Protein AF-0000000070745987 (afdb_homodimer)

Nearest PDB structures (foldseek):
  6s7f-assembly1_A  TM=8.442E-01  e=1.374E-38  Homo sapiens
  2z1a-assembly1_A  TM=8.595E-01  e=2.310E-37  Thermus thermophilus HB8
  6xug-assembly1_A  TM=8.537E-01  e=6.951E-38  Homo sapiens
  6xue-assembly1_A  TM=8.542E-01  e=9.967E-38  Homo sapiens
  3ivd-assembly2_B  TM=8.184E-01  e=4.838E-35  Escherichia coli O6

Radius of gyration: 31.23 Å; Cα contacts (8 Å, |Δi|>4): 2359; chains: 2; bounding box: 82×122×65 Å

Solvent-accessible surface area (backbone atoms only — not comparable to full-atom values): 51797 Å² total; per-residue (Å²): 137,82,80,78,76,78,76,76,75,74,76,68,73,77,65,79,74,74,68,66,80,48,23,43,38,36,36,40,38,34,16,37,35,41,49,66,64,57,46,73,55,71,63,40,46,30,18,16,55,36,43,47,27,49,52,48,52,50,48,38,70,75,34,77,45,51,46,35,39,34,9,16,25,35,31,41,67,23,46,61,16,58,76,48,72,17,49,67,48,42,55,49,41,48,67,50,53,43,57,41,44,27,60,27,84,30,45,46,67,74,34,62,68,50,38,57,54,50,54,74,69,37,82,42,58,53,59,40,74,39,90,96,40,60,48,57,50,75,49,76,38,79,40,88,85,45,26,56,48,35,38,27,36,33,52,43,41,56,66,75,85,54,63,87,72,80,49,85,75,61,62,44,63,63,50,48,49,50,51,44,52,55,39,54,74,67,63,44,76,41,32,37,38,25,26,21,37,47,69,60,57,48,47,30,44,23,49,71,44,77,77,50,62,36,34,39,30,13,72,65,57,28,40,34,33,44,42,76,61,48,37,33,34,39,26,21,19,34,30,38,36,18,32,35,42,34,42,39,40,36,26,66,59,56,98,86,30,60,60,45,77,49,67,32,45,30,43,43,60,31,46,70,89,51,66,62,34,70,70,54,48,52,51,51,50,54,56,48,60,70,44,43,64,41,56,63,38,70,56,30,26,33,75,49,66,44,69,33,26,56,82,42,43,13,63,46,71,49,57,59,38,36,51,55,6,45,16,50,27,46,56,81,33,89,79,60,29,57,26,15,45,40,42,18,57,62,51,40,72,57,40,72,43,69,50,36,78,31,24,47,36,54,49,37,23,30,35,35,76,71,43,24,43,20,30,26,38,32,33,31,47,30,50,50,52,47,50,38,60,40,51,25,61,30,34,33,78,79,39,78,28,79,19,55,52,25,79,25,48,23,37,38,30,39,31,37,36,41,79,48,64,54,39,57,40,72,77,41,48,29,45,33,93,42,94,82,54,68,56,66,60,45,54,81,44,72,45,30,36,21,32,36,43,61,51,41,70,70,52,47,73,70,40,87,86,51,55,76,44,79,71,38,44,67,89,74,28,52,41,47,49,56,27,43,51,53,44,38,57,67,31,74,89,15,45,51,71,75,72,94,70,79,47,47,47,79,44,115,137,83,82,77,77,79,78,75,77,74,73,68,73,76,64,78,74,74,70,66,80,46,23,45,39,37,36,41,37,36,16,37,34,41,48,66,65,56,46,74,55,70,63,40,45,30,19,15,54,35,44,48,27,50,52,48,52,51,47,37,72,76,34,78,43,51,45,35,41,36,10,16,24,35,31,39,68,23,46,61,17,57,76,50,74,16,49,68,45,42,53,49,42,48,68,50,54,44,57,42,44,27,58,27,85,30,46,46,68,75,34,62,68,51,38,56,55,50,53,74,69,36,84,40,58,53,60,40,71,39,91,95,40,61,48,56,49,78,49,77,39,79,40,88,85,43,26,58,49,36,39,25,36,34,52,42,38,57,66,75,87,55,64,88,72,79,49,85,78,60,62,43,66,64,51,49,50,51,51,45,53,54,38,54,75,67,62,44,76,43,31,38,38,25,26,20,36,48,69,61,56,48,47,31,43,22,50,71,45,78,77,49,60,35,35,39,29,14,73,68,58,29,39,34,32,44,42,76,60,47,36,34,34,38,26,19,18,35,31,38,36,18,33,34,41,34,41,40,39,35,25,66,58,55,98,85,29,58,61,45,77,49,66,32,44,30,44,42,59,29,46,71,89,52,65,62,32,70,70,53,47,52,51,50,49,54,57,47,60,70,46,42,64,41,57,64,37,70,58,31,26,33,74,48,66,44,68,33,26,58,81,42,42,14,62,46,69,48,59,60,40,36,51,54,6,44,15,50,26,46,58,80,33,88,78,60,28,56,26,14,44,40,41,18,57,61,51,41,71,58,39,72,42,68,47,37,79,32,24,46,35,55,49,37,25,28,36,37,74,70,45,26,44,20,30,27,38,34,32,32,46,30,50,50,52,46,51,38,60,39,51,26,61,29,35,33,78,80,38,77,30,78,20,55,52,26,78,23,47,24,37,40,32,39,31,37,37,42,78,48,66,55,37,58,40,71,78,42,49,30,47,33,94,42,93,82,56,68,56,66,60,44,54,80,44,73,46,30,36,20,32,37,45,62,52,41,68,71,53,46,72,69,39,88,85,50,56,76,44,78,73,37,43,66,88,74,28,51,41,47,50,55,26,45,53,54,43,37,58,68,30,73,90,15,43,50,71,77,73,95,71,78,48,48,47,79,43,116

Sequence (1016 aa):
MQLRGTLAAVLSAIGTPTRNLTANFDILSHNDVYEMAQDTVDGIKLGGPSRVVPIANSMREANPNTLVLFAGDTVSPSLWSTQLNGQHMITAHNAIELDFASLGNHEFDFGIENFVNLTFSSNFPCRELLRGTVPHAIKNFTDPINGNISVGIFGVMYDMKNSSKGLYWRDPIETAREQVAALQAQNVDLIIALTHQDLVDDNRLSEEVGGIDLIIGGHDHSSMLQTHYGTPYIKSDFNFRSIWKTHIEYYAADASYDRKVVMTHQTVPIVESMPSDSNLDATIAAYQAQMETLEEQIIGNLCEDLALSQNVVRTKDCKIGHLFADAALQYYGKGSADVAVVNGGCIRGDKVVAAGDLTMGDLLSWSPFRNRLMTIQTNGASLKLFLDHEMARSCGSNTIEQNGFYVHLSGFSYTYTRTREGVGTISSLVWLDHPINSGEIKDSDEFVMALTNYLYSTEFVVIDGVNATVKVSEVEADRVDSALEAYISRLSNGTVCLQHELRSSVSFMQLRGTLAAVLSAIGTPTRNLTANFDILSHNDVYEMAQDTVDGIKLGGPSRVVPIANSMREANPNTLVLFAGDTVSPSLWSTQLNGQHMITAHNAIELDFASLGNHEFDFGIENFVNLTFSSNFPCRELLRGTVPHAIKNFTDPINGNISVGIFGVMYDMKNSSKGLYWRDPIETAREQVAALQAQNVDLIIALTHQDLVDDNRLSEEVGGIDLIIGGHDHSSMLQTHYGTPYIKSDFNFRSIWKTHIEYYAADASYDRKVVMTHQTVPIVESMPSDSNLDATIAAYQAQMETLEEQIIGNLCEDLALSQNVVRTKDCKIGHLFADAALQYYGKGSADVAVVNGGCIRGDKVVAAGDLTMGDLLSWSPFRNRLMTIQTNGASLKLFLDHEMARSCGSNTIEQNGFYVHLSGFSYTYTRTREGVGTISSLVWLDHPINSGEIKDSDEFVMALTNYLYSTEFVVIDGVNATVKVSEVEADRVDSALEAYISRLSNGTVCLQHELRSSVSF

Secondary structure (DSSP, 8-state):
-----------------PPPP-EEEEEEEE-----SSPEEETTEEE--GGGHHHHHHHHHHH-SSEEEEE-S--S-SSHHHHHHTTHHHHHHHHHHT-SEE---GGGGTT-HHHHHHHHHT-SS--GGGSTTS-SEEEEEEEETTTEEEEEEEEEEE-----GGGS-----HHHHHHHHHHHHHHTT-SEEEEEEES-HHHHHHHHHH-TT--EEEE-SS-S-EEE-SSSS-EEEPPSTTSEEEEEEEEEE---SS---EEEEEEEEEE-BTTS---HHHHHHHHHHHHHHHHHHH-EEEEESS-EE--HHHHTTS--HHHHHHHHHHHHTT-TTS-SEEEEEGGG----SEEPSEEEEHHHHHHHSTT--BEEEEEEEHHHHHHHHHHHHGGGB-SSSBPP-TTPEEEESEEEEEEEEETTEEEEEEEEE-S-SS--SBPPTT-EEEEEEEHHHIIIIITTSTT---EEEE-TTTPPBHHHHHHHHHHHSGGGEE------SEEEE-/-----------------PPPP-EEEEEEEE-----SSPEEETTEEE--GGGHHHHHHHHHHH-SSEEEEE-S--S-SSHHHHHHTTHHHHHHHHHHT-SEE---GGGGTT-HHHHHHHHHT-SS--GGGSTTS-SEEEEEEEETTTEEEEEEEEEEE-----GGGS-----HHHHHHHHHHHHHHTT-SEEEEEEES-HHHHHHHHHH-TT--EEEE-SS-S-EEE-SSSS-EEEPPSTTSEEEEEEEEEE---SS---EEEEEEEEEE-BTTS---HHHHHHHHHHHHHHHHHHH-EEEEESS-EE--HHHHTTS--HHHHHHHHHHHHTT-TTS-SEEEEEGGG----SEEPSEEEEHHHHHHHSTT--BEEEEEEEHHHHHHHHHHHHGGGB-SSSBPP-TTPEEEESEEEEEEEEETTEEEEEEEEE-S-SS--SBPPTT-EEEEEEEHHHIIIIITTSTT---EEEE-TTTPPBHHHHHHHHHHHSGGGEE------SEEEE-

Organism: Phytophthora sojae (strain P6497) (NCBI:txid1094619)

pLDDT: mean 90.59, std 12.78, range [28.56, 98.88]

Foldseek 3Di:
DPPPPPPPPPPPPPPPDDFDFAFKAKEKEAEAAADQFFDQAPNWTFFHLQLLQVVLVVRCVVPVRYAYEYQEHHLDDFLLSLVVVRLLRLVSCVSSPHAYYEYAPNCALVAPVSNVVSCVSHPYDHCQNPPPHPQKDWDWDDDPVRHTFIEIEGEFEPFLVDCPRVDDDDHRLVVLQVSLVVVVVVVGQAYEYRYEYDPVVVLVSQQPHPRHQEYEYENHQDWDWDPDRHRIYTHHHHNPQKMKMKMKTWGPDDPPDHIDIDMDMDIDGGTDVGDGHPVSVVVSVVSVVVCVVQVPAFLFWEPFKAALALCDLQFFAGQVLVLLFVLLQDQVHPQPFQKEKEFSLQFADRHIHGTTTDGSSNLCRRHVSQWFKWKKKWADQLVQLLQQQQCLQLFAQVHGDRGRRHIRMDQKAWEWEDDGRSDIGTPAIFGDPGPPDGGGGDRGGITMYMYTPCCVSSRRVVGPPTDIGTDQDRVRTGTSSVSSSVVLNPDDRSYDDGDPDGRYYYHD/DPPPPPPPPPPPPPPPDDFDFAFKAKEWEAEAAADQFFDQAPNFTFFHLQLLQVVLVVRCVVPVRYAYEYQEHHLDDFLLSLVVVRLLRLVSCVSSVHAYYEYAPNCALVAPVSNVVSCVSHPYDHCCNAPPHPQKDWDWDDDPVRHTFIEIEGEFEPFLVDCPRVDDDDHRLVVLQVSLVVVVVVVGQAYEYRYEYDPVVVLVSQQPHPRHQEYEYENHQDWDWDPDRHRIYTHHHHNPQKMKMKMKTWGPDDPPDHIDIDMDMDIDGGTDVGDGHPVSVVVSVVSVVVCVVQVPAFLFWEPFKAALALCDLQFFAGQVLVLLFVLLQDVVHPQPFQKEKEFSLQFADRHIHGTTTDGSSNLCRRHVSQWFKWKKKWADQLVQLLQQQQCLQLFAQVHGDRGRRHIRMDQKAWEWEDDGRSDIGTPAIFGDPGPPDGGGGDRGGITMYMYTPCCVSSRRVVGPPTDIGTDQDRVRTGTSSVSSSVSLNPDDRSYDDGDPDGRYYYHD

Structure (mmCIF, N/CA/C/O backbone):
data_AF-0000000070745987-model_v1
#
loop_
_entity.id
_entity.type
_entity.pdbx_description
1 polymer 'Calcineurin-like phosphoesterase'
#
loop_
_atom_site.group_PDB
_atom_site.id
_atom_site.type_symbol
_atom_site.label_atom_id
_atom_site.label_alt_id
_atom_site.label_comp_id
_atom_site.label_asym_id
_atom_site.label_entity_id
_atom_site.label_seq_id
_atom_site.pdbx_PDB_ins_code
_atom_site.Cartn_x
_atom_site.Cartn_y
_atom_site.Cartn_z
_atom_site.occupancy
_atom_site.B_iso_or_equiv
_atom_site.auth_seq_id
_atom_site.auth_comp_id
_atom_site.auth_asym_id
_atom_site.auth_atom_id
_atom_site.pdbx_PDB_model_num
ATOM 1 N N . MET A 1 1 ? -31.984 -70.25 6.918 1 29.41 1 MET A N 1
ATOM 2 C CA . MET A 1 1 ? -32.406 -68.875 6.723 1 29.41 1 MET A CA 1
ATOM 3 C C . MET A 1 1 ? -31.375 -67.938 7.332 1 29.41 1 MET A C 1
ATOM 5 O O . MET A 1 1 ? -31.391 -67.688 8.539 1 29.41 1 MET A O 1
ATOM 9 N N . GLN A 1 2 ? -30.062 -67.938 6.895 1 34.03 2 GLN A N 1
ATOM 10 C CA . GLN A 1 2 ? -28.844 -67.312 7.387 1 34.03 2 GLN A CA 1
ATOM 11 C C . GLN A 1 2 ? -28.859 -65.812 7.191 1 34.03 2 GLN A C 1
ATOM 13 O O . GLN A 1 2 ? -28.969 -65.312 6.062 1 34.03 2 GLN A O 1
ATOM 18 N N . LEU A 1 3 ? -29.406 -65.062 8.25 1 36.56 3 LEU A N 1
ATOM 19 C CA . LEU A 1 3 ? -29.531 -63.625 8.328 1 36.56 3 LEU A CA 1
ATOM 20 C C . LEU A 1 3 ? -28.172 -62.938 8.219 1 36.56 3 LEU A C 1
ATOM 22 O O . LEU A 1 3 ? -27.328 -63.094 9.109 1 36.56 3 LEU A O 1
ATOM 26 N N . ARG A 1 4 ? -27.594 -62.875 6.973 1 39.62 4 ARG A N 1
ATOM 27 C CA . ARG A 1 4 ? -26.391 -62.125 6.668 1 39.62 4 ARG A CA 1
ATOM 28 C C . ARG A 1 4 ? -26.531 -60.656 7.078 1 39.62 4 ARG A C 1
ATOM 30 O O . ARG A 1 4 ? -27.359 -59.938 6.535 1 39.62 4 ARG A O 1
ATOM 37 N N . GLY A 1 5 ? -26.359 -60.344 8.383 1 33.53 5 GLY A N 1
ATOM 38 C CA . GLY A 1 5 ? -26.344 -59 8.922 1 33.53 5 GLY A CA 1
ATOM 39 C C . GLY A 1 5 ? -25.328 -58.094 8.234 1 33.53 5 GLY A C 1
ATOM 40 O O . GLY A 1 5 ? -24.141 -58.406 8.164 1 33.53 5 GLY A O 1
ATOM 41 N N . THR A 1 6 ? -25.734 -57.375 7.195 1 31.81 6 THR A N 1
ATOM 42 C CA . THR A 1 6 ? -24.938 -56.375 6.492 1 31.81 6 THR A CA 1
ATOM 43 C C . THR A 1 6 ? -24.453 -55.312 7.453 1 31.81 6 THR A C 1
ATOM 45 O O . THR A 1 6 ? -25.266 -54.594 8.039 1 31.81 6 THR A O 1
ATOM 48 N N . LEU A 1 7 ? -23.359 -55.438 8.133 1 30.23 7 LEU A N 1
ATOM 49 C CA . LEU A 1 7 ? -22.719 -54.406 8.914 1 30.23 7 LEU A CA 1
ATOM 50 C C . LEU A 1 7 ? -22.406 -53.188 8.039 1 30.23 7 LEU A C 1
ATOM 52 O O . LEU A 1 7 ? -21.609 -53.281 7.109 1 30.23 7 LEU A O 1
ATOM 56 N N . ALA A 1 8 ? -23.328 -52.312 7.926 1 44.22 8 ALA A N 1
ATOM 57 C CA . ALA A 1 8 ? -23.094 -51 7.332 1 44.22 8 ALA A CA 1
ATOM 58 C C . ALA A 1 8 ? -21.938 -50.281 8.023 1 44.22 8 ALA A C 1
ATOM 60 O O . ALA A 1 8 ? -22.047 -49.875 9.188 1 44.22 8 ALA A O 1
ATOM 61 N N . ALA A 1 9 ? -20.734 -50.656 7.668 1 38.28 9 ALA A N 1
ATOM 62 C CA . ALA A 1 9 ? -19.594 -49.844 8.062 1 38.28 9 ALA A CA 1
ATOM 63 C C . ALA A 1 9 ? -19.828 -48.375 7.695 1 38.28 9 ALA A C 1
ATOM 65 O O . ALA A 1 9 ? -19.891 -48.031 6.516 1 38.28 9 ALA A O 1
ATOM 66 N N . VAL A 1 10 ? -20.469 -47.625 8.492 1 34.12 10 VAL A N 1
ATOM 67 C CA . VAL A 1 10 ? -20.531 -46.188 8.344 1 34.12 10 VAL A CA 1
ATOM 68 C C . VAL A 1 10 ? -19.109 -45.625 8.344 1 34.12 10 VAL A C 1
ATOM 70 O O . VAL A 1 10 ? -18.406 -45.688 9.352 1 34.12 10 VAL A O 1
ATOM 73 N N . LEU A 1 11 ? -18.422 -45.656 7.262 1 33.41 11 LEU A N 1
ATOM 74 C CA . LEU A 1 11 ? -17.234 -44.812 7.109 1 33.41 11 LEU A CA 1
ATOM 75 C C . LEU A 1 11 ? -17.516 -43.375 7.578 1 33.41 11 LEU A C 1
ATOM 77 O O . LEU A 1 11 ? -18.297 -42.656 6.953 1 33.41 11 LEU A O 1
ATOM 81 N N . SER A 1 12 ? -17.547 -43.219 8.844 1 31.72 12 SER A N 1
ATOM 82 C CA . SER A 1 12 ? -17.5 -41.844 9.344 1 31.72 12 SER A CA 1
ATOM 83 C C . SER A 1 12 ? -16.5 -41 8.562 1 31.72 12 SER A C 1
ATOM 85 O O . SER A 1 12 ? -15.32 -41.344 8.477 1 31.72 12 SER A O 1
ATOM 87 N N . ALA A 1 13 ? -16.859 -40.5 7.559 1 40.06 13 ALA A N 1
ATOM 88 C CA . ALA A 1 13 ? -16.078 -39.438 6.949 1 40.06 13 ALA A CA 1
ATOM 89 C C . ALA A 1 13 ? -15.367 -38.594 8.008 1 40.06 13 ALA A C 1
ATOM 91 O O . ALA A 1 13 ? -16.016 -37.906 8.812 1 40.06 13 ALA A O 1
ATOM 92 N N . ILE A 1 14 ? -14.281 -38.969 8.602 1 37.66 14 ILE A N 1
ATOM 93 C CA . ILE A 1 14 ? -13.445 -38.156 9.484 1 37.66 14 ILE A CA 1
ATOM 94 C C . ILE A 1 14 ? -13.359 -36.75 8.938 1 37.66 14 ILE A C 1
ATOM 96 O O . ILE A 1 14 ? -12.703 -36.5 7.922 1 37.66 14 ILE A O 1
ATOM 100 N N . GLY A 1 15 ? -14.375 -36 8.992 1 43.97 15 GLY A N 1
ATOM 101 C CA . GLY A 1 15 ? -14.336 -34.562 8.727 1 43.97 15 GLY A CA 1
ATOM 102 C C . GLY A 1 15 ? -13.109 -33.906 9.312 1 43.97 15 GLY A C 1
ATOM 103 O O . GLY A 1 15 ? -12.727 -34.188 10.453 1 43.97 15 GLY A O 1
ATOM 104 N N . THR A 1 16 ? -12.039 -33.688 8.609 1 50.19 16 THR A N 1
ATOM 105 C CA . THR A 1 16 ? -10.938 -32.875 9.117 1 50.19 16 THR A CA 1
ATOM 106 C C . THR A 1 16 ? -11.445 -31.828 10.117 1 50.19 16 THR A C 1
ATOM 108 O O . THR A 1 16 ? -12.336 -31.031 9.805 1 50.19 16 THR A O 1
ATOM 111 N N . PRO A 1 17 ? -11.234 -32.062 11.398 1 55.34 17 PRO A N 1
ATOM 112 C CA . PRO A 1 17 ? -11.742 -31.156 12.445 1 55.34 17 PRO A CA 1
ATOM 113 C C . PRO A 1 17 ? -11.43 -29.688 12.172 1 55.34 17 PRO A C 1
ATOM 115 O O . PRO A 1 17 ? -10.32 -29.359 11.75 1 55.34 17 PRO A O 1
ATOM 118 N N . THR A 1 18 ? -12.414 -28.859 11.945 1 71.56 18 THR A N 1
ATOM 119 C CA . THR A 1 18 ? -12.375 -27.391 11.977 1 71.56 18 THR A CA 1
ATOM 120 C C . THR A 1 18 ? -11.695 -26.891 13.242 1 71.56 18 THR A C 1
ATOM 122 O O . THR A 1 18 ? -11.938 -27.422 14.336 1 71.56 18 THR A O 1
ATOM 125 N N . ARG A 1 19 ? -10.57 -26.188 13.172 1 85.62 19 ARG A N 1
ATOM 126 C CA . ARG A 1 19 ? -9.867 -25.594 14.312 1 85.62 19 ARG A CA 1
ATOM 127 C C . ARG A 1 19 ? -10.836 -24.844 15.219 1 85.62 19 ARG A C 1
ATOM 129 O O . ARG A 1 19 ? -11.773 -24.203 14.734 1 85.62 19 ARG A O 1
ATOM 136 N N . ASN A 1 20 ? -10.617 -25.031 16.469 1 89.12 20 ASN A N 1
ATOM 137 C CA . ASN A 1 20 ? -11.438 -24.312 17.438 1 89.12 20 ASN A CA 1
ATOM 138 C C . ASN A 1 20 ? -10.938 -22.891 17.656 1 89.12 20 ASN A C 1
ATOM 140 O O . ASN A 1 20 ? -9.734 -22.672 17.844 1 89.12 20 ASN A O 1
ATOM 144 N N . LEU A 1 21 ? -11.836 -21.984 17.609 1 94.19 21 LEU A N 1
ATOM 145 C CA . LEU A 1 21 ? -11.508 -20.594 17.906 1 94.19 21 LEU A CA 1
ATOM 146 C C . LEU A 1 21 ? -11.094 -20.438 19.359 1 94.19 21 LEU A C 1
ATOM 148 O O . LEU A 1 21 ? -11.852 -20.797 20.266 1 94.19 21 LEU A O 1
ATOM 152 N N . THR A 1 22 ? -9.906 -19.938 19.625 1 96.94 22 THR A N 1
ATOM 153 C CA . THR A 1 22 ? -9.391 -19.766 20.984 1 96.94 22 THR A CA 1
ATOM 154 C C . THR A 1 22 ? -9.914 -18.469 21.594 1 96.94 22 THR A C 1
ATOM 156 O O . THR A 1 22 ? -10.367 -18.469 22.75 1 96.94 22 THR A O 1
ATOM 159 N N . ALA A 1 23 ? -9.812 -17.391 20.859 1 98.12 23 ALA A N 1
ATOM 160 C CA . ALA A 1 23 ? -10.25 -16.078 21.328 1 98.12 23 ALA A CA 1
ATOM 161 C C . ALA A 1 23 ? -10.477 -15.133 20.141 1 98.12 23 ALA A C 1
ATOM 163 O O . ALA A 1 23 ? -9.992 -15.391 19.031 1 98.12 23 ALA A O 1
ATOM 164 N N . ASN A 1 24 ? -11.289 -14.164 20.328 1 97.81 24 ASN A N 1
ATOM 165 C CA . ASN A 1 24 ? -11.383 -13.062 19.375 1 97.81 24 ASN A CA 1
ATOM 166 C C . ASN A 1 24 ? -11.352 -11.711 20.078 1 97.81 24 ASN A C 1
ATOM 168 O O . ASN A 1 24 ? -11.664 -11.617 21.266 1 97.81 24 ASN A O 1
ATOM 172 N N . PHE A 1 25 ? -10.891 -10.688 19.453 1 98.31 25 PHE A N 1
ATOM 173 C CA . PHE A 1 25 ? -10.93 -9.336 19.984 1 98.31 25 PHE A CA 1
ATOM 174 C C . PHE A 1 25 ? -10.961 -8.312 18.844 1 98.31 25 PHE A C 1
ATOM 176 O O . PHE A 1 25 ? -10.773 -8.664 17.688 1 98.31 25 PHE A O 1
ATOM 183 N N . ASP A 1 26 ? -11.336 -7.102 19.188 1 98.69 26 ASP A N 1
ATOM 184 C CA . ASP A 1 26 ? -11.492 -6.012 18.234 1 98.69 26 ASP A CA 1
ATOM 185 C C . ASP A 1 26 ? -10.477 -4.902 18.5 1 98.69 26 ASP A C 1
ATOM 187 O O . ASP A 1 26 ? -10.039 -4.715 19.641 1 98.69 26 ASP A O 1
ATOM 191 N N . ILE A 1 27 ? -10.07 -4.227 17.453 1 98.81 27 ILE A N 1
ATOM 192 C CA . ILE A 1 27 ? -9.148 -3.104 17.547 1 98.81 27 ILE A CA 1
ATOM 193 C C . ILE A 1 27 ? -9.727 -1.891 16.828 1 98.81 27 ILE A C 1
ATOM 195 O O . ILE A 1 27 ? -10.164 -1.998 15.68 1 98.81 27 ILE A O 1
ATOM 199 N N . LEU A 1 28 ? -9.836 -0.796 17.469 1 98.88 28 LEU A N 1
ATOM 200 C CA . LEU A 1 28 ? -9.977 0.519 16.844 1 98.88 28 LEU A CA 1
ATOM 201 C C . LEU A 1 28 ? -8.641 1.246 16.812 1 98.88 28 LEU A C 1
ATOM 203 O O . LEU A 1 28 ? -7.949 1.343 17.828 1 98.88 28 LEU A O 1
ATOM 207 N N . SER A 1 29 ? -8.219 1.689 15.633 1 98.62 29 SER A N 1
ATOM 208 C CA . SER A 1 29 ? -6.914 2.342 15.57 1 98.62 29 SER A CA 1
ATOM 209 C C . SER A 1 29 ? -6.969 3.611 14.727 1 98.62 29 SER A C 1
ATOM 211 O O . SER A 1 29 ? -7.816 3.738 13.844 1 98.62 29 SER A O 1
ATOM 213 N N . HIS A 1 30 ? -6.176 4.594 15.016 1 98.38 30 HIS A N 1
ATOM 214 C CA . HIS A 1 30 ? -5.996 5.844 14.281 1 98.38 30 HIS A CA 1
ATOM 215 C C . HIS A 1 30 ? -4.59 6.402 14.484 1 98.38 30 HIS A C 1
ATOM 217 O O . HIS A 1 30 ? -3.795 5.836 15.234 1 98.38 30 HIS A O 1
ATOM 223 N N . ASN A 1 31 ? -4.219 7.414 13.766 1 97.81 31 ASN A N 1
ATOM 224 C CA . ASN A 1 31 ? -2.902 8.039 13.781 1 97.81 31 ASN A CA 1
ATOM 225 C C . ASN A 1 31 ? -2.959 9.477 13.266 1 97.81 31 ASN A C 1
ATOM 227 O O . ASN A 1 31 ? -3.92 9.859 12.594 1 97.81 31 ASN A O 1
ATOM 231 N N . ASP A 1 32 ? -1.999 10.305 13.633 1 96.88 32 ASP A N 1
ATOM 232 C CA . ASP A 1 32 ? -1.79 11.641 13.086 1 96.88 32 ASP A CA 1
ATOM 233 C C . ASP A 1 32 ? -3.043 12.5 13.242 1 96.88 32 ASP A C 1
ATOM 235 O O . ASP A 1 32 ? -3.607 12.969 12.25 1 96.88 32 ASP A O 1
ATOM 239 N N . VAL A 1 33 ? -3.404 12.734 14.477 1 97.69 33 VAL A N 1
ATOM 240 C CA . VAL A 1 33 ? -4.617 13.508 14.742 1 97.69 33 VAL A CA 1
ATOM 241 C C . VAL A 1 33 ? -4.266 14.781 15.5 1 97.69 33 VAL A C 1
ATOM 243 O O . VAL A 1 33 ? -3.686 14.727 16.594 1 97.69 33 VAL A O 1
ATOM 246 N N . TYR A 1 34 ? -4.691 15.93 14.969 1 96 34 TYR A N 1
ATOM 247 C CA . TYR A 1 34 ? -4.266 17.219 15.492 1 96 34 TYR A CA 1
ATOM 248 C C . TYR A 1 34 ? -5.461 18.141 15.727 1 96 34 TYR A C 1
ATOM 250 O O . TYR A 1 34 ? -5.352 19.141 16.422 1 96 34 TYR A O 1
ATOM 258 N N . GLU A 1 35 ? -6.547 17.797 15.094 1 94.94 35 GLU A N 1
ATOM 259 C CA . GLU A 1 35 ? -7.719 18.672 15.078 1 94.94 35 GLU A CA 1
ATOM 260 C C . GLU A 1 35 ? -8.891 18.016 15.812 1 94.94 35 GLU A C 1
ATOM 262 O O . GLU A 1 35 ? -9.164 16.828 15.633 1 94.94 35 GLU A O 1
ATOM 267 N N . MET A 1 36 ? -9.586 18.859 16.578 1 95.44 36 MET A N 1
ATOM 268 C CA . MET A 1 36 ? -10.805 18.375 17.219 1 95.44 36 MET A CA 1
ATOM 269 C C . MET A 1 36 ? -12.031 18.688 16.375 1 95.44 36 MET A C 1
ATOM 271 O O . MET A 1 36 ? -13.016 17.938 16.406 1 95.44 36 MET A O 1
ATOM 275 N N . ALA A 1 37 ? -11.961 19.812 15.703 1 92.06 37 ALA A N 1
ATOM 276 C CA . ALA A 1 37 ? -13.062 20.188 14.82 1 92.06 37 ALA A CA 1
ATOM 277 C C . ALA A 1 37 ? -13.031 19.375 13.531 1 92.06 37 ALA A C 1
ATOM 279 O O . ALA A 1 37 ? -11.969 18.906 13.109 1 92.06 37 ALA A O 1
ATOM 280 N N . GLN A 1 38 ? -14.156 19.25 12.914 1 91.81 38 GLN A N 1
ATOM 281 C CA . GLN A 1 38 ? -14.203 18.594 11.617 1 91.81 38 GLN A CA 1
ATOM 282 C C . GLN A 1 38 ? -13.688 19.516 10.508 1 91.81 38 GLN A C 1
ATOM 284 O O . GLN A 1 38 ? -13.898 20.719 10.562 1 91.81 38 GLN A O 1
ATOM 289 N N . ASP A 1 39 ? -13.078 18.906 9.57 1 86.25 39 ASP A N 1
ATOM 290 C CA . ASP A 1 39 ? -12.617 19.609 8.375 1 86.25 39 ASP A CA 1
ATOM 291 C C . ASP A 1 39 ? -13.695 19.609 7.293 1 86.25 39 ASP A C 1
ATOM 293 O O . ASP A 1 39 ? -14.352 18.578 7.059 1 86.25 39 ASP A O 1
ATOM 297 N N . THR A 1 40 ? -13.906 20.75 6.734 1 84.56 40 THR A N 1
ATOM 298 C CA . THR A 1 40 ? -14.812 20.797 5.594 1 84.56 40 THR A CA 1
ATOM 299 C C . THR A 1 40 ? -14.055 20.547 4.293 1 84.56 40 THR A C 1
ATOM 301 O O . THR A 1 40 ? -13.203 21.359 3.898 1 84.56 40 THR A O 1
ATOM 304 N N . VAL A 1 41 ? -14.336 19.484 3.646 1 81.12 41 VAL A N 1
ATOM 305 C CA . VAL A 1 41 ? -13.727 19.141 2.367 1 81.12 41 VAL A CA 1
ATOM 306 C C . VAL A 1 41 ? -14.805 19.016 1.296 1 81.12 41 VAL A C 1
ATOM 308 O O . VAL A 1 41 ? -15.586 18.062 1.303 1 81.12 41 VAL A O 1
ATOM 311 N N . ASP A 1 42 ? -14.812 19.875 0.361 1 81.56 42 ASP A N 1
ATOM 312 C CA . ASP A 1 42 ? -15.805 19.906 -0.711 1 81.56 42 ASP A CA 1
ATOM 313 C C . ASP A 1 42 ? -17.219 19.828 -0.152 1 81.56 42 ASP A C 1
ATOM 315 O O . ASP A 1 42 ? -18.031 19.031 -0.628 1 81.56 42 ASP A O 1
ATOM 319 N N . GLY A 1 43 ? -17.406 20.484 0.882 1 84.62 43 GLY A N 1
ATOM 320 C CA . GLY A 1 43 ? -18.734 20.641 1.448 1 84.62 43 GLY A CA 1
ATOM 321 C C . GLY A 1 43 ? -19.109 19.516 2.41 1 84.62 43 GLY A C 1
ATOM 322 O O . GLY A 1 43 ? -20.219 19.5 2.947 1 84.62 43 GLY A O 1
ATOM 323 N N . ILE A 1 44 ? -18.25 18.562 2.611 1 89.38 44 ILE A N 1
ATOM 324 C CA . ILE A 1 44 ? -18.484 17.469 3.553 1 89.38 44 ILE A CA 1
ATOM 325 C C . ILE A 1 44 ? -17.594 17.641 4.773 1 89.38 44 ILE A C 1
ATOM 327 O O . ILE A 1 44 ? -16.391 17.891 4.641 1 89.38 44 ILE A O 1
ATOM 331 N N . LYS A 1 45 ? -18.188 17.562 5.941 1 92.25 45 LYS A N 1
ATOM 332 C CA . LYS A 1 45 ? -17.391 17.625 7.168 1 92.25 45 LYS A CA 1
ATOM 333 C C . LYS A 1 45 ? -16.828 16.25 7.516 1 92.25 45 LYS A C 1
ATOM 335 O O . LYS A 1 45 ? -17.562 15.273 7.629 1 92.25 45 LYS A O 1
ATOM 340 N N . LEU A 1 46 ? -15.531 16.203 7.668 1 93 46 LEU A N 1
ATOM 341 C CA . LEU A 1 46 ? -14.82 14.953 7.93 1 93 46 LEU A CA 1
ATOM 342 C C . LEU A 1 46 ? -14.031 15.039 9.227 1 93 46 LEU A C 1
ATOM 344 O O . LEU A 1 46 ? -13.492 16.094 9.562 1 93 46 LEU A O 1
ATOM 348 N N . GLY A 1 47 ? -13.992 13.875 9.922 1 95.94 47 GLY A N 1
ATOM 349 C CA . GLY A 1 47 ? -13.109 13.742 11.07 1 95.94 47 GLY A CA 1
ATOM 350 C C . GLY A 1 47 ? -13.766 14.148 12.375 1 95.94 47 GLY A C 1
ATOM 351 O O . GLY A 1 47 ? -14.977 13.992 12.539 1 95.94 47 GLY A O 1
ATOM 352 N N . GLY A 1 48 ? -12.898 14.492 13.383 1 95.44 48 GLY A N 1
ATOM 353 C CA . GLY A 1 48 ? -13.328 14.898 14.711 1 95.44 48 GLY A CA 1
ATOM 354 C C . GLY A 1 48 ? -13.438 13.742 15.688 1 95.44 48 GLY A C 1
ATOM 355 O O . GLY A 1 48 ? -14.133 12.766 15.422 1 95.44 48 GLY A O 1
ATOM 356 N N . PRO A 1 49 ? -12.844 13.844 16.766 1 98.12 49 PRO A N 1
ATOM 357 C CA . PRO A 1 49 ? -12.82 12.758 17.75 1 98.12 49 PRO A CA 1
ATOM 358 C C . PRO A 1 49 ? -14.188 12.508 18.391 1 98.12 49 PRO A C 1
ATOM 360 O O . PRO A 1 49 ? -14.43 11.43 18.922 1 98.12 49 PRO A O 1
ATOM 363 N N . SER A 1 50 ? -15.086 13.516 18.359 1 98.44 50 SER A N 1
ATOM 364 C CA . SER A 1 50 ? -16.375 13.398 19.047 1 98.44 50 SER A CA 1
ATOM 365 C C . SER A 1 50 ? -17.188 12.25 18.484 1 98.44 50 SER A C 1
ATOM 367 O O . SER A 1 50 ? -17.969 11.617 19.219 1 98.44 50 SER A O 1
ATOM 369 N N . ARG A 1 51 ? -17.047 11.961 17.234 1 98.25 51 ARG A N 1
ATOM 370 C CA . ARG A 1 51 ? -17.781 10.875 16.594 1 98.25 51 ARG A CA 1
ATOM 371 C C . ARG A 1 51 ? -17.078 9.539 16.812 1 98.25 51 ARG A C 1
ATOM 373 O O . ARG A 1 51 ? -17.688 8.477 16.641 1 98.25 51 ARG A O 1
ATOM 380 N N . VAL A 1 52 ? -15.875 9.531 17.172 1 98.69 52 VAL A N 1
ATOM 381 C CA . VAL A 1 52 ? -15.109 8.312 17.391 1 98.69 52 VAL A CA 1
ATOM 382 C C . VAL A 1 52 ? -15.445 7.738 18.766 1 98.69 52 VAL A C 1
ATOM 384 O O . VAL A 1 52 ? -15.422 6.52 18.953 1 98.69 52 VAL A O 1
ATOM 387 N N . VAL A 1 53 ? -15.82 8.609 19.734 1 98.69 53 VAL A N 1
ATOM 388 C CA . VAL A 1 53 ? -16.125 8.195 21.094 1 98.69 53 VAL A CA 1
ATOM 389 C C . VAL A 1 53 ? -17.281 7.191 21.094 1 98.69 53 VAL A C 1
ATOM 391 O O . VAL A 1 53 ? -17.156 6.086 21.609 1 98.69 53 VAL A O 1
ATOM 394 N N . PRO A 1 54 ? -18.406 7.496 20.438 1 98.75 54 PRO A N 1
ATOM 395 C CA . PRO A 1 54 ? -19.484 6.504 20.422 1 98.75 54 PRO A CA 1
ATOM 396 C C . PRO A 1 54 ? -19.094 5.215 19.703 1 98.75 54 PRO A C 1
ATOM 398 O O . PRO A 1 54 ? -19.562 4.137 20.062 1 98.75 54 PRO A O 1
ATOM 401 N N . ILE A 1 55 ? -18.281 5.27 18.688 1 98.69 55 ILE A N 1
ATOM 402 C CA . ILE A 1 55 ? -17.828 4.082 17.969 1 98.69 55 ILE A CA 1
ATOM 403 C C . ILE A 1 55 ? -17.047 3.182 18.922 1 98.69 55 ILE A C 1
ATOM 405 O O . ILE A 1 55 ? -17.312 1.982 19.016 1 98.69 55 ILE A O 1
ATOM 409 N N . ALA A 1 56 ? -16.094 3.76 19.641 1 98.69 56 ALA A N 1
ATOM 410 C CA . ALA A 1 56 ? -15.289 3.008 20.594 1 98.69 56 ALA A CA 1
ATOM 411 C C . ALA A 1 56 ? -16.156 2.379 21.672 1 98.69 56 ALA A C 1
ATOM 413 O O . ALA A 1 56 ? -15.984 1.206 22.016 1 98.69 56 ALA A O 1
ATOM 414 N N . ASN A 1 57 ? -17.078 3.154 22.188 1 98.56 57 ASN A N 1
ATOM 415 C CA . ASN A 1 57 ? -17.969 2.652 23.219 1 98.56 57 ASN A CA 1
ATOM 416 C C . ASN A 1 57 ? -18.812 1.474 22.719 1 98.56 57 ASN A C 1
ATOM 418 O O . ASN A 1 57 ? -18.953 0.47 23.422 1 98.56 57 ASN A O 1
ATOM 422 N N . SER A 1 58 ? -19.312 1.634 21.547 1 98.5 58 SER A N 1
ATOM 423 C CA . SER A 1 58 ? -20.125 0.57 20.969 1 98.5 58 SER A CA 1
ATOM 424 C C . SER A 1 58 ? -19.312 -0.703 20.766 1 98.5 58 SER A C 1
ATOM 426 O O . SER A 1 58 ? -19.828 -1.809 20.984 1 98.5 58 SER A O 1
ATOM 428 N N . MET A 1 59 ? -18.141 -0.576 20.344 1 98.5 59 MET A N 1
ATOM 429 C CA . MET A 1 59 ? -17.266 -1.729 20.141 1 98.5 59 MET A CA 1
ATOM 430 C C . MET A 1 59 ? -16.984 -2.436 21.469 1 98.5 59 MET A C 1
ATOM 432 O O . MET A 1 59 ? -17.047 -3.664 21.547 1 98.5 59 MET A O 1
ATOM 436 N N . ARG A 1 60 ? -16.719 -1.664 22.516 1 98.06 60 ARG A N 1
ATOM 437 C CA . ARG A 1 60 ? -16.438 -2.236 23.828 1 98.06 60 ARG A CA 1
ATOM 438 C C . ARG A 1 60 ? -17.672 -2.92 24.391 1 98.06 60 ARG A C 1
ATOM 440 O O . ARG A 1 60 ? -17.562 -3.939 25.078 1 98.06 60 ARG A O 1
ATOM 447 N N . GLU A 1 61 ? -18.797 -2.355 24.141 1 97.88 61 GLU A N 1
ATOM 448 C CA . GLU A 1 61 ? -20.047 -2.957 24.594 1 97.88 61 GLU A CA 1
ATOM 449 C C . GLU A 1 61 ? -20.328 -4.281 23.891 1 97.88 61 GLU A C 1
ATOM 451 O O . GLU A 1 61 ? -20.781 -5.242 24.516 1 97.88 61 GLU A O 1
ATOM 456 N N . ALA A 1 62 ? -20 -4.32 22.641 1 97.75 62 ALA A N 1
ATOM 457 C CA . ALA A 1 62 ? -20.25 -5.516 21.844 1 97.75 62 ALA A CA 1
ATOM 458 C C . ALA A 1 62 ? -19.25 -6.613 22.172 1 97.75 62 ALA A C 1
ATOM 460 O O . ALA A 1 62 ? -19.578 -7.801 22.125 1 97.75 62 ALA A O 1
ATOM 461 N N . ASN A 1 63 ? -18.016 -6.246 22.453 1 98.31 63 ASN A N 1
ATOM 462 C CA . ASN A 1 63 ? -16.922 -7.148 22.766 1 98.31 63 ASN A CA 1
ATOM 463 C C . ASN A 1 63 ? -15.984 -6.551 23.812 1 98.31 63 ASN A C 1
ATOM 465 O O . ASN A 1 63 ? -15.156 -5.699 23.484 1 98.31 63 ASN A O 1
ATOM 469 N N . PRO A 1 64 ? -16.047 -7.051 24.984 1 97.81 64 PRO A N 1
ATOM 470 C CA . PRO A 1 64 ? -15.18 -6.492 26.016 1 97.81 64 PRO A CA 1
ATOM 471 C C . PRO A 1 64 ? -13.695 -6.664 25.719 1 97.81 64 PRO A C 1
ATOM 473 O O . PRO A 1 64 ? -12.852 -5.984 26.312 1 97.81 64 PRO A O 1
ATOM 476 N N . ASN A 1 65 ? -13.398 -7.645 24.781 1 98.5 65 ASN A N 1
ATOM 477 C CA . ASN A 1 65 ? -12.039 -7.746 24.266 1 98.5 65 ASN A CA 1
ATOM 478 C C . ASN A 1 65 ? -11.781 -6.734 23.156 1 98.5 65 ASN A C 1
ATOM 480 O O . ASN A 1 65 ? -11.711 -7.102 21.984 1 98.5 65 ASN A O 1
ATOM 484 N N . THR A 1 66 ? -11.656 -5.465 23.547 1 98.44 66 THR A N 1
ATOM 485 C CA . THR A 1 66 ? -11.453 -4.402 22.578 1 98.44 66 THR A CA 1
ATOM 486 C C . THR A 1 66 ? -10.273 -3.525 22.969 1 98.44 66 THR A C 1
ATOM 488 O O . THR A 1 66 ? -10.102 -3.193 24.141 1 98.44 66 THR A O 1
ATOM 491 N N . LEU A 1 67 ? -9.406 -3.283 21.984 1 97.31 67 LEU A N 1
ATOM 492 C CA . LEU A 1 67 ? -8.297 -2.354 22.141 1 97.31 67 LEU A CA 1
ATOM 493 C C . LEU A 1 67 ? -8.508 -1.1 21.297 1 97.31 67 LEU A C 1
ATOM 495 O O . LEU A 1 67 ? -8.977 -1.182 20.156 1 97.31 67 LEU A O 1
ATOM 499 N N . VAL A 1 68 ? -8.242 0.048 21.875 1 97.62 68 VAL A N 1
ATOM 500 C CA . VAL A 1 68 ? -8.117 1.295 21.125 1 97.62 68 VAL A CA 1
ATOM 501 C C . VAL A 1 68 ? -6.656 1.733 21.094 1 97.62 68 VAL A C 1
ATOM 503 O O . VAL A 1 68 ? -6.059 1.999 22.141 1 97.62 68 VAL A O 1
ATOM 506 N N . LEU A 1 69 ? -6.098 1.8 19.891 1 96.75 69 LEU A N 1
ATOM 507 C CA . LEU A 1 69 ? -4.66 2.004 19.734 1 96.75 69 LEU A CA 1
ATOM 508 C C . LEU A 1 69 ? -4.379 3.236 18.875 1 96.75 69 LEU A C 1
ATOM 510 O O . LEU A 1 69 ? -5.086 3.502 17.906 1 96.75 69 LEU A O 1
ATOM 514 N N . PHE A 1 70 ? -3.363 4.008 19.266 1 96.38 70 PHE A N 1
ATOM 515 C CA . PHE A 1 70 ? -2.961 5.242 18.609 1 96.38 70 PHE A CA 1
ATOM 516 C C . PHE A 1 70 ? -1.501 5.176 18.172 1 96.38 70 PHE A C 1
ATOM 518 O O . PHE A 1 70 ? -0.617 4.93 19 1 96.38 70 PHE A O 1
ATOM 525 N N . ALA A 1 71 ? -1.276 5.477 16.891 1 96.06 71 ALA A N 1
ATOM 526 C CA . ALA A 1 71 ? 0.059 5.238 16.344 1 96.06 71 ALA A CA 1
ATOM 527 C C . ALA A 1 71 ? 0.845 6.543 16.234 1 96.06 71 ALA A C 1
ATOM 529 O O . ALA A 1 71 ? 1.656 6.707 15.312 1 96.06 71 ALA A O 1
ATOM 530 N N . GLY A 1 72 ? 0.545 7.48 17.031 1 93.75 72 GLY A N 1
ATOM 531 C CA . GLY A 1 72 ? 1.448 8.602 17.219 1 93.75 72 GLY A CA 1
ATOM 532 C C . GLY A 1 72 ? 1.036 9.836 16.438 1 93.75 72 GLY A C 1
ATOM 533 O O . GLY A 1 72 ? 0.259 9.742 15.492 1 93.75 72 GLY A O 1
ATOM 534 N N . ASP A 1 73 ? 1.576 11.023 16.891 1 94.88 73 ASP A N 1
ATOM 535 C CA . ASP A 1 73 ? 1.413 12.383 16.391 1 94.88 73 ASP A CA 1
ATOM 536 C C . ASP A 1 73 ? 0.052 12.953 16.781 1 94.88 73 ASP A C 1
ATOM 538 O O . ASP A 1 73 ? -0.946 12.719 16.109 1 94.88 73 ASP A O 1
ATOM 542 N N . THR A 1 74 ? 0.072 13.742 17.797 1 95.94 74 THR A N 1
ATOM 543 C CA . THR A 1 74 ? -1.182 14.336 18.25 1 95.94 74 THR A CA 1
ATOM 544 C C . THR A 1 74 ? -0.94 15.719 18.859 1 95.94 74 THR A C 1
ATOM 546 O O . THR A 1 74 ? -1.878 16.5 19.016 1 95.94 74 THR A O 1
ATOM 549 N N . VAL A 1 75 ? 0.289 16.109 19.172 1 94.06 75 VAL A N 1
ATOM 550 C CA . VAL A 1 75 ? 0.582 17.344 19.891 1 94.06 75 VAL A CA 1
ATOM 551 C C . VAL A 1 75 ? 0.5 18.531 18.922 1 94.06 75 VAL A C 1
ATOM 553 O O . VAL A 1 75 ? -0.038 19.578 19.281 1 94.06 75 VAL A O 1
ATOM 556 N N . SER A 1 76 ? 0.999 18.344 17.797 1 93.38 76 SER A N 1
ATOM 557 C CA . SER A 1 76 ? 1.031 19.328 16.734 1 93.38 76 SER A CA 1
ATOM 558 C C . SER A 1 76 ? 1.083 18.656 15.359 1 93.38 76 SER A C 1
ATOM 560 O O . SER A 1 76 ? 1.344 17.453 15.266 1 93.38 76 SER A O 1
ATOM 562 N N . PRO A 1 77 ? 0.576 19.328 14.359 1 91.81 77 PRO A N 1
ATOM 563 C CA . PRO A 1 77 ? 0.375 20.766 14.203 1 91.81 77 PRO A CA 1
ATOM 564 C C . PRO A 1 77 ? -1.1 21.141 14.07 1 91.81 77 PRO A C 1
ATOM 566 O O . PRO A 1 77 ? -1.878 20.406 13.461 1 91.81 77 PRO A O 1
ATOM 569 N N . SER A 1 78 ? -1.523 22.234 14.609 1 92 78 SER A N 1
ATOM 570 C CA . SER A 1 78 ? -2.793 22.922 14.391 1 92 78 SER A CA 1
ATOM 571 C C . SER A 1 78 ? -2.812 24.281 15.086 1 92 78 SER A C 1
ATOM 573 O O . SER A 1 78 ? -1.909 24.594 15.867 1 92 78 SER A O 1
ATOM 575 N N . LEU A 1 79 ? -3.775 25.109 14.711 1 91.38 79 LEU A N 1
ATOM 576 C CA . LEU A 1 79 ? -3.955 26.359 15.445 1 91.38 79 LEU A CA 1
ATOM 577 C C . LEU A 1 79 ? -4.102 26.078 16.938 1 91.38 79 LEU A C 1
ATOM 579 O O . LEU A 1 79 ? -3.461 26.75 17.766 1 91.38 79 LEU A O 1
ATOM 583 N N . TRP A 1 80 ? -4.918 25.125 17.266 1 94.25 80 TRP A N 1
ATOM 584 C CA . TRP A 1 80 ? -5.168 24.812 18.672 1 94.25 80 TRP A CA 1
ATOM 585 C C . TRP A 1 80 ? -3.902 24.297 19.359 1 94.25 80 TRP A C 1
ATOM 587 O O . TRP A 1 80 ? -3.664 24.562 20.531 1 94.25 80 TRP A O 1
ATOM 597 N N . SER A 1 81 ? -3.135 23.5 18.625 1 93.88 81 SER A N 1
ATOM 598 C CA . SER A 1 81 ? -1.876 23.016 19.188 1 93.88 81 SER A CA 1
ATOM 599 C C . SER A 1 81 ? -0.962 24.172 19.578 1 93.88 81 SER A C 1
ATOM 601 O O . SER A 1 81 ? -0.295 24.125 20.609 1 93.88 81 SER A O 1
ATOM 603 N N . THR A 1 82 ? -0.957 25.203 18.703 1 90.19 82 THR A N 1
ATOM 604 C CA . THR A 1 82 ? -0.113 26.359 18.953 1 90.19 82 THR A CA 1
ATOM 605 C C . THR A 1 82 ? -0.568 27.109 20.203 1 90.19 82 THR A C 1
ATOM 607 O O . THR A 1 82 ? 0.259 27.594 20.969 1 90.19 82 THR A O 1
ATOM 610 N N . GLN A 1 83 ? -1.8 27.156 20.406 1 91.88 83 GLN A N 1
ATOM 611 C CA . GLN A 1 83 ? -2.367 27.953 21.484 1 91.88 83 GLN A CA 1
ATOM 612 C C . GLN A 1 83 ? -2.434 27.141 22.781 1 91.88 83 GLN A C 1
ATOM 614 O O . GLN A 1 83 ? -2.318 27.688 23.875 1 91.88 83 GLN A O 1
ATOM 619 N N . LEU A 1 84 ? -2.604 25.828 22.641 1 94.5 84 LEU A N 1
ATOM 620 C CA . LEU A 1 84 ? -2.887 25.016 23.812 1 94.5 84 LEU A CA 1
ATOM 621 C C . LEU A 1 84 ? -1.761 24.016 24.062 1 94.5 84 LEU A C 1
ATOM 623 O O . LEU A 1 84 ? -1.863 23.156 24.953 1 94.5 84 LEU A O 1
ATOM 627 N N . ASN A 1 85 ? -0.714 24.094 23.281 1 94.25 85 ASN A N 1
ATOM 628 C CA . ASN A 1 85 ? 0.47 23.25 23.406 1 94.25 85 ASN A CA 1
ATOM 629 C C . ASN A 1 85 ? 0.106 21.781 23.359 1 94.25 85 ASN A C 1
ATOM 631 O O . ASN A 1 85 ? 0.676 20.969 24.109 1 94.25 85 ASN A O 1
ATOM 635 N N . GLY A 1 86 ? -0.987 21.406 22.703 1 95 86 GLY A N 1
ATOM 636 C CA . GLY A 1 86 ? -1.338 20.016 22.469 1 95 86 GLY A CA 1
ATOM 637 C C . GLY A 1 86 ? -2.305 19.453 23.5 1 95 86 GLY A C 1
ATOM 638 O O . GLY A 1 86 ? -2.789 18.328 23.359 1 95 86 GLY A O 1
ATOM 639 N N . GLN A 1 87 ? -2.65 20.172 24.5 1 95.31 87 GLN A N 1
ATOM 640 C CA . GLN A 1 87 ? -3.488 19.688 25.609 1 95.31 87 GLN A CA 1
ATOM 641 C C . GLN A 1 87 ? -4.867 19.266 25.094 1 95.31 87 GLN A C 1
ATOM 643 O O . GLN A 1 87 ? -5.469 18.328 25.625 1 95.31 87 GLN A O 1
ATOM 648 N N . HIS A 1 88 ? -5.391 19.922 24.109 1 96.12 88 HIS A N 1
ATOM 649 C CA . HIS A 1 88 ? -6.723 19.641 23.594 1 96.12 88 HIS A CA 1
ATOM 650 C C . HIS A 1 88 ? -6.824 18.203 23.078 1 96.12 88 HIS A C 1
ATOM 652 O O . HIS A 1 88 ? -7.844 17.531 23.281 1 96.12 88 HIS A O 1
ATOM 658 N N . MET A 1 89 ? -5.793 17.672 22.531 1 96.62 89 MET A N 1
ATOM 659 C CA . MET A 1 89 ? -5.867 16.328 21.953 1 96.62 89 MET A CA 1
ATOM 660 C C . MET A 1 89 ? -5.738 15.266 23.031 1 96.62 89 MET A C 1
ATOM 662 O O . MET A 1 89 ? -6.258 14.156 22.891 1 96.62 89 MET A O 1
ATOM 666 N N . ILE A 1 90 ? -5.012 15.578 24.109 1 95.94 90 ILE A N 1
ATOM 667 C CA . ILE A 1 90 ? -5.004 14.672 25.25 1 95.94 90 ILE A CA 1
ATOM 668 C C . ILE A 1 90 ? -6.426 14.508 25.797 1 95.94 90 ILE A C 1
ATOM 670 O O . ILE A 1 90 ? -6.855 13.391 26.094 1 95.94 90 ILE A O 1
ATOM 674 N N . THR A 1 91 ? -7.117 15.617 25.828 1 96.12 91 THR A N 1
ATOM 675 C CA . THR A 1 91 ? -8.508 15.594 26.266 1 96.12 91 THR A CA 1
ATOM 676 C C . THR A 1 91 ? -9.336 14.695 25.344 1 96.12 91 THR A C 1
ATOM 678 O O . THR A 1 91 ? -10.164 13.906 25.812 1 96.12 91 THR A O 1
ATOM 681 N N . ALA A 1 92 ? -9.156 14.789 24.078 1 97.44 92 ALA A N 1
ATOM 682 C CA . ALA A 1 92 ? -9.867 13.969 23.109 1 97.44 92 ALA A CA 1
ATOM 683 C C . ALA A 1 92 ? -9.57 12.484 23.312 1 97.44 92 ALA A C 1
ATOM 685 O O . ALA A 1 92 ? -10.477 11.656 23.328 1 97.44 92 ALA A O 1
ATOM 686 N N . HIS A 1 93 ? -8.328 12.133 23.484 1 96.94 93 HIS A N 1
ATOM 687 C CA . HIS A 1 93 ? -7.918 10.75 23.656 1 96.94 93 HIS A CA 1
ATOM 688 C C . HIS A 1 93 ? -8.461 10.18 24.969 1 96.94 93 HIS A C 1
ATOM 690 O O . HIS A 1 93 ? -8.812 9 25.031 1 96.94 93 HIS A O 1
ATOM 696 N N . ASN A 1 94 ? -8.461 11.031 26.016 1 96.56 94 ASN A N 1
ATOM 697 C CA . ASN A 1 94 ? -9.07 10.602 27.281 1 96.56 94 ASN A CA 1
ATOM 698 C C . ASN A 1 94 ? -10.547 10.258 27.094 1 96.56 94 ASN A C 1
ATOM 700 O O . ASN A 1 94 ? -11.023 9.258 27.641 1 96.56 94 ASN A O 1
ATOM 704 N N . ALA A 1 95 ? -11.211 11.031 26.312 1 97.88 95 ALA A N 1
ATOM 705 C CA . ALA A 1 95 ? -12.633 10.789 26.062 1 97.88 95 ALA A CA 1
ATOM 706 C C . ALA A 1 95 ? -12.836 9.5 25.266 1 97.88 95 ALA A C 1
ATOM 708 O O . ALA A 1 95 ? -13.797 8.766 25.5 1 97.88 95 ALA A O 1
ATOM 709 N N . ILE A 1 96 ? -11.969 9.188 24.344 1 98 96 ILE A N 1
ATOM 710 C CA . ILE A 1 96 ? -12.047 7.984 23.531 1 98 96 ILE A CA 1
ATOM 711 C C . ILE A 1 96 ? -11.648 6.77 24.359 1 98 96 ILE A C 1
ATOM 713 O O . ILE A 1 96 ? -12.008 5.637 24.016 1 98 96 ILE A O 1
ATOM 717 N N . GLU A 1 97 ? -10.883 7.039 25.453 1 96.06 97 GLU A N 1
ATOM 718 C CA . GLU A 1 97 ? -10.344 6.02 26.344 1 96.06 97 GLU A CA 1
ATOM 719 C C . GLU A 1 97 ? -9.336 5.133 25.625 1 96.06 97 GLU A C 1
ATOM 721 O O . GLU A 1 97 ? -9.508 3.912 25.562 1 96.06 97 GLU A O 1
ATOM 726 N N . LEU A 1 98 ? -8.258 5.727 25.281 1 95.06 98 LEU A N 1
ATOM 727 C CA . LEU A 1 98 ? -7.16 5.055 24.594 1 95.06 98 LEU A CA 1
ATOM 728 C C . LEU A 1 98 ? -6.488 4.035 25.5 1 95.06 98 LEU A C 1
ATOM 730 O O . LEU A 1 98 ? -6.281 4.305 26.688 1 95.06 98 LEU A O 1
ATOM 734 N N . ASP A 1 99 ? -6.16 2.875 24.922 1 93.38 99 ASP A N 1
ATOM 735 C CA . ASP A 1 99 ? -5.473 1.852 25.703 1 93.38 99 ASP A CA 1
ATOM 736 C C . ASP A 1 99 ? -3.959 2.039 25.641 1 93.38 99 ASP A C 1
ATOM 738 O O . ASP A 1 99 ? -3.273 1.924 26.656 1 93.38 99 ASP A O 1
ATOM 742 N N . PHE A 1 100 ? -3.459 2.221 24.375 1 91.38 100 PHE A N 1
ATOM 743 C CA . PHE A 1 100 ? -2.021 2.385 24.203 1 91.38 100 PHE A CA 1
ATOM 744 C C . PHE A 1 100 ? -1.728 3.377 23.078 1 91.38 100 PHE A C 1
ATOM 746 O O . PHE A 1 100 ? -2.475 3.461 22.109 1 91.38 100 PHE A O 1
ATOM 753 N N . ALA A 1 101 ? -0.647 4.133 23.219 1 92.19 101 ALA A N 1
ATOM 754 C CA . ALA A 1 101 ? -0.202 5.09 22.219 1 92.19 101 ALA A CA 1
ATOM 755 C C . ALA A 1 101 ? 1.293 4.945 21.953 1 92.19 101 ALA A C 1
ATOM 757 O O . ALA A 1 101 ? 2.078 4.727 22.875 1 92.19 101 ALA A O 1
ATOM 758 N N . SER A 1 102 ? 1.58 5.035 20.703 1 89.62 102 SER A N 1
ATOM 759 C CA . SER A 1 102 ? 2.982 5.223 20.344 1 89.62 102 SER A CA 1
ATOM 760 C C . SER A 1 102 ? 3.307 6.699 20.141 1 89.62 102 SER A C 1
ATOM 762 O O . SER A 1 102 ? 2.402 7.535 20.078 1 89.62 102 SER A O 1
ATOM 764 N N . LEU A 1 103 ? 4.598 6.953 20.109 1 88.69 103 LEU A N 1
ATOM 765 C CA . LEU A 1 103 ? 5.043 8.32 19.875 1 88.69 103 LEU A CA 1
ATOM 766 C C . LEU A 1 103 ? 5.266 8.562 18.375 1 88.69 103 LEU A C 1
ATOM 768 O O . LEU A 1 103 ? 5.621 7.641 17.641 1 88.69 103 LEU A O 1
ATOM 772 N N . GLY A 1 104 ? 4.973 9.711 18 1 90.75 104 GLY A N 1
ATOM 773 C CA . GLY A 1 104 ? 5.414 10.234 16.719 1 90.75 104 GLY A CA 1
ATOM 774 C C . GLY A 1 104 ? 6.367 11.414 16.844 1 90.75 104 GLY A C 1
ATOM 775 O O . GLY A 1 104 ? 6.703 11.82 17.953 1 90.75 104 GLY A O 1
ATOM 776 N N . ASN A 1 105 ? 6.875 11.883 15.773 1 87.38 105 ASN A N 1
ATOM 777 C CA . ASN A 1 105 ? 7.887 12.938 15.789 1 87.38 105 ASN A CA 1
ATOM 778 C C . ASN A 1 105 ? 7.309 14.266 16.266 1 87.38 105 ASN A C 1
ATOM 780 O O . ASN A 1 105 ? 8.039 15.109 16.781 1 87.38 105 ASN A O 1
ATOM 784 N N . HIS A 1 106 ? 6.031 14.406 16.281 1 91.38 106 HIS A N 1
ATOM 785 C CA . HIS A 1 106 ? 5.434 15.703 16.594 1 91.38 106 HIS A CA 1
ATOM 786 C C . HIS A 1 106 ? 5.066 15.789 18.062 1 91.38 106 HIS A C 1
ATOM 788 O O . HIS A 1 106 ? 4.59 16.828 18.531 1 91.38 106 HIS A O 1
ATOM 794 N N . GLU A 1 107 ? 5.309 14.781 18.781 1 90.88 107 GLU A N 1
ATOM 795 C CA . GLU A 1 107 ? 5.055 14.812 20.219 1 90.88 107 GLU A CA 1
ATOM 796 C C . GLU A 1 107 ? 6.008 15.773 20.922 1 90.88 107 GLU A C 1
ATOM 798 O O . GLU A 1 107 ? 5.707 16.25 22.016 1 90.88 107 GLU A O 1
ATOM 803 N N . PHE A 1 108 ? 7.098 16.125 20.219 1 85.25 108 PHE A N 1
ATOM 804 C CA . PHE A 1 108 ? 8.133 16.906 20.891 1 85.25 108 PHE A CA 1
ATOM 805 C C . PHE A 1 108 ? 8.234 18.297 20.281 1 85.25 108 PHE A C 1
ATOM 807 O O . PHE A 1 108 ? 9.18 19.031 20.578 1 85.25 108 PHE A O 1
ATOM 814 N N . ASP A 1 109 ? 7.312 18.625 19.531 1 87.62 109 ASP A N 1
ATOM 815 C CA . ASP A 1 109 ? 7.375 19.891 18.797 1 87.62 109 ASP A CA 1
ATOM 816 C C . ASP A 1 109 ? 7.477 21.078 19.75 1 87.62 109 ASP A C 1
ATOM 818 O O . ASP A 1 109 ? 8.07 22.094 19.422 1 87.62 109 ASP A O 1
ATOM 822 N N . PHE A 1 110 ? 6.891 21 20.922 1 89.12 110 PHE A N 1
ATOM 823 C CA . PHE A 1 110 ? 6.914 22.094 21.891 1 89.12 110 PHE A CA 1
ATOM 824 C C . PHE A 1 110 ? 7.859 21.781 23.047 1 89.12 110 PHE A C 1
ATOM 826 O O . PHE A 1 110 ? 7.652 22.25 24.172 1 89.12 110 PHE A O 1
ATOM 833 N N . GLY A 1 111 ? 8.742 20.859 22.828 1 85.5 111 GLY A N 1
ATOM 834 C CA . GLY A 1 111 ? 9.789 20.531 23.781 1 85.5 111 GLY A CA 1
ATOM 835 C C . GLY A 1 111 ? 9.453 19.328 24.641 1 85.5 111 GLY A C 1
ATOM 836 O O . GLY A 1 111 ? 8.289 18.969 24.781 1 85.5 111 GLY A O 1
ATOM 837 N N . ILE A 1 112 ? 10.453 18.781 25.25 1 85.12 112 ILE A N 1
ATOM 838 C CA . ILE A 1 112 ? 10.328 17.578 26.078 1 85.12 112 ILE A CA 1
ATOM 839 C C . ILE A 1 112 ? 9.547 17.891 27.344 1 85.12 112 ILE A C 1
ATOM 841 O O . ILE A 1 112 ? 8.781 17.062 27.828 1 85.12 112 ILE A O 1
ATOM 845 N N . GLU A 1 113 ? 9.797 19.078 27.906 1 87.88 113 GLU A N 1
ATOM 846 C CA . GLU A 1 113 ? 9.086 19.469 29.125 1 87.88 113 GLU A CA 1
ATOM 847 C C . GLU A 1 113 ? 7.578 19.516 28.891 1 87.88 113 GLU A C 1
ATOM 849 O O . GLU A 1 113 ? 6.797 19.062 29.719 1 87.88 113 GLU A O 1
ATOM 854 N N . ASN A 1 114 ? 7.234 20.078 27.75 1 91.31 114 ASN A N 1
ATOM 855 C CA . ASN A 1 114 ? 5.816 20.109 27.406 1 91.31 114 ASN A CA 1
ATOM 856 C C . ASN A 1 114 ? 5.238 18.703 27.281 1 91.31 114 ASN A C 1
ATOM 858 O O . ASN A 1 114 ? 4.145 18.422 27.781 1 91.31 114 ASN A O 1
ATOM 862 N N . PHE A 1 115 ? 5.961 17.859 26.688 1 89.62 115 PHE A N 1
ATOM 863 C CA . PHE A 1 115 ? 5.512 16.484 26.5 1 89.62 115 PHE A CA 1
ATOM 864 C C . PHE A 1 115 ? 5.277 15.812 27.859 1 89.62 115 PHE A C 1
ATOM 866 O O . PHE A 1 115 ? 4.246 15.172 28.062 1 89.62 115 PHE A O 1
ATOM 873 N N . VAL A 1 116 ? 6.234 15.945 28.719 1 86.62 116 VAL A N 1
ATOM 874 C CA . VAL A 1 116 ? 6.117 15.352 30.047 1 86.62 116 VAL A CA 1
ATOM 875 C C . VAL A 1 116 ? 4.879 15.898 30.75 1 86.62 116 VAL A C 1
ATOM 877 O O . VAL A 1 116 ? 4.141 15.148 31.391 1 86.62 116 VAL A O 1
ATOM 880 N N . ASN A 1 117 ? 4.656 17.125 30.625 1 90 117 ASN A N 1
ATOM 881 C CA . ASN A 1 117 ? 3.477 17.75 31.234 1 90 117 ASN A CA 1
ATOM 882 C C . ASN A 1 117 ? 2.189 17.141 30.688 1 90 117 ASN A C 1
ATOM 884 O O . ASN A 1 117 ? 1.232 16.922 31.422 1 90 117 ASN A O 1
ATOM 888 N N . LEU A 1 118 ? 2.115 16.922 29.391 1 92.06 118 LEU A N 1
ATOM 889 C CA . LEU A 1 118 ? 0.94 16.344 28.75 1 92.06 118 LEU A CA 1
ATOM 890 C C . LEU A 1 118 ? 0.682 14.93 29.281 1 92.06 118 LEU A C 1
ATOM 892 O O . LEU A 1 118 ? -0.471 14.508 29.391 1 92.06 118 LEU A O 1
ATOM 896 N N . THR A 1 119 ? 1.729 14.203 29.562 1 87.75 119 THR A N 1
ATOM 897 C CA . THR A 1 119 ? 1.576 12.828 30.031 1 87.75 119 THR A CA 1
ATOM 898 C C . THR A 1 119 ? 0.879 12.797 31.391 1 87.75 119 THR A C 1
ATOM 900 O O . THR A 1 119 ? 0.185 11.828 31.719 1 87.75 119 THR A O 1
ATOM 903 N N . PHE A 1 120 ? 1.05 13.836 32.156 1 87.69 120 PHE A N 1
ATOM 904 C CA . PHE A 1 120 ? 0.416 13.898 33.469 1 87.69 120 PHE A CA 1
ATOM 905 C C . PHE A 1 120 ? -1.093 14.07 33.344 1 87.69 120 PHE A C 1
ATOM 907 O O . PHE A 1 120 ? -1.848 13.688 34.25 1 87.69 120 PHE A O 1
ATOM 914 N N . SER A 1 121 ? -1.444 14.578 32.219 1 89.81 121 SER A N 1
ATOM 915 C CA . SER A 1 121 ? -2.869 14.797 32 1 89.81 121 SER A CA 1
ATOM 916 C C . SER A 1 121 ? -3.488 13.641 31.219 1 89.81 121 SER A C 1
ATOM 918 O O . SER A 1 121 ? -4.695 13.633 30.969 1 89.81 121 SER A O 1
ATOM 920 N N . SER A 1 122 ? -2.723 12.688 30.859 1 90.25 122 SER A N 1
ATOM 921 C CA . SER A 1 122 ? -3.186 11.562 30.047 1 90.25 122 SER A CA 1
ATOM 922 C C . SER A 1 122 ? -3.672 10.414 30.938 1 90.25 122 SER A C 1
ATOM 924 O O . SER A 1 122 ? -3.074 10.125 31.969 1 90.25 122 SER A O 1
ATOM 926 N N . ASN A 1 123 ? -4.766 9.789 30.562 1 88.44 123 ASN A N 1
ATOM 927 C CA . ASN A 1 123 ? -5.281 8.609 31.25 1 88.44 123 ASN A CA 1
ATOM 928 C C . ASN A 1 123 ? -4.766 7.316 30.609 1 88.44 123 ASN A C 1
ATOM 930 O O . ASN A 1 123 ? -5.215 6.227 30.969 1 88.44 123 ASN A O 1
ATOM 934 N N . PHE A 1 124 ? -3.957 7.402 29.609 1 83.94 124 PHE A N 1
ATOM 935 C CA . PHE A 1 124 ? -3.41 6.254 28.891 1 83.94 124 PHE A CA 1
ATOM 936 C C . PHE A 1 124 ? -1.888 6.262 28.938 1 83.94 124 PHE A C 1
ATOM 938 O O . PHE A 1 124 ? -1.271 7.32 29.078 1 83.94 124 PHE A O 1
ATOM 945 N N . PRO A 1 125 ? -1.34 5.008 28.875 1 76.31 125 PRO A N 1
ATOM 946 C CA . PRO A 1 125 ? 0.123 4.938 28.875 1 76.31 125 PRO A CA 1
ATOM 947 C C . PRO A 1 125 ? 0.741 5.508 27.594 1 76.31 125 PRO A C 1
ATOM 949 O O . PRO A 1 125 ? 0.359 5.117 26.484 1 76.31 125 PRO A O 1
ATOM 952 N N . CYS A 1 126 ? 1.457 6.52 27.656 1 64.81 126 CYS A N 1
ATOM 953 C CA . CYS A 1 126 ? 2.217 7.086 26.547 1 64.81 126 CYS A CA 1
ATOM 954 C C . CYS A 1 126 ? 3.695 7.195 26.906 1 64.81 126 CYS A C 1
ATOM 956 O O . CYS A 1 126 ? 4.523 7.484 26.031 1 64.81 126 CYS A O 1
ATOM 958 N N . ARG A 1 127 ? 3.961 7.094 28.156 1 55.62 127 ARG A N 1
ATOM 959 C CA . ARG A 1 127 ? 5.285 7.375 28.688 1 55.62 127 ARG A CA 1
ATOM 960 C C . ARG A 1 127 ? 6.25 6.227 28.406 1 55.62 127 ARG A C 1
ATOM 962 O O . ARG A 1 127 ? 7.469 6.414 28.406 1 55.62 127 ARG A O 1
ATOM 969 N N . GLU A 1 128 ? 5.555 5.059 28.172 1 52.28 128 GLU A N 1
ATOM 970 C CA . GLU A 1 128 ? 6.418 3.885 28.078 1 52.28 128 GLU A CA 1
ATOM 971 C C . GLU A 1 128 ? 7.375 3.996 26.891 1 52.28 128 GLU A C 1
ATOM 973 O O . GLU A 1 128 ? 8.219 3.121 26.688 1 52.28 128 GLU A O 1
ATOM 978 N N . LEU A 1 129 ? 7.25 5.164 26.141 1 51.53 129 LEU A N 1
ATOM 979 C CA . LEU A 1 129 ? 8.133 5.273 24.984 1 51.53 129 LEU A CA 1
ATOM 980 C C . LEU A 1 129 ? 9.32 6.184 25.297 1 51.53 129 LEU A C 1
ATOM 982 O O . LEU A 1 129 ? 10.18 6.402 24.438 1 51.53 129 LEU A O 1
ATOM 986 N N . LEU A 1 130 ? 9.312 6.668 26.562 1 48.12 130 LEU A N 1
ATOM 987 C CA . LEU A 1 130 ? 10.43 7.531 26.938 1 48.12 130 LEU A CA 1
ATOM 988 C C . LEU A 1 130 ? 11.555 6.719 27.562 1 48.12 130 LEU A C 1
ATOM 990 O O . LEU A 1 130 ? 11.344 5.586 28 1 48.12 130 LEU A O 1
ATOM 994 N N . ARG A 1 131 ? 12.719 7.27 27.531 1 47.62 131 ARG A N 1
ATOM 995 C CA . ARG A 1 131 ? 13.938 6.637 28.031 1 47.62 131 ARG A CA 1
ATOM 996 C C . ARG A 1 131 ? 13.703 6.008 29.406 1 47.62 131 ARG A C 1
ATOM 998 O O . ARG A 1 131 ? 13.117 6.629 30.281 1 47.62 131 ARG A O 1
ATOM 1005 N N . GLY A 1 132 ? 14.312 4.797 29.469 1 49.56 132 GLY A N 1
ATOM 1006 C CA . GLY A 1 132 ? 14.289 4.055 30.719 1 49.56 132 GLY A CA 1
ATOM 1007 C C . GLY A 1 132 ? 12.992 3.299 30.938 1 49.56 132 GLY A C 1
ATOM 1008 O O . GLY A 1 132 ? 12.828 2.621 31.953 1 49.56 132 GLY A O 1
ATOM 1009 N N . THR A 1 133 ? 12.164 3.584 29.906 1 58.41 133 THR A N 1
ATOM 1010 C CA . THR A 1 133 ? 10.906 2.867 30.078 1 58.41 133 THR A CA 1
ATOM 1011 C C . THR A 1 133 ? 10.875 1.62 29.188 1 58.41 133 THR A C 1
ATOM 1013 O O . THR A 1 133 ? 11.727 1.445 28.328 1 58.41 133 THR A O 1
ATOM 1016 N N . VAL A 1 134 ? 10.195 0.758 29.625 1 65.62 134 VAL A N 1
ATOM 1017 C CA . VAL A 1 134 ? 9.961 -0.449 28.844 1 65.62 134 VAL A CA 1
ATOM 1018 C C . VAL A 1 134 ? 9 -0.144 27.703 1 65.62 134 VAL A C 1
ATOM 1020 O O . VAL A 1 134 ? 7.824 0.15 27.922 1 65.62 134 VAL A O 1
ATOM 1023 N N . PRO A 1 135 ? 9.57 -0.143 26.5 1 71.25 135 PRO A N 1
ATOM 1024 C CA . PRO A 1 135 ? 8.766 0.348 25.375 1 71.25 135 PRO A CA 1
ATOM 1025 C C . PRO A 1 135 ? 7.758 -0.685 24.875 1 71.25 135 PRO A C 1
ATOM 1027 O O . PRO A 1 135 ? 7.594 -0.857 23.656 1 71.25 135 PRO A O 1
ATOM 1030 N N . HIS A 1 136 ? 7.305 -1.565 25.906 1 80.19 136 HIS A N 1
ATOM 1031 C CA . HIS A 1 136 ? 6.246 -2.498 25.531 1 80.19 136 HIS A CA 1
ATOM 1032 C C . HIS A 1 136 ? 5.234 -2.664 26.656 1 80.19 136 HIS A C 1
ATOM 1034 O O . HIS A 1 136 ? 5.504 -2.289 27.797 1 80.19 136 HIS A O 1
ATOM 1040 N N . ALA A 1 137 ? 4.059 -3.053 26.266 1 87.56 137 ALA A N 1
ATOM 1041 C CA . ALA A 1 137 ? 2.963 -3.324 27.188 1 87.56 137 ALA A CA 1
ATOM 1042 C C . ALA A 1 137 ? 2.273 -4.645 26.844 1 87.56 137 ALA A C 1
ATOM 1044 O O . ALA A 1 137 ? 2.42 -5.164 25.734 1 87.56 137 ALA A O 1
ATOM 1045 N N . ILE A 1 138 ? 1.646 -5.242 27.891 1 93.19 138 ILE A N 1
ATOM 1046 C CA . ILE A 1 138 ? 0.878 -6.469 27.703 1 93.19 138 ILE A CA 1
ATOM 1047 C C . ILE A 1 138 ? -0.56 -6.258 28.172 1 93.19 138 ILE A C 1
ATOM 1049 O O . ILE A 1 138 ? -0.793 -5.758 29.266 1 93.19 138 ILE A O 1
ATOM 1053 N N . LYS A 1 139 ? -1.464 -6.488 27.312 1 95.31 139 LYS A N 1
ATOM 1054 C CA . LYS A 1 139 ? -2.881 -6.5 27.656 1 95.31 139 LYS A CA 1
ATOM 1055 C C . LYS A 1 139 ? -3.416 -7.926 27.719 1 95.31 139 LYS A C 1
ATOM 1057 O O . LYS A 1 139 ? -3.32 -8.68 26.75 1 95.31 139 LYS A O 1
ATOM 1062 N N . ASN A 1 140 ? -3.998 -8.305 28.875 1 96.69 140 ASN A N 1
ATOM 1063 C CA . ASN A 1 140 ? -4.633 -9.609 29.047 1 96.69 140 ASN A CA 1
ATOM 1064 C C . ASN A 1 140 ? -6.152 -9.5 29.047 1 96.69 140 ASN A C 1
ATOM 1066 O O . ASN A 1 140 ? -6.723 -8.719 29.828 1 96.69 140 ASN A O 1
ATOM 1070 N N . PHE A 1 141 ? -6.734 -10.203 28.141 1 97.25 141 PHE A N 1
ATOM 1071 C CA . PHE A 1 141 ? -8.188 -10.312 28.109 1 97.25 141 PHE A CA 1
ATOM 1072 C C . PHE A 1 141 ? -8.648 -11.641 28.703 1 97.25 141 PHE A C 1
ATOM 1074 O O . PHE A 1 141 ? -8.047 -12.68 28.438 1 97.25 141 PHE A O 1
ATOM 1081 N N . THR A 1 142 ? -9.68 -11.656 29.547 1 95.5 142 THR A N 1
ATOM 1082 C CA . THR A 1 142 ? -10.234 -12.859 30.141 1 95.5 142 THR A CA 1
ATOM 1083 C C . THR A 1 142 ? -11.758 -12.875 30.031 1 95.5 142 THR A C 1
ATOM 1085 O O . THR A 1 142 ? -12.461 -13.102 31.016 1 95.5 142 THR A O 1
ATOM 1088 N N . ASP A 1 143 ? -12.258 -12.805 28.938 1 95.81 143 ASP A N 1
ATOM 1089 C CA . ASP A 1 143 ? -13.703 -12.789 28.734 1 95.81 143 ASP A CA 1
ATOM 1090 C C . ASP A 1 143 ? -14.234 -14.203 28.469 1 95.81 143 ASP A C 1
ATOM 1092 O O . ASP A 1 143 ? -13.758 -14.891 27.562 1 95.81 143 ASP A O 1
ATOM 1096 N N . PRO A 1 144 ? -15.211 -14.633 29.172 1 96.31 144 PRO A N 1
ATOM 1097 C CA . PRO A 1 144 ? -15.719 -16 29.031 1 96.31 144 PRO A CA 1
ATOM 1098 C C . PRO A 1 144 ? -16.328 -16.266 27.656 1 96.31 144 PRO A C 1
ATOM 1100 O O . PRO A 1 144 ? -16.344 -17.406 27.188 1 96.31 144 PRO A O 1
ATOM 1103 N N . ILE A 1 145 ? -16.828 -15.312 27.078 1 96.56 145 ILE A N 1
ATOM 1104 C CA . ILE A 1 145 ? -17.516 -15.484 25.797 1 96.56 145 ILE A CA 1
ATOM 1105 C C . ILE A 1 145 ? -16.516 -15.344 24.656 1 96.56 145 ILE A C 1
ATOM 1107 O O . ILE A 1 145 ? -16.484 -16.172 23.75 1 96.56 145 ILE A O 1
ATOM 1111 N N . ASN A 1 146 ? -15.633 -14.383 24.703 1 97.56 146 ASN A N 1
ATOM 1112 C CA . ASN A 1 146 ? -14.742 -14.07 23.594 1 97.56 146 ASN A CA 1
ATOM 1113 C C . ASN A 1 146 ? -13.375 -14.727 23.75 1 97.56 146 ASN A C 1
ATOM 1115 O O . ASN A 1 146 ? -12.547 -14.688 22.844 1 97.56 146 ASN A O 1
ATOM 1119 N N . GLY A 1 147 ? -13.117 -15.305 24.969 1 97.75 147 GLY A N 1
ATOM 1120 C CA . GLY A 1 147 ? -11.906 -16.078 25.188 1 97.75 147 GLY A CA 1
ATOM 1121 C C . GLY A 1 147 ? -10.805 -15.289 25.875 1 97.75 147 GLY A C 1
ATOM 1122 O O . GLY A 1 147 ? -10.93 -14.078 26.062 1 97.75 147 GLY A O 1
ATOM 1123 N N . ASN A 1 148 ? -9.789 -16 26.281 1 97.75 148 ASN A N 1
ATOM 1124 C CA . ASN A 1 148 ? -8.617 -15.414 26.922 1 97.75 148 ASN A CA 1
ATOM 1125 C C . ASN A 1 148 ? -7.469 -15.234 25.938 1 97.75 148 ASN A C 1
ATOM 1127 O O . ASN A 1 148 ? -7.199 -16.125 25.125 1 97.75 148 ASN A O 1
ATOM 1131 N N . ILE A 1 149 ? -6.883 -14.117 25.969 1 97.94 149 ILE A N 1
ATOM 1132 C CA . ILE A 1 149 ? -5.762 -13.875 25.062 1 97.94 149 ILE A CA 1
ATOM 1133 C C . ILE A 1 149 ? -4.855 -12.797 25.656 1 97.94 149 ILE A C 1
ATOM 1135 O O . ILE A 1 149 ? -5.336 -11.836 26.266 1 97.94 149 ILE A O 1
ATOM 1139 N N . SER A 1 150 ? -3.559 -12.984 25.484 1 97.94 150 SER A N 1
ATOM 1140 C CA . SER A 1 150 ? -2.549 -12.008 25.859 1 97.94 150 SER A CA 1
ATOM 1141 C C . SER A 1 150 ? -1.964 -11.312 24.641 1 97.94 150 SER A C 1
ATOM 1143 O O . SER A 1 150 ? -1.42 -11.969 23.75 1 97.94 150 SER A O 1
ATOM 1145 N N . VAL A 1 151 ? -2.068 -9.977 24.625 1 97.25 151 VAL A N 1
ATOM 1146 C CA . VAL A 1 151 ? -1.591 -9.203 23.484 1 97.25 151 VAL A CA 1
ATOM 1147 C C . VAL A 1 151 ? -0.411 -8.328 23.906 1 97.25 151 VAL A C 1
ATOM 1149 O O . VAL A 1 151 ? -0.54 -7.496 24.797 1 97.25 151 VAL A O 1
ATOM 1152 N N . GLY A 1 152 ? 0.792 -8.625 23.297 1 96.38 152 GLY A N 1
ATOM 1153 C CA . GLY A 1 152 ? 1.929 -7.727 23.453 1 96.38 152 GLY A CA 1
ATOM 1154 C C . GLY A 1 152 ? 1.927 -6.578 22.469 1 96.38 152 GLY A C 1
ATOM 1155 O O . GLY A 1 152 ? 1.612 -6.77 21.281 1 96.38 152 GLY A O 1
ATOM 1156 N N . ILE A 1 153 ? 2.219 -5.383 22.969 1 95.38 153 ILE A N 1
ATOM 1157 C CA . ILE A 1 153 ? 2.24 -4.184 22.141 1 95.38 153 ILE A CA 1
ATOM 1158 C C . ILE A 1 153 ? 3.545 -3.422 22.359 1 95.38 153 ILE A C 1
ATOM 1160 O O . ILE A 1 153 ? 4.008 -3.293 23.5 1 95.38 153 ILE A O 1
ATOM 1164 N N . PHE A 1 154 ? 4.168 -2.955 21.234 1 93.38 154 PHE A N 1
ATOM 1165 C CA . PHE A 1 154 ? 5.324 -2.08 21.391 1 93.38 154 PHE A CA 1
ATOM 1166 C C . PHE A 1 154 ? 5.305 -0.972 20.344 1 93.38 154 PHE A C 1
ATOM 1168 O O . PHE A 1 154 ? 4.598 -1.07 19.344 1 93.38 154 PHE A O 1
ATOM 1175 N N . GLY A 1 155 ? 6.012 0.104 20.656 1 92 155 GLY A N 1
ATOM 1176 C CA . GLY A 1 155 ? 6.09 1.241 19.75 1 92 155 GLY A CA 1
ATOM 1177 C C . GLY A 1 155 ? 7.469 1.435 19.156 1 92 155 GLY A C 1
ATOM 1178 O O . GLY A 1 155 ? 8.477 1.192 19.812 1 92 155 GLY A O 1
ATOM 1179 N N . VAL A 1 156 ? 7.473 1.804 17.844 1 90.81 156 VAL A N 1
ATOM 1180 C CA . VAL A 1 156 ? 8.727 2.176 17.188 1 90.81 156 VAL A CA 1
ATOM 1181 C C . VAL A 1 156 ? 8.508 3.408 16.312 1 90.81 156 VAL A C 1
ATOM 1183 O O . VAL A 1 156 ? 7.461 3.543 15.672 1 90.81 156 VAL A O 1
ATOM 1186 N N . MET A 1 157 ? 9.414 4.254 16.359 1 89.19 157 MET A N 1
ATOM 1187 C CA . MET A 1 157 ? 9.43 5.43 15.492 1 89.19 157 MET A CA 1
ATOM 1188 C C . MET A 1 157 ? 10.695 5.457 14.641 1 89.19 157 MET A C 1
ATOM 1190 O O . MET A 1 157 ? 11.695 4.832 14.984 1 89.19 157 MET A O 1
ATOM 1194 N N . TYR A 1 158 ? 10.609 6.172 13.516 1 86.81 158 TYR A N 1
ATOM 1195 C CA . TYR A 1 158 ? 11.805 6.266 12.672 1 86.81 158 TYR A CA 1
ATOM 1196 C C . TYR A 1 158 ? 12.898 7.066 13.367 1 86.81 158 TYR A C 1
ATOM 1198 O O . TYR A 1 158 ? 12.633 7.805 14.32 1 86.81 158 TYR A O 1
ATOM 1206 N N . ASP A 1 159 ? 14.102 6.816 12.938 1 79.56 159 ASP A N 1
ATOM 1207 C CA . ASP A 1 159 ? 15.25 7.551 13.461 1 79.56 159 ASP A CA 1
ATOM 1208 C C . ASP A 1 159 ? 15.266 8.984 12.945 1 79.56 159 ASP A C 1
ATOM 1210 O O . ASP A 1 159 ? 15.57 9.234 11.781 1 79.56 159 ASP A O 1
ATOM 1214 N N . MET A 1 160 ? 14.93 9.898 13.859 1 74.81 160 MET A N 1
ATOM 1215 C CA . MET A 1 160 ? 14.906 11.312 13.477 1 74.81 160 MET A CA 1
ATOM 1216 C C . MET A 1 160 ? 16.312 11.867 13.359 1 74.81 160 MET A C 1
ATOM 1218 O O . MET A 1 160 ? 16.516 12.961 12.812 1 74.81 160 MET A O 1
ATOM 1222 N N . LYS A 1 161 ? 17.328 11.203 13.781 1 69.62 161 LYS A N 1
ATOM 1223 C CA . LYS A 1 161 ? 18.734 11.602 13.766 1 69.62 161 LYS A CA 1
ATOM 1224 C C . LYS A 1 161 ? 18.906 13.016 14.305 1 69.62 161 LYS A C 1
ATOM 1226 O O . LYS A 1 161 ? 19.703 13.797 13.781 1 69.62 161 LYS A O 1
ATOM 1231 N N . ASN A 1 162 ? 17.906 13.398 15.172 1 68.19 162 ASN A N 1
ATOM 1232 C CA . ASN A 1 162 ? 17.953 14.742 15.742 1 68.19 162 ASN A CA 1
ATOM 1233 C C . ASN A 1 162 ? 18.406 14.719 17.188 1 68.19 162 ASN A C 1
ATOM 1235 O O . ASN A 1 162 ? 17.625 14.414 18.094 1 68.19 162 ASN A O 1
ATOM 1239 N N . SER A 1 163 ? 19.625 15.117 17.422 1 65.38 163 SER A N 1
ATOM 1240 C CA . SER A 1 163 ? 20.203 15.094 18.766 1 65.38 163 SER A CA 1
ATOM 1241 C C . SER A 1 163 ? 19.844 16.359 19.547 1 65.38 163 SER A C 1
ATOM 1243 O O . SER A 1 163 ? 20.062 16.438 20.75 1 65.38 163 SER A O 1
ATOM 1245 N N . SER A 1 164 ? 19.25 17.312 18.875 1 63.28 164 SER A N 1
ATOM 1246 C CA . SER A 1 164 ? 19 18.609 19.5 1 63.28 164 SER A CA 1
ATOM 1247 C C . SER A 1 164 ? 17.875 18.516 20.531 1 63.28 164 SER A C 1
ATOM 1249 O O . SER A 1 164 ? 17.734 19.406 21.375 1 63.28 164 SER A O 1
ATOM 1251 N N . LYS A 1 165 ? 17.219 17.516 20.625 1 67.38 165 LYS A N 1
ATOM 1252 C CA . LYS A 1 165 ? 16.031 17.438 21.5 1 67.38 165 LYS A CA 1
ATOM 1253 C C . LYS A 1 165 ? 16.375 16.75 22.812 1 67.38 165 LYS A C 1
ATOM 1255 O O . LYS A 1 165 ? 15.508 16.562 23.672 1 67.38 165 LYS A O 1
ATOM 1260 N N . GLY A 1 166 ? 17.578 16.438 23.031 1 71.44 166 GLY A N 1
ATOM 1261 C CA . GLY A 1 166 ? 17.938 15.719 24.25 1 71.44 166 GLY A CA 1
ATOM 1262 C C . GLY A 1 166 ? 17.516 14.266 24.234 1 71.44 166 GLY A C 1
ATOM 1263 O O . GLY A 1 166 ? 17.344 13.648 25.297 1 71.44 166 GLY A O 1
ATOM 1264 N N . LEU A 1 167 ? 17.219 13.805 23.094 1 75.25 167 LEU A N 1
ATOM 1265 C CA . LEU A 1 167 ? 16.766 12.422 22.922 1 75.25 167 LEU A CA 1
ATOM 1266 C C . LEU A 1 167 ? 17.797 11.625 22.125 1 75.25 167 LEU A C 1
ATOM 1268 O O . LEU A 1 167 ? 18.609 12.195 21.391 1 75.25 167 LEU A O 1
ATOM 1272 N N . TYR A 1 168 ? 17.828 10.367 22.422 1 77.19 168 TYR A N 1
ATOM 1273 C CA . TYR A 1 168 ? 18.672 9.484 21.625 1 77.19 168 TYR A CA 1
ATOM 1274 C C . TYR A 1 168 ? 17.828 8.555 20.766 1 77.19 168 TYR A C 1
ATOM 1276 O O . TYR A 1 168 ? 16.719 8.18 21.156 1 77.19 168 TYR A O 1
ATOM 1284 N N . TRP A 1 169 ? 18.406 8.195 19.656 1 80.88 169 TRP A N 1
ATOM 1285 C CA . TRP A 1 169 ? 17.688 7.398 18.672 1 80.88 169 TRP A CA 1
ATOM 1286 C C . TRP A 1 169 ? 18.422 6.102 18.375 1 80.88 169 TRP A C 1
ATOM 1288 O O . TRP A 1 169 ? 19.656 6.09 18.266 1 80.88 169 TRP A O 1
ATOM 1298 N N . ARG A 1 170 ? 17.703 5.008 18.328 1 84.31 170 ARG A N 1
ATOM 1299 C CA . ARG A 1 170 ? 18.219 3.705 17.938 1 84.31 170 ARG A CA 1
ATOM 1300 C C . ARG A 1 170 ? 17.594 3.223 16.641 1 84.31 170 ARG A C 1
ATOM 1302 O O . ARG A 1 170 ? 16.531 3.711 16.25 1 84.31 170 ARG A O 1
ATOM 1309 N N . ASP A 1 171 ? 18.25 2.213 15.984 1 89.75 171 ASP A N 1
ATOM 1310 C CA . ASP A 1 171 ? 17.703 1.637 14.758 1 89.75 171 ASP A CA 1
ATOM 1311 C C . ASP A 1 171 ? 16.344 0.996 15.016 1 89.75 171 ASP A C 1
ATOM 1313 O O . ASP A 1 171 ? 16.219 0.119 15.875 1 89.75 171 ASP A O 1
ATOM 1317 N N . PRO A 1 172 ? 15.367 1.411 14.273 1 91.44 172 PRO A N 1
ATOM 1318 C CA . PRO A 1 172 ? 14.016 0.913 14.531 1 91.44 172 PRO A CA 1
ATOM 1319 C C . PRO A 1 172 ? 13.891 -0.591 14.297 1 91.44 172 PRO A C 1
ATOM 1321 O O . PRO A 1 172 ? 13.117 -1.263 14.992 1 91.44 172 PRO A O 1
ATOM 1324 N N . ILE A 1 173 ? 14.594 -1.179 13.344 1 94.38 173 ILE A N 1
ATOM 1325 C CA . ILE A 1 173 ? 14.508 -2.6 13.023 1 94.38 173 ILE A CA 1
ATOM 1326 C C . ILE A 1 173 ? 15.094 -3.424 14.164 1 94.38 173 ILE A C 1
ATOM 1328 O O . ILE A 1 173 ? 14.484 -4.387 14.633 1 94.38 173 ILE A O 1
ATOM 1332 N N . GLU A 1 174 ? 16.297 -3.029 14.594 1 93.69 174 GLU A N 1
ATOM 1333 C CA . GLU A 1 174 ? 16.938 -3.73 15.695 1 93.69 174 GLU A CA 1
ATOM 1334 C C . GLU A 1 174 ? 16.109 -3.631 16.969 1 93.69 174 GLU A C 1
ATOM 1336 O O . GLU A 1 174 ? 15.977 -4.609 17.719 1 93.69 174 GLU A O 1
ATOM 1341 N N . THR A 1 175 ? 15.617 -2.463 17.172 1 91.56 175 THR A N 1
ATOM 1342 C CA . THR A 1 175 ? 14.781 -2.25 18.359 1 91.56 175 THR A CA 1
ATOM 1343 C C . THR A 1 175 ? 13.531 -3.119 18.297 1 91.56 175 THR A C 1
ATOM 1345 O O . THR A 1 175 ? 13.125 -3.707 19.297 1 91.56 175 THR A O 1
ATOM 1348 N N . ALA A 1 176 ? 12.898 -3.189 17.172 1 95 176 ALA A N 1
ATOM 1349 C CA . ALA A 1 176 ? 11.703 -4.02 17 1 95 176 ALA A CA 1
ATOM 1350 C C . ALA A 1 176 ? 12.016 -5.488 17.281 1 95 176 ALA A C 1
ATOM 1352 O O . ALA A 1 176 ? 11.25 -6.168 17.969 1 95 176 ALA A O 1
ATOM 1353 N N . ARG A 1 177 ? 13.125 -6 16.797 1 97.06 177 ARG A N 1
ATOM 1354 C CA . ARG A 1 177 ? 13.531 -7.383 17.031 1 97.06 177 ARG A CA 1
ATOM 1355 C C . ARG A 1 177 ? 13.688 -7.652 18.531 1 97.06 177 ARG A C 1
ATOM 1357 O O . ARG A 1 177 ? 13.273 -8.703 19.016 1 97.06 177 ARG A O 1
ATOM 1364 N N . GLU A 1 178 ? 14.312 -6.684 19.188 1 94.56 178 GLU A N 1
ATOM 1365 C CA . GLU A 1 178 ? 14.516 -6.812 20.625 1 94.56 178 GLU A CA 1
ATOM 1366 C C . GLU A 1 178 ? 13.188 -6.879 21.375 1 94.56 178 GLU A C 1
ATOM 1368 O O . GLU A 1 178 ? 13.023 -7.68 22.297 1 94.56 178 GLU A O 1
ATOM 1373 N N . GLN A 1 179 ? 12.266 -6.016 20.984 1 94.19 179 GLN A N 1
ATOM 1374 C CA . GLN A 1 179 ? 10.969 -5.988 21.656 1 94.19 179 GLN A CA 1
ATOM 1375 C C . GLN A 1 179 ? 10.18 -7.266 21.375 1 94.19 179 GLN A C 1
ATOM 1377 O O . GLN A 1 179 ? 9.5 -7.785 22.266 1 94.19 179 GLN A O 1
ATOM 1382 N N . VAL A 1 180 ? 10.227 -7.785 20.203 1 97.12 180 VAL A N 1
ATOM 1383 C CA . VAL A 1 180 ? 9.555 -9.039 19.859 1 97.12 180 VAL A CA 1
ATOM 1384 C C . VAL A 1 180 ? 10.109 -10.164 20.734 1 97.12 180 VAL A C 1
ATOM 1386 O O . VAL A 1 180 ? 9.352 -10.938 21.312 1 97.12 180 VAL A O 1
ATOM 1389 N N . ALA A 1 181 ? 11.422 -10.234 20.781 1 97.38 181 ALA A N 1
ATOM 1390 C CA . ALA A 1 181 ? 12.055 -11.266 21.594 1 97.38 181 ALA A CA 1
ATOM 1391 C C . ALA A 1 181 ? 11.609 -11.164 23.047 1 97.38 181 ALA A C 1
ATOM 1393 O O . ALA A 1 181 ? 11.336 -12.188 23.688 1 97.38 181 ALA A O 1
ATOM 1394 N N . ALA A 1 182 ? 11.602 -9.969 23.578 1 95.44 182 ALA A N 1
ATOM 1395 C CA . ALA A 1 182 ? 11.203 -9.742 24.969 1 95.44 182 ALA A CA 1
ATOM 1396 C C . ALA A 1 182 ? 9.766 -10.188 25.203 1 95.44 182 ALA A C 1
ATOM 1398 O O . ALA A 1 182 ? 9.461 -10.812 26.219 1 95.44 182 ALA A O 1
ATOM 1399 N N . LEU A 1 183 ? 8.867 -9.875 24.297 1 96.56 183 LEU A N 1
ATOM 1400 C CA . LEU A 1 183 ? 7.457 -10.211 24.438 1 96.56 183 LEU A CA 1
ATOM 1401 C C . LEU A 1 183 ? 7.238 -11.711 24.266 1 96.56 183 LEU A C 1
ATOM 1403 O O . LEU A 1 183 ? 6.402 -12.305 24.953 1 96.56 183 LEU A O 1
ATOM 1407 N N . GLN A 1 184 ? 7.961 -12.328 23.328 1 97.25 184 GLN A N 1
ATOM 1408 C CA . GLN A 1 184 ? 7.875 -13.773 23.156 1 97.25 184 GLN A CA 1
ATOM 1409 C C . GLN A 1 184 ? 8.352 -14.508 24.406 1 97.25 184 GLN A C 1
ATOM 1411 O O . GLN A 1 184 ? 7.797 -15.547 24.766 1 97.25 184 GLN A O 1
ATOM 1416 N N . ALA A 1 185 ? 9.391 -13.969 25.016 1 96.81 185 ALA A N 1
ATOM 1417 C CA . ALA A 1 185 ? 9.898 -14.555 26.25 1 96.81 185 ALA A CA 1
ATOM 1418 C C . ALA A 1 185 ? 8.852 -14.492 27.359 1 96.81 185 ALA A C 1
ATOM 1420 O O . ALA A 1 185 ? 8.875 -15.297 28.297 1 96.81 185 ALA A O 1
ATOM 1421 N N . GLN A 1 186 ? 7.973 -13.594 27.203 1 96.12 186 GLN A N 1
ATOM 1422 C CA . GLN A 1 186 ? 6.902 -13.453 28.188 1 96.12 186 GLN A CA 1
ATOM 1423 C C . GLN A 1 186 ? 5.668 -14.25 27.781 1 96.12 186 GLN A C 1
ATOM 1425 O O . GLN A 1 186 ? 4.617 -14.156 28.406 1 96.12 186 GLN A O 1
ATOM 1430 N N . ASN A 1 187 ? 5.707 -14.914 26.672 1 96.62 187 ASN A N 1
ATOM 1431 C CA . ASN A 1 187 ? 4.738 -15.891 26.172 1 96.62 187 ASN A CA 1
ATOM 1432 C C . ASN A 1 187 ? 3.408 -15.227 25.812 1 96.62 187 ASN A C 1
ATOM 1434 O O . ASN A 1 187 ? 2.344 -15.742 26.156 1 96.62 187 ASN A O 1
ATOM 1438 N N . VAL A 1 188 ? 3.455 -14.086 25.25 1 97.5 188 VAL A N 1
ATOM 1439 C CA . VAL A 1 188 ? 2.223 -13.469 24.766 1 97.5 188 VAL A CA 1
ATOM 1440 C C . VAL A 1 188 ? 1.691 -14.25 23.562 1 97.5 188 VAL A C 1
ATOM 1442 O O . VAL A 1 188 ? 2.457 -14.914 22.859 1 97.5 188 VAL A O 1
ATOM 1445 N N . ASP A 1 189 ? 0.388 -14.18 23.328 1 97.88 189 ASP A N 1
ATOM 1446 C CA . ASP A 1 189 ? -0.256 -14.93 22.25 1 97.88 189 ASP A CA 1
ATOM 1447 C C . ASP A 1 189 ? -0.105 -14.211 20.906 1 97.88 189 ASP A C 1
ATOM 1449 O O . ASP A 1 189 ? -0.059 -14.852 19.859 1 97.88 189 ASP A O 1
ATOM 1453 N N . LEU A 1 190 ? -0.133 -12.891 20.969 1 97.56 190 LEU A N 1
ATOM 1454 C CA . LEU A 1 190 ? -0.109 -12.055 19.766 1 97.56 190 LEU A CA 1
ATOM 1455 C C . LEU A 1 190 ? 0.696 -10.781 20.016 1 97.56 190 LEU A C 1
ATOM 1457 O O . LEU A 1 190 ? 0.679 -10.234 21.125 1 97.56 190 LEU A O 1
ATOM 1461 N N . ILE A 1 191 ? 1.415 -10.312 19.016 1 97.88 191 ILE A N 1
ATOM 1462 C CA . ILE A 1 191 ? 2.217 -9.102 19.156 1 97.88 191 ILE A CA 1
ATOM 1463 C C . ILE A 1 191 ? 1.779 -8.07 18.109 1 97.88 191 ILE A C 1
ATOM 1465 O O . ILE A 1 191 ? 1.698 -8.383 16.922 1 97.88 191 ILE A O 1
ATOM 1469 N N . ILE A 1 192 ? 1.475 -6.867 18.547 1 97.81 192 ILE A N 1
ATOM 1470 C CA . ILE A 1 192 ? 1.144 -5.73 17.703 1 97.81 192 ILE A CA 1
ATOM 1471 C C . ILE A 1 192 ? 2.234 -4.668 17.812 1 97.81 192 ILE A C 1
ATOM 1473 O O . ILE A 1 192 ? 2.639 -4.293 18.906 1 97.81 192 ILE A O 1
ATOM 1477 N N . ALA A 1 193 ? 2.754 -4.215 16.672 1 97.06 193 ALA A N 1
ATOM 1478 C CA . ALA A 1 193 ? 3.684 -3.09 16.641 1 97.06 193 ALA A CA 1
ATOM 1479 C C . ALA A 1 193 ? 2.967 -1.794 16.281 1 97.06 193 ALA A C 1
ATOM 1481 O O . ALA A 1 193 ? 2.262 -1.731 15.266 1 97.06 193 ALA A O 1
ATOM 1482 N N . LEU A 1 194 ? 3.074 -0.786 17.078 1 95.81 194 LEU A N 1
ATOM 1483 C CA . LEU A 1 194 ? 2.689 0.579 16.734 1 95.81 194 LEU A CA 1
ATOM 1484 C C . LEU A 1 194 ? 3.871 1.343 16.141 1 95.81 194 LEU A C 1
ATOM 1486 O O . LEU A 1 194 ? 4.879 1.553 16.828 1 95.81 194 LEU A O 1
ATOM 1490 N N . THR A 1 195 ? 3.699 1.748 14.883 1 95.88 195 THR A N 1
ATOM 1491 C CA . THR A 1 195 ? 4.84 2.367 14.219 1 95.88 195 THR A CA 1
ATOM 1492 C C . THR A 1 195 ? 4.512 3.797 13.797 1 95.88 195 THR A C 1
ATOM 1494 O O . THR A 1 195 ? 3.355 4.109 13.5 1 95.88 195 THR A O 1
ATOM 1497 N N . HIS A 1 196 ? 5.473 4.656 13.844 1 95.25 196 HIS A N 1
ATOM 1498 C CA . HIS A 1 196 ? 5.406 5.992 13.266 1 95.25 196 HIS A CA 1
ATOM 1499 C C . HIS A 1 196 ? 6.586 6.242 12.328 1 95.25 196 HIS A C 1
ATOM 1501 O O . HIS A 1 196 ? 7.574 6.863 12.719 1 95.25 196 HIS A O 1
ATOM 1507 N N . GLN A 1 197 ? 6.445 5.715 11.195 1 93.31 197 GLN A N 1
ATOM 1508 C CA . GLN A 1 197 ? 7.453 5.75 10.141 1 93.31 197 GLN A CA 1
ATOM 1509 C C . GLN A 1 197 ? 6.801 5.746 8.758 1 93.31 197 GLN A C 1
ATOM 1511 O O . GLN A 1 197 ? 5.613 5.445 8.633 1 93.31 197 GLN A O 1
ATOM 1516 N N . ASP A 1 198 ? 7.562 6.125 7.75 1 90.19 198 ASP A N 1
ATOM 1517 C CA . ASP A 1 198 ? 6.98 6.242 6.418 1 90.19 198 ASP A CA 1
ATOM 1518 C C . ASP A 1 198 ? 6.711 4.863 5.816 1 90.19 198 ASP A C 1
ATOM 1520 O O . ASP A 1 198 ? 7.125 3.846 6.375 1 90.19 198 ASP A O 1
ATOM 1524 N N . LEU A 1 199 ? 6.016 4.84 4.781 1 90.12 199 LEU A N 1
ATOM 1525 C CA . LEU A 1 199 ? 5.547 3.621 4.125 1 90.12 199 LEU A CA 1
ATOM 1526 C C . LEU A 1 199 ? 6.719 2.711 3.766 1 90.12 199 LEU A C 1
ATOM 1528 O O . LEU A 1 199 ? 6.629 1.49 3.914 1 90.12 199 LEU A O 1
ATOM 1532 N N . VAL A 1 200 ? 7.863 3.219 3.264 1 87.44 200 VAL A N 1
ATOM 1533 C CA . VAL A 1 200 ? 9.023 2.434 2.846 1 87.44 200 VAL A CA 1
ATOM 1534 C C . VAL A 1 200 ? 9.617 1.709 4.051 1 87.44 200 VAL A C 1
ATOM 1536 O O . VAL A 1 200 ? 9.984 0.535 3.957 1 87.44 200 VAL A O 1
ATOM 1539 N N . ASP A 1 201 ? 9.688 2.424 5.141 1 92.12 201 ASP A N 1
ATOM 1540 C CA . ASP A 1 201 ? 10.234 1.84 6.363 1 92.12 201 ASP A CA 1
ATOM 1541 C C . ASP A 1 201 ? 9.305 0.762 6.918 1 92.12 201 ASP A C 1
ATOM 1543 O O . ASP A 1 201 ? 9.766 -0.254 7.441 1 92.12 201 ASP A O 1
ATOM 1547 N N . ASP A 1 202 ? 8.008 0.96 6.867 1 95.81 202 ASP A N 1
ATOM 1548 C CA . ASP A 1 202 ? 7.074 -0.05 7.352 1 95.81 202 ASP A CA 1
ATOM 1549 C C . ASP A 1 202 ? 7.086 -1.285 6.453 1 95.81 202 ASP A C 1
ATOM 1551 O O . ASP A 1 202 ? 6.914 -2.408 6.934 1 95.81 202 ASP A O 1
ATOM 1555 N N . ASN A 1 203 ? 7.27 -1.082 5.094 1 93.12 203 ASN A N 1
ATOM 1556 C CA . ASN A 1 203 ? 7.469 -2.23 4.215 1 93.12 203 ASN A CA 1
ATOM 1557 C C . ASN A 1 203 ? 8.664 -3.07 4.652 1 93.12 203 ASN A C 1
ATOM 1559 O O . ASN A 1 203 ? 8.578 -4.297 4.715 1 93.12 203 ASN A O 1
ATOM 1563 N N . ARG A 1 204 ? 9.734 -2.387 4.938 1 92.62 204 ARG A N 1
ATOM 1564 C CA . ARG A 1 204 ? 10.953 -3.062 5.367 1 92.62 204 ARG A CA 1
ATOM 1565 C C . ARG A 1 204 ? 10.742 -3.787 6.691 1 92.62 204 ARG A C 1
ATOM 1567 O O . ARG A 1 204 ? 11.148 -4.941 6.844 1 92.62 204 ARG A O 1
ATOM 1574 N N . LEU A 1 205 ? 10.133 -3.117 7.664 1 96.5 205 LEU A N 1
ATOM 1575 C CA . LEU A 1 205 ? 9.859 -3.73 8.961 1 96.5 205 LEU A CA 1
ATOM 1576 C C . LEU A 1 205 ? 8.969 -4.961 8.797 1 96.5 205 LEU A C 1
ATOM 1578 O O . LEU A 1 205 ? 9.219 -6 9.414 1 96.5 205 LEU A O 1
ATOM 1582 N N . SER A 1 206 ? 7.965 -4.82 8.016 1 96.38 206 SER A N 1
ATOM 1583 C CA . SER A 1 206 ? 7.043 -5.91 7.715 1 96.38 206 SER A CA 1
ATOM 1584 C C . SER A 1 206 ? 7.789 -7.137 7.199 1 96.38 206 SER A C 1
ATOM 1586 O O . SER A 1 206 ? 7.484 -8.266 7.594 1 96.38 206 SER A O 1
ATOM 1588 N N . GLU A 1 207 ? 8.711 -6.949 6.406 1 92.5 207 GLU A N 1
ATOM 1589 C CA . GLU A 1 207 ? 9.438 -8.031 5.742 1 92.5 207 GLU A CA 1
ATOM 1590 C C . GLU A 1 207 ? 10.508 -8.617 6.66 1 92.5 207 GLU A C 1
ATOM 1592 O O . GLU A 1 207 ? 10.672 -9.836 6.727 1 92.5 207 GLU A O 1
ATOM 1597 N N . GLU A 1 208 ? 11.242 -7.777 7.391 1 93.12 208 GLU A N 1
ATOM 1598 C CA . GLU A 1 208 ? 12.5 -8.18 8.008 1 93.12 208 GLU A CA 1
ATOM 1599 C C . GLU A 1 208 ? 12.289 -8.672 9.438 1 93.12 208 GLU A C 1
ATOM 1601 O O . GLU A 1 208 ? 13.117 -9.398 9.977 1 93.12 208 GLU A O 1
ATOM 1606 N N . VAL A 1 209 ? 11.258 -8.164 10.047 1 97 209 VAL A N 1
ATOM 1607 C CA . VAL A 1 209 ? 11.102 -8.5 11.453 1 97 209 VAL A CA 1
ATOM 1608 C C . VAL A 1 209 ? 10.016 -9.555 11.617 1 97 209 VAL A C 1
ATOM 1610 O O . VAL A 1 209 ? 8.82 -9.242 11.547 1 97 209 VAL A O 1
ATOM 1613 N N . GLY A 1 210 ? 10.414 -10.758 11.906 1 95.69 210 GLY A N 1
ATOM 1614 C CA . GLY A 1 210 ? 9.469 -11.828 12.195 1 95.69 210 GLY A CA 1
ATOM 1615 C C . GLY A 1 210 ? 8.883 -11.758 13.586 1 95.69 210 GLY A C 1
ATOM 1616 O O . GLY A 1 210 ? 9.484 -11.164 14.492 1 95.69 210 GLY A O 1
ATOM 1617 N N . GLY A 1 211 ? 7.734 -12.297 13.781 1 97.25 211 GLY A N 1
ATOM 1618 C CA . GLY A 1 211 ? 7.137 -12.422 15.102 1 97.25 211 GLY A CA 1
ATOM 1619 C C . GLY A 1 211 ? 6.043 -11.398 15.352 1 97.25 211 GLY A C 1
ATOM 1620 O O . GLY A 1 211 ? 5.254 -11.547 16.281 1 97.25 211 GLY A O 1
ATOM 1621 N N . ILE A 1 212 ? 5.961 -10.352 14.562 1 98.19 212 ILE A N 1
ATOM 1622 C CA . ILE A 1 212 ? 4.875 -9.383 14.664 1 98.19 212 ILE A CA 1
ATOM 1623 C C . ILE A 1 212 ? 3.646 -9.898 13.914 1 98.19 212 ILE A C 1
ATOM 1625 O O . ILE A 1 212 ? 3.762 -10.414 12.797 1 98.19 212 ILE A O 1
ATOM 1629 N N . ASP A 1 213 ? 2.529 -9.75 14.531 1 98.25 213 ASP A N 1
ATOM 1630 C CA . ASP A 1 213 ? 1.322 -10.266 13.891 1 98.25 213 ASP A CA 1
ATOM 1631 C C . ASP A 1 213 ? 0.591 -9.172 13.125 1 98.25 213 ASP A C 1
ATOM 1633 O O . ASP A 1 213 ? -0.084 -9.453 12.125 1 98.25 213 ASP A O 1
ATOM 1637 N N . LEU A 1 214 ? 0.652 -7.977 13.617 1 98.56 214 LEU A N 1
ATOM 1638 C CA . LEU A 1 214 ? -0.002 -6.828 12.992 1 98.56 214 LEU A CA 1
ATOM 1639 C C . LEU A 1 214 ? 0.769 -5.543 13.273 1 98.56 214 LEU A C 1
ATOM 1641 O O . LEU A 1 214 ? 1.226 -5.324 14.398 1 98.56 214 LEU A O 1
ATOM 1645 N N . ILE A 1 215 ? 0.949 -4.75 12.234 1 98.5 215 ILE A N 1
ATOM 1646 C CA . ILE A 1 215 ? 1.532 -3.424 12.391 1 98.5 215 ILE A CA 1
ATOM 1647 C C . ILE A 1 215 ? 0.45 -2.361 12.211 1 98.5 215 ILE A C 1
ATOM 1649 O O . ILE A 1 215 ? -0.317 -2.402 11.25 1 98.5 215 ILE A O 1
ATOM 1653 N N . ILE A 1 216 ? 0.278 -1.523 13.164 1 98.31 216 ILE A N 1
ATOM 1654 C CA . ILE A 1 216 ? -0.54 -0.32 13.062 1 98.31 216 ILE A CA 1
ATOM 1655 C C . ILE A 1 216 ? 0.36 0.911 12.984 1 98.31 216 ILE A C 1
ATOM 1657 O O . ILE A 1 216 ? 1.046 1.247 13.953 1 98.31 216 ILE A O 1
ATOM 1661 N N . GLY A 1 217 ? 0.353 1.56 11.828 1 97.56 217 GLY A N 1
ATOM 1662 C CA . GLY A 1 217 ? 1.323 2.617 11.594 1 97.56 217 GLY A CA 1
ATOM 1663 C C . GLY A 1 217 ? 0.685 3.975 11.367 1 97.56 217 GLY A C 1
ATOM 1664 O O . GLY A 1 217 ? -0.541 4.082 11.281 1 97.56 217 GLY A O 1
ATOM 1665 N N . GLY A 1 218 ? 1.492 5.043 11.445 1 96.81 218 GLY A N 1
ATOM 1666 C CA . GLY A 1 218 ? 1.127 6.414 11.125 1 96.81 218 GLY A CA 1
ATOM 1667 C C . GLY A 1 218 ? 2.174 7.129 10.289 1 96.81 218 GLY A C 1
ATOM 1668 O O . GLY A 1 218 ? 2.855 6.512 9.469 1 96.81 218 GLY A O 1
ATOM 1669 N N . HIS A 1 219 ? 2.146 8.391 10.281 1 93.88 219 HIS A N 1
ATOM 1670 C CA . HIS A 1 219 ? 3.158 9.266 9.695 1 93.88 219 HIS A CA 1
ATOM 1671 C C . HIS A 1 219 ? 2.785 9.656 8.273 1 93.88 219 HIS A C 1
ATOM 1673 O O . HIS A 1 219 ? 3.049 10.789 7.848 1 93.88 219 HIS A O 1
ATOM 1679 N N . ASP A 1 220 ? 2.164 8.805 7.516 1 92.06 220 ASP A N 1
ATOM 1680 C CA . ASP A 1 220 ? 1.951 9 6.086 1 92.06 220 ASP A CA 1
ATOM 1681 C C . ASP A 1 220 ? 0.689 9.82 5.828 1 92.06 220 ASP A C 1
ATOM 1683 O O . ASP A 1 220 ? 0.516 10.383 4.742 1 92.06 220 ASP A O 1
ATOM 1687 N N . HIS A 1 221 ? -0.255 9.883 6.719 1 93.38 221 HIS A N 1
ATOM 1688 C CA . HIS A 1 221 ? -1.474 10.672 6.613 1 93.38 221 HIS A CA 1
ATOM 1689 C C . HIS A 1 221 ? -2.4 10.125 5.535 1 93.38 221 HIS A C 1
ATOM 1691 O O . HIS A 1 221 ? -3.08 10.891 4.848 1 93.38 221 HIS A O 1
ATOM 1697 N N . SER A 1 222 ? -2.377 8.859 5.262 1 94.06 222 SER A N 1
ATOM 1698 C CA . SER A 1 222 ? -3.221 8.227 4.254 1 94.06 222 SER A CA 1
ATOM 1699 C C . SER A 1 222 ? -3.652 6.832 4.688 1 94.06 222 SER A C 1
ATOM 1701 O O . SER A 1 222 ? -2.875 6.098 5.305 1 94.06 222 SER A O 1
ATOM 1703 N N . SER A 1 223 ? -4.891 6.496 4.34 1 96.94 223 SER A N 1
ATOM 1704 C CA . SER A 1 223 ? -5.414 5.18 4.688 1 96.94 223 SER A CA 1
ATOM 1705 C C . SER A 1 223 ? -4.766 4.09 3.84 1 96.94 223 SER A C 1
ATOM 1707 O O . SER A 1 223 ? -4.691 4.211 2.615 1 96.94 223 SER A O 1
ATOM 1709 N N . MET A 1 224 ? -4.316 3.016 4.559 1 97.81 224 MET A N 1
ATOM 1710 C CA . MET A 1 224 ? -3.635 1.927 3.865 1 97.81 224 MET A CA 1
ATOM 1711 C C . MET A 1 224 ? -3.865 0.599 4.578 1 97.81 224 MET A C 1
ATOM 1713 O O . MET A 1 224 ? -3.969 0.558 5.805 1 97.81 224 MET A O 1
ATOM 1717 N N . LEU A 1 225 ? -3.965 -0.413 3.789 1 98.44 225 LEU A N 1
ATOM 1718 C CA . LEU A 1 225 ? -3.787 -1.802 4.199 1 98.44 225 LEU A CA 1
ATOM 1719 C C . LEU A 1 225 ? -2.803 -2.518 3.281 1 98.44 225 LEU A C 1
ATOM 1721 O O . LEU A 1 225 ? -2.939 -2.465 2.057 1 98.44 225 LEU A O 1
ATOM 1725 N N . GLN A 1 226 ? -1.791 -3.164 3.855 1 96.69 226 GLN A N 1
ATOM 1726 C CA . GLN A 1 226 ? -0.768 -3.848 3.072 1 96.69 226 GLN A CA 1
ATOM 1727 C C . GLN A 1 226 ? -0.456 -5.223 3.656 1 96.69 226 GLN A C 1
ATOM 1729 O O . GLN A 1 226 ? -0.121 -5.34 4.836 1 96.69 226 GLN A O 1
ATOM 1734 N N . THR A 1 227 ? -0.581 -6.289 2.814 1 95.19 227 THR A N 1
ATOM 1735 C CA . THR A 1 227 ? -0.21 -7.633 3.244 1 95.19 227 THR A CA 1
ATOM 1736 C C . THR A 1 227 ? 0.838 -8.227 2.311 1 95.19 227 THR A C 1
ATOM 1738 O O . THR A 1 227 ? 1.104 -9.43 2.354 1 95.19 227 THR A O 1
ATOM 1741 N N . HIS A 1 228 ? 1.475 -7.484 1.538 1 89.44 228 HIS A N 1
ATOM 1742 C CA . HIS A 1 228 ? 2.322 -7.914 0.431 1 89.44 228 HIS A CA 1
ATOM 1743 C C . HIS A 1 228 ? 3.713 -8.305 0.921 1 89.44 228 HIS A C 1
ATOM 1745 O O . HIS A 1 228 ? 4.359 -9.172 0.334 1 89.44 228 HIS A O 1
ATOM 1751 N N . TYR A 1 229 ? 4.25 -7.781 1.964 1 87.75 229 TYR A N 1
ATOM 1752 C CA . TYR A 1 229 ? 5.664 -7.883 2.309 1 87.75 229 TYR A CA 1
ATOM 1753 C C . TYR A 1 229 ? 5.879 -8.891 3.428 1 87.75 229 TYR A C 1
ATOM 1755 O O . TYR A 1 229 ? 6.949 -9.5 3.525 1 87.75 229 TYR A O 1
ATOM 1763 N N . GLY A 1 230 ? 5 -9.102 4.25 1 91.75 230 GLY A N 1
ATOM 1764 C CA . GLY A 1 230 ? 5.047 -9.961 5.418 1 91.75 230 GLY A CA 1
ATOM 1765 C C . GLY A 1 230 ? 3.918 -9.703 6.398 1 91.75 230 GLY A C 1
ATOM 1766 O O . GLY A 1 230 ? 2.756 -9.992 6.102 1 91.75 230 GLY A O 1
ATOM 1767 N N . THR A 1 231 ? 4.387 -9.07 7.52 1 96.44 231 THR A N 1
ATOM 1768 C CA . THR A 1 231 ? 3.359 -8.727 8.5 1 96.44 231 THR A CA 1
ATOM 1769 C C . THR A 1 231 ? 2.385 -7.707 7.922 1 96.44 231 THR A C 1
ATOM 1771 O O . THR A 1 231 ? 2.803 -6.688 7.367 1 96.44 231 THR A O 1
ATOM 1774 N N . PRO A 1 232 ? 1.07 -8.008 8.023 1 97.62 232 PRO A N 1
ATOM 1775 C CA . PRO A 1 232 ? 0.117 -7 7.562 1 97.62 232 PRO A CA 1
ATOM 1776 C C . PRO A 1 232 ? 0.222 -5.691 8.344 1 97.62 232 PRO A C 1
ATOM 1778 O O . PRO A 1 232 ? 0.479 -5.703 9.547 1 97.62 232 PRO A O 1
ATOM 1781 N N . TYR A 1 233 ? -0.02 -4.57 7.66 1 98.25 233 TYR A N 1
ATOM 1782 C CA . TYR A 1 233 ? -0.109 -3.316 8.398 1 98.25 233 TYR A CA 1
ATOM 1783 C C . TYR A 1 233 ? -1.259 -2.459 7.887 1 98.25 233 TYR A C 1
ATOM 1785 O O . TYR A 1 233 ? -1.687 -2.605 6.738 1 98.25 233 TYR A O 1
ATOM 1793 N N . ILE A 1 234 ? -1.789 -1.598 8.766 1 98.62 234 ILE A N 1
ATOM 1794 C CA . ILE A 1 234 ? -2.826 -0.625 8.438 1 98.62 234 ILE A CA 1
ATOM 1795 C C . ILE A 1 234 ? -2.402 0.762 8.922 1 98.62 234 ILE A C 1
ATOM 1797 O O . ILE A 1 234 ? -1.693 0.889 9.922 1 98.62 234 ILE A O 1
ATOM 1801 N N . LYS A 1 235 ? -2.732 1.772 8.203 1 98.38 235 LYS A N 1
ATOM 1802 C CA . LYS A 1 235 ? -2.594 3.186 8.539 1 98.38 235 LYS A CA 1
ATOM 1803 C C . LYS A 1 235 ? -3.889 3.945 8.273 1 98.38 235 LYS A C 1
ATOM 1805 O O . LYS A 1 235 ? -4.574 3.686 7.277 1 98.38 235 LYS A O 1
ATOM 1810 N N . SER A 1 236 ? -4.191 4.84 9.148 1 98.19 236 SER A N 1
ATOM 1811 C CA . SER A 1 236 ? -5.387 5.66 8.969 1 98.19 236 SER A CA 1
ATOM 1812 C C . SER A 1 236 ? -5.051 6.973 8.258 1 98.19 236 SER A C 1
ATOM 1814 O O . SER A 1 236 ? -3.887 7.367 8.195 1 98.19 236 SER A O 1
ATOM 1816 N N . ASP A 1 237 ? -6.102 7.613 7.758 1 96.19 237 ASP A N 1
ATOM 1817 C CA . ASP A 1 237 ? -5.996 9.008 7.336 1 96.19 237 ASP A CA 1
ATOM 1818 C C . ASP A 1 237 ? -5.844 9.938 8.539 1 96.19 237 ASP A C 1
ATOM 1820 O O . ASP A 1 237 ? -6.191 9.562 9.664 1 96.19 237 ASP A O 1
ATOM 1824 N N . PHE A 1 238 ? -5.34 11.086 8.367 1 95.31 238 PHE A N 1
ATOM 1825 C CA . PHE A 1 238 ? -5.047 11.992 9.469 1 95.31 238 PHE A CA 1
ATOM 1826 C C . PHE A 1 238 ? -6.309 12.711 9.93 1 95.31 238 PHE A C 1
ATOM 1828 O O . PHE A 1 238 ? -7.336 12.672 9.242 1 95.31 238 PHE A O 1
ATOM 1835 N N . ASN A 1 239 ? -6.316 13.219 11.148 1 96.38 239 ASN A N 1
ATOM 1836 C CA . ASN A 1 239 ? -7.348 14.055 11.758 1 96.38 239 ASN A CA 1
ATOM 1837 C C . ASN A 1 239 ? -8.695 13.336 11.805 1 96.38 239 ASN A C 1
ATOM 1839 O O . ASN A 1 239 ? -9.734 13.938 11.531 1 96.38 239 ASN A O 1
ATOM 1843 N N . PHE A 1 240 ? -8.656 12.055 12.062 1 97.69 240 PHE A N 1
ATOM 1844 C CA . PHE A 1 240 ? -9.82 11.203 12.227 1 97.69 240 PHE A CA 1
ATOM 1845 C C . PHE A 1 240 ? -10.664 11.18 10.961 1 97.69 240 PHE A C 1
ATOM 1847 O O . PHE A 1 240 ? -11.836 10.797 10.992 1 97.69 240 PHE A O 1
ATOM 1854 N N . ARG A 1 241 ? -10.102 11.641 9.852 1 95.88 241 ARG A N 1
ATOM 1855 C CA . ARG A 1 241 ? -10.875 11.547 8.617 1 95.88 241 ARG A CA 1
ATOM 1856 C C . ARG A 1 241 ? -11.312 10.109 8.344 1 95.88 241 ARG A C 1
ATOM 1858 O O . ARG A 1 241 ? -12.352 9.875 7.734 1 95.88 241 ARG A O 1
ATOM 1865 N N . SER A 1 242 ? -10.5 9.172 8.812 1 97.25 242 SER A N 1
ATOM 1866 C CA . SER A 1 242 ? -10.891 7.762 8.852 1 97.25 242 SER A CA 1
ATOM 1867 C C . SER A 1 242 ? -10.258 7.051 10.047 1 97.25 242 SER A C 1
ATOM 1869 O O . SER A 1 242 ? -9.281 7.531 10.617 1 97.25 242 SER A O 1
ATOM 1871 N N . ILE A 1 243 ? -10.891 5.984 10.414 1 98.69 243 ILE A N 1
ATOM 1872 C CA . ILE A 1 243 ? -10.344 5.082 11.414 1 98.69 243 ILE A CA 1
ATOM 1873 C C . ILE A 1 243 ? -10.391 3.645 10.898 1 98.69 243 ILE A C 1
ATOM 1875 O O . ILE A 1 243 ? -11.047 3.363 9.891 1 98.69 243 ILE A O 1
ATOM 1879 N N . TRP A 1 244 ? -9.641 2.777 11.539 1 98.81 244 TRP A N 1
ATOM 1880 C CA . TRP A 1 244 ? -9.703 1.356 11.211 1 98.81 244 TRP A CA 1
ATOM 1881 C C . TRP A 1 244 ? -10.391 0.57 12.328 1 98.81 244 TRP A C 1
ATOM 1883 O O . TRP A 1 244 ? -10.125 0.806 13.508 1 98.81 244 TRP A O 1
ATOM 1893 N N . LYS A 1 245 ? -11.289 -0.307 11.984 1 98.81 245 LYS A N 1
ATOM 1894 C CA . LYS A 1 245 ? -11.781 -1.394 12.82 1 98.81 245 LYS A CA 1
ATOM 1895 C C . LYS A 1 245 ? -11.242 -2.742 12.359 1 98.81 245 LYS A C 1
ATOM 1897 O O . LYS A 1 245 ? -11.391 -3.107 11.188 1 98.81 245 LYS A O 1
ATOM 1902 N N . THR A 1 246 ? -10.617 -3.422 13.234 1 98.75 246 THR A N 1
ATOM 1903 C CA . THR A 1 246 ? -10.078 -4.738 12.922 1 98.75 246 THR A CA 1
ATOM 1904 C C . THR A 1 246 ? -10.664 -5.797 13.859 1 98.75 246 THR A C 1
ATOM 1906 O O . THR A 1 246 ? -10.711 -5.602 15.07 1 98.75 246 THR A O 1
ATOM 1909 N N . HIS A 1 247 ? -11.18 -6.848 13.32 1 98.56 247 HIS A N 1
ATOM 1910 C CA . HIS A 1 247 ? -11.594 -8.023 14.078 1 98.56 247 HIS A CA 1
ATOM 1911 C C . HIS A 1 247 ? -10.586 -9.156 13.938 1 98.56 247 HIS A C 1
ATOM 1913 O O . HIS A 1 247 ? -10.242 -9.555 12.82 1 98.56 247 HIS A O 1
ATOM 1919 N N . ILE A 1 248 ? -10.141 -9.672 15.031 1 98.12 248 ILE A N 1
ATOM 1920 C CA . ILE A 1 248 ? -9.109 -10.703 15.031 1 98.12 248 ILE A CA 1
ATOM 1921 C C . ILE A 1 248 ? -9.672 -12 15.609 1 98.12 248 ILE A C 1
ATOM 1923 O O . ILE A 1 248 ? -10.273 -12 16.688 1 98.12 248 ILE A O 1
ATOM 1927 N N . GLU A 1 249 ? -9.5 -13.07 14.938 1 97 249 GLU A N 1
ATOM 1928 C CA . GLU A 1 249 ? -9.703 -14.43 15.43 1 97 249 GLU A CA 1
ATOM 1929 C C . GLU A 1 249 ? -8.375 -15.141 15.641 1 97 249 GLU A C 1
ATOM 1931 O O . GLU A 1 249 ? -7.582 -15.289 14.711 1 97 249 GLU A O 1
ATOM 1936 N N . TYR A 1 250 ? -8.211 -15.586 16.844 1 97.38 250 TYR A N 1
ATOM 1937 C CA . TYR A 1 250 ? -6.977 -16.25 17.234 1 97.38 250 TYR A CA 1
ATOM 1938 C C . TYR A 1 250 ? -7.207 -17.734 17.469 1 97.38 250 TYR A C 1
ATOM 1940 O O . TYR A 1 250 ? -8.086 -18.125 18.234 1 97.38 250 TYR A O 1
ATOM 1948 N N . TYR A 1 251 ? -6.391 -18.531 16.797 1 95.88 251 TYR A N 1
ATOM 1949 C CA . TYR A 1 251 ? -6.352 -19.984 16.969 1 95.88 251 TYR A CA 1
ATOM 1950 C C . TYR A 1 251 ? -5.012 -20.422 17.547 1 95.88 251 TYR A C 1
ATOM 1952 O O . TYR A 1 251 ? -3.98 -20.344 16.875 1 95.88 251 TYR A O 1
ATOM 1960 N N . ALA A 1 252 ? -5.039 -20.922 18.734 1 95.75 252 ALA A N 1
ATOM 1961 C CA . ALA A 1 252 ? -3.814 -21.344 19.406 1 95.75 252 ALA A CA 1
ATOM 1962 C C . ALA A 1 252 ? -3.227 -22.594 18.734 1 95.75 252 ALA A C 1
ATOM 1964 O O . ALA A 1 252 ? -3.936 -23.328 18.047 1 95.75 252 ALA A O 1
ATOM 1965 N N . ALA A 1 253 ? -1.925 -22.703 18.938 1 93.31 253 ALA A N 1
ATOM 1966 C CA . ALA A 1 253 ? -1.276 -23.922 18.438 1 93.31 253 ALA A CA 1
ATOM 1967 C C . ALA A 1 253 ? -1.875 -25.172 19.094 1 93.31 253 ALA A C 1
ATOM 1969 O O . ALA A 1 253 ? -2.26 -25.141 20.266 1 93.31 253 ALA A O 1
ATOM 1970 N N . ASP A 1 254 ? -1.963 -26.172 18.297 1 90.25 254 ASP A N 1
ATOM 1971 C CA . ASP A 1 254 ? -2.369 -27.484 18.812 1 90.25 254 ASP A CA 1
ATOM 1972 C C . ASP A 1 254 ? -1.448 -28.578 18.297 1 90.25 254 ASP A C 1
ATOM 1974 O O . ASP A 1 254 ? -0.317 -28.312 17.891 1 90.25 254 ASP A O 1
ATOM 1978 N N . ALA A 1 255 ? -1.81 -29.812 18.422 1 87.31 255 ALA A N 1
ATOM 1979 C CA . ALA A 1 255 ? -0.94 -30.953 18.125 1 87.31 255 ALA A CA 1
ATOM 1980 C C . ALA A 1 255 ? -0.62 -31.016 16.641 1 87.31 255 ALA A C 1
ATOM 1982 O O . ALA A 1 255 ? 0.436 -31.516 16.234 1 87.31 255 ALA A O 1
ATOM 1983 N N . SER A 1 256 ? -1.512 -30.391 15.852 1 85.31 256 SER A N 1
ATOM 1984 C CA . SER A 1 256 ? -1.4 -30.594 14.414 1 85.31 256 SER A CA 1
ATOM 1985 C C . SER A 1 256 ? -0.931 -29.328 13.711 1 85.31 256 SER A C 1
ATOM 1987 O O . SER A 1 256 ? -0.333 -29.391 12.633 1 85.31 256 SER A O 1
ATOM 1989 N N . TYR A 1 257 ? -1.295 -28.172 14.344 1 87.69 257 TYR A N 1
ATOM 1990 C CA . TYR A 1 257 ? -1.051 -26.922 13.625 1 87.69 257 TYR A CA 1
ATOM 1991 C C . TYR A 1 257 ? -0.47 -25.859 14.555 1 87.69 257 TYR A C 1
ATOM 1993 O O . TYR A 1 257 ? -0.784 -25.828 15.742 1 87.69 257 TYR A O 1
ATOM 2001 N N . ASP A 1 258 ? 0.293 -25.016 13.961 1 89.31 258 ASP A N 1
ATOM 2002 C CA . ASP A 1 258 ? 0.771 -23.828 14.672 1 89.31 258 ASP A CA 1
ATOM 2003 C C . ASP A 1 258 ? -0.352 -22.812 14.867 1 89.31 258 ASP A C 1
ATOM 2005 O O . ASP A 1 258 ? -1.445 -22.984 14.32 1 89.31 258 ASP A O 1
ATOM 2009 N N . ARG A 1 259 ? -0.061 -21.844 15.664 1 93.88 259 ARG A N 1
ATOM 2010 C CA . ARG A 1 259 ? -1.058 -20.797 15.883 1 93.88 259 ARG A CA 1
ATOM 2011 C C . ARG A 1 259 ? -1.404 -20.094 14.578 1 93.88 259 ARG A C 1
ATOM 2013 O O . ARG A 1 259 ? -0.581 -20.016 13.656 1 93.88 259 ARG A O 1
ATOM 2020 N N . LYS A 1 260 ? -2.629 -19.562 14.461 1 93.88 260 LYS A N 1
ATOM 2021 C CA . LYS A 1 260 ? -3.096 -18.844 13.281 1 93.88 260 LYS A CA 1
ATOM 2022 C C . LYS A 1 260 ? -3.984 -17.672 13.68 1 93.88 260 LYS A C 1
ATOM 2024 O O . LYS A 1 260 ? -4.75 -17.75 14.641 1 93.88 260 LYS A O 1
ATOM 2029 N N . VAL A 1 261 ? -3.799 -16.594 12.961 1 95.44 261 VAL A N 1
ATOM 2030 C CA . VAL A 1 261 ? -4.613 -15.398 13.164 1 95.44 261 VAL A CA 1
ATOM 2031 C C . VAL A 1 261 ? -5.355 -15.047 11.883 1 95.44 261 VAL A C 1
ATOM 2033 O O . VAL A 1 261 ? -4.762 -15.023 10.797 1 95.44 261 VAL A O 1
ATOM 2036 N N . VAL A 1 262 ? -6.672 -14.867 11.945 1 95.88 262 VAL A N 1
ATOM 2037 C CA . VAL A 1 262 ? -7.484 -14.391 10.828 1 95.88 262 VAL A CA 1
ATOM 2038 C C . VAL A 1 262 ? -8.016 -12.992 11.133 1 95.88 262 VAL A C 1
ATOM 2040 O O . VAL A 1 262 ? -8.57 -12.75 12.211 1 95.88 262 VAL A O 1
ATOM 2043 N N . MET A 1 263 ? -7.844 -12.109 10.203 1 97.38 263 MET A N 1
ATOM 2044 C CA . MET A 1 263 ? -8.18 -10.711 10.477 1 97.38 263 MET A CA 1
ATOM 2045 C C . MET A 1 263 ? -9.195 -10.188 9.461 1 97.38 263 MET A C 1
ATOM 2047 O O . MET A 1 263 ? -9.109 -10.516 8.273 1 97.38 263 MET A O 1
ATOM 2051 N N . THR A 1 264 ? -10.148 -9.438 9.93 1 97.5 264 THR A N 1
ATOM 2052 C CA . THR A 1 264 ? -11.055 -8.625 9.125 1 97.5 264 THR A CA 1
ATOM 2053 C C . THR A 1 264 ? -10.836 -7.137 9.398 1 97.5 264 THR A C 1
ATOM 2055 O O . THR A 1 264 ? -10.867 -6.703 10.555 1 97.5 264 THR A O 1
ATOM 2058 N N . HIS A 1 265 ? -10.578 -6.359 8.328 1 98.5 265 HIS A N 1
ATOM 2059 C CA . HIS A 1 265 ? -10.312 -4.934 8.484 1 98.5 265 HIS A CA 1
ATOM 2060 C C . HIS A 1 265 ? -11.391 -4.094 7.805 1 98.5 265 HIS A C 1
ATOM 2062 O O . HIS A 1 265 ? -11.867 -4.445 6.723 1 98.5 265 HIS A O 1
ATOM 2068 N N . GLN A 1 266 ? -11.773 -3.027 8.453 1 98.38 266 GLN A N 1
ATOM 2069 C CA . GLN A 1 266 ? -12.695 -2.051 7.883 1 98.38 266 GLN A CA 1
ATOM 2070 C C . GLN A 1 266 ? -12.211 -0.625 8.125 1 98.38 266 GLN A C 1
ATOM 2072 O O . GLN A 1 266 ? -11.914 -0.251 9.266 1 98.38 266 GLN A O 1
ATOM 2077 N N . THR A 1 267 ? -12.047 0.128 7.074 1 98.12 267 THR A N 1
ATOM 2078 C CA . THR A 1 267 ? -11.789 1.557 7.223 1 98.12 267 THR A CA 1
ATOM 2079 C C . THR A 1 267 ? -13.094 2.346 7.188 1 98.12 267 THR A C 1
ATOM 2081 O O . THR A 1 267 ? -13.945 2.107 6.328 1 98.12 267 THR A O 1
ATOM 2084 N N . VAL A 1 268 ? -13.266 3.244 8.109 1 96.75 268 VAL A N 1
ATOM 2085 C CA . VAL A 1 268 ? -14.516 3.98 8.273 1 96.75 268 VAL A CA 1
ATOM 2086 C C . VAL A 1 268 ? -14.242 5.48 8.188 1 96.75 268 VAL A C 1
ATOM 2088 O O . VAL A 1 268 ? -13.555 6.043 9.039 1 96.75 268 VAL A O 1
ATOM 2091 N N . PRO A 1 269 ? -14.805 6.152 7.176 1 97.19 269 PRO A N 1
ATOM 2092 C CA . PRO A 1 269 ? -14.75 7.617 7.211 1 97.19 269 PRO A CA 1
ATOM 2093 C C . PRO A 1 269 ? -15.633 8.211 8.305 1 97.19 269 PRO A C 1
ATOM 2095 O O . PRO A 1 269 ? -16.766 7.758 8.516 1 97.19 269 PRO A O 1
ATOM 2098 N N . ILE A 1 270 ? -15.133 9.164 8.953 1 97.81 270 ILE A N 1
ATOM 2099 C CA . ILE A 1 270 ? -15.891 9.852 9.992 1 97.81 270 ILE A CA 1
ATOM 2100 C C . ILE A 1 270 ? -16.594 11.07 9.398 1 97.81 270 ILE A C 1
ATOM 2102 O O . ILE A 1 270 ? -15.93 12.055 9.039 1 97.81 270 ILE A O 1
ATOM 2106 N N . VAL A 1 271 ? -17.875 10.992 9.375 1 95.25 271 VAL A N 1
ATOM 2107 C CA . VAL A 1 271 ? -18.641 12.039 8.695 1 95.25 271 VAL A CA 1
ATOM 2108 C C . VAL A 1 271 ? -19.594 12.703 9.688 1 95.25 271 VAL A C 1
ATOM 2110 O O . VAL A 1 271 ? -19.844 12.172 10.766 1 95.25 271 VAL A O 1
ATOM 2113 N N . GLU A 1 272 ? -20.188 13.773 9.289 1 93.88 272 GLU A N 1
ATOM 2114 C CA . GLU A 1 272 ? -20.984 14.648 10.141 1 93.88 272 GLU A CA 1
ATOM 2115 C C . GLU A 1 272 ? -22.25 13.945 10.633 1 93.88 272 GLU A C 1
ATOM 2117 O O . GLU A 1 272 ? -22.688 14.172 11.758 1 93.88 272 GLU A O 1
ATOM 2122 N N . SER A 1 273 ? -22.797 13.07 9.828 1 92.25 273 SER A N 1
ATOM 2123 C CA . SER A 1 273 ? -24.094 12.469 10.133 1 92.25 273 SER A CA 1
ATOM 2124 C C . SER A 1 273 ? -23.969 11.43 11.25 1 92.25 273 SER A C 1
ATOM 2126 O O . SER A 1 273 ? -24.984 10.984 11.797 1 92.25 273 SER A O 1
ATOM 2128 N N . MET A 1 274 ? -22.797 11.07 11.625 1 95.81 274 MET A N 1
ATOM 2129 C CA . MET A 1 274 ? -22.594 10.047 12.648 1 95.81 274 MET A CA 1
ATOM 2130 C C . MET A 1 274 ? -22.891 10.602 14.031 1 95.81 274 MET A C 1
ATOM 2132 O O . MET A 1 274 ? -22.719 11.797 14.281 1 95.81 274 MET A O 1
ATOM 2136 N N . PRO A 1 275 ? -23.312 9.695 14.945 1 97.25 275 PRO A N 1
ATOM 2137 C CA . PRO A 1 275 ? -23.516 10.156 16.312 1 97.25 275 PRO A CA 1
ATOM 2138 C C . PRO A 1 275 ? -22.25 10.711 16.953 1 97.25 275 PRO A C 1
ATOM 2140 O O . PRO A 1 275 ? -21.156 10.188 16.719 1 97.25 275 PRO A O 1
ATOM 2143 N N . SER A 1 276 ? -22.406 11.727 17.766 1 97.75 276 SER A N 1
ATOM 2144 C CA . SER A 1 276 ? -21.266 12.336 18.453 1 97.75 276 SER A CA 1
ATOM 2145 C C . SER A 1 276 ? -21.438 12.242 19.969 1 97.75 276 SER A C 1
ATOM 2147 O O . SER A 1 276 ? -22.453 11.773 20.453 1 97.75 276 SER A O 1
ATOM 2149 N N . ASP A 1 277 ? -20.391 12.562 20.703 1 98.56 277 ASP A N 1
ATOM 2150 C CA . ASP A 1 277 ? -20.375 12.586 22.156 1 98.56 277 ASP A CA 1
ATOM 2151 C C . ASP A 1 277 ? -20.672 13.984 22.688 1 98.56 277 ASP A C 1
ATOM 2153 O O . ASP A 1 277 ? -19.859 14.898 22.547 1 98.56 277 ASP A O 1
ATOM 2157 N N . SER A 1 278 ? -21.719 14.148 23.453 1 98.19 278 SER A N 1
ATOM 2158 C CA . SER A 1 278 ? -22.203 15.461 23.875 1 98.19 278 SER A CA 1
ATOM 2159 C C . SER A 1 278 ? -21.219 16.125 24.828 1 98.19 278 SER A C 1
ATOM 2161 O O . SER A 1 278 ? -21.047 17.359 24.797 1 98.19 278 SER A O 1
ATOM 2163 N N . ASN A 1 279 ? -20.609 15.359 25.672 1 98.12 279 ASN A N 1
ATOM 2164 C CA . ASN A 1 279 ? -19.625 15.93 26.594 1 98.12 279 ASN A CA 1
ATOM 2165 C C . ASN A 1 279 ? -18.422 16.484 25.859 1 98.12 279 ASN A C 1
ATOM 2167 O O . ASN A 1 279 ? -17.953 17.594 26.156 1 98.12 279 ASN A O 1
ATOM 2171 N N . LEU A 1 280 ? -17.906 15.703 24.938 1 98.25 280 LEU A N 1
ATOM 2172 C CA . LEU A 1 280 ? -16.75 16.172 24.188 1 98.25 280 LEU A CA 1
ATOM 2173 C C . LEU A 1 280 ? -17.141 17.344 23.281 1 98.25 280 LEU A C 1
ATOM 2175 O O . LEU A 1 280 ? -16.344 18.25 23.062 1 98.25 280 LEU A O 1
ATOM 2179 N N . ASP A 1 281 ? -18.344 17.344 22.766 1 98.12 281 ASP A N 1
ATOM 2180 C CA . ASP A 1 281 ? -18.828 18.469 21.969 1 98.12 281 ASP A CA 1
ATOM 2181 C C . ASP A 1 281 ? -18.781 19.766 22.766 1 98.12 281 ASP A C 1
ATOM 2183 O O . ASP A 1 281 ? -18.406 20.812 22.25 1 98.12 281 ASP A O 1
ATOM 2187 N N . ALA A 1 282 ? -19.203 19.703 24.016 1 97.94 282 ALA A N 1
ATOM 2188 C CA . ALA A 1 282 ? -19.188 20.875 24.875 1 97.94 282 ALA A CA 1
ATOM 2189 C C . ALA A 1 282 ? -17.75 21.375 25.094 1 97.94 282 ALA A C 1
ATOM 2191 O O . ALA A 1 282 ? -17.5 22.578 25.094 1 97.94 282 ALA A O 1
ATOM 2192 N N . THR A 1 283 ? -16.859 20.406 25.281 1 97.62 283 THR A N 1
ATOM 2193 C CA . THR A 1 283 ? -15.453 20.75 25.438 1 97.62 283 THR A CA 1
ATOM 2194 C C . THR A 1 283 ? -14.914 21.406 24.188 1 97.62 283 THR A C 1
ATOM 2196 O O . THR A 1 283 ? -14.18 22.406 24.266 1 97.62 283 THR A O 1
ATOM 2199 N N . ILE A 1 284 ? -15.234 20.875 23.047 1 97.5 284 ILE A N 1
ATOM 2200 C CA . ILE A 1 284 ? -14.805 21.406 21.766 1 97.5 284 ILE A CA 1
ATOM 2201 C C . ILE A 1 284 ? -15.328 22.828 21.594 1 97.5 284 ILE A C 1
ATOM 2203 O O . ILE A 1 284 ? -14.602 23.719 21.156 1 97.5 284 ILE A O 1
ATOM 2207 N N . ALA A 1 285 ? -16.562 23.047 21.984 1 96.56 285 ALA A N 1
ATOM 2208 C CA . ALA A 1 285 ? -17.156 24.375 21.906 1 96.56 285 ALA A CA 1
ATOM 2209 C C . ALA A 1 285 ? -16.406 25.375 22.781 1 96.56 285 ALA A C 1
ATOM 2211 O O . ALA A 1 285 ? -16.203 26.531 22.391 1 96.56 285 ALA A O 1
ATOM 2212 N N . ALA A 1 286 ? -16.016 24.953 23.922 1 96.44 286 ALA A N 1
ATOM 2213 C CA . ALA A 1 286 ? -15.273 25.812 24.828 1 96.44 286 ALA A CA 1
ATOM 2214 C C . ALA A 1 286 ? -13.914 26.188 24.25 1 96.44 286 ALA A C 1
ATOM 2216 O O . ALA A 1 286 ? -13.492 27.328 24.344 1 96.44 286 ALA A O 1
ATOM 2217 N N . TYR A 1 287 ? -13.211 25.141 23.734 1 95.69 287 TYR A N 1
ATOM 2218 C CA . TYR A 1 287 ? -11.93 25.422 23.094 1 95.69 287 TYR A CA 1
ATOM 2219 C C . TYR A 1 287 ? -12.109 26.359 21.906 1 95.69 287 TYR A C 1
ATOM 2221 O O . TYR A 1 287 ? -11.305 27.281 21.703 1 95.69 287 TYR A O 1
ATOM 2229 N N . GLN A 1 288 ? -13.18 26.141 21.125 1 95.06 288 GLN A N 1
ATOM 2230 C CA . GLN A 1 288 ? -13.469 26.969 19.953 1 95.06 288 GLN A CA 1
ATOM 2231 C C . GLN A 1 288 ? -13.672 28.422 20.359 1 95.06 288 GLN A C 1
ATOM 2233 O O . GLN A 1 288 ? -13.203 29.344 19.672 1 95.06 288 GLN A O 1
ATOM 2238 N N . ALA A 1 289 ? -14.328 28.672 21.406 1 94.62 289 ALA A N 1
ATOM 2239 C CA . ALA A 1 289 ? -14.594 30.016 21.891 1 94.62 289 ALA A CA 1
ATOM 2240 C C . ALA A 1 289 ? -13.289 30.75 22.203 1 94.62 289 ALA A C 1
ATOM 2242 O O . ALA A 1 289 ? -13.188 31.969 22.016 1 94.62 289 ALA A O 1
ATOM 2243 N N . GLN A 1 290 ? -12.32 30.016 22.641 1 92.88 290 GLN A N 1
ATOM 2244 C CA . GLN A 1 290 ? -11.023 30.609 22.969 1 92.88 290 GLN A CA 1
ATOM 2245 C C . GLN A 1 290 ? -10.289 31.047 21.719 1 92.88 290 GLN A C 1
ATOM 2247 O O . GLN A 1 290 ? -9.406 31.906 21.781 1 92.88 290 GLN A O 1
ATOM 2252 N N . MET A 1 291 ? -10.602 30.359 20.625 1 93.38 291 MET A N 1
ATOM 2253 C CA . MET A 1 291 ? -9.898 30.625 19.375 1 93.38 291 MET A CA 1
ATOM 2254 C C . MET A 1 291 ? -10.602 31.734 18.594 1 93.38 291 MET A C 1
ATOM 2256 O O . MET A 1 291 ? -10.039 32.281 17.625 1 93.38 291 MET A O 1
ATOM 2260 N N . GLU A 1 292 ? -11.773 32.125 18.938 1 91.88 292 GLU A N 1
ATOM 2261 C CA . GLU A 1 292 ? -12.656 33 18.172 1 91.88 292 GLU A CA 1
ATOM 2262 C C . GLU A 1 292 ? -11.969 34.344 17.875 1 91.88 292 GLU A C 1
ATOM 2264 O O . GLU A 1 292 ? -12.094 34.875 16.766 1 91.88 292 GLU A O 1
ATOM 2269 N N . THR A 1 293 ? -11.312 34.906 18.859 1 92.56 293 THR A N 1
ATOM 2270 C CA . THR A 1 293 ? -10.664 36.188 18.672 1 92.56 293 THR A CA 1
ATOM 2271 C C . THR A 1 293 ? -9.656 36.125 17.516 1 92.56 293 THR A C 1
ATOM 2273 O O . THR A 1 293 ? -9.594 37.031 16.688 1 92.56 293 THR A O 1
ATOM 2276 N N . LEU A 1 294 ? -8.883 35.094 17.516 1 92.38 294 LEU A N 1
ATOM 2277 C CA . LEU A 1 294 ? -7.895 34.906 16.469 1 92.38 294 LEU A CA 1
ATOM 2278 C C . LEU A 1 294 ? -8.578 34.656 15.117 1 92.38 294 LEU A C 1
ATOM 2280 O O . LEU A 1 294 ? -8.094 35.125 14.078 1 92.38 294 LEU A O 1
ATOM 2284 N N . GLU A 1 295 ? -9.672 33.938 15.117 1 91.75 295 GLU A N 1
ATOM 2285 C CA . GLU A 1 295 ? -10.383 33.562 13.898 1 91.75 295 GLU A CA 1
ATOM 2286 C C . GLU A 1 295 ? -11.188 34.719 13.336 1 91.75 295 GLU A C 1
ATOM 2288 O O . GLU A 1 295 ? -11.57 34.719 12.164 1 91.75 295 GLU A O 1
ATOM 2293 N N . GLU A 1 296 ? -11.375 35.75 14.117 1 93 296 GLU A N 1
ATOM 2294 C CA . GLU A 1 296 ? -12.156 36.906 13.688 1 93 296 GLU A CA 1
ATOM 2295 C C . GLU A 1 296 ? -11.242 38.094 13.305 1 93 296 GLU A C 1
ATOM 2297 O O . GLU A 1 296 ? -11.68 39.031 12.656 1 93 296 GLU A O 1
ATOM 2302 N N . GLN A 1 297 ? -10.031 38 13.719 1 94.81 297 GLN A N 1
ATOM 2303 C CA . GLN A 1 297 ? -9.086 39.062 13.398 1 94.81 297 GLN A CA 1
ATOM 2304 C C . GLN A 1 297 ? -8.648 39 11.938 1 94.81 297 GLN A C 1
ATOM 2306 O O . GLN A 1 297 ? -7.781 38.188 11.586 1 94.81 297 GLN A O 1
ATOM 2311 N N . ILE A 1 298 ? -9.109 39.906 11.117 1 95.56 298 ILE A N 1
ATOM 2312 C CA . ILE A 1 298 ? -8.781 39.938 9.695 1 95.56 298 ILE A CA 1
ATOM 2313 C C . ILE A 1 298 ? -7.41 40.562 9.492 1 95.56 298 ILE A C 1
ATOM 2315 O O . ILE A 1 298 ? -7.156 41.656 9.977 1 95.56 298 ILE A O 1
ATOM 2319 N N . ILE A 1 299 ? -6.551 39.906 8.805 1 95.56 299 ILE A N 1
ATOM 2320 C CA . ILE A 1 299 ? -5.207 40.438 8.586 1 95.56 299 ILE A CA 1
ATOM 2321 C C . ILE A 1 299 ? -4.992 40.719 7.102 1 95.56 299 ILE A C 1
ATOM 2323 O O . ILE A 1 299 ? -3.947 41.219 6.703 1 95.56 299 ILE A O 1
ATOM 2327 N N . GLY A 1 300 ? -5.895 40.281 6.277 1 95.88 300 GLY A N 1
ATOM 2328 C CA . GLY A 1 300 ? -5.855 40.469 4.836 1 95.88 300 GLY A CA 1
ATOM 2329 C C . GLY A 1 300 ? -6.941 39.688 4.109 1 95.88 300 GLY A C 1
ATOM 2330 O O . GLY A 1 300 ? -7.988 39.375 4.684 1 95.88 300 GLY A O 1
ATOM 2331 N N . ASN A 1 301 ? -6.758 39.531 2.818 1 96.12 301 ASN A N 1
ATOM 2332 C CA . ASN A 1 301 ? -7.691 38.75 2.027 1 96.12 301 ASN A CA 1
ATOM 2333 C C . ASN A 1 301 ? -6.988 38 0.891 1 96.12 301 ASN A C 1
ATOM 2335 O O . ASN A 1 301 ? -5.934 38.438 0.422 1 96.12 301 ASN A O 1
ATOM 2339 N N . LEU A 1 302 ? -7.551 36.906 0.517 1 96.19 302 LEU A N 1
ATOM 2340 C CA . LEU A 1 302 ? -7.098 36.125 -0.632 1 96.19 302 LEU A CA 1
ATOM 2341 C C . LEU A 1 302 ? -7.895 36.469 -1.882 1 96.19 302 LEU A C 1
ATOM 2343 O O . LEU A 1 302 ? -9.125 36.5 -1.857 1 96.19 302 LEU A O 1
ATOM 2347 N N . CYS A 1 303 ? -7.203 36.719 -3.006 1 96.12 303 CYS A N 1
ATOM 2348 C CA . CYS A 1 303 ? -7.891 37.094 -4.234 1 96.12 303 CYS A CA 1
ATOM 2349 C C . CYS A 1 303 ? -8.414 35.875 -4.973 1 96.12 303 CYS A C 1
ATOM 2351 O O . CYS A 1 303 ? -9.25 36 -5.871 1 96.12 303 CYS A O 1
ATOM 2353 N N . GLU A 1 304 ? -7.914 34.688 -4.633 1 95.19 304 GLU A N 1
ATOM 2354 C CA . GLU A 1 304 ? -8.305 33.406 -5.207 1 95.19 304 GLU A CA 1
ATOM 2355 C C . GLU A 1 304 ? -8.133 32.281 -4.199 1 95.19 304 GLU A C 1
ATOM 2357 O O . GLU A 1 304 ? -7.512 32.469 -3.148 1 95.19 304 GLU A O 1
ATOM 2362 N N . ASP A 1 305 ? -8.734 31.172 -4.477 1 92.62 305 ASP A N 1
ATOM 2363 C CA . ASP A 1 305 ? -8.523 30 -3.633 1 92.62 305 ASP A CA 1
ATOM 2364 C C . ASP A 1 305 ? -7.047 29.625 -3.557 1 92.62 305 ASP A C 1
ATOM 2366 O O . ASP A 1 305 ? -6.312 29.781 -4.535 1 92.62 305 ASP A O 1
ATOM 2370 N N . LEU A 1 306 ? -6.66 29.234 -2.426 1 94.75 306 LEU A N 1
ATOM 2371 C CA . LEU A 1 306 ? -5.266 28.875 -2.188 1 94.75 306 LEU A CA 1
ATOM 2372 C C . LEU A 1 306 ? -5.152 27.438 -1.699 1 94.75 306 LEU A C 1
ATOM 2374 O O . LEU A 1 306 ? -5.727 27.078 -0.668 1 94.75 306 LEU A O 1
ATOM 2378 N N . ALA A 1 307 ? -4.406 26.594 -2.447 1 92.56 307 ALA A N 1
ATOM 2379 C CA . ALA A 1 307 ? -4.254 25.188 -2.107 1 92.56 307 ALA A CA 1
ATOM 2380 C C . ALA A 1 307 ? -3.109 24.969 -1.115 1 92.56 307 ALA A C 1
ATOM 2382 O O . ALA A 1 307 ? -1.974 25.375 -1.376 1 92.56 307 ALA A O 1
ATOM 2383 N N . LEU A 1 308 ? -3.414 24.344 -0.017 1 94.06 308 LEU A N 1
ATOM 2384 C CA . LEU A 1 308 ? -2.418 24.062 1.013 1 94.06 308 LEU A CA 1
ATOM 2385 C C . LEU A 1 308 ? -2.266 22.562 1.242 1 94.06 308 LEU A C 1
ATOM 2387 O O . LEU A 1 308 ? -1.519 22.141 2.125 1 94.06 308 LEU A O 1
ATOM 2391 N N . SER A 1 309 ? -2.896 21.766 0.449 1 90.06 309 SER A N 1
ATOM 2392 C CA . SER A 1 309 ? -2.9 20.312 0.677 1 90.06 309 SER A CA 1
ATOM 2393 C C . SER A 1 309 ? -1.495 19.734 0.57 1 90.06 309 SER A C 1
ATOM 2395 O O . SER A 1 309 ? -0.655 20.266 -0.165 1 90.06 309 SER A O 1
ATOM 2397 N N . GLN A 1 310 ? -1.292 18.641 1.252 1 89 310 GLN A N 1
ATOM 2398 C CA . GLN A 1 310 ? 0.015 18 1.283 1 89 310 GLN A CA 1
ATOM 2399 C C . GLN A 1 310 ? 0.453 17.562 -0.116 1 89 310 GLN A C 1
ATOM 2401 O O . GLN A 1 310 ? 1.64 17.625 -0.443 1 89 310 GLN A O 1
ATOM 2406 N N . ASN A 1 311 ? -0.493 17.109 -0.927 1 86.44 311 ASN A N 1
ATOM 2407 C CA . ASN A 1 311 ? -0.152 16.672 -2.277 1 86.44 311 ASN A CA 1
ATOM 2408 C C . ASN A 1 311 ? 0.305 17.844 -3.145 1 86.44 311 ASN A C 1
ATOM 2410 O O . ASN A 1 311 ? 0.877 17.641 -4.215 1 86.44 311 ASN A O 1
ATOM 2414 N N . VAL A 1 312 ? 0.121 19.062 -2.652 1 91.19 312 VAL A N 1
ATOM 2415 C CA . VAL A 1 312 ? 0.569 20.25 -3.363 1 91.19 312 VAL A CA 1
ATOM 2416 C C . VAL A 1 312 ? 1.883 20.75 -2.766 1 91.19 312 VAL A C 1
ATOM 2418 O O . VAL A 1 312 ? 2.916 20.75 -3.438 1 91.19 312 VAL A O 1
ATOM 2421 N N . VAL A 1 313 ? 1.921 20.953 -1.49 1 95 313 VAL A N 1
ATOM 2422 C CA . VAL A 1 313 ? 3.045 21.641 -0.869 1 95 313 VAL A CA 1
ATOM 2423 C C . VAL A 1 313 ? 4.238 20.703 -0.757 1 95 313 VAL A C 1
ATOM 2425 O O . VAL A 1 313 ? 5.379 21.141 -0.597 1 95 313 VAL A O 1
ATOM 2428 N N . ARG A 1 314 ? 3.986 19.359 -0.876 1 93.25 314 ARG A N 1
ATOM 2429 C CA . ARG A 1 314 ? 5.074 18.406 -0.688 1 93.25 314 ARG A CA 1
ATOM 2430 C C . ARG A 1 314 ? 5.457 17.75 -2.008 1 93.25 314 ARG A C 1
ATOM 2432 O O . ARG A 1 314 ? 6.289 16.828 -2.033 1 93.25 314 ARG A O 1
ATOM 2439 N N . THR A 1 315 ? 4.863 18.188 -3.139 1 90.12 315 THR A N 1
ATOM 2440 C CA . THR A 1 315 ? 5.16 17.453 -4.371 1 90.12 315 THR A CA 1
ATOM 2441 C C . THR A 1 315 ? 5.449 18.438 -5.512 1 90.12 315 THR A C 1
ATOM 2443 O O . THR A 1 315 ? 6.004 18.047 -6.543 1 90.12 315 THR A O 1
ATOM 2446 N N . LYS A 1 316 ? 5.035 19.703 -5.371 1 91 316 LYS A N 1
ATOM 2447 C CA . LYS A 1 316 ? 5.219 20.578 -6.527 1 91 316 LYS A CA 1
ATOM 2448 C C . LYS A 1 316 ? 5.34 22.047 -6.098 1 91 316 LYS A C 1
ATOM 2450 O O . LYS A 1 316 ? 4.949 22.406 -4.984 1 91 316 LYS A O 1
ATOM 2455 N N . ASP A 1 317 ? 5.914 22.812 -7.059 1 94.56 317 ASP A N 1
ATOM 2456 C CA . ASP A 1 317 ? 5.938 24.266 -6.906 1 94.56 317 ASP A CA 1
ATOM 2457 C C . ASP A 1 317 ? 4.523 24.828 -6.801 1 94.56 317 ASP A C 1
ATOM 2459 O O . ASP A 1 317 ? 3.621 24.406 -7.523 1 94.56 317 ASP A O 1
ATOM 2463 N N . CYS A 1 318 ? 4.344 25.734 -5.785 1 95.31 318 CYS A N 1
ATOM 2464 C CA . CYS A 1 318 ? 2.973 26.188 -5.574 1 95.31 318 CYS A CA 1
ATOM 2465 C C . CYS A 1 318 ? 2.947 27.578 -4.98 1 95.31 318 CYS A C 1
ATOM 2467 O O . CYS A 1 318 ? 3.949 28.047 -4.434 1 95.31 318 CYS A O 1
ATOM 2469 N N . LYS A 1 319 ? 1.83 28.234 -5.004 1 96.56 319 LYS A N 1
ATOM 2470 C CA . LYS A 1 319 ? 1.645 29.625 -4.625 1 96.56 319 LYS A CA 1
ATOM 2471 C C . LYS A 1 319 ? 1.871 29.828 -3.127 1 96.56 319 LYS A C 1
ATOM 2473 O O . LYS A 1 319 ? 2.518 30.797 -2.713 1 96.56 319 LYS A O 1
ATOM 2478 N N . ILE A 1 320 ? 1.323 28.938 -2.295 1 97.38 320 ILE A N 1
ATOM 2479 C CA . ILE A 1 320 ? 1.488 29.109 -0.855 1 97.38 320 ILE A CA 1
ATOM 2480 C C . ILE A 1 320 ? 2.967 29 -0.489 1 97.38 320 ILE A C 1
ATOM 2482 O O . ILE A 1 320 ? 3.436 29.672 0.435 1 97.38 320 ILE A O 1
ATOM 2486 N N . GLY A 1 321 ? 3.66 28.125 -1.199 1 97.5 321 GLY A N 1
ATOM 2487 C CA . GLY A 1 321 ? 5.102 28.062 -1.013 1 97.5 321 GLY A CA 1
ATOM 2488 C C . GLY A 1 321 ? 5.801 29.375 -1.358 1 97.5 321 GLY A C 1
ATOM 2489 O O . GLY A 1 321 ? 6.715 29.797 -0.651 1 97.5 321 GLY A O 1
ATOM 2490 N N . HIS A 1 322 ? 5.379 30 -2.443 1 97.44 322 HIS A N 1
ATOM 2491 C CA . HIS A 1 322 ? 5.914 31.312 -2.834 1 97.44 322 HIS A CA 1
ATOM 2492 C C . HIS A 1 322 ? 5.648 32.344 -1.756 1 97.44 322 HIS A C 1
ATOM 2494 O O . HIS A 1 322 ? 6.523 33.156 -1.447 1 97.44 322 HIS A O 1
ATOM 2500 N N . LEU A 1 323 ? 4.465 32.312 -1.248 1 97.25 323 LEU A N 1
ATOM 2501 C CA . LEU A 1 323 ? 4.113 33.25 -0.207 1 97.25 323 LEU A CA 1
ATOM 2502 C C . LEU A 1 323 ? 5.062 33.156 0.98 1 97.25 323 LEU A C 1
ATOM 2504 O O . LEU A 1 323 ? 5.578 34.156 1.467 1 97.25 323 LEU A O 1
ATOM 2508 N N . PHE A 1 324 ? 5.242 31.922 1.44 1 98.06 324 PHE A N 1
ATOM 2509 C CA . PHE A 1 324 ? 6.129 31.688 2.57 1 98.06 324 PHE A CA 1
ATOM 2510 C C . PHE A 1 324 ? 7.551 32.125 2.248 1 98.06 324 PHE A C 1
ATOM 2512 O O . PHE A 1 324 ? 8.188 32.812 3.051 1 98.06 324 PHE A O 1
ATOM 2519 N N . ALA A 1 325 ? 8.047 31.766 1.088 1 97.88 325 ALA A N 1
ATOM 2520 C CA . ALA A 1 325 ? 9.422 32.062 0.702 1 97.88 325 ALA A CA 1
ATOM 2521 C C . ALA A 1 325 ? 9.617 33.562 0.488 1 97.88 325 ALA A C 1
ATOM 2523 O O . ALA A 1 325 ? 10.648 34.125 0.868 1 97.88 325 ALA A O 1
ATOM 2524 N N . ASP A 1 326 ? 8.695 34.219 -0.125 1 96.75 326 ASP A N 1
ATOM 2525 C CA . ASP A 1 326 ? 8.781 35.656 -0.338 1 96.75 326 ASP A CA 1
ATOM 2526 C C . ASP A 1 326 ? 8.766 36.406 0.991 1 96.75 326 ASP A C 1
ATOM 2528 O O . ASP A 1 326 ? 9.508 37.375 1.171 1 96.75 326 ASP A O 1
ATOM 2532 N N . ALA A 1 327 ? 7.855 36 1.88 1 97.5 327 ALA A N 1
ATOM 2533 C CA . ALA A 1 327 ? 7.809 36.625 3.207 1 97.5 327 ALA A CA 1
ATOM 2534 C C . ALA A 1 327 ? 9.156 36.469 3.918 1 97.5 327 ALA A C 1
ATOM 2536 O O . ALA A 1 327 ? 9.625 37.438 4.555 1 97.5 327 ALA A O 1
ATOM 2537 N N . ALA A 1 328 ? 9.734 35.344 3.789 1 98 328 ALA A N 1
ATOM 2538 C CA . ALA A 1 328 ? 11.031 35.094 4.414 1 98 328 ALA A CA 1
ATOM 2539 C C . ALA A 1 328 ? 12.117 35.969 3.801 1 98 328 ALA A C 1
ATOM 2541 O O . ALA A 1 328 ? 12.945 36.531 4.52 1 98 328 ALA A O 1
ATOM 2542 N N . LEU A 1 329 ? 12.125 36.062 2.52 1 97.81 329 LEU A N 1
ATOM 2543 C CA . LEU A 1 329 ? 13.141 36.812 1.793 1 97.81 329 LEU A CA 1
ATOM 2544 C C . LEU A 1 329 ? 13.125 38.281 2.193 1 97.81 329 LEU A C 1
ATOM 2546 O O . LEU A 1 329 ? 14.18 38.906 2.301 1 97.81 329 LEU A O 1
ATOM 2550 N N . GLN A 1 330 ? 12.008 38.781 2.492 1 96 330 GLN A N 1
ATOM 2551 C CA . GLN A 1 330 ? 11.852 40.25 2.615 1 96 330 GLN A CA 1
ATOM 2552 C C . GLN A 1 330 ? 11.797 40.656 4.078 1 96 330 GLN A C 1
ATOM 2554 O O . GLN A 1 330 ? 11.812 41.844 4.387 1 96 330 GLN A O 1
ATOM 2559 N N . TYR A 1 331 ? 11.75 39.812 4.969 1 97 331 TYR A N 1
ATOM 2560 C CA . TYR A 1 331 ? 11.336 40.094 6.34 1 97 331 TYR A CA 1
ATOM 2561 C C . TYR A 1 331 ? 12.312 41.062 7.016 1 97 331 TYR A C 1
ATOM 2563 O O . TYR A 1 331 ? 11.898 42 7.695 1 97 331 TYR A O 1
ATOM 2571 N N . TYR A 1 332 ? 13.578 40.812 6.855 1 96.06 332 TYR A N 1
ATOM 2572 C CA . TYR A 1 332 ? 14.562 41.594 7.59 1 96.06 332 TYR A CA 1
ATOM 2573 C C . TYR A 1 332 ? 14.977 42.844 6.797 1 96.06 332 TYR A C 1
ATOM 2575 O O . TYR A 1 332 ? 16.016 43.438 7.082 1 96.06 332 TYR A O 1
ATOM 2583 N N . GLY A 1 333 ? 14.234 43.156 5.801 1 92.38 333 GLY A N 1
ATOM 2584 C CA . GLY A 1 333 ? 14.477 44.344 5.023 1 92.38 333 GLY A CA 1
ATOM 2585 C C . GLY A 1 333 ? 15.031 44.062 3.639 1 92.38 333 GLY A C 1
ATOM 2586 O O . GLY A 1 333 ? 15.508 42.969 3.369 1 92.38 333 GLY A O 1
ATOM 2587 N N . LYS A 1 334 ? 14.883 45.031 2.836 1 85.56 334 LYS A N 1
ATOM 2588 C CA . LYS A 1 334 ? 15.375 44.906 1.469 1 85.56 334 LYS A CA 1
ATOM 2589 C C . LYS A 1 334 ? 16.875 44.656 1.45 1 85.56 334 LYS A C 1
ATOM 2591 O O . LYS A 1 334 ? 17.641 45.375 2.096 1 85.56 334 LYS A O 1
ATOM 2596 N N . GLY A 1 335 ? 17.266 43.625 0.825 1 87.5 335 GLY A N 1
ATOM 2597 C CA . GLY A 1 335 ? 18.672 43.312 0.666 1 87.5 335 GLY A CA 1
ATOM 2598 C C . GLY A 1 335 ? 19.25 42.5 1.813 1 87.5 335 GLY A C 1
ATOM 2599 O O . GLY A 1 335 ? 20.422 42.125 1.79 1 87.5 335 GLY A O 1
ATOM 2600 N N . SER A 1 336 ? 18.453 42.281 2.775 1 93.81 336 SER A N 1
ATOM 2601 C CA . SER A 1 336 ? 18.922 41.5 3.922 1 93.81 336 SER A CA 1
ATOM 2602 C C . SER A 1 336 ? 19.188 40.062 3.551 1 93.81 336 SER A C 1
ATOM 2604 O O . SER A 1 336 ? 20 39.375 4.184 1 93.81 336 SER A O 1
ATOM 2606 N N . ALA A 1 337 ? 18.469 39.562 2.607 1 97.62 337 ALA A N 1
ATOM 2607 C CA . ALA A 1 337 ? 18.672 38.219 2.057 1 97.62 337 ALA A CA 1
ATOM 2608 C C . ALA A 1 337 ? 18.578 38.25 0.534 1 97.62 337 ALA A C 1
ATOM 2610 O O . ALA A 1 337 ? 17.891 39.094 -0.042 1 97.62 337 ALA A O 1
ATOM 2611 N N . ASP A 1 338 ? 19.281 37.344 -0.042 1 98.19 338 ASP A N 1
ATOM 2612 C CA . ASP A 1 338 ? 19.297 37.25 -1.497 1 98.19 338 ASP A CA 1
ATOM 2613 C C . ASP A 1 338 ? 18.359 36.125 -1.973 1 98.19 338 ASP A C 1
ATOM 2615 O O . ASP A 1 338 ? 17.797 36.219 -3.062 1 98.19 338 ASP A O 1
ATOM 2619 N N . VAL A 1 339 ? 18.312 35.094 -1.237 1 98.44 339 VAL A N 1
ATOM 2620 C CA . VAL A 1 339 ? 17.453 33.938 -1.536 1 98.44 339 VAL A CA 1
ATOM 2621 C C . VAL A 1 339 ? 16.797 33.438 -0.253 1 98.44 339 VAL A C 1
ATOM 2623 O O . VAL A 1 339 ? 17.234 33.781 0.85 1 98.44 339 VAL A O 1
ATOM 2626 N N . ALA A 1 340 ? 15.703 32.719 -0.394 1 98.62 340 ALA A N 1
ATOM 2627 C CA . ALA A 1 340 ? 15.023 32.094 0.732 1 98.62 340 ALA A CA 1
ATOM 2628 C C . ALA A 1 340 ? 14.516 30.719 0.358 1 98.62 340 ALA A C 1
ATOM 2630 O O . ALA A 1 340 ? 14.141 30.469 -0.792 1 98.62 340 ALA A O 1
ATOM 2631 N N . VAL A 1 341 ? 14.562 29.812 1.314 1 98.44 341 VAL A N 1
ATOM 2632 C CA . VAL A 1 341 ? 14.031 28.469 1.124 1 98.44 341 VAL A CA 1
ATOM 2633 C C . VAL A 1 341 ? 13.133 28.094 2.299 1 98.44 341 VAL A C 1
ATOM 2635 O O . VAL A 1 341 ? 13.414 28.469 3.443 1 98.44 341 VAL A O 1
ATOM 2638 N N . VAL A 1 342 ? 12.055 27.469 1.978 1 97.62 342 VAL A N 1
ATOM 2639 C CA . VAL A 1 342 ? 11.117 26.906 2.943 1 97.62 342 VAL A CA 1
ATOM 2640 C C . VAL A 1 342 ? 10.734 25.5 2.523 1 97.62 342 VAL A C 1
ATOM 2642 O O . VAL A 1 342 ? 10.633 25.203 1.331 1 97.62 342 VAL A O 1
ATOM 2645 N N . ASN A 1 343 ? 10.641 24.578 3.523 1 96.81 343 ASN A N 1
ATOM 2646 C CA . ASN A 1 343 ? 10.273 23.219 3.174 1 96.81 343 ASN A CA 1
ATOM 2647 C C . ASN A 1 343 ? 8.758 23.016 3.209 1 96.81 343 ASN A C 1
ATOM 2649 O O . ASN A 1 343 ? 8.062 23.641 4.012 1 96.81 343 ASN A O 1
ATOM 2653 N N . GLY A 1 344 ? 8.289 22.109 2.402 1 95.75 344 GLY A N 1
ATOM 2654 C CA . GLY A 1 344 ? 6.863 21.859 2.275 1 95.75 344 GLY A CA 1
ATOM 2655 C C . GLY A 1 344 ? 6.211 21.453 3.586 1 95.75 344 GLY A C 1
ATOM 2656 O O . GLY A 1 344 ? 5.07 21.844 3.857 1 95.75 344 GLY A O 1
ATOM 2657 N N . GLY A 1 345 ? 6.879 20.781 4.426 1 93.88 345 GLY A N 1
ATOM 2658 C CA . GLY A 1 345 ? 6.336 20.297 5.684 1 93.88 345 GLY A CA 1
ATOM 2659 C C . GLY A 1 345 ? 6.074 21.406 6.688 1 93.88 345 GLY A C 1
ATOM 2660 O O . GLY A 1 345 ? 5.332 21.219 7.652 1 93.88 345 GLY A O 1
ATOM 2661 N N . CYS A 1 346 ? 6.711 22.531 6.469 1 94.5 346 CYS A N 1
ATOM 2662 C CA . CYS A 1 346 ? 6.52 23.672 7.367 1 94.5 346 CYS A CA 1
ATOM 2663 C C . CYS A 1 346 ? 5.188 24.359 7.098 1 94.5 346 CYS A C 1
ATOM 2665 O O . CYS A 1 346 ? 4.691 25.109 7.938 1 94.5 346 CYS A O 1
ATOM 2667 N N . ILE A 1 347 ? 4.648 24.094 5.93 1 95.88 347 ILE A N 1
ATOM 2668 C CA . ILE A 1 347 ? 3.375 24.672 5.523 1 95.88 347 ILE A CA 1
ATOM 2669 C C . ILE A 1 347 ? 2.234 23.719 5.855 1 95.88 347 ILE A C 1
ATOM 2671 O O . ILE A 1 347 ? 2.201 22.594 5.363 1 95.88 347 ILE A O 1
ATOM 2675 N N . ARG A 1 348 ? 1.325 24.172 6.676 1 93.19 348 ARG A N 1
ATOM 2676 C CA . ARG A 1 348 ? 0.261 23.281 7.141 1 93.19 348 ARG A CA 1
ATOM 2677 C C . ARG A 1 348 ? -1.111 23.844 6.781 1 93.19 348 ARG A C 1
ATOM 2679 O O . ARG A 1 348 ? -1.22 24.953 6.281 1 93.19 348 ARG A O 1
ATOM 2686 N N . GLY A 1 349 ? -2.189 23.125 7.078 1 88.5 349 GLY A N 1
ATOM 2687 C CA . GLY A 1 349 ? -3.572 23.406 6.738 1 88.5 349 GLY A CA 1
ATOM 2688 C C . GLY A 1 349 ? -4.254 22.281 5.98 1 88.5 349 GLY A C 1
ATOM 2689 O O . GLY A 1 349 ? -5.395 21.938 6.277 1 88.5 349 GLY A O 1
ATOM 2690 N N . ASP A 1 350 ? -3.545 21.734 5.023 1 86.62 350 ASP A N 1
ATOM 2691 C CA . ASP A 1 350 ? -3.908 20.547 4.254 1 86.62 350 ASP A CA 1
ATOM 2692 C C . ASP A 1 350 ? -5.32 20.672 3.686 1 86.62 350 ASP A C 1
ATOM 2694 O O . ASP A 1 350 ? -6.145 19.781 3.85 1 86.62 350 ASP A O 1
ATOM 2698 N N . LYS A 1 351 ? -5.711 21.719 3.137 1 85.44 351 LYS A N 1
ATOM 2699 C CA . LYS A 1 351 ? -6.988 22 2.496 1 85.44 351 LYS A CA 1
ATOM 2700 C C . LYS A 1 351 ? -6.855 23.156 1.503 1 85.44 351 LYS A C 1
ATOM 2702 O O . LYS A 1 351 ? -5.812 23.812 1.441 1 85.44 351 LYS A O 1
ATOM 2707 N N . VAL A 1 352 ? -7.875 23.328 0.7 1 88.44 352 VAL A N 1
ATOM 2708 C CA . VAL A 1 352 ? -7.988 24.531 -0.123 1 88.44 352 VAL A CA 1
ATOM 2709 C C . VAL A 1 352 ? -8.688 25.625 0.666 1 88.44 352 VAL A C 1
ATOM 2711 O O . VAL A 1 352 ? -9.797 25.438 1.166 1 88.44 352 VAL A O 1
ATOM 2714 N N . VAL A 1 353 ? -8.016 26.703 0.836 1 91 353 VAL A N 1
ATOM 2715 C CA . VAL A 1 353 ? -8.602 27.859 1.499 1 91 353 VAL A CA 1
ATOM 2716 C C . VAL A 1 353 ? -9.312 28.734 0.472 1 91 353 VAL A C 1
ATOM 2718 O O . VAL A 1 353 ? -8.727 29.141 -0.533 1 91 353 VAL A O 1
ATOM 2721 N N . ALA A 1 354 ? -10.547 29.031 0.74 1 88.62 354 ALA A N 1
ATOM 2722 C CA . ALA A 1 354 ? -11.352 29.812 -0.195 1 88.62 354 ALA A CA 1
ATOM 2723 C C . ALA A 1 354 ? -10.898 31.266 -0.235 1 88.62 354 ALA A C 1
ATOM 2725 O O . ALA A 1 354 ? -10.406 31.797 0.765 1 88.62 354 ALA A O 1
ATOM 2726 N N . ALA A 1 355 ? -11.102 31.859 -1.41 1 94.44 355 ALA A N 1
ATOM 2727 C CA . ALA A 1 355 ? -10.875 33.281 -1.521 1 94.44 355 ALA A CA 1
ATOM 2728 C C . ALA A 1 355 ? -11.727 34.062 -0.515 1 94.44 355 ALA A C 1
ATOM 2730 O O . ALA A 1 355 ? -12.812 33.625 -0.147 1 94.44 355 ALA A O 1
ATOM 2731 N N . GLY A 1 356 ? -11.18 35.188 -0.104 1 95.19 356 GLY A N 1
ATOM 2732 C CA . GLY A 1 356 ? -11.875 36 0.879 1 95.19 356 GLY A CA 1
ATOM 2733 C C . GLY A 1 356 ? -10.992 36.438 2.039 1 95.19 356 GLY A C 1
ATOM 2734 O O . GLY A 1 356 ? -9.773 36.562 1.889 1 95.19 356 GLY A O 1
ATOM 2735 N N . ASP A 1 357 ? -11.617 36.719 3.164 1 95.5 357 ASP A N 1
ATOM 2736 C CA . ASP A 1 357 ? -10.906 37.219 4.324 1 95.5 357 ASP A CA 1
ATOM 2737 C C . ASP A 1 357 ? -9.891 36.219 4.852 1 95.5 357 ASP A C 1
ATOM 2739 O O . ASP A 1 357 ? -10.164 35.031 4.887 1 95.5 357 ASP A O 1
ATOM 2743 N N . LEU A 1 358 ? -8.773 36.688 5.094 1 95.81 358 LEU A N 1
ATOM 2744 C CA . LEU A 1 358 ? -7.715 35.938 5.758 1 95.81 358 LEU A CA 1
ATOM 2745 C C . LEU A 1 358 ? -7.555 36.375 7.207 1 95.81 358 LEU A C 1
ATOM 2747 O O . LEU A 1 358 ? -7.379 37.562 7.48 1 95.81 358 LEU A O 1
ATOM 2751 N N . THR A 1 359 ? -7.629 35.469 8.109 1 95.75 359 THR A N 1
ATOM 2752 C CA . THR A 1 359 ? -7.594 35.812 9.523 1 95.75 359 THR A CA 1
ATOM 2753 C C . THR A 1 359 ? -6.254 35.438 10.148 1 95.75 359 THR A C 1
ATOM 2755 O O . THR A 1 359 ? -5.469 34.719 9.531 1 95.75 359 THR A O 1
ATOM 2758 N N . MET A 1 360 ? -6.047 36 11.328 1 95.31 360 MET A N 1
ATOM 2759 C CA . MET A 1 360 ? -4.871 35.594 12.094 1 95.31 360 MET A CA 1
ATOM 2760 C C . MET A 1 360 ? -4.914 34.094 12.398 1 95.31 360 MET A C 1
ATOM 2762 O O . MET A 1 360 ? -3.871 33.438 12.445 1 95.31 360 MET A O 1
ATOM 2766 N N . GLY A 1 361 ? -6.082 33.531 12.641 1 94.5 361 GLY A N 1
ATOM 2767 C CA . GLY A 1 361 ? -6.246 32.125 12.844 1 94.5 361 GLY A CA 1
ATOM 2768 C C . GLY A 1 361 ? -5.777 31.281 11.664 1 94.5 361 GLY A C 1
ATOM 2769 O O . GLY A 1 361 ? -5.129 30.25 11.844 1 94.5 361 GLY A O 1
ATOM 2770 N N . ASP A 1 362 ? -6.109 31.719 10.5 1 94.12 362 ASP A N 1
ATOM 2771 C CA . ASP A 1 362 ? -5.637 31.062 9.289 1 94.12 362 ASP A CA 1
ATOM 2772 C C . ASP A 1 362 ? -4.109 31.031 9.234 1 94.12 362 ASP A C 1
ATOM 2774 O O . ASP A 1 362 ? -3.504 29.984 9.039 1 94.12 362 ASP A O 1
ATOM 2778 N N . LEU A 1 363 ? -3.598 32.219 9.43 1 95.44 363 LEU A N 1
ATOM 2779 C CA . LEU A 1 363 ? -2.154 32.375 9.312 1 95.44 363 LEU A CA 1
ATOM 2780 C C . LEU A 1 363 ? -1.422 31.5 10.305 1 95.44 363 LEU A C 1
ATOM 2782 O O . LEU A 1 363 ? -0.468 30.797 9.93 1 95.44 363 LEU A O 1
ATOM 2786 N N . LEU A 1 364 ? -1.86 31.5 11.5 1 94.31 364 LEU A N 1
ATOM 2787 C CA . LEU A 1 364 ? -1.216 30.688 12.531 1 94.31 364 LEU A CA 1
ATOM 2788 C C . LEU A 1 364 ? -1.392 29.203 12.25 1 94.31 364 LEU A C 1
ATOM 2790 O O . LEU A 1 364 ? -0.513 28.406 12.57 1 94.31 364 LEU A O 1
ATOM 2794 N N . SER A 1 365 ? -2.486 28.797 11.617 1 94.06 365 SER A N 1
ATOM 2795 C CA . SER A 1 365 ? -2.707 27.406 11.258 1 94.06 365 SER A CA 1
ATOM 2796 C C . SER A 1 365 ? -1.777 26.969 10.133 1 94.06 365 SER A C 1
ATOM 2798 O O . SER A 1 365 ? -1.455 25.781 10.008 1 94.06 365 SER A O 1
ATOM 2800 N N . TRP A 1 366 ? -1.323 27.906 9.297 1 96.12 366 TRP A N 1
ATOM 2801 C CA . TRP A 1 366 ? -0.416 27.594 8.195 1 96.12 366 TRP A CA 1
ATOM 2802 C C . TRP A 1 366 ? 1.011 27.406 8.703 1 96.12 366 TRP A C 1
ATOM 2804 O O . TRP A 1 366 ? 1.805 26.688 8.086 1 96.12 366 TRP A O 1
ATOM 2814 N N . SER A 1 367 ? 1.372 28.078 9.773 1 95.31 367 SER A N 1
ATOM 2815 C CA . SER A 1 367 ? 2.707 28.047 10.359 1 95.31 367 SER A CA 1
ATOM 2816 C C . SER A 1 367 ? 2.646 27.766 11.859 1 95.31 367 SER A C 1
ATOM 2818 O O . SER A 1 367 ? 3.053 28.609 12.664 1 95.31 367 SER A O 1
ATOM 2820 N N . PRO A 1 368 ? 2.336 26.578 12.188 1 92 368 PRO A N 1
ATOM 2821 C CA . PRO A 1 368 ? 1.994 26.312 13.586 1 92 368 PRO A CA 1
ATOM 2822 C C . PRO A 1 368 ? 3.211 25.938 14.43 1 92 368 PRO A C 1
ATOM 2824 O O . PRO A 1 368 ? 3.096 25.781 15.648 1 92 368 PRO A O 1
ATOM 2827 N N . PHE A 1 369 ? 4.387 25.828 13.922 1 91.06 369 PHE A N 1
ATOM 2828 C CA . PHE A 1 369 ? 5.512 25.188 14.594 1 91.06 369 PHE A CA 1
ATOM 2829 C C . PHE A 1 369 ? 6.32 26.219 15.391 1 91.06 369 PHE A C 1
ATOM 2831 O O . PHE A 1 369 ? 7.238 25.844 16.125 1 91.06 369 PHE A O 1
ATOM 2838 N N . ARG A 1 370 ? 6.059 27.516 15.227 1 89.81 370 ARG A N 1
ATOM 2839 C CA . ARG A 1 370 ? 6.797 28.578 15.883 1 89.81 370 ARG A CA 1
ATOM 2840 C C . ARG A 1 370 ? 8.25 28.609 15.43 1 89.81 370 ARG A C 1
ATOM 2842 O O . ARG A 1 370 ? 9.148 28.922 16.219 1 89.81 370 ARG A O 1
ATOM 2849 N N . ASN A 1 371 ? 8.438 28.188 14.242 1 92.75 371 ASN A N 1
ATOM 2850 C CA . ASN A 1 371 ? 9.781 28.266 13.68 1 92.75 371 ASN A CA 1
ATOM 2851 C C . ASN A 1 371 ? 10.281 29.703 13.594 1 92.75 371 ASN A C 1
ATOM 2853 O O . ASN A 1 371 ? 9.492 30.625 13.406 1 92.75 371 ASN A O 1
ATOM 2857 N N . ARG A 1 372 ? 11.547 29.781 13.758 1 96.06 372 ARG A N 1
ATOM 2858 C CA . ARG A 1 372 ? 12.188 31.094 13.664 1 96.06 372 ARG A CA 1
ATOM 2859 C C . ARG A 1 372 ? 12.914 31.25 12.328 1 96.06 372 ARG A C 1
ATOM 2861 O O . ARG A 1 372 ? 13.477 30.281 11.805 1 96.06 372 ARG A O 1
ATOM 2868 N N . LEU A 1 373 ? 12.914 32.438 11.852 1 98 373 LEU A N 1
ATOM 2869 C CA . LEU A 1 373 ? 13.484 32.75 10.539 1 98 373 LEU A CA 1
ATOM 2870 C C . LEU A 1 373 ? 14.922 33.219 10.664 1 98 373 LEU A C 1
ATOM 2872 O O . LEU A 1 373 ? 15.164 34.406 10.922 1 98 373 LEU A O 1
ATOM 2876 N N . MET A 1 374 ? 15.867 32.375 10.32 1 98.19 374 MET A N 1
ATOM 2877 C CA . MET A 1 374 ? 17.297 32.688 10.359 1 98.19 374 MET A CA 1
ATOM 2878 C C . MET A 1 374 ? 17.781 33.156 8.992 1 98.19 374 MET A C 1
ATOM 2880 O O . MET A 1 374 ? 17.062 33 7.992 1 98.19 374 MET A O 1
ATOM 2884 N N . THR A 1 375 ? 18.969 33.781 9.031 1 98.31 375 THR A N 1
ATOM 2885 C CA . THR A 1 375 ? 19.703 34.031 7.789 1 98.31 375 THR A CA 1
ATOM 2886 C C . THR A 1 375 ? 21.141 33.531 7.918 1 98.31 375 THR A C 1
ATOM 2888 O O . THR A 1 375 ? 21.734 33.625 8.992 1 98.31 375 THR A O 1
ATOM 2891 N N . ILE A 1 376 ? 21.625 33.031 6.801 1 98.5 376 ILE A N 1
ATOM 2892 C CA . ILE A 1 376 ? 23 32.594 6.762 1 98.5 376 ILE A CA 1
ATOM 2893 C C . ILE A 1 376 ? 23.672 33.094 5.488 1 98.5 376 ILE A C 1
ATOM 2895 O O . ILE A 1 376 ? 23.016 33.281 4.461 1 98.5 376 ILE A O 1
ATOM 2899 N N . GLN A 1 377 ? 24.984 33.344 5.586 1 98.44 377 GLN A N 1
ATOM 2900 C CA . GLN A 1 377 ? 25.812 33.531 4.398 1 98.44 377 GLN A CA 1
ATOM 2901 C C . GLN A 1 377 ? 26.312 32.188 3.871 1 98.44 377 GLN A C 1
ATOM 2903 O O . GLN A 1 377 ? 26.844 31.359 4.633 1 98.44 377 GLN A O 1
ATOM 2908 N N . THR A 1 378 ? 26.047 31.891 2.627 1 98.38 378 THR A N 1
ATOM 2909 C CA . THR A 1 378 ? 26.438 30.641 1.981 1 98.38 378 THR A CA 1
ATOM 2910 C C . THR A 1 378 ? 26.797 30.875 0.515 1 98.38 378 THR A C 1
ATOM 2912 O O . THR A 1 378 ? 27.062 32 0.112 1 98.38 378 THR A O 1
ATOM 2915 N N . ASN A 1 379 ? 26.906 29.766 -0.279 1 98.19 379 ASN A N 1
ATOM 2916 C CA . ASN A 1 379 ? 27.297 29.938 -1.673 1 98.19 379 ASN A CA 1
ATOM 2917 C C . ASN A 1 379 ? 26.5 29.016 -2.596 1 98.19 379 ASN A C 1
ATOM 2919 O O . ASN A 1 379 ? 25.688 28.219 -2.131 1 98.19 379 ASN A O 1
ATOM 2923 N N . GLY A 1 380 ? 26.781 29.219 -3.889 1 98.06 380 GLY A N 1
ATOM 2924 C CA . GLY A 1 380 ? 26.047 28.469 -4.895 1 98.06 380 GLY A CA 1
ATOM 2925 C C . GLY A 1 380 ? 26.266 26.969 -4.797 1 98.06 380 GLY A C 1
ATOM 2926 O O . GLY A 1 380 ? 25.328 26.188 -4.977 1 98.06 380 GLY A O 1
ATOM 2927 N N . ALA A 1 381 ? 27.438 26.547 -4.523 1 97.75 381 ALA A N 1
ATOM 2928 C CA . ALA A 1 381 ? 27.75 25.125 -4.383 1 97.75 381 ALA A CA 1
ATOM 2929 C C . ALA A 1 381 ? 26.969 24.5 -3.225 1 97.75 381 ALA A C 1
ATOM 2931 O O . ALA A 1 381 ? 26.438 23.391 -3.35 1 97.75 381 ALA A O 1
ATOM 2932 N N . SER A 1 382 ? 26.969 25.203 -2.139 1 98.12 382 SER A N 1
ATOM 2933 C CA . SER A 1 382 ? 26.25 24.734 -0.958 1 98.12 382 SER A CA 1
ATOM 2934 C C . SER A 1 382 ? 24.75 24.656 -1.212 1 98.12 382 SER A C 1
ATOM 2936 O O . SER A 1 382 ? 24.078 23.719 -0.766 1 98.12 382 SER A O 1
ATOM 2938 N N . LEU A 1 383 ? 24.219 25.656 -1.881 1 98.31 383 LEU A N 1
ATOM 2939 C CA . LEU A 1 383 ? 22.812 25.656 -2.229 1 98.31 383 LEU A CA 1
ATOM 2940 C C . LEU A 1 383 ? 22.469 24.469 -3.119 1 98.31 383 LEU A C 1
ATOM 2942 O O . LEU A 1 383 ? 21.438 23.812 -2.92 1 98.31 383 LEU A O 1
ATOM 2946 N N . LYS A 1 384 ? 23.281 24.188 -4.059 1 97 384 LYS A N 1
ATOM 2947 C CA . LYS A 1 384 ? 23.062 23.047 -4.953 1 97 384 LYS A CA 1
ATOM 2948 C C . LYS A 1 384 ? 23.078 21.734 -4.18 1 97 384 LYS A C 1
ATOM 2950 O O . LYS A 1 384 ? 22.234 20.859 -4.414 1 97 384 LYS A O 1
ATOM 2955 N N . LEU A 1 385 ? 24.016 21.578 -3.307 1 95.94 385 LEU A N 1
ATOM 2956 C CA . LEU A 1 385 ? 24.109 20.391 -2.48 1 95.94 385 LEU A CA 1
ATOM 2957 C C . LEU A 1 385 ? 22.844 20.188 -1.659 1 95.94 385 LEU A C 1
ATOM 2959 O O . LEU A 1 385 ? 22.328 19.078 -1.549 1 95.94 385 LEU A O 1
ATOM 2963 N N . PHE A 1 386 ? 22.422 21.266 -1.139 1 96.69 386 PHE A N 1
ATOM 2964 C CA . PHE A 1 386 ? 21.203 21.234 -0.321 1 96.69 386 PHE A CA 1
ATOM 2965 C C . PHE A 1 386 ? 20 20.812 -1.15 1 96.69 386 PHE A C 1
ATOM 2967 O O . PHE A 1 386 ? 19.25 19.938 -0.745 1 96.69 386 PHE A O 1
ATOM 2974 N N . LEU A 1 387 ? 19.828 21.422 -2.322 1 96.5 387 LEU A N 1
ATOM 2975 C CA . LEU A 1 387 ? 18.688 21.125 -3.195 1 96.5 387 LEU A CA 1
ATOM 2976 C C . LEU A 1 387 ? 18.75 19.672 -3.67 1 96.5 387 LEU A C 1
ATOM 2978 O O . LEU A 1 387 ? 17.719 18.984 -3.703 1 96.5 387 LEU A O 1
ATOM 2982 N N . ASP A 1 388 ? 19.922 19.234 -3.99 1 93.38 388 ASP A N 1
ATOM 2983 C CA . ASP A 1 388 ? 20.094 17.844 -4.41 1 93.38 388 ASP A CA 1
ATOM 2984 C C . ASP A 1 388 ? 19.688 16.875 -3.291 1 93.38 388 ASP A C 1
ATOM 2986 O O . ASP A 1 388 ? 19.016 15.883 -3.533 1 93.38 388 ASP A O 1
ATOM 2990 N N . HIS A 1 389 ? 20.156 17.234 -2.186 1 91.62 389 HIS A N 1
ATOM 2991 C CA . HIS A 1 389 ? 19.891 16.406 -1.018 1 91.62 389 HIS A CA 1
ATOM 2992 C C . HIS A 1 389 ? 18.391 16.312 -0.739 1 91.62 389 HIS A C 1
ATOM 2994 O O . HIS A 1 389 ? 17.859 15.227 -0.535 1 91.62 389 HIS A O 1
ATOM 3000 N N . GLU A 1 390 ? 17.703 17.422 -0.736 1 92.62 390 GLU A N 1
ATOM 3001 C CA . GLU A 1 390 ? 16.281 17.453 -0.372 1 92.62 390 GLU A CA 1
ATOM 3002 C C . GLU A 1 390 ? 15.414 16.844 -1.471 1 92.62 390 GLU A C 1
ATOM 3004 O O . GLU A 1 390 ? 14.477 16.094 -1.186 1 92.62 390 GLU A O 1
ATOM 3009 N N . MET A 1 391 ? 15.711 17.094 -2.688 1 90.31 391 MET A N 1
ATOM 3010 C CA . MET A 1 391 ? 14.836 16.719 -3.797 1 90.31 391 MET A CA 1
ATOM 3011 C C . MET A 1 391 ? 15.016 15.242 -4.148 1 90.31 391 MET A C 1
ATOM 3013 O O . MET A 1 391 ? 14.148 14.648 -4.793 1 90.31 391 MET A O 1
ATOM 3017 N N . ALA A 1 392 ? 16.109 14.703 -3.719 1 86.81 392 ALA A N 1
ATOM 3018 C CA . ALA A 1 392 ? 16.312 13.273 -3.953 1 86.81 392 ALA A CA 1
ATOM 3019 C C . ALA A 1 392 ? 15.195 12.453 -3.307 1 86.81 392 ALA A C 1
ATOM 3021 O O . ALA A 1 392 ? 14.812 11.398 -3.82 1 86.81 392 ALA A O 1
ATOM 3022 N N . ARG A 1 393 ? 14.625 12.938 -2.289 1 82.44 393 ARG A N 1
ATOM 3023 C CA . ARG A 1 393 ? 13.578 12.242 -1.541 1 82.44 393 ARG A CA 1
ATOM 3024 C C . ARG A 1 393 ? 12.258 12.266 -2.301 1 82.44 393 ARG A C 1
ATOM 3026 O O . ARG A 1 393 ? 11.336 11.516 -1.973 1 82.44 393 ARG A O 1
ATOM 3033 N N . SER A 1 394 ? 12.211 13.141 -3.236 1 80.62 394 SER A N 1
ATOM 3034 C CA . SER A 1 394 ? 11 13.25 -4.039 1 80.62 394 SER A CA 1
ATOM 3035 C C . SER A 1 394 ? 11 12.242 -5.184 1 80.62 394 SER A C 1
ATOM 3037 O O . SER A 1 394 ? 10.047 12.18 -5.957 1 80.62 394 SER A O 1
ATOM 3039 N N . CYS A 1 395 ? 12.047 11.445 -5.316 1 77.25 395 CYS A N 1
ATOM 3040 C CA . CYS A 1 395 ? 12.219 10.547 -6.453 1 77.25 395 CYS A CA 1
ATOM 3041 C C . CYS A 1 395 ? 11.836 9.117 -6.086 1 77.25 395 CYS A C 1
ATOM 3043 O O . CYS A 1 395 ? 12.703 8.312 -5.742 1 77.25 395 CYS A O 1
ATOM 3045 N N . GLY A 1 396 ? 10.508 8.797 -6.238 1 70.75 396 GLY A N 1
ATOM 3046 C CA . GLY A 1 396 ? 10.07 7.422 -6.047 1 70.75 396 GLY A CA 1
ATOM 3047 C C . GLY A 1 396 ? 10.242 6.562 -7.285 1 70.75 396 GLY A C 1
ATOM 3048 O O . GLY A 1 396 ? 10.875 6.984 -8.258 1 70.75 396 GLY A O 1
ATOM 3049 N N . SER A 1 397 ? 9.773 5.219 -7.117 1 70.69 397 SER A N 1
ATOM 3050 C CA . SER A 1 397 ? 9.82 4.332 -8.273 1 70.69 397 SER A CA 1
ATOM 3051 C C . SER A 1 397 ? 8.758 4.711 -9.305 1 70.69 397 SER A C 1
ATOM 3053 O O . SER A 1 397 ? 7.621 4.234 -9.234 1 70.69 397 SER A O 1
ATOM 3055 N N . ASN A 1 398 ? 9.102 5.566 -10.203 1 70.5 398 ASN A N 1
ATOM 3056 C CA . ASN A 1 398 ? 8.25 6.051 -11.281 1 70.5 398 ASN A CA 1
ATOM 3057 C C . ASN A 1 398 ? 7.133 6.949 -10.758 1 70.5 398 ASN A C 1
ATOM 3059 O O . ASN A 1 398 ? 6.074 7.059 -11.383 1 70.5 398 ASN A O 1
ATOM 3063 N N . THR A 1 399 ? 7.281 7.441 -9.508 1 77.12 399 THR A N 1
ATOM 3064 C CA . THR A 1 399 ? 6.316 8.359 -8.914 1 77.12 399 THR A CA 1
ATOM 3065 C C . THR A 1 399 ? 7.023 9.516 -8.211 1 77.12 399 THR A C 1
ATOM 3067 O O . THR A 1 399 ? 8.195 9.406 -7.855 1 77.12 399 THR A O 1
ATOM 3070 N N . ILE A 1 400 ? 6.383 10.633 -8.078 1 78.69 400 ILE A N 1
ATOM 3071 C CA . ILE A 1 400 ? 6.824 11.711 -7.203 1 78.69 400 ILE A CA 1
ATOM 3072 C C . ILE A 1 400 ? 6.328 11.461 -5.781 1 78.69 400 ILE A C 1
ATOM 3074 O O . ILE A 1 400 ? 5.121 11.367 -5.543 1 78.69 400 ILE A O 1
ATOM 3078 N N . GLU A 1 401 ? 7.188 11.297 -4.859 1 82.88 401 GLU A N 1
ATOM 3079 C CA . GLU A 1 401 ? 6.824 11.016 -3.477 1 82.88 401 GLU A CA 1
ATOM 3080 C C . GLU A 1 401 ? 6.566 12.297 -2.697 1 82.88 401 GLU A C 1
ATOM 3082 O O . GLU A 1 401 ? 7.227 13.312 -2.928 1 82.88 401 GLU A O 1
ATOM 3087 N N . GLN A 1 402 ? 5.523 12.234 -1.855 1 85.94 402 GLN A N 1
ATOM 3088 C CA . GLN A 1 402 ? 5.352 13.344 -0.925 1 85.94 402 GLN A CA 1
ATOM 3089 C C . GLN A 1 402 ? 6.555 13.477 0.001 1 85.94 402 GLN A C 1
ATOM 3091 O O . GLN A 1 402 ? 6.953 12.516 0.654 1 85.94 402 GLN A O 1
ATOM 3096 N N . ASN A 1 403 ? 7.082 14.656 -0.046 1 87.5 403 ASN A N 1
ATOM 3097 C CA . ASN A 1 403 ? 8.328 14.977 0.645 1 87.5 403 ASN A CA 1
ATOM 3098 C C . ASN A 1 403 ? 8.164 16.203 1.541 1 87.5 403 ASN A C 1
ATOM 3100 O O . ASN A 1 403 ? 7.992 17.328 1.049 1 87.5 403 ASN A O 1
ATOM 3104 N N . GLY A 1 404 ? 8.234 15.984 2.811 1 91 404 GLY A N 1
ATOM 3105 C CA . GLY A 1 404 ? 8.125 17.109 3.729 1 91 404 GLY A CA 1
ATOM 3106 C C . GLY A 1 404 ? 9.234 18.125 3.551 1 91 404 GLY A C 1
ATOM 3107 O O . GLY A 1 404 ? 9.094 19.281 3.965 1 91 404 GLY A O 1
ATOM 3108 N N . PHE A 1 405 ? 10.289 17.75 2.865 1 92.81 405 PHE A N 1
ATOM 3109 C CA . PHE A 1 405 ? 11.422 18.656 2.68 1 92.81 405 PHE A CA 1
ATOM 3110 C C . PHE A 1 405 ? 11.461 19.188 1.254 1 92.81 405 PHE A C 1
ATOM 3112 O O . PHE A 1 405 ? 12.484 19.719 0.812 1 92.81 405 PHE A O 1
ATOM 3119 N N . TYR A 1 406 ? 10.312 18.984 0.57 1 94.06 406 TYR A N 1
ATOM 3120 C CA . TYR A 1 406 ? 10.227 19.656 -0.722 1 94.06 406 TYR A CA 1
ATOM 3121 C C . TYR A 1 406 ? 10.539 21.141 -0.586 1 94.06 406 TYR A C 1
ATOM 3123 O O . TYR A 1 406 ? 9.984 21.828 0.28 1 94.06 406 TYR A O 1
ATOM 3131 N N . VAL A 1 407 ? 11.344 21.703 -1.499 1 96.31 407 VAL A N 1
ATOM 3132 C CA . VAL A 1 407 ? 11.883 23.031 -1.271 1 96.31 407 VAL A CA 1
ATOM 3133 C C . VAL A 1 407 ? 11.055 24.062 -2.045 1 96.31 407 VAL A C 1
ATOM 3135 O O . VAL A 1 407 ? 10.961 23.984 -3.273 1 96.31 407 VAL A O 1
ATOM 3138 N N . HIS A 1 408 ? 10.461 24.953 -1.332 1 97.25 408 HIS A N 1
ATOM 3139 C CA . HIS A 1 408 ? 9.891 26.172 -1.882 1 97.25 408 HIS A CA 1
ATOM 3140 C C . HIS A 1 408 ? 10.867 27.328 -1.76 1 97.25 408 HIS A C 1
ATOM 3142 O O . HIS A 1 408 ? 11.664 27.391 -0.818 1 97.25 408 HIS A O 1
ATOM 3148 N N . LEU A 1 409 ? 10.719 28.344 -2.734 1 98.06 409 LEU A N 1
ATOM 3149 C CA . LEU A 1 409 ? 11.883 29.219 -2.846 1 98.06 409 LEU A CA 1
ATOM 3150 C C . LEU A 1 409 ? 11.469 30.625 -3.289 1 98.06 409 LEU A C 1
ATOM 3152 O O . LEU A 1 409 ? 10.375 30.812 -3.838 1 98.06 409 LEU A O 1
ATOM 3156 N N . SER A 1 410 ? 12.312 31.5 -3.025 1 97.62 410 SER A N 1
ATOM 3157 C CA . SER A 1 410 ? 12.281 32.875 -3.527 1 97.62 410 SER A CA 1
ATOM 3158 C C . SER A 1 410 ? 13.68 33.375 -3.842 1 97.62 410 SER A C 1
ATOM 3160 O O . SER A 1 410 ? 14.648 33.031 -3.156 1 97.62 410 SER A O 1
ATOM 3162 N N . GLY A 1 411 ? 13.797 34.125 -4.961 1 97.44 411 GLY A N 1
ATOM 3163 C CA . GLY A 1 411 ? 15.062 34.75 -5.324 1 97.44 411 GLY A CA 1
ATOM 3164 C C . GLY A 1 411 ? 15.844 33.938 -6.344 1 97.44 411 GLY A C 1
ATOM 3165 O O . GLY A 1 411 ? 16.875 34.406 -6.852 1 97.44 411 GLY A O 1
ATOM 3166 N N . PHE A 1 412 ? 15.398 32.688 -6.602 1 97.88 412 PHE A N 1
ATOM 3167 C CA . PHE A 1 412 ? 16.016 31.859 -7.621 1 97.88 412 PHE A CA 1
ATOM 3168 C C . PHE A 1 412 ? 15.016 30.859 -8.172 1 97.88 412 PHE A C 1
ATOM 3170 O O . PHE A 1 412 ? 13.891 30.75 -7.68 1 97.88 412 PHE A O 1
ATOM 3177 N N . SER A 1 413 ? 15.336 30.219 -9.242 1 97.5 413 SER A N 1
ATOM 3178 C CA . SER A 1 413 ? 14.602 29.094 -9.812 1 97.5 413 SER A CA 1
ATOM 3179 C C . SER A 1 413 ? 15.531 27.922 -10.117 1 97.5 413 SER A C 1
ATOM 3181 O O . SER A 1 413 ? 16.734 28.094 -10.273 1 97.5 413 SER A O 1
ATOM 3183 N N . TYR A 1 414 ? 14.969 26.75 -10.078 1 96.69 414 TYR A N 1
ATOM 3184 C CA . TYR A 1 414 ? 15.812 25.609 -10.367 1 96.69 414 TYR A CA 1
ATOM 3185 C C . TYR A 1 414 ? 15.023 24.5 -11.047 1 96.69 414 TYR A C 1
ATOM 3187 O O . TYR A 1 414 ? 13.789 24.5 -11.008 1 96.69 414 TYR A O 1
ATOM 3195 N N . THR A 1 415 ? 15.75 23.641 -11.734 1 94.88 415 THR A N 1
ATOM 3196 C CA . THR A 1 415 ? 15.227 22.391 -12.281 1 94.88 415 THR A CA 1
ATOM 3197 C C . THR A 1 415 ? 15.984 21.203 -11.719 1 94.88 415 THR A C 1
ATOM 3199 O O . THR A 1 415 ? 17.219 21.188 -11.719 1 94.88 415 THR A O 1
ATOM 3202 N N . TYR A 1 416 ? 15.25 20.344 -11.156 1 92.69 416 TYR A N 1
ATOM 3203 C CA . TYR A 1 416 ? 15.805 19.062 -10.703 1 92.69 416 TYR A CA 1
ATOM 3204 C C . TYR A 1 416 ? 15.523 17.953 -11.703 1 92.69 416 TYR A C 1
ATOM 3206 O O . TYR A 1 416 ? 14.359 17.688 -12.023 1 92.69 416 TYR A O 1
ATOM 3214 N N . THR A 1 417 ? 16.547 17.297 -12.195 1 89.62 417 THR A N 1
ATOM 3215 C CA . THR A 1 417 ? 16.391 16.219 -13.164 1 89.62 417 THR A CA 1
ATOM 3216 C C . THR A 1 417 ? 16.641 14.867 -12.5 1 89.62 417 THR A C 1
ATOM 3218 O O . THR A 1 417 ? 17.75 14.594 -12.031 1 89.62 417 THR A O 1
ATOM 3221 N N . ARG A 1 418 ? 15.57 14.141 -12.57 1 83.69 418 ARG A N 1
ATOM 3222 C CA . ARG A 1 418 ? 15.648 12.797 -12.008 1 83.69 418 ARG A CA 1
ATOM 3223 C C . ARG A 1 418 ? 16.141 11.797 -13.047 1 83.69 418 ARG A C 1
ATOM 3225 O O . ARG A 1 418 ? 15.688 11.797 -14.195 1 83.69 418 ARG A O 1
ATOM 3232 N N . THR A 1 419 ? 17.047 10.805 -12.688 1 76.06 419 THR A N 1
ATOM 3233 C CA . THR A 1 419 ? 17.531 9.797 -13.625 1 76.06 419 THR A CA 1
ATOM 3234 C C . THR A 1 419 ? 17.047 8.406 -13.227 1 76.06 419 THR A C 1
ATOM 3236 O O . THR A 1 419 ? 16.75 7.582 -14.094 1 76.06 419 THR A O 1
ATOM 3239 N N . ARG A 1 420 ? 16.938 8.102 -12.023 1 72.81 420 ARG A N 1
ATOM 3240 C CA . ARG A 1 420 ? 16.406 6.848 -11.484 1 72.81 420 ARG A CA 1
ATOM 3241 C C . ARG A 1 420 ? 15.938 7.027 -10.047 1 72.81 420 ARG A C 1
ATOM 3243 O O . ARG A 1 420 ? 15.977 8.133 -9.508 1 72.81 420 ARG A O 1
ATOM 3250 N N . GLU A 1 421 ? 15.336 6.039 -9.5 1 67.81 421 GLU A N 1
ATOM 3251 C CA . GLU A 1 421 ? 14.82 6.141 -8.133 1 67.81 421 GLU A CA 1
ATOM 3252 C C . GLU A 1 421 ? 15.906 6.621 -7.172 1 67.81 421 GLU A C 1
ATOM 3254 O O . GLU A 1 421 ? 17 6.059 -7.129 1 67.81 421 GLU A O 1
ATOM 3259 N N . GLY A 1 422 ? 15.602 7.664 -6.508 1 69.06 422 GLY A N 1
ATOM 3260 C CA . GLY A 1 422 ? 16.469 8.203 -5.477 1 69.06 422 GLY A CA 1
ATOM 3261 C C . GLY A 1 422 ? 17.672 8.953 -6.031 1 69.06 422 GLY A C 1
ATOM 3262 O O . GLY A 1 422 ? 18.516 9.43 -5.273 1 69.06 422 GLY A O 1
ATOM 3263 N N . VAL A 1 423 ? 17.797 9.07 -7.426 1 77.31 423 VAL A N 1
ATOM 3264 C CA . VAL A 1 423 ? 18.984 9.703 -8 1 77.31 423 VAL A CA 1
ATOM 3265 C C . VAL A 1 423 ? 18.562 10.812 -8.953 1 77.31 423 V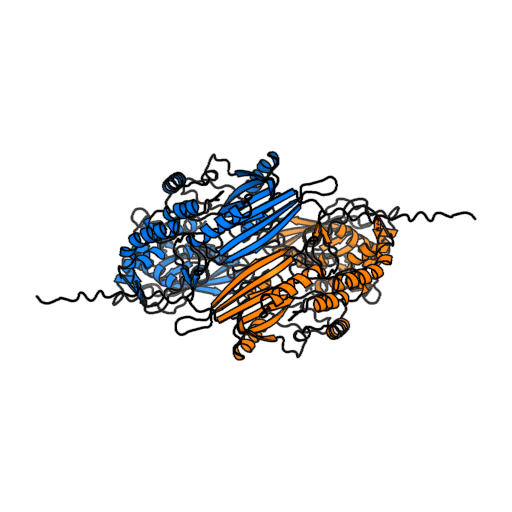AL A C 1
ATOM 3267 O O . VAL A 1 423 ? 17.703 10.617 -9.812 1 77.31 423 VAL A O 1
ATOM 3270 N N . GLY A 1 424 ? 19.172 11.984 -8.695 1 84.5 424 GLY A N 1
ATOM 3271 C CA . GLY A 1 424 ? 18.969 13.148 -9.547 1 84.5 424 GLY A CA 1
ATOM 3272 C C . GLY A 1 424 ? 19.984 14.25 -9.305 1 84.5 424 GLY A C 1
ATOM 3273 O O . GLY A 1 424 ? 20.938 14.078 -8.547 1 84.5 424 GLY A O 1
ATOM 3274 N N . THR A 1 425 ? 19.828 15.25 -10.188 1 90.06 425 THR A N 1
ATOM 3275 C CA . THR A 1 425 ? 20.734 16.375 -10.047 1 90.06 425 THR A CA 1
ATOM 3276 C C . THR A 1 425 ? 20.031 17.688 -10.438 1 90.06 425 THR A C 1
ATOM 3278 O O . THR A 1 425 ? 19.062 17.672 -11.18 1 90.06 425 THR A O 1
ATOM 3281 N N . ILE A 1 426 ? 20.594 18.781 -9.844 1 94.5 426 ILE A N 1
ATOM 3282 C CA . ILE A 1 426 ? 20.156 20.109 -10.258 1 94.5 426 ILE A CA 1
ATOM 3283 C C . ILE A 1 426 ? 20.734 20.438 -11.633 1 94.5 426 ILE A C 1
ATOM 3285 O O . ILE A 1 426 ? 21.938 20.656 -11.773 1 94.5 426 ILE A O 1
ATOM 3289 N N . SER A 1 427 ? 19.859 20.516 -12.633 1 93.81 427 SER A N 1
ATOM 3290 C CA . SER A 1 427 ? 20.328 20.734 -14 1 93.81 427 SER A CA 1
ATOM 3291 C C . SER A 1 427 ? 20.297 22.219 -14.359 1 93.81 427 SER A C 1
ATOM 3293 O O . SER A 1 427 ? 20.922 22.641 -15.328 1 93.81 427 SER A O 1
ATOM 3295 N N . SER A 1 428 ? 19.516 22.969 -13.602 1 95.62 428 SER A N 1
ATOM 3296 C CA . SER A 1 428 ? 19.438 24.422 -13.797 1 95.62 428 SER A CA 1
ATOM 3297 C C . SER A 1 428 ? 19.266 25.141 -12.469 1 95.62 428 SER A C 1
ATOM 3299 O O . SER A 1 428 ? 18.516 24.688 -11.602 1 95.62 428 SER A O 1
ATOM 3301 N N . LEU A 1 429 ? 19.969 26.188 -12.234 1 97.69 429 LEU A N 1
ATOM 3302 C CA . LEU A 1 429 ? 19.922 27.078 -11.078 1 97.69 429 LEU A CA 1
ATOM 3303 C C . LEU A 1 429 ? 20.172 28.516 -11.492 1 97.69 429 LEU A C 1
ATOM 3305 O O . LEU A 1 429 ? 21.281 28.875 -11.875 1 97.69 429 LEU A O 1
ATOM 3309 N N . VAL A 1 430 ? 19.078 29.359 -11.375 1 97.88 430 VAL A N 1
ATOM 3310 C CA . VAL A 1 430 ? 19.156 30.688 -11.977 1 97.88 430 VAL A CA 1
ATOM 3311 C C . VAL A 1 430 ? 18.594 31.734 -11.008 1 97.88 430 VAL A C 1
ATOM 3313 O O . VAL A 1 430 ? 17.609 31.469 -10.297 1 97.88 430 VAL A O 1
ATOM 3316 N N . TRP A 1 431 ? 19.266 32.844 -10.953 1 97.81 431 TRP A N 1
ATOM 3317 C CA . TRP A 1 431 ? 18.719 33.969 -10.188 1 97.81 431 TRP A CA 1
ATOM 3318 C C . TRP A 1 431 ? 17.328 34.375 -10.695 1 97.81 431 TRP A C 1
ATOM 3320 O O . TRP A 1 431 ? 17.078 34.344 -11.906 1 97.81 431 TRP A O 1
ATOM 3330 N N . LEU A 1 432 ? 16.484 34.688 -9.758 1 96.38 432 LEU A N 1
ATOM 3331 C CA . LEU A 1 432 ? 15.133 35.125 -10.109 1 96.38 432 LEU A CA 1
ATOM 3332 C C . LEU A 1 432 ? 14.773 36.438 -9.414 1 96.38 432 LEU A C 1
ATOM 3334 O O . LEU A 1 432 ? 14.742 36.5 -8.18 1 96.38 432 LEU A O 1
ATOM 3338 N N . ASP A 1 433 ? 14.562 37.5 -10.172 1 92.38 433 ASP A N 1
ATOM 3339 C CA . ASP A 1 433 ? 14.078 38.812 -9.711 1 92.38 433 ASP A CA 1
ATOM 3340 C C . ASP A 1 433 ? 15.039 39.406 -8.688 1 92.38 433 ASP A C 1
ATOM 3342 O O . ASP A 1 433 ? 14.609 40.031 -7.703 1 92.38 433 ASP A O 1
ATOM 3346 N N . HIS A 1 434 ? 16.281 39.094 -8.805 1 94.44 434 HIS A N 1
ATOM 3347 C CA . HIS A 1 434 ? 17.281 39.719 -7.945 1 94.44 434 HIS A CA 1
ATOM 3348 C C . HIS A 1 434 ? 17.672 41.094 -8.469 1 94.44 434 HIS A C 1
ATOM 3350 O O . HIS A 1 434 ? 17.812 41.281 -9.68 1 94.44 434 HIS A O 1
ATOM 3356 N N . PRO A 1 435 ? 17.844 41.938 -7.555 1 91.62 435 PRO A N 1
ATOM 3357 C CA . PRO A 1 435 ? 18.078 43.312 -8.008 1 91.62 435 PRO A CA 1
ATOM 3358 C C . PRO A 1 435 ? 19.438 43.469 -8.688 1 91.62 435 PRO A C 1
ATOM 3360 O O . PRO A 1 435 ? 19.609 44.375 -9.539 1 91.62 435 PRO A O 1
ATOM 3363 N N . ILE A 1 436 ? 20.391 42.688 -8.438 1 92.62 436 ILE A N 1
ATOM 3364 C CA . ILE A 1 436 ? 21.75 42.906 -8.891 1 92.62 436 ILE A CA 1
ATOM 3365 C C . ILE A 1 436 ? 22.203 41.719 -9.742 1 92.62 436 ILE A C 1
ATOM 3367 O O . ILE A 1 436 ? 22.859 41.906 -10.766 1 92.62 436 ILE A O 1
ATOM 3371 N N . ASN A 1 437 ? 21.859 40.562 -9.328 1 94.5 437 ASN A N 1
ATOM 3372 C CA . ASN A 1 437 ? 22.359 39.375 -9.969 1 94.5 437 ASN A CA 1
ATOM 3373 C C . ASN A 1 437 ? 21.359 38.812 -10.984 1 94.5 437 ASN A C 1
ATOM 3375 O O . ASN A 1 437 ? 20.156 38.906 -10.797 1 94.5 437 ASN A O 1
ATOM 3379 N N . SER A 1 438 ? 21.922 38.25 -12.125 1 96.06 438 SER A N 1
ATOM 3380 C CA . SER A 1 438 ? 21.109 37.625 -13.148 1 96.06 438 SER A CA 1
ATOM 3381 C C . SER A 1 438 ? 21.844 36.438 -13.766 1 96.06 438 SER A C 1
ATOM 3383 O O . SER A 1 438 ? 23.047 36.25 -13.547 1 96.06 438 SER A O 1
ATOM 3385 N N . GLY A 1 439 ? 21.062 35.625 -14.438 1 96.69 439 GLY A N 1
ATOM 3386 C CA . GLY A 1 439 ? 21.672 34.438 -15.062 1 96.69 439 GLY A CA 1
ATOM 3387 C C . GLY A 1 439 ? 21.859 33.281 -14.109 1 96.69 439 GLY A C 1
ATOM 3388 O O . GLY A 1 439 ? 21.141 33.156 -13.117 1 96.69 439 GLY A O 1
ATOM 3389 N N . GLU A 1 440 ? 22.844 32.438 -14.398 1 97.81 440 GLU A N 1
ATOM 3390 C CA . GLU A 1 440 ? 23.094 31.25 -13.617 1 97.81 440 GLU A CA 1
ATOM 3391 C C . GLU A 1 440 ? 23.75 31.578 -12.281 1 97.81 440 GLU A C 1
ATOM 3393 O O . GLU A 1 440 ? 24.609 32.438 -12.203 1 97.81 440 GLU A O 1
ATOM 3398 N N . ILE A 1 441 ? 23.312 30.969 -11.273 1 98.25 441 ILE A N 1
ATOM 3399 C CA . ILE A 1 441 ? 24.031 31.031 -10 1 98.25 441 ILE A CA 1
ATOM 3400 C C . ILE A 1 441 ? 25.266 30.141 -10.055 1 98.25 441 ILE A C 1
ATOM 3402 O O . ILE A 1 441 ? 25.141 28.922 -10.188 1 98.25 441 ILE A O 1
ATOM 3406 N N . LYS A 1 442 ? 26.422 30.734 -9.914 1 96.75 442 LYS A N 1
ATOM 3407 C CA . LYS A 1 442 ? 27.688 29.984 -9.953 1 96.75 442 LYS A CA 1
ATOM 3408 C C . LYS A 1 442 ? 28 29.359 -8.602 1 96.75 442 LYS A C 1
ATOM 3410 O O . LYS A 1 442 ? 27.562 29.859 -7.559 1 96.75 442 LYS A O 1
ATOM 3415 N N . ASP A 1 443 ? 28.766 28.359 -8.609 1 97.5 443 ASP A N 1
ATOM 3416 C CA . ASP A 1 443 ? 29.156 27.656 -7.391 1 97.5 443 ASP A CA 1
ATOM 3417 C C . ASP A 1 443 ? 29.844 28.594 -6.406 1 97.5 443 ASP A C 1
ATOM 3419 O O . ASP A 1 443 ? 29.688 28.453 -5.191 1 97.5 443 ASP A O 1
ATOM 3423 N N . SER A 1 444 ? 30.562 29.562 -6.938 1 96.94 444 SER A N 1
ATOM 3424 C CA . SER A 1 444 ? 31.391 30.438 -6.109 1 96.94 444 SER A CA 1
ATOM 3425 C C . SER A 1 444 ? 30.625 31.672 -5.656 1 96.94 444 SER A C 1
ATOM 3427 O O . SER A 1 444 ? 31.094 32.438 -4.816 1 96.94 444 SER A O 1
ATOM 3429 N N . ASP A 1 445 ? 29.453 31.906 -6.219 1 97.62 445 ASP A N 1
ATOM 3430 C CA . ASP A 1 445 ? 28.672 33.062 -5.793 1 97.62 445 ASP A CA 1
ATOM 3431 C C . ASP A 1 445 ? 28.375 33 -4.297 1 97.62 445 ASP A C 1
ATOM 3433 O O . ASP A 1 445 ? 27.922 31.984 -3.789 1 97.62 445 ASP A O 1
ATOM 3437 N N . GLU A 1 446 ? 28.641 34.094 -3.605 1 97.5 446 GLU A N 1
ATOM 3438 C CA . GLU A 1 446 ? 28.297 34.219 -2.191 1 97.5 446 GLU A CA 1
ATOM 3439 C C . GLU A 1 446 ? 27.047 35.062 -1.994 1 97.5 446 GLU A C 1
ATOM 3441 O O . GLU A 1 446 ? 26.875 36.094 -2.639 1 97.5 446 GLU A O 1
ATOM 3446 N N . PHE A 1 447 ? 26.172 34.594 -1.14 1 98.06 447 PHE A N 1
ATOM 3447 C CA . PHE A 1 447 ? 24.922 35.312 -0.908 1 98.06 447 PHE A CA 1
ATOM 3448 C C . PHE A 1 447 ? 24.328 34.969 0.454 1 98.06 447 PHE A C 1
ATOM 3450 O O . PHE A 1 447 ? 24.828 34.031 1.128 1 98.06 447 PHE A O 1
ATOM 3457 N N . VAL A 1 448 ? 23.344 35.75 0.875 1 98.44 448 VAL A N 1
ATOM 3458 C CA . VAL A 1 448 ? 22.641 35.5 2.135 1 98.44 448 VAL A CA 1
ATOM 3459 C C . VAL A 1 448 ? 21.344 34.75 1.873 1 98.44 448 VAL A C 1
ATOM 3461 O O . VAL A 1 448 ? 20.547 35.156 1.011 1 98.44 448 VAL A O 1
ATOM 3464 N N . MET A 1 449 ? 21.125 33.688 2.592 1 98.69 449 MET A N 1
ATOM 3465 C CA . MET A 1 449 ? 19.938 32.844 2.443 1 98.69 449 MET A CA 1
ATOM 3466 C C . MET A 1 449 ? 19.109 32.844 3.721 1 98.69 449 MET A C 1
ATOM 3468 O O . MET A 1 449 ? 19.641 32.656 4.816 1 98.69 449 MET A O 1
ATOM 3472 N N . ALA A 1 450 ? 17.844 33.188 3.574 1 98.62 450 ALA A N 1
ATOM 3473 C CA . ALA A 1 450 ? 16.906 33.031 4.676 1 98.62 450 ALA A CA 1
ATOM 3474 C C . ALA A 1 450 ? 16.312 31.641 4.727 1 98.62 450 ALA A C 1
ATOM 3476 O O . ALA A 1 450 ? 15.945 31.078 3.691 1 98.62 450 ALA A O 1
ATOM 3477 N N . LEU A 1 451 ? 16.25 31.031 5.848 1 98.38 451 LEU A N 1
ATOM 3478 C CA . LEU A 1 451 ? 15.641 29.719 6.074 1 98.38 451 LEU A CA 1
ATOM 3479 C C . LEU A 1 451 ? 15.227 29.562 7.535 1 98.38 451 LEU A C 1
ATOM 3481 O O . LEU A 1 451 ? 15.609 30.359 8.383 1 98.38 451 LEU A O 1
ATOM 3485 N N . THR A 1 452 ? 14.453 28.578 7.828 1 96.81 452 THR A N 1
ATOM 3486 C CA . THR A 1 452 ? 14 28.359 9.195 1 96.81 452 THR A CA 1
ATOM 3487 C C . THR A 1 452 ? 15.102 27.719 10.039 1 96.81 452 THR A C 1
ATOM 3489 O O . THR A 1 452 ? 15.984 27.062 9.5 1 96.81 452 THR A O 1
ATOM 3492 N N . ASN A 1 453 ? 14.977 27.922 11.367 1 94.31 453 ASN A N 1
ATOM 3493 C CA . ASN A 1 453 ? 15.906 27.266 12.281 1 94.31 453 ASN A CA 1
ATOM 3494 C C . ASN A 1 453 ? 15.836 25.75 12.164 1 94.31 453 ASN A C 1
ATOM 3496 O O . ASN A 1 453 ? 16.859 25.062 12.266 1 94.31 453 ASN A O 1
ATOM 3500 N N . TYR A 1 454 ? 14.688 25.266 11.953 1 91.12 454 TYR A N 1
ATOM 3501 C CA . TYR A 1 454 ? 14.5 23.844 11.789 1 91.12 454 TYR A CA 1
ATOM 3502 C C . TYR A 1 454 ? 15.281 23.328 10.586 1 91.12 454 TYR A C 1
ATOM 3504 O O . TYR A 1 454 ? 16.031 22.344 10.688 1 91.12 454 TYR A O 1
ATOM 3512 N N . LEU A 1 455 ? 15.102 23.922 9.406 1 93.94 455 LEU A N 1
ATOM 3513 C CA . LEU A 1 455 ? 15.781 23.5 8.188 1 93.94 455 LEU A CA 1
ATOM 3514 C C . LEU A 1 455 ? 17.297 23.641 8.328 1 93.94 455 LEU A C 1
ATOM 3516 O O . LEU A 1 455 ? 18.047 22.812 7.824 1 93.94 455 LEU A O 1
ATOM 3520 N N . TYR A 1 456 ? 17.703 24.688 8.977 1 94.56 456 TYR A N 1
ATOM 3521 C CA . TYR A 1 456 ? 19.125 24.938 9.156 1 94.56 456 TYR A CA 1
ATOM 3522 C C . TYR A 1 456 ? 19.781 23.828 9.961 1 94.56 456 TYR A C 1
ATOM 3524 O O . TYR A 1 456 ? 20.766 23.219 9.531 1 94.56 456 TYR A O 1
ATOM 3532 N N . SER A 1 457 ? 19.172 23.531 11.094 1 89.5 457 SER A N 1
ATOM 3533 C CA . SER A 1 457 ? 19.812 22.656 12.062 1 89.5 457 SER A CA 1
ATOM 3534 C C . SER A 1 457 ? 19.656 21.188 11.664 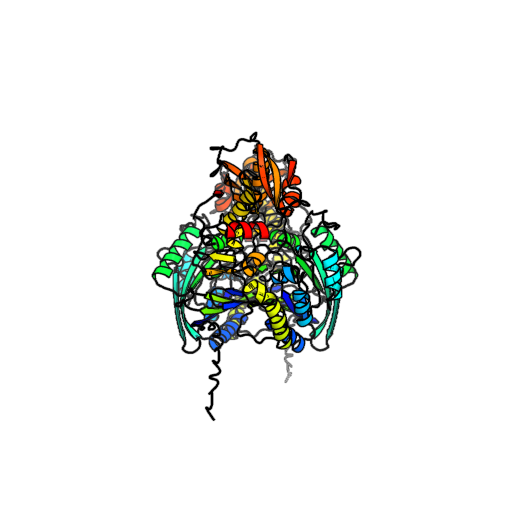1 89.5 457 SER A C 1
ATOM 3536 O O . SER A 1 457 ? 20.531 20.359 11.961 1 89.5 457 SER A O 1
ATOM 3538 N N . THR A 1 458 ? 18.578 20.859 10.914 1 87.19 458 THR A N 1
ATOM 3539 C CA . THR A 1 458 ? 18.281 19.453 10.703 1 87.19 458 THR A CA 1
ATOM 3540 C C . THR A 1 458 ? 18.656 19.031 9.281 1 87.19 458 THR A C 1
ATOM 3542 O O . THR A 1 458 ? 18.859 17.844 9.016 1 87.19 458 THR A O 1
ATOM 3545 N N . GLU A 1 459 ? 18.734 19.953 8.406 1 91.94 459 GLU A N 1
ATOM 3546 C CA . GLU A 1 459 ? 18.938 19.578 7.012 1 91.94 459 GLU A CA 1
ATOM 3547 C C . GLU A 1 459 ? 20.172 20.25 6.43 1 91.94 459 GLU A C 1
ATOM 3549 O O . GLU A 1 459 ? 21.047 19.578 5.871 1 91.94 459 GLU A O 1
ATOM 3554 N N . PHE A 1 460 ? 20.344 21.5 6.602 1 94.56 460 PHE A N 1
ATOM 3555 C CA . PHE A 1 460 ? 21.359 22.25 5.852 1 94.56 460 PHE A CA 1
ATOM 3556 C C . PHE A 1 460 ? 22.75 21.984 6.414 1 94.56 460 PHE A C 1
ATOM 3558 O O . PHE A 1 460 ? 23.625 21.5 5.699 1 94.56 460 PHE A O 1
ATOM 3565 N N . VAL A 1 461 ? 22.922 22.219 7.672 1 92.69 461 VAL A N 1
ATOM 3566 C CA . VAL A 1 461 ? 24.281 22.234 8.242 1 92.69 461 VAL A CA 1
ATOM 3567 C C . VAL A 1 461 ? 24.797 20.812 8.391 1 92.69 461 VAL A C 1
ATOM 3569 O O . VAL A 1 461 ? 26 20.594 8.531 1 92.69 461 VAL A O 1
ATOM 3572 N N . VAL A 1 462 ? 23.938 19.875 8.281 1 89.19 462 VAL A N 1
ATOM 3573 C CA . VAL A 1 462 ? 24.344 18.484 8.477 1 89.19 462 VAL A CA 1
ATOM 3574 C C . VAL A 1 462 ? 24.875 17.906 7.168 1 89.19 462 VAL A C 1
ATOM 3576 O O . VAL A 1 462 ? 25.422 16.797 7.141 1 89.19 462 VAL A O 1
ATOM 3579 N N . ILE A 1 463 ? 24.734 18.609 6.07 1 92.62 463 ILE A N 1
ATOM 3580 C CA . ILE A 1 463 ? 25.234 18.156 4.773 1 92.62 463 ILE A CA 1
ATOM 3581 C C . ILE A 1 463 ? 26.734 18.391 4.68 1 92.62 463 ILE A C 1
ATOM 3583 O O . ILE A 1 463 ? 27.203 19.516 4.852 1 92.62 463 ILE A O 1
ATOM 3587 N N . ASP A 1 464 ? 27.438 17.297 4.301 1 93.69 464 ASP A N 1
ATOM 3588 C CA . ASP A 1 464 ? 28.875 17.406 4.148 1 93.69 464 ASP A CA 1
ATOM 3589 C C . ASP A 1 464 ? 29.234 18.375 3.018 1 93.69 464 ASP A C 1
ATOM 3591 O O . ASP A 1 464 ? 28.688 18.281 1.917 1 93.69 464 ASP A O 1
ATOM 3595 N N . GLY A 1 465 ? 30.078 19.297 3.355 1 95.19 465 GLY A N 1
ATOM 3596 C CA . GLY A 1 465 ? 30.625 20.156 2.311 1 95.19 465 GLY A CA 1
ATOM 3597 C C . GLY A 1 465 ? 29.938 21.5 2.221 1 95.19 465 GLY A C 1
ATOM 3598 O O . GLY A 1 465 ? 30.422 22.406 1.529 1 95.19 465 GLY A O 1
ATOM 3599 N N . VAL A 1 466 ? 28.859 21.719 2.986 1 96 466 VAL A N 1
ATOM 3600 C CA . VAL A 1 466 ? 28.188 23 2.893 1 96 466 VAL A CA 1
ATOM 3601 C C . VAL A 1 466 ? 28.922 24.031 3.744 1 96 466 VAL A C 1
ATOM 3603 O O . VAL A 1 466 ? 29.547 23.688 4.758 1 96 466 VAL A O 1
ATOM 3606 N N . ASN A 1 467 ? 28.859 25.234 3.238 1 95.44 467 ASN A N 1
ATOM 3607 C CA . ASN A 1 467 ? 29.359 26.391 3.982 1 95.44 467 ASN A CA 1
ATOM 3608 C C . ASN A 1 467 ? 28.234 27.281 4.477 1 95.44 467 ASN A C 1
ATOM 3610 O O . ASN A 1 467 ? 27.312 27.594 3.721 1 95.44 467 ASN A O 1
ATOM 3614 N N . ALA A 1 468 ? 28.344 27.641 5.805 1 96.38 468 ALA A N 1
ATOM 3615 C CA . ALA A 1 468 ? 27.312 28.516 6.371 1 96.38 468 ALA A CA 1
ATOM 3616 C C . ALA A 1 468 ? 27.891 29.391 7.469 1 96.38 468 ALA A C 1
ATOM 3618 O O . ALA A 1 468 ? 28.547 28.906 8.391 1 96.38 468 ALA A O 1
ATOM 3619 N N . THR A 1 469 ? 27.734 30.688 7.32 1 97.44 469 THR A N 1
ATOM 3620 C CA . THR A 1 469 ? 28 31.656 8.383 1 97.44 469 THR A CA 1
ATOM 3621 C C . THR A 1 469 ? 26.703 32.312 8.836 1 97.44 469 THR A C 1
ATOM 3623 O O . THR A 1 469 ? 26.062 33.031 8.07 1 97.44 469 THR A O 1
ATOM 3626 N N . VAL A 1 470 ? 26.375 32.125 10.102 1 97.56 470 VAL A N 1
ATOM 3627 C CA . VAL A 1 470 ? 25.109 32.625 10.617 1 97.56 470 VAL A CA 1
ATOM 3628 C C . VAL A 1 470 ? 25.141 34.156 10.688 1 97.56 470 VAL A C 1
ATOM 3630 O O . VAL A 1 470 ? 26.094 34.75 11.203 1 97.56 470 VAL A O 1
ATOM 3633 N N . LYS A 1 471 ? 24.156 34.844 10.109 1 97.25 471 LYS A N 1
ATOM 3634 C CA . LYS A 1 471 ? 24.016 36.281 10.164 1 97.25 471 LYS A CA 1
ATOM 3635 C C . LYS A 1 471 ? 22.938 36.688 11.172 1 97.25 471 LYS A C 1
ATOM 3637 O O . LYS A 1 471 ? 23.172 37.562 12.008 1 97.25 471 LYS A O 1
ATOM 3642 N N . VAL A 1 472 ? 21.781 36.188 11.047 1 97.25 472 VAL A N 1
ATOM 3643 C CA . VAL A 1 472 ? 20.719 36.281 12.055 1 97.25 472 VAL A CA 1
ATOM 3644 C C . VAL A 1 472 ? 20.547 34.906 12.75 1 97.25 472 VAL A C 1
ATOM 3646 O O . VAL A 1 472 ? 20.062 33.969 12.133 1 97.25 472 VAL A O 1
ATOM 3649 N N . SER A 1 473 ? 20.875 34.844 14.016 1 95.69 473 SER A N 1
ATOM 3650 C CA . SER A 1 473 ? 20.859 33.594 14.766 1 95.69 473 SER A CA 1
ATOM 3651 C C . SER A 1 473 ? 19.453 33.25 15.227 1 95.69 473 SER A C 1
ATOM 3653 O O . SER A 1 473 ? 18.547 34.094 15.172 1 95.69 473 SER A O 1
ATOM 3655 N N . GLU A 1 474 ? 19.281 32.094 15.648 1 93.12 474 GLU A N 1
ATOM 3656 C CA . GLU A 1 474 ? 17.984 31.641 16.141 1 93.12 474 GLU A CA 1
ATOM 3657 C C . GLU A 1 474 ? 17.484 32.531 17.281 1 93.12 474 GLU A C 1
ATOM 3659 O O . GLU A 1 474 ? 16.297 32.812 17.375 1 93.12 474 GLU A O 1
ATOM 3664 N N . VAL A 1 475 ? 18.406 32.906 18.141 1 91.19 475 VAL A N 1
ATOM 3665 C CA . VAL A 1 475 ? 18.062 33.688 19.312 1 91.19 475 VAL A CA 1
ATOM 3666 C C . VAL A 1 475 ? 17.609 35.094 18.906 1 91.19 475 VAL A C 1
ATOM 3668 O O . VAL A 1 475 ? 16.719 35.656 19.531 1 91.19 475 VAL A O 1
ATOM 3671 N N . GLU A 1 476 ? 18.109 35.594 17.797 1 93.62 476 GLU A N 1
ATOM 3672 C CA . GLU A 1 476 ? 17.797 36.938 17.312 1 93.62 476 GLU A CA 1
ATOM 3673 C C . GLU A 1 476 ? 16.609 36.906 16.344 1 93.62 476 GLU A C 1
ATOM 3675 O O . GLU A 1 476 ? 16.016 37.938 16.047 1 93.62 476 GLU A O 1
ATOM 3680 N N . ALA A 1 477 ? 16.328 35.75 15.844 1 95 477 ALA A N 1
ATOM 3681 C CA . ALA A 1 477 ? 15.383 35.594 14.734 1 95 477 ALA A CA 1
ATOM 3682 C C . ALA A 1 477 ? 13.938 35.75 15.227 1 95 477 ALA A C 1
ATOM 3684 O O . ALA A 1 477 ? 13.625 35.375 16.359 1 95 477 ALA A O 1
ATOM 3685 N N . ASP A 1 478 ? 13.078 36.281 14.375 1 95.56 478 ASP A N 1
ATOM 3686 C CA . ASP A 1 478 ? 11.641 36.312 14.617 1 95.56 478 ASP A CA 1
ATOM 3687 C C . ASP A 1 478 ? 10.977 35.062 14.039 1 95.56 478 ASP A C 1
ATOM 3689 O O . ASP A 1 478 ? 11.617 34.281 13.336 1 95.56 478 ASP A O 1
ATOM 3693 N N . ARG A 1 479 ? 9.695 34.938 14.375 1 95.5 479 ARG A N 1
ATOM 3694 C CA . ARG A 1 479 ?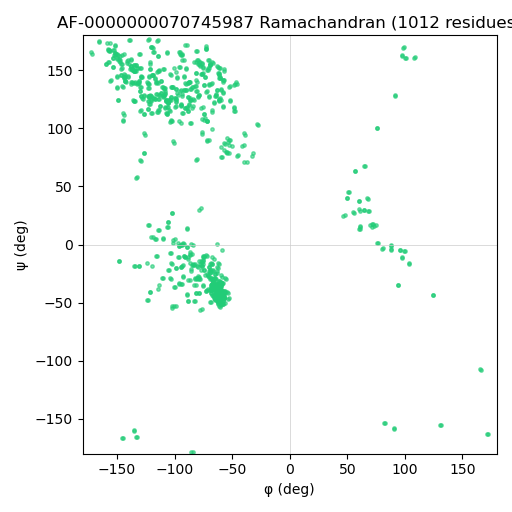 8.961 33.75 13.961 1 95.5 479 ARG A CA 1
ATOM 3695 C C . ARG A 1 479 ? 8.539 33.875 12.5 1 95.5 479 ARG A C 1
ATOM 3697 O O . ARG A 1 479 ? 8.352 34.969 11.977 1 95.5 479 ARG A O 1
ATOM 3704 N N . VAL A 1 480 ? 8.344 32.719 11.914 1 96.31 480 VAL A N 1
ATOM 3705 C CA . VAL A 1 480 ? 7.91 32.625 10.523 1 96.31 480 VAL A CA 1
ATOM 3706 C C . VAL A 1 480 ? 6.527 33.25 10.375 1 96.31 480 VAL A C 1
ATOM 3708 O O . VAL A 1 480 ? 6.246 33.938 9.383 1 96.31 480 VAL A O 1
ATOM 3711 N N . ASP A 1 481 ? 5.602 33 11.352 1 95.19 481 ASP A N 1
ATOM 3712 C CA . ASP A 1 481 ? 4.258 33.594 11.273 1 95.19 481 ASP A CA 1
ATOM 3713 C C . ASP A 1 481 ? 4.305 35.094 11.297 1 95.19 481 ASP A C 1
ATOM 3715 O O . ASP A 1 481 ? 3.508 35.781 10.633 1 95.19 481 ASP A O 1
ATOM 3719 N N . SER A 1 482 ? 5.246 35.656 12.016 1 95.31 482 SER A N 1
ATOM 3720 C CA . SER A 1 482 ? 5.434 37.125 12.023 1 95.31 482 SER A CA 1
ATOM 3721 C C . SER A 1 482 ? 5.863 37.625 10.648 1 95.31 482 SER A C 1
ATOM 3723 O O . SER A 1 482 ? 5.422 38.688 10.211 1 95.31 482 SER A O 1
ATOM 3725 N N . ALA A 1 483 ? 6.738 36.906 10.086 1 96.81 483 ALA A N 1
ATOM 3726 C CA . ALA A 1 483 ? 7.18 37.281 8.75 1 96.81 483 ALA A CA 1
ATOM 3727 C C . ALA A 1 483 ? 6.012 37.25 7.766 1 96.81 483 ALA A C 1
ATOM 3729 O O . ALA A 1 483 ? 5.895 38.156 6.922 1 96.81 483 ALA A O 1
ATOM 3730 N N . LEU A 1 484 ? 5.18 36.25 7.82 1 97.25 484 LEU A N 1
ATOM 3731 C CA . LEU A 1 484 ? 4.012 36.156 6.953 1 97.25 484 LEU A CA 1
ATOM 3732 C C . LEU A 1 484 ? 3.061 37.312 7.18 1 97.25 484 LEU A C 1
ATOM 3734 O O . LEU A 1 484 ? 2.576 37.938 6.223 1 97.25 484 LEU A O 1
ATOM 3738 N N . GLU A 1 485 ? 2.789 37.594 8.422 1 95.62 485 GLU A N 1
ATOM 3739 C CA . GLU A 1 485 ? 1.908 38.719 8.758 1 95.62 485 GLU A CA 1
ATOM 3740 C C . GLU A 1 485 ? 2.445 40.031 8.203 1 95.62 485 GLU A C 1
ATOM 3742 O O . GLU A 1 485 ? 1.694 40.812 7.629 1 95.62 485 GLU A O 1
ATOM 3747 N N . ALA A 1 486 ? 3.711 40.281 8.438 1 96 486 ALA A N 1
ATOM 3748 C CA . ALA A 1 486 ? 4.352 41.5 7.957 1 96 486 ALA A CA 1
ATOM 3749 C C . ALA A 1 486 ? 4.262 41.594 6.438 1 96 486 ALA A C 1
ATOM 3751 O O . ALA A 1 486 ? 4.023 42.656 5.895 1 96 486 ALA A O 1
ATOM 3752 N N . TYR A 1 487 ? 4.5 40.5 5.797 1 96.31 487 TYR A N 1
ATOM 3753 C CA . TYR A 1 487 ? 4.445 40.5 4.34 1 96.31 487 TYR A CA 1
ATOM 3754 C C . TYR A 1 487 ? 3.051 40.844 3.838 1 96.31 487 TYR A C 1
ATOM 3756 O O . TYR A 1 487 ? 2.898 41.656 2.936 1 96.31 487 TYR A O 1
ATOM 3764 N N . ILE A 1 488 ? 2.027 40.219 4.379 1 96.12 488 ILE A N 1
ATOM 3765 C CA . ILE A 1 488 ? 0.643 40.406 3.971 1 96.12 488 ILE A CA 1
ATOM 3766 C C . ILE A 1 488 ? 0.236 41.875 4.23 1 96.12 488 ILE A C 1
ATOM 3768 O O . ILE A 1 488 ? -0.442 42.5 3.408 1 96.12 488 ILE A O 1
ATOM 3772 N N . SER A 1 489 ? 0.666 42.406 5.316 1 93.44 489 SER A N 1
ATOM 3773 C CA . SER A 1 489 ? 0.329 43.781 5.68 1 93.44 489 SER A CA 1
ATOM 3774 C C . SER A 1 489 ? 0.927 44.781 4.695 1 93.44 489 SER A C 1
ATOM 3776 O O . SER A 1 489 ? 0.418 45.875 4.543 1 93.44 489 SER A O 1
ATOM 3778 N N . ARG A 1 490 ? 1.956 44.406 4.062 1 92.62 490 ARG A N 1
ATOM 3779 C CA . ARG A 1 490 ? 2.645 45.312 3.141 1 92.62 490 ARG A CA 1
ATOM 3780 C C . ARG A 1 490 ? 2.012 45.25 1.754 1 92.62 490 ARG A C 1
ATOM 3782 O O . ARG A 1 490 ? 2.248 46.125 0.925 1 92.62 490 ARG A O 1
ATOM 3789 N N . LEU A 1 491 ? 1.274 44.281 1.552 1 92.19 491 LEU A N 1
ATOM 3790 C CA . LEU A 1 491 ? 0.612 44.156 0.257 1 92.19 491 LEU A CA 1
ATOM 3791 C C . LEU A 1 491 ? -0.493 45.219 0.12 1 92.19 491 LEU A C 1
ATOM 3793 O O . LEU A 1 491 ? -1.093 45.625 1.116 1 92.19 491 LEU A O 1
ATOM 3797 N N . SER A 1 492 ? -0.739 45.594 -1.108 1 84.81 492 SER A N 1
ATOM 3798 C CA . SER A 1 492 ? -1.803 46.562 -1.372 1 84.81 492 SER A CA 1
ATOM 3799 C C . SER A 1 492 ? -3.146 46.062 -0.855 1 84.81 492 SER A C 1
ATOM 3801 O O . SER A 1 492 ? -3.65 45.031 -1.32 1 84.81 492 SER A O 1
ATOM 3803 N N . ASN A 1 493 ? -3.768 46.719 0.044 1 84.12 493 ASN A N 1
ATOM 3804 C CA . ASN A 1 493 ? -5.059 46.438 0.649 1 84.12 493 ASN A CA 1
ATOM 3805 C C . ASN A 1 493 ? -5.043 45.094 1.374 1 84.12 493 ASN A C 1
ATOM 3807 O O . ASN A 1 493 ? -6.094 44.469 1.588 1 84.12 493 ASN A O 1
ATOM 3811 N N . GLY A 1 494 ? -3.797 44.594 1.547 1 88.88 494 GLY A N 1
ATOM 3812 C CA . GLY A 1 494 ? -3.666 43.344 2.242 1 88.88 494 GLY A CA 1
ATOM 3813 C C . GLY A 1 494 ? -4.129 42.156 1.414 1 88.88 494 GLY A C 1
ATOM 3814 O O . GLY A 1 494 ? -4.504 41.094 1.962 1 88.88 494 GLY A O 1
ATOM 3815 N N . THR A 1 495 ? -4.211 42.406 0.137 1 93.75 495 THR A N 1
ATOM 3816 C CA . THR A 1 495 ? -4.723 41.375 -0.737 1 93.75 495 THR A CA 1
ATOM 3817 C C . THR A 1 495 ? -3.588 40.469 -1.24 1 93.75 495 THR A C 1
ATOM 3819 O O . THR A 1 495 ? -2.656 40.969 -1.887 1 93.75 495 THR A O 1
ATOM 3822 N N . VAL A 1 496 ? -3.65 39.25 -0.915 1 94.75 496 VAL A N 1
ATOM 3823 C CA . VAL A 1 496 ? -2.684 38.281 -1.364 1 94.75 496 VAL A CA 1
ATOM 3824 C C . VAL A 1 496 ? -3.098 37.719 -2.73 1 94.75 496 VAL A C 1
ATOM 3826 O O . VAL A 1 496 ? -4.031 36.938 -2.83 1 94.75 496 VAL A O 1
ATOM 3829 N N . CYS A 1 497 ? -2.443 38.156 -3.744 1 93.94 497 CYS A N 1
ATOM 3830 C CA . CYS A 1 497 ? -2.627 37.688 -5.113 1 93.94 497 CYS A CA 1
ATOM 3831 C C . CYS A 1 497 ? -1.302 37.219 -5.715 1 93.94 497 CYS A C 1
ATOM 3833 O O . CYS A 1 497 ? -0.601 38.031 -6.344 1 93.94 497 CYS A O 1
ATOM 3835 N N . LEU A 1 498 ? -1.11 36 -5.605 1 90.06 498 LEU A N 1
ATOM 3836 C CA . LEU A 1 498 ? 0.18 35.469 -6.023 1 90.06 498 LEU A CA 1
ATOM 3837 C C . LEU A 1 498 ? 0.176 35.125 -7.512 1 90.06 498 LEU A C 1
ATOM 3839 O O . LEU A 1 498 ? -0.835 34.688 -8.047 1 90.06 498 LEU A O 1
ATOM 3843 N N . GLN A 1 499 ? 1.22 35.406 -8.164 1 86.69 499 GLN A N 1
ATOM 3844 C CA . GLN A 1 499 ? 1.351 35.156 -9.594 1 86.69 499 GLN A CA 1
ATOM 3845 C C . GLN A 1 499 ? 1.522 33.656 -9.867 1 86.69 499 GLN A C 1
ATOM 3847 O O . GLN A 1 499 ? 2.064 32.906 -9.031 1 86.69 499 GLN A O 1
ATOM 3852 N N . HIS A 1 500 ? 0.896 33.281 -11.008 1 85 500 HIS A N 1
ATOM 3853 C CA . HIS A 1 500 ? 1.155 31.922 -11.453 1 85 500 HIS A CA 1
ATOM 3854 C C . HIS A 1 500 ? 2.533 31.797 -12.102 1 85 500 HIS A C 1
ATOM 3856 O O . HIS A 1 500 ? 2.742 32.281 -13.219 1 85 500 HIS A O 1
ATOM 3862 N N . GLU A 1 501 ? 3.439 31.422 -11.375 1 88.31 501 GLU A N 1
ATOM 3863 C CA . GLU A 1 501 ? 4.797 31.203 -11.867 1 88.31 501 GLU A CA 1
ATOM 3864 C C . GLU A 1 501 ? 5.363 29.891 -11.359 1 88.31 501 GLU A C 1
ATOM 3866 O O . GLU A 1 501 ? 4.875 29.344 -10.367 1 88.31 501 GLU A O 1
ATOM 3871 N N . LEU A 1 502 ? 6.199 29.328 -12.156 1 91.25 502 LEU A N 1
ATOM 3872 C CA . LEU A 1 502 ? 6.938 28.141 -11.734 1 91.25 502 LEU A CA 1
ATOM 3873 C C . LEU A 1 502 ? 8.383 28.5 -11.398 1 91.25 502 LEU A C 1
ATOM 3875 O O . LEU A 1 502 ? 9.109 29.031 -12.234 1 91.25 502 LEU A O 1
ATOM 3879 N N . ARG A 1 503 ? 8.695 28.328 -10.133 1 96.38 503 ARG A N 1
ATOM 3880 C CA . ARG A 1 503 ? 10.047 28.625 -9.688 1 96.38 503 ARG A CA 1
ATOM 3881 C C . ARG A 1 503 ? 10.891 27.359 -9.594 1 96.38 503 ARG A C 1
ATOM 3883 O O . ARG A 1 503 ? 12.125 27.438 -9.508 1 96.38 503 ARG A O 1
ATOM 3890 N N . SER A 1 504 ? 10.234 26.219 -9.516 1 94.62 504 SER A N 1
ATOM 3891 C CA . SER A 1 504 ? 10.953 24.953 -9.539 1 94.62 504 SER A CA 1
ATOM 3892 C C . SER A 1 504 ? 10.234 23.922 -10.414 1 94.62 504 SER A C 1
ATOM 3894 O O . SER A 1 504 ? 9.023 24.031 -10.633 1 94.62 504 SER A O 1
ATOM 3896 N N . SER A 1 505 ? 11.016 23.016 -10.969 1 89.62 505 SER A N 1
ATOM 3897 C CA . SER A 1 505 ? 10.453 21.938 -11.773 1 89.62 505 SER A CA 1
ATOM 3898 C C . SER A 1 505 ? 11.281 20.656 -11.625 1 89.62 505 SER A C 1
ATOM 3900 O O . SER A 1 505 ? 12.477 20.719 -11.344 1 89.62 505 SER A O 1
ATOM 3902 N N . VAL A 1 506 ? 10.578 19.656 -11.672 1 84.88 506 VAL A N 1
ATOM 3903 C CA . VAL A 1 506 ? 11.219 18.344 -11.68 1 84.88 506 VAL A CA 1
ATOM 3904 C C . VAL A 1 506 ? 11.062 17.703 -13.055 1 84.88 506 VAL A C 1
ATOM 3906 O O . VAL A 1 506 ? 9.961 17.656 -13.602 1 84.88 506 VAL A O 1
ATOM 3909 N N . SER A 1 507 ? 12.148 17.266 -13.641 1 80.81 507 SER A N 1
ATOM 3910 C CA . SER A 1 507 ? 12.125 16.609 -14.945 1 80.81 507 SER A CA 1
ATOM 3911 C C . SER A 1 507 ? 12.656 15.18 -14.844 1 80.81 507 SER A C 1
ATOM 3913 O O . SER A 1 507 ? 13.414 14.852 -13.93 1 80.81 507 SER A O 1
ATOM 3915 N N . PHE A 1 508 ? 12.055 14.32 -15.672 1 74.31 508 PHE A N 1
ATOM 3916 C CA . PHE A 1 508 ? 12.5 12.93 -15.75 1 74.31 508 PHE A CA 1
ATOM 3917 C C . PHE A 1 508 ? 13.312 12.695 -17.016 1 74.31 508 PHE A C 1
ATOM 3919 O O . PHE A 1 508 ? 13.062 13.32 -18.047 1 74.31 508 PHE A O 1
ATOM 3926 N N . MET B 1 1 ? -47.375 54.344 27.516 1 28.56 1 MET B N 1
ATOM 3927 C CA . MET B 1 1 ? -47 52.969 27.828 1 28.56 1 MET B CA 1
ATOM 3928 C C . MET B 1 1 ? -46.594 52.219 26.562 1 28.56 1 MET B C 1
ATOM 3930 O O . MET B 1 1 ? -47.469 51.688 25.859 1 28.56 1 MET B O 1
ATOM 3934 N N . GLN B 1 2 ? -45.656 52.75 25.688 1 33.41 2 GLN B N 1
ATOM 3935 C CA . GLN B 1 2 ? -45.219 52.344 24.359 1 33.41 2 GLN B CA 1
ATOM 3936 C C . GLN B 1 2 ? -44.469 51 24.438 1 33.41 2 GLN B C 1
ATOM 3938 O O . GLN B 1 2 ? -43.5 50.875 25.188 1 33.41 2 GLN B O 1
ATOM 3943 N N . LEU B 1 3 ? -45.156 49.875 24.125 1 32.03 3 LEU B N 1
ATOM 3944 C CA . LEU B 1 3 ? -44.719 48.469 24.078 1 32.03 3 LEU B CA 1
ATOM 3945 C C . LEU B 1 3 ? -43.594 48.312 23.078 1 32.03 3 LEU B C 1
ATOM 3947 O O . LEU B 1 3 ? -43.812 48.469 21.859 1 32.03 3 LEU B O 1
ATOM 3951 N N . ARG B 1 4 ? -42.375 48.75 23.406 1 37.78 4 ARG B N 1
ATOM 3952 C CA . ARG B 1 4 ? -41.188 48.5 22.594 1 37.78 4 ARG B CA 1
ATOM 3953 C C . ARG B 1 4 ? -41 47 22.328 1 37.78 4 ARG B C 1
ATOM 3955 O O . ARG B 1 4 ? -40.781 46.219 23.266 1 37.78 4 ARG B O 1
ATOM 3962 N N . GLY B 1 5 ? -41.75 46.438 21.359 1 33.03 5 GLY B N 1
ATOM 3963 C CA . GLY B 1 5 ? -41.594 45.062 20.906 1 33.03 5 GLY B CA 1
ATOM 3964 C C . GLY B 1 5 ? -40.188 44.688 20.516 1 33.03 5 GLY B C 1
ATOM 3965 O O . GLY B 1 5 ? -39.562 45.375 19.688 1 33.03 5 GLY B O 1
ATOM 3966 N N . THR B 1 6 ? -39.344 44.188 21.422 1 32.66 6 THR B N 1
ATOM 3967 C CA . THR B 1 6 ? -38 43.656 21.203 1 32.66 6 THR B CA 1
ATOM 3968 C C . THR B 1 6 ? -38.031 42.594 20.109 1 32.66 6 THR B C 1
ATOM 3970 O O . THR B 1 6 ? -38.625 41.531 20.281 1 32.66 6 THR B O 1
ATOM 3973 N N . LEU B 1 7 ? -37.938 42.969 18.828 1 34.28 7 LEU B N 1
ATOM 3974 C CA . LEU B 1 7 ? -37.75 41.969 17.781 1 34.28 7 LEU B CA 1
ATOM 3975 C C . LEU B 1 7 ? -36.469 41.188 18 1 34.28 7 LEU B C 1
ATOM 3977 O O . LEU B 1 7 ? -35.375 41.75 17.938 1 34.28 7 LEU B O 1
ATOM 3981 N N . ALA B 1 8 ? -36.5 40.188 18.797 1 36.66 8 ALA B N 1
ATOM 3982 C CA . ALA B 1 8 ? -35.406 39.219 18.875 1 36.66 8 ALA B CA 1
ATOM 3983 C C . ALA B 1 8 ? -35.062 38.688 17.484 1 36.66 8 ALA B C 1
ATOM 3985 O O . ALA B 1 8 ? -35.906 38.031 16.844 1 36.66 8 ALA B O 1
ATOM 3986 N N . ALA B 1 9 ? -34.156 39.344 16.797 1 38.66 9 ALA B N 1
ATOM 3987 C CA . ALA B 1 9 ? -33.562 38.75 15.594 1 38.66 9 ALA B CA 1
ATOM 3988 C C . ALA B 1 9 ? -33 37.375 15.898 1 38.66 9 ALA B C 1
ATOM 3990 O O . ALA B 1 9 ? -32.031 37.25 16.688 1 38.66 9 ALA B O 1
ATOM 3991 N N . VAL B 1 10 ? -33.781 36.344 15.797 1 33.25 10 VAL B N 1
ATOM 3992 C CA . VAL B 1 10 ? -33.25 34.969 15.75 1 33.25 10 VAL B CA 1
ATOM 3993 C C . VAL B 1 10 ? -32.188 34.875 14.656 1 33.25 10 VAL B C 1
ATOM 3995 O O . VAL B 1 10 ? -32.5 35.031 13.469 1 33.25 10 VAL B O 1
ATOM 3998 N N . LEU B 1 11 ? -31.047 35.312 14.906 1 33 11 LEU B N 1
ATOM 3999 C CA . LEU B 1 11 ? -29.953 34.906 14.023 1 33 11 LEU B CA 1
ATOM 4000 C C . LEU B 1 11 ? -30.016 33.406 13.727 1 33 11 LEU B C 1
ATOM 4002 O O . LEU B 1 11 ? -29.828 32.594 14.625 1 33 11 LEU B O 1
ATOM 4006 N N . SER B 1 12 ? -30.906 33.062 12.875 1 31.41 12 SER B N 1
ATOM 4007 C CA . SER B 1 12 ? -30.797 31.703 12.328 1 31.41 12 SER B CA 1
ATOM 4008 C C . SER B 1 12 ? -29.344 31.328 12.047 1 31.41 12 SER B C 1
ATOM 4010 O O . SER B 1 12 ? -28.641 32.031 11.32 1 31.41 12 SER B O 1
ATOM 4012 N N . ALA B 1 13 ? -28.719 30.875 12.969 1 39.72 13 ALA B N 1
ATOM 4013 C CA . ALA B 1 13 ? -27.469 30.188 12.648 1 39.72 13 ALA B CA 1
ATOM 4014 C C . ALA B 1 13 ? -27.562 29.484 11.297 1 39.72 13 ALA B C 1
ATOM 4016 O O . ALA B 1 13 ? -28.328 28.531 11.133 1 39.72 13 ALA B O 1
ATOM 4017 N N . ILE B 1 14 ? -27.5 30.109 10.188 1 37.69 14 ILE B N 1
ATOM 4018 C CA . ILE B 1 14 ? -27.375 29.469 8.883 1 37.69 14 ILE B CA 1
ATOM 4019 C C . ILE B 1 14 ? -26.469 28.25 8.992 1 37.69 14 ILE B C 1
ATOM 4021 O O . ILE B 1 14 ? -25.25 28.375 9.148 1 37.69 14 ILE B O 1
ATOM 4025 N N . GLY B 1 15 ? -26.891 27.234 9.594 1 43.94 15 GLY B N 1
ATOM 4026 C CA . GLY B 1 15 ? -26.219 25.953 9.523 1 43.94 15 GLY B CA 1
ATOM 4027 C C . GLY B 1 15 ? -25.672 25.641 8.141 1 43.94 15 GLY B C 1
ATOM 4028 O O . GLY B 1 15 ? -26.359 25.844 7.141 1 43.94 15 GLY B O 1
ATOM 4029 N N . THR B 1 16 ? -24.453 25.906 7.801 1 50 16 THR B N 1
ATOM 4030 C CA . THR B 1 16 ? -23.891 25.438 6.539 1 50 16 THR B CA 1
ATOM 4031 C C . THR B 1 16 ? -24.578 24.156 6.082 1 50 16 THR B C 1
ATOM 4033 O O . THR B 1 16 ? -24.625 23.172 6.824 1 50 16 THR B O 1
ATOM 4036 N N . PRO B 1 17 ? -25.469 24.25 5.117 1 55.47 17 PRO B N 1
ATOM 4037 C CA . PRO B 1 17 ? -26.25 23.094 4.648 1 55.47 17 PRO B CA 1
ATOM 4038 C C . PRO B 1 17 ? -25.375 21.875 4.391 1 55.47 17 PRO B C 1
ATOM 4040 O O . PRO B 1 17 ? -24.281 21.984 3.82 1 55.47 17 PRO B O 1
ATOM 4043 N N . THR B 1 18 ? -25.531 20.797 5.133 1 71.75 18 THR B N 1
ATOM 4044 C CA . THR B 1 18 ? -25.047 19.453 4.867 1 71.75 18 THR B CA 1
ATOM 4045 C C . THR B 1 18 ? -25.391 19.016 3.441 1 71.75 18 THR B C 1
ATOM 4047 O O . THR B 1 18 ? -26.5 19.266 2.961 1 71.75 18 THR B O 1
ATOM 4050 N N . ARG B 1 19 ? -24.422 18.734 2.582 1 85.75 19 ARG B N 1
ATOM 4051 C CA . ARG B 1 19 ? -24.625 18.25 1.22 1 85.75 19 ARG B CA 1
ATOM 4052 C C . ARG B 1 19 ? -25.625 17.094 1.192 1 85.75 19 ARG B C 1
ATOM 4054 O O . ARG B 1 19 ? -25.641 16.266 2.102 1 85.75 19 ARG B O 1
ATOM 4061 N N . ASN B 1 20 ? -26.469 17.172 0.215 1 89.06 20 ASN B N 1
ATOM 4062 C CA . ASN B 1 20 ? -27.422 16.078 0.047 1 89.06 20 ASN B CA 1
ATOM 4063 C C . ASN B 1 20 ? -26.812 14.883 -0.67 1 89.06 20 ASN B C 1
ATOM 4065 O O . ASN B 1 20 ? -26.141 15.047 -1.695 1 89.06 20 ASN B O 1
ATOM 4069 N N . LEU B 1 21 ? -27.031 13.75 -0.122 1 94.19 21 LEU B N 1
ATOM 4070 C CA . LEU B 1 21 ? -26.594 12.523 -0.769 1 94.19 21 LEU B CA 1
ATOM 4071 C C . LEU B 1 21 ? -27.344 12.297 -2.078 1 94.19 21 LEU B C 1
ATOM 4073 O O . LEU B 1 21 ? -28.578 12.25 -2.092 1 94.19 21 LEU B O 1
ATOM 4077 N N . THR B 1 22 ? -26.641 12.18 -3.189 1 96.94 22 THR B N 1
ATOM 40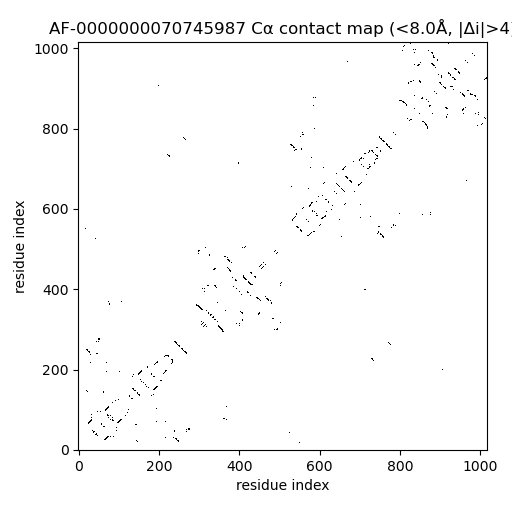78 C CA . THR B 1 22 ? -27.25 11.992 -4.504 1 96.94 22 THR B CA 1
ATOM 4079 C C . THR B 1 22 ? -27.594 10.523 -4.738 1 96.94 22 THR B C 1
ATOM 4081 O O . THR B 1 22 ? -28.688 10.203 -5.191 1 96.94 22 THR B O 1
ATOM 4084 N N . ALA B 1 23 ? -26.641 9.656 -4.473 1 98.12 23 ALA B N 1
ATOM 4085 C CA . ALA B 1 23 ? -26.812 8.219 -4.652 1 98.12 23 ALA B CA 1
ATOM 4086 C C . ALA B 1 23 ? -25.797 7.438 -3.834 1 98.12 23 ALA B C 1
ATOM 4088 O O . ALA B 1 23 ? -24.781 7.996 -3.393 1 98.12 23 ALA B O 1
ATOM 4089 N N . ASN B 1 24 ? -26.109 6.242 -3.504 1 97.81 24 ASN B N 1
ATOM 4090 C CA . ASN B 1 24 ? -25.109 5.32 -2.949 1 97.81 24 ASN B CA 1
ATOM 4091 C C . ASN B 1 24 ? -25.156 3.963 -3.641 1 97.81 24 ASN B C 1
ATOM 4093 O O . ASN B 1 24 ? -26.188 3.598 -4.23 1 97.81 24 ASN B O 1
ATOM 4097 N N . PHE B 1 25 ? -24.094 3.254 -3.709 1 98.31 25 PHE B N 1
ATOM 4098 C CA . PHE B 1 25 ? -24.047 1.896 -4.238 1 98.31 25 PHE B CA 1
ATOM 4099 C C . PHE B 1 25 ? -22.922 1.1 -3.605 1 98.31 25 PHE B C 1
ATOM 4101 O O . PHE B 1 25 ? -22.078 1.662 -2.904 1 98.31 25 PHE B O 1
ATOM 4108 N N . ASP B 1 26 ? -23.016 -0.206 -3.742 1 98.69 26 ASP B N 1
ATOM 4109 C CA . ASP B 1 26 ? -22.062 -1.132 -3.146 1 98.69 26 ASP B CA 1
ATOM 4110 C C . ASP B 1 26 ? -21.266 -1.875 -4.223 1 98.69 26 ASP B C 1
ATOM 4112 O O . ASP B 1 26 ? -21.766 -2.076 -5.332 1 98.69 26 ASP B O 1
ATOM 4116 N N . ILE B 1 27 ? -20.031 -2.221 -3.893 1 98.81 27 ILE B N 1
ATOM 4117 C CA . ILE B 1 27 ? -19.172 -2.98 -4.793 1 98.81 27 ILE B CA 1
ATOM 4118 C C . ILE B 1 27 ? -18.609 -4.195 -4.062 1 98.81 27 ILE B C 1
ATOM 4120 O O . ILE B 1 27 ? -18.078 -4.07 -2.955 1 98.81 27 ILE B O 1
ATOM 4124 N N . LEU B 1 28 ? -18.781 -5.352 -4.586 1 98.88 28 LEU B N 1
ATOM 4125 C CA . LEU B 1 28 ? -17.984 -6.531 -4.258 1 98.88 28 LEU B CA 1
ATOM 4126 C C . LEU B 1 28 ? -16.906 -6.766 -5.305 1 98.88 28 LEU B C 1
ATOM 4128 O O . LEU B 1 28 ? -17.188 -6.773 -6.504 1 98.88 28 LEU B O 1
ATOM 4132 N N . SER B 1 29 ? -15.648 -6.867 -4.875 1 98.62 29 SER B N 1
ATOM 4133 C CA . SER B 1 29 ? -14.594 -7.039 -5.871 1 98.62 29 SER B CA 1
ATOM 4134 C C . SER B 1 29 ? -13.602 -8.117 -5.441 1 98.62 29 SER B C 1
ATOM 4136 O O . SER B 1 29 ? -13.438 -8.383 -4.25 1 98.62 29 SER B O 1
ATOM 4138 N N . HIS B 1 30 ? -13 -8.82 -6.355 1 98.38 30 HIS B N 1
ATOM 4139 C CA . HIS B 1 30 ? -11.953 -9.82 -6.172 1 98.38 30 HIS B CA 1
ATOM 4140 C C . HIS B 1 30 ? -11.055 -9.914 -7.402 1 98.38 30 HIS B C 1
ATOM 4142 O O . HIS B 1 30 ? -11.289 -9.227 -8.398 1 98.38 30 HIS B O 1
ATOM 4148 N N . ASN B 1 31 ? -9.977 -10.625 -7.32 1 97.75 31 ASN B N 1
ATOM 4149 C CA . ASN B 1 31 ? -8.977 -10.781 -8.375 1 97.75 31 ASN B CA 1
ATOM 4150 C C . ASN B 1 31 ? -8.172 -12.062 -8.195 1 97.75 31 ASN B C 1
ATOM 4152 O O . ASN B 1 31 ? -8.148 -12.641 -7.105 1 97.75 31 ASN B O 1
ATOM 4156 N N . ASP B 1 32 ? -7.586 -12.578 -9.25 1 96.88 32 ASP B N 1
ATOM 4157 C CA . ASP B 1 32 ? -6.629 -13.68 -9.227 1 96.88 32 ASP B CA 1
ATOM 4158 C C . ASP B 1 32 ? -7.227 -14.914 -8.555 1 96.88 32 ASP B C 1
ATOM 4160 O O . ASP B 1 32 ? -6.699 -15.391 -7.547 1 96.88 32 ASP B O 1
ATOM 4164 N N . VAL B 1 33 ? -8.258 -15.43 -9.164 1 97.62 33 VAL B N 1
ATOM 4165 C CA . VAL B 1 33 ? -8.938 -16.578 -8.578 1 97.62 33 VAL B CA 1
ATOM 4166 C C . VAL B 1 33 ? -8.852 -17.766 -9.539 1 97.62 33 VAL B C 1
ATOM 4168 O O . VAL B 1 33 ? -9.305 -17.688 -10.68 1 97.62 33 VAL B O 1
ATOM 4171 N N . TYR B 1 34 ? -8.344 -18.906 -9.039 1 96 34 TYR B N 1
ATOM 4172 C CA . TYR B 1 34 ? -8.039 -20.047 -9.891 1 96 34 TYR B CA 1
ATOM 4173 C C . TYR B 1 34 ? -8.633 -21.328 -9.32 1 96 34 TYR B C 1
ATOM 4175 O O . TYR B 1 34 ? -8.75 -22.328 -10.031 1 96 34 TYR B O 1
ATOM 4183 N N . GLU B 1 35 ? -8.953 -21.266 -8.055 1 94.94 35 GLU B N 1
ATOM 4184 C CA . GLU B 1 35 ? -9.375 -22.469 -7.336 1 94.94 35 GLU B CA 1
ATOM 4185 C C . GLU B 1 35 ? -10.828 -22.359 -6.887 1 94.94 35 GLU B C 1
ATOM 4187 O O . GLU B 1 35 ? -11.258 -21.312 -6.391 1 94.94 35 GLU B O 1
ATOM 4192 N N . MET B 1 36 ? -11.531 -23.484 -7.023 1 95.38 36 MET B N 1
ATOM 4193 C CA . MET B 1 36 ? -12.906 -23.531 -6.52 1 95.38 36 MET B CA 1
ATOM 4194 C C . MET B 1 36 ? -12.938 -24.094 -5.102 1 95.38 36 MET B C 1
ATOM 4196 O O . MET B 1 36 ? -13.797 -23.719 -4.301 1 95.38 36 MET B O 1
ATOM 4200 N N . ALA B 1 37 ? -12.039 -25.016 -4.867 1 92 37 ALA B N 1
ATOM 4201 C CA . ALA B 1 37 ? -11.961 -25.594 -3.527 1 92 37 ALA B CA 1
ATOM 4202 C C . ALA B 1 37 ? -11.273 -24.641 -2.555 1 92 37 ALA B C 1
ATOM 4204 O O . ALA B 1 37 ? -10.469 -23.797 -2.965 1 92 37 ALA B O 1
ATOM 4205 N N . GLN B 1 38 ? -11.555 -24.797 -1.319 1 91.81 38 GLN B N 1
ATOM 4206 C CA . GLN B 1 38 ? -10.867 -24 -0.302 1 91.81 38 GLN B CA 1
ATOM 4207 C C . GLN B 1 38 ? -9.461 -24.531 -0.053 1 91.81 38 GLN B C 1
ATOM 4209 O O . GLN B 1 38 ? -9.227 -25.75 -0.116 1 91.81 38 GLN B O 1
ATOM 4214 N N . ASP B 1 39 ? -8.609 -23.641 0.236 1 86.44 39 ASP B N 1
ATOM 4215 C CA . ASP B 1 39 ? -7.242 -23.969 0.616 1 86.44 39 ASP B CA 1
ATOM 4216 C C . ASP B 1 39 ? -7.121 -24.156 2.127 1 86.44 39 ASP B C 1
ATOM 4218 O O . ASP B 1 39 ? -7.684 -23.375 2.898 1 86.44 39 ASP B O 1
ATOM 4222 N N . THR B 1 40 ? -6.465 -25.219 2.488 1 84.62 40 THR B N 1
ATOM 4223 C CA . THR B 1 40 ? -6.184 -25.391 3.91 1 84.62 40 THR B CA 1
ATOM 4224 C C . THR B 1 40 ? -4.863 -24.719 4.281 1 84.62 40 THR B C 1
ATOM 4226 O O . THR B 1 40 ? -3.799 -25.141 3.822 1 84.62 40 THR B O 1
ATOM 4229 N N . VAL B 1 41 ? -4.914 -23.719 5.082 1 81.38 41 VAL B N 1
ATOM 4230 C CA . VAL B 1 41 ? -3.734 -23.016 5.562 1 81.38 41 VAL B CA 1
ATOM 4231 C C . VAL B 1 41 ? -3.668 -23.094 7.086 1 81.38 41 VAL B C 1
ATOM 4233 O O . VAL B 1 41 ? -4.465 -22.469 7.785 1 81.38 41 VAL B O 1
ATOM 4236 N N . ASP B 1 42 ? -2.717 -23.766 7.605 1 81.56 42 ASP B N 1
ATOM 4237 C CA . ASP B 1 42 ? -2.545 -23.969 9.039 1 81.56 42 ASP B CA 1
ATOM 4238 C C . ASP B 1 42 ? -3.846 -24.438 9.688 1 81.56 42 ASP B C 1
ATOM 4240 O O . ASP B 1 42 ? -4.266 -23.891 10.711 1 81.56 42 ASP B O 1
ATOM 4244 N N . GLY B 1 43 ? -4.488 -25.266 9.023 1 84.88 43 GLY B N 1
ATOM 4245 C CA . GLY B 1 43 ? -5.66 -25.922 9.57 1 84.88 43 GLY B CA 1
ATOM 4246 C C . GLY B 1 43 ? -6.945 -25.156 9.344 1 84.88 43 GLY B C 1
ATOM 4247 O O . GLY B 1 43 ? -8.023 -25.578 9.766 1 84.88 43 GLY B O 1
ATOM 4248 N N . ILE B 1 44 ? -6.867 -24 8.727 1 89.44 44 ILE B N 1
ATOM 4249 C CA . ILE B 1 44 ? -8.047 -23.203 8.422 1 89.44 44 ILE B CA 1
ATOM 4250 C C . ILE B 1 44 ? -8.32 -23.234 6.918 1 89.44 44 ILE B C 1
ATOM 4252 O O . ILE B 1 44 ? -7.41 -23.062 6.109 1 89.44 44 ILE B O 1
ATOM 4256 N N . LYS B 1 45 ? -9.555 -23.531 6.562 1 92.38 45 LYS B N 1
ATOM 4257 C CA . LYS B 1 45 ? -9.938 -23.5 5.156 1 92.38 45 LYS B CA 1
ATOM 4258 C C . LYS B 1 45 ? -10.289 -22.094 4.707 1 92.38 45 LYS B C 1
ATOM 4260 O O . LYS B 1 45 ? -11.148 -21.438 5.305 1 92.38 45 LYS B O 1
ATOM 4265 N N . LEU B 1 46 ? -9.625 -21.641 3.684 1 93 46 LEU B N 1
ATOM 4266 C CA . LEU B 1 46 ? -9.789 -20.281 3.178 1 93 46 LEU B CA 1
ATOM 4267 C C . LEU B 1 46 ? -10.203 -20.297 1.711 1 93 46 LEU B C 1
ATOM 4269 O O . LEU B 1 46 ? -9.766 -21.156 0.944 1 93 46 LEU B O 1
ATOM 4273 N N . GLY B 1 47 ? -11.062 -19.297 1.379 1 95.94 47 GLY B N 1
ATOM 4274 C CA . GLY B 1 47 ? -11.391 -19.062 -0.018 1 95.94 47 GLY B CA 1
ATOM 4275 C C . GLY B 1 47 ? -12.594 -19.844 -0.492 1 95.94 47 GLY B C 1
ATOM 4276 O O . GLY B 1 47 ? -13.508 -20.125 0.291 1 95.94 47 GLY B O 1
ATOM 4277 N N . GLY B 1 48 ? -12.672 -20.016 -1.844 1 95.38 48 GLY B N 1
ATOM 4278 C CA . GLY B 1 48 ? -13.758 -20.734 -2.498 1 95.38 48 GLY B CA 1
ATOM 4279 C C . GLY B 1 48 ? -14.906 -19.828 -2.914 1 95.38 48 GLY B C 1
ATOM 4280 O O . GLY B 1 48 ? -15.453 -19.094 -2.092 1 95.38 48 GLY B O 1
ATOM 4281 N N . PRO B 1 49 ? -15.305 -19.891 -4.078 1 98.12 49 PRO B N 1
ATOM 4282 C CA . PRO B 1 49 ? -16.359 -19.016 -4.605 1 98.12 49 PRO B CA 1
ATOM 4283 C C . PRO B 1 49 ? -17.734 -19.328 -4.012 1 98.12 49 PRO B C 1
ATOM 4285 O O . PRO B 1 49 ? -18.625 -18.484 -4.047 1 98.12 49 PRO B O 1
ATOM 4288 N N . SER B 1 50 ? -17.938 -20.562 -3.49 1 98.44 50 SER B N 1
ATOM 4289 C CA . SER B 1 50 ? -19.25 -20.969 -3.021 1 98.44 50 SER B CA 1
ATOM 4290 C C . SER B 1 50 ? -19.734 -20.078 -1.879 1 98.44 50 SER B C 1
ATOM 4292 O O . SER B 1 50 ? -20.938 -19.859 -1.731 1 98.44 50 SER B O 1
ATOM 4294 N N . ARG B 1 51 ? -18.828 -19.578 -1.092 1 98.25 51 ARG B N 1
ATOM 4295 C CA . ARG B 1 51 ? -19.188 -18.719 0.028 1 98.25 51 ARG B CA 1
ATOM 4296 C C . ARG B 1 51 ? -19.359 -17.266 -0.432 1 98.25 51 ARG B C 1
ATOM 4298 O O . ARG B 1 51 ? -19.953 -16.453 0.274 1 98.25 51 ARG B O 1
ATOM 4305 N N . VAL B 1 52 ? -18.875 -16.938 -1.546 1 98.69 52 VAL B N 1
ATOM 4306 C CA . VAL B 1 52 ? -18.969 -15.57 -2.072 1 98.69 52 VAL B CA 1
ATOM 4307 C C . VAL B 1 52 ? -20.344 -15.352 -2.68 1 98.69 52 VAL B C 1
ATOM 4309 O O . VAL B 1 52 ? -20.875 -14.234 -2.65 1 98.69 52 VAL B O 1
ATOM 4312 N N . VAL B 1 53 ? -20.984 -16.422 -3.189 1 98.69 53 VAL B N 1
ATOM 4313 C CA . VAL B 1 53 ? -22.297 -16.328 -3.838 1 98.69 53 VAL B CA 1
ATOM 4314 C C . VAL B 1 53 ? -23.312 -15.781 -2.854 1 98.69 53 VAL B C 1
ATOM 4316 O O . VAL B 1 53 ? -23.984 -14.781 -3.137 1 98.69 53 VAL B O 1
ATOM 4319 N N . PRO B 1 54 ? -23.453 -16.344 -1.648 1 98.75 54 PRO B N 1
ATOM 4320 C CA . PRO B 1 54 ? -24.422 -15.766 -0.715 1 98.75 54 PRO B CA 1
ATOM 4321 C C . PRO B 1 54 ? -24.094 -14.328 -0.325 1 98.75 54 PRO B C 1
ATOM 4323 O O . PRO B 1 54 ? -24.984 -13.531 -0.066 1 98.75 54 PRO B O 1
ATOM 4326 N N . ILE B 1 55 ? -22.828 -13.961 -0.219 1 98.69 55 ILE B N 1
ATOM 4327 C CA . ILE B 1 55 ? -22.438 -12.602 0.113 1 98.69 55 ILE B CA 1
ATOM 4328 C C . ILE B 1 55 ? -22.922 -11.641 -0.966 1 98.69 55 ILE B C 1
ATOM 4330 O O . ILE B 1 55 ? -23.562 -10.625 -0.661 1 98.69 55 ILE B O 1
ATOM 4334 N N . ALA B 1 56 ? -22.672 -11.969 -2.209 1 98.62 56 ALA B N 1
ATOM 4335 C CA . ALA B 1 56 ? -23.109 -11.141 -3.33 1 98.62 56 ALA B CA 1
ATOM 4336 C C . ALA B 1 56 ? -24.641 -11 -3.348 1 98.62 56 ALA B C 1
ATOM 4338 O O . ALA B 1 56 ? -25.156 -9.898 -3.535 1 98.62 56 ALA B O 1
ATOM 4339 N N . ASN B 1 57 ? -25.297 -12.109 -3.145 1 98.62 57 ASN B N 1
ATOM 4340 C CA . ASN B 1 57 ? -26.766 -12.086 -3.129 1 98.62 57 ASN B CA 1
ATOM 4341 C C . ASN B 1 57 ? -27.297 -11.188 -2.02 1 98.62 57 ASN B C 1
ATOM 4343 O O . ASN B 1 57 ? -28.219 -10.398 -2.244 1 98.62 57 ASN B O 1
ATOM 4347 N N . SER B 1 58 ? -26.719 -11.32 -0.884 1 98.5 58 SER B N 1
ATOM 4348 C CA . SER B 1 58 ? -27.156 -10.516 0.25 1 98.5 58 SER B CA 1
ATOM 4349 C C . SER B 1 58 ? -26.938 -9.031 -0.012 1 98.5 58 SER B C 1
ATOM 4351 O O . SER B 1 58 ? -27.75 -8.195 0.374 1 98.5 58 SER B O 1
ATOM 4353 N N . MET B 1 59 ? -25.859 -8.703 -0.589 1 98.5 59 MET B N 1
ATOM 4354 C CA . MET B 1 59 ? -25.562 -7.312 -0.911 1 98.5 59 MET B CA 1
ATOM 4355 C C . MET B 1 59 ? -26.578 -6.75 -1.906 1 98.5 59 MET B C 1
ATOM 4357 O O . MET B 1 59 ? -27.062 -5.633 -1.737 1 98.5 59 MET B O 1
ATOM 4361 N N . ARG B 1 60 ? -26.906 -7.523 -2.922 1 98.06 60 ARG B N 1
ATOM 4362 C CA . ARG B 1 60 ? -27.859 -7.09 -3.932 1 98.06 60 ARG B CA 1
ATOM 4363 C C . ARG B 1 60 ? -29.25 -6.941 -3.334 1 98.06 60 ARG B C 1
ATOM 4365 O O . ARG B 1 60 ? -30.016 -6.055 -3.73 1 98.06 60 ARG B O 1
ATOM 4372 N N . GLU B 1 61 ? -29.578 -7.801 -2.422 1 97.88 61 GLU B N 1
ATOM 4373 C CA . GLU B 1 61 ? -30.875 -7.719 -1.751 1 97.88 61 GLU B CA 1
ATOM 4374 C C . GLU B 1 61 ? -30.969 -6.469 -0.883 1 97.88 61 GLU B C 1
ATOM 4376 O O . GLU B 1 61 ? -32 -5.816 -0.835 1 97.88 61 GLU B O 1
ATOM 4381 N N . ALA B 1 62 ? -29.891 -6.148 -0.258 1 97.75 62 ALA B N 1
ATOM 4382 C CA . ALA B 1 62 ? -29.859 -5 0.642 1 97.75 62 ALA B CA 1
ATOM 4383 C C . ALA B 1 62 ? -29.828 -3.689 -0.142 1 97.75 62 ALA B C 1
ATOM 4385 O O . ALA B 1 62 ? -30.391 -2.684 0.297 1 97.75 62 ALA B O 1
ATOM 4386 N N . ASN B 1 63 ? -29.172 -3.668 -1.271 1 98.31 63 ASN B N 1
ATOM 4387 C CA . ASN B 1 63 ? -29.016 -2.51 -2.145 1 98.31 63 ASN B CA 1
ATOM 4388 C C . ASN B 1 63 ? -29 -2.916 -3.615 1 98.31 63 ASN B C 1
ATOM 4390 O O . ASN B 1 63 ? -27.969 -3.389 -4.117 1 98.31 63 ASN B O 1
ATOM 4394 N N . PRO B 1 64 ? -30.031 -2.646 -4.297 1 97.81 64 PRO B N 1
ATOM 4395 C CA . PRO B 1 64 ? -30.062 -3.037 -5.711 1 97.81 64 PRO B CA 1
ATOM 4396 C C . PRO B 1 64 ? -28.984 -2.342 -6.543 1 97.81 64 PRO B C 1
ATOM 4398 O O . PRO B 1 64 ? -28.672 -2.789 -7.648 1 97.81 64 PRO B O 1
ATOM 4401 N N . ASN B 1 65 ? -28.469 -1.195 -5.98 1 98.5 65 ASN B N 1
ATOM 4402 C CA . ASN B 1 65 ? -27.297 -0.576 -6.594 1 98.5 65 ASN B CA 1
ATOM 4403 C C . ASN B 1 65 ? -26.016 -1.275 -6.172 1 98.5 65 ASN B C 1
ATOM 4405 O O . ASN B 1 65 ? -25.25 -0.736 -5.375 1 98.5 65 ASN B O 1
ATOM 4409 N N . THR B 1 66 ? -25.797 -2.475 -6.711 1 98.44 66 THR B N 1
ATOM 4410 C CA . THR B 1 66 ? -24.625 -3.262 -6.348 1 98.44 66 THR B CA 1
ATOM 4411 C C . THR B 1 66 ? -23.891 -3.748 -7.598 1 98.44 66 THR B C 1
ATOM 4413 O O . THR B 1 66 ? -24.531 -4.176 -8.562 1 98.44 66 THR B O 1
ATOM 4416 N N . LEU B 1 67 ? -22.578 -3.555 -7.59 1 97.12 67 LEU B N 1
ATOM 4417 C CA . LEU B 1 67 ? -21.703 -4.082 -8.641 1 97.12 67 LEU B CA 1
ATOM 4418 C C . LEU B 1 67 ? -20.812 -5.199 -8.102 1 97.12 67 LEU B C 1
ATOM 4420 O O . LEU B 1 67 ? -20.312 -5.109 -6.98 1 97.12 67 LEU B O 1
ATOM 4424 N N . VAL B 1 68 ? -20.688 -6.27 -8.852 1 97.44 68 VAL B N 1
ATOM 4425 C CA . VAL B 1 68 ? -19.672 -7.281 -8.617 1 97.44 68 VAL B CA 1
ATOM 4426 C C . VAL B 1 68 ? -18.609 -7.207 -9.711 1 97.44 68 VAL B C 1
ATOM 4428 O O . VAL B 1 68 ? -18.906 -7.422 -10.891 1 97.44 68 VAL B O 1
ATOM 4431 N N . LEU B 1 69 ? -17.375 -6.895 -9.305 1 96.38 69 LEU B N 1
ATOM 4432 C CA . LEU B 1 69 ? -16.312 -6.586 -10.258 1 96.38 69 LEU B CA 1
ATOM 4433 C C . LEU B 1 69 ? -15.117 -7.52 -10.07 1 96.38 69 LEU B C 1
ATOM 4435 O O . LEU B 1 69 ? -14.766 -7.855 -8.938 1 96.38 69 LEU B O 1
ATOM 4439 N N . PHE B 1 70 ? -14.539 -7.98 -11.172 1 96.19 70 PHE B N 1
ATOM 4440 C CA . PHE B 1 70 ? -13.414 -8.906 -11.195 1 96.19 70 PHE B CA 1
ATOM 4441 C C . PHE B 1 70 ? -12.234 -8.305 -11.945 1 96.19 70 PHE B C 1
ATOM 4443 O O . PHE B 1 70 ? -12.367 -7.902 -13.102 1 96.19 70 PHE B O 1
ATOM 4450 N N . ALA B 1 71 ? -11.07 -8.312 -11.266 1 95.88 71 ALA B N 1
ATOM 4451 C CA . ALA B 1 71 ? -9.945 -7.574 -11.828 1 95.88 71 ALA B CA 1
ATOM 4452 C C . ALA B 1 71 ? -8.953 -8.516 -12.508 1 95.88 71 ALA B C 1
ATOM 4454 O O . ALA B 1 71 ? -7.742 -8.273 -12.492 1 95.88 71 ALA B O 1
ATOM 4455 N N . GLY B 1 72 ? -9.391 -9.609 -12.969 1 93.56 72 GLY B N 1
ATOM 4456 C CA . GLY B 1 72 ? -8.609 -10.391 -13.914 1 93.56 72 GLY B CA 1
ATOM 4457 C C . GLY B 1 72 ? -7.902 -11.562 -13.273 1 93.56 72 GLY B C 1
ATOM 4458 O O . GLY B 1 72 ? -7.711 -11.594 -12.055 1 93.56 72 GLY B O 1
ATOM 4459 N N . ASP B 1 73 ? -7.512 -12.555 -14.141 1 94.75 73 ASP B N 1
ATOM 4460 C CA . ASP B 1 73 ? -6.809 -13.812 -13.883 1 94.75 73 ASP B CA 1
ATOM 4461 C C . ASP B 1 73 ? -7.738 -14.844 -13.258 1 94.75 73 ASP B C 1
ATOM 4463 O O . ASP B 1 73 ? -7.934 -14.852 -12.039 1 94.75 73 ASP B O 1
ATOM 4467 N N . THR B 1 74 ? -8.195 -15.727 -14.07 1 95.75 74 THR B N 1
ATOM 4468 C CA . THR B 1 74 ? -9.094 -16.75 -13.562 1 95.75 74 THR B CA 1
ATOM 4469 C C . THR B 1 74 ? -8.922 -18.047 -14.344 1 95.75 74 THR B C 1
ATOM 4471 O O . THR B 1 74 ? -9.367 -19.109 -13.898 1 95.75 74 THR B O 1
ATOM 4474 N N . VAL B 1 75 ? -8.266 -18.062 -15.5 1 93.94 75 VAL B N 1
ATOM 4475 C CA . VAL B 1 75 ? -8.195 -19.219 -16.375 1 93.94 75 VAL B CA 1
ATOM 4476 C C . VAL B 1 75 ? -7.168 -20.219 -15.844 1 93.94 75 VAL B C 1
ATOM 4478 O O . VAL B 1 75 ? -7.398 -21.422 -15.844 1 93.94 75 VAL B O 1
ATOM 4481 N N . SER B 1 76 ? -6.121 -19.703 -15.414 1 93.44 76 SER B N 1
ATOM 4482 C CA . SER B 1 76 ? -5 -20.453 -14.852 1 93.44 76 SER B CA 1
ATOM 4483 C C . SER B 1 76 ? -4.211 -19.609 -13.859 1 93.44 76 SER B C 1
ATOM 4485 O O . SER B 1 76 ? -4.375 -18.391 -13.812 1 93.44 76 SER B O 1
ATOM 4487 N N . PRO B 1 77 ? -3.572 -20.25 -12.906 1 91.94 77 PRO B N 1
ATOM 4488 C CA . PRO B 1 77 ? -3.104 -21.641 -12.867 1 91.94 77 PRO B CA 1
ATOM 4489 C C . PRO B 1 77 ? -3.785 -22.453 -11.773 1 91.94 77 PRO B C 1
ATOM 4491 O O . PRO B 1 77 ? -4.051 -21.938 -10.688 1 91.94 77 PRO B O 1
ATOM 4494 N N . SER B 1 78 ? -4.09 -23.688 -11.984 1 92.06 78 SER B N 1
ATOM 4495 C CA . SER B 1 78 ? -4.484 -24.703 -11.023 1 92.06 78 SER B CA 1
ATOM 4496 C C . SER B 1 78 ? -4.555 -26.078 -11.688 1 92.06 78 SER B C 1
ATOM 4498 O O . SER B 1 78 ? -4.461 -26.203 -12.906 1 92.06 78 SER B O 1
ATOM 4500 N N . LEU B 1 79 ? -4.582 -27.125 -10.859 1 91.56 79 LEU B N 1
ATOM 4501 C CA . LEU B 1 79 ? -4.812 -28.453 -11.414 1 91.56 79 LEU B CA 1
ATOM 4502 C C . LEU B 1 79 ? -6.062 -28.469 -12.281 1 91.56 79 LEU B C 1
ATOM 4504 O O . LEU B 1 79 ? -6.043 -29 -13.398 1 91.56 79 LEU B O 1
ATOM 4508 N N . TRP B 1 80 ? -7.121 -27.891 -11.781 1 94.25 80 TRP B N 1
ATOM 4509 C CA . TRP B 1 80 ? -8.383 -27.875 -12.508 1 94.25 80 TRP B CA 1
ATOM 4510 C C . TRP B 1 80 ? -8.266 -27.078 -13.805 1 94.25 80 TRP B C 1
ATOM 4512 O O . TRP B 1 80 ? -8.867 -27.438 -14.82 1 94.25 80 TRP B O 1
ATOM 4522 N N . SER B 1 81 ? -7.531 -25.984 -13.758 1 93.94 81 SER B N 1
ATOM 4523 C CA . SER B 1 81 ? -7.316 -25.203 -14.969 1 93.94 81 SER B CA 1
ATOM 4524 C C . SER B 1 81 ? -6.668 -26.031 -16.062 1 93.94 81 SER B C 1
ATOM 4526 O O . SER B 1 81 ? -7.023 -25.922 -17.234 1 93.94 81 SER B O 1
ATOM 4528 N N . THR B 1 82 ? -5.703 -26.875 -15.617 1 90.25 82 THR B N 1
ATOM 4529 C CA . THR B 1 82 ? -4.984 -27.719 -16.562 1 90.25 82 THR B CA 1
ATOM 4530 C C . THR B 1 82 ? -5.922 -28.734 -17.203 1 90.25 82 THR B C 1
ATOM 4532 O O . THR B 1 82 ? -5.812 -29.031 -18.391 1 90.25 82 THR B O 1
ATOM 4535 N N . GLN B 1 83 ? -6.797 -29.234 -16.453 1 92 83 GLN B N 1
ATOM 4536 C CA . GLN B 1 83 ? -7.672 -30.312 -16.891 1 92 83 GLN B CA 1
ATOM 4537 C C . GLN B 1 83 ? -8.906 -29.766 -17.594 1 92 83 GLN B C 1
ATOM 4539 O O . GLN B 1 83 ? -9.445 -30.406 -18.5 1 92 83 GLN B O 1
ATOM 4544 N N . LEU B 1 84 ? -9.344 -28.578 -17.203 1 94.56 84 LEU B N 1
ATOM 4545 C CA . LEU B 1 84 ? -10.633 -28.078 -17.672 1 94.56 84 LEU B CA 1
ATOM 4546 C C . LEU B 1 84 ? -10.453 -26.812 -18.5 1 94.56 84 LEU B C 1
ATOM 4548 O O . LEU B 1 84 ? -11.438 -26.188 -18.906 1 94.56 84 LEU B O 1
ATOM 4552 N N . ASN B 1 85 ? -9.219 -26.438 -18.734 1 94.38 85 ASN B N 1
ATOM 4553 C CA . ASN B 1 85 ? -8.859 -25.281 -19.547 1 94.38 85 ASN B CA 1
ATOM 4554 C C . ASN B 1 85 ? -9.539 -24.016 -19.047 1 94.38 85 ASN B C 1
ATOM 4556 O O . ASN B 1 85 ? -9.984 -23.188 -19.844 1 94.38 85 ASN B O 1
ATOM 4560 N N . GLY B 1 86 ? -9.852 -23.922 -17.766 1 95 86 GLY B N 1
ATOM 4561 C CA . GLY B 1 86 ? -10.352 -22.703 -17.141 1 95 86 GLY B CA 1
ATOM 4562 C C . GLY B 1 86 ? -11.867 -22.656 -17.062 1 95 86 GLY B C 1
ATOM 4563 O O . GLY B 1 86 ? -12.43 -21.734 -16.453 1 95 86 GLY B O 1
ATOM 4564 N N . GLN B 1 87 ? -12.578 -23.578 -17.594 1 95.25 87 GLN B N 1
ATOM 4565 C CA . GLN B 1 87 ? -14.031 -23.578 -17.656 1 95.25 87 GLN B CA 1
ATOM 4566 C C . GLN B 1 87 ? -14.648 -23.562 -16.266 1 95.25 87 GLN B C 1
ATOM 4568 O O . GLN B 1 87 ? -15.711 -22.969 -16.047 1 95.25 87 GLN B O 1
ATOM 4573 N N . HIS B 1 88 ? -14.047 -24.188 -15.312 1 96.06 88 HIS B N 1
ATOM 4574 C CA . HIS B 1 88 ? -14.586 -24.297 -13.961 1 96.06 88 HIS B CA 1
ATOM 4575 C C . HIS B 1 88 ? -14.75 -22.906 -13.336 1 96.06 88 HIS B C 1
ATOM 4577 O O . HIS B 1 88 ? -15.734 -22.656 -12.633 1 96.06 88 HIS B O 1
ATOM 4583 N N . MET B 1 89 ? -13.891 -22 -13.625 1 96.56 89 MET B N 1
ATOM 4584 C CA . MET B 1 89 ? -13.961 -20.688 -12.977 1 96.56 89 MET B CA 1
ATOM 4585 C C . MET B 1 89 ? -15.008 -19.812 -13.656 1 96.56 89 MET B C 1
ATOM 4587 O O . MET B 1 89 ? -15.578 -18.922 -13.023 1 96.56 89 MET B O 1
ATOM 4591 N N . ILE B 1 90 ? -15.242 -20.031 -14.953 1 95.81 90 ILE B N 1
ATOM 4592 C CA . ILE B 1 90 ? -16.359 -19.344 -15.602 1 95.81 90 ILE B CA 1
ATOM 4593 C C . ILE B 1 90 ? -17.672 -19.734 -14.922 1 95.81 90 ILE B C 1
ATOM 4595 O O . ILE B 1 90 ? -18.516 -18.875 -14.648 1 95.81 90 ILE B O 1
ATOM 4599 N N . THR B 1 91 ? -17.75 -21 -14.609 1 95.94 91 THR B N 1
ATOM 4600 C CA . THR B 1 91 ? -18.922 -21.5 -13.891 1 95.94 91 THR B CA 1
ATOM 4601 C C . THR B 1 91 ? -19.062 -20.797 -12.539 1 95.94 91 THR B C 1
ATOM 4603 O O . THR B 1 91 ? -20.172 -20.406 -12.148 1 95.94 91 THR B O 1
ATOM 4606 N N . ALA B 1 92 ? -18.016 -20.641 -11.836 1 97.38 92 ALA B N 1
ATOM 4607 C CA . ALA B 1 92 ? -18.016 -19.953 -10.547 1 97.38 92 ALA B CA 1
ATOM 4608 C C . ALA B 1 92 ? -18.469 -18.516 -10.688 1 97.38 92 ALA B C 1
ATOM 4610 O O . ALA B 1 92 ? -19.312 -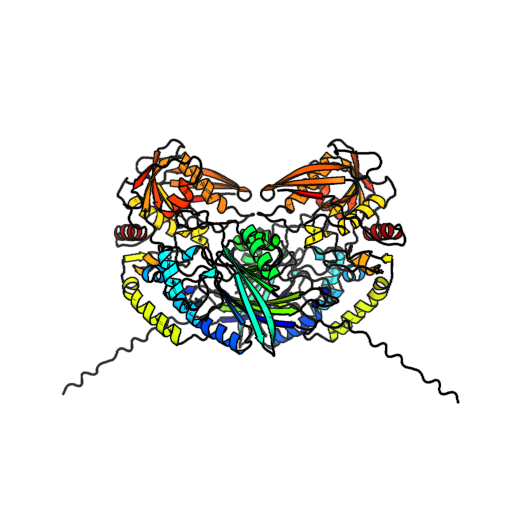18.031 -9.922 1 97.38 92 ALA B O 1
ATOM 4611 N N . HIS B 1 93 ? -17.938 -17.797 -11.648 1 96.88 93 HIS B N 1
ATOM 4612 C CA . HIS B 1 93 ? -18.281 -16.391 -11.859 1 96.88 93 HIS B CA 1
ATOM 4613 C C . HIS B 1 93 ? -19.734 -16.234 -12.273 1 96.88 93 HIS B C 1
ATOM 4615 O O . HIS B 1 93 ? -20.391 -15.25 -11.906 1 96.88 93 HIS B O 1
ATOM 4621 N N . ASN B 1 94 ? -20.219 -17.188 -13.102 1 96.44 94 ASN B N 1
ATOM 4622 C CA . ASN B 1 94 ? -21.641 -17.172 -13.445 1 96.44 94 ASN B CA 1
ATOM 4623 C C . ASN B 1 94 ? -22.516 -17.297 -12.211 1 96.44 94 ASN B C 1
ATOM 4625 O O . ASN B 1 94 ? -23.531 -16.609 -12.086 1 96.44 94 ASN B O 1
ATOM 4629 N N . ALA B 1 95 ? -22.109 -18.125 -11.312 1 97.88 95 ALA B N 1
ATOM 4630 C CA . ALA B 1 95 ? -22.875 -18.328 -10.086 1 97.88 95 ALA B CA 1
ATOM 4631 C C . ALA B 1 95 ? -22.859 -17.078 -9.211 1 97.88 95 ALA B C 1
ATOM 4633 O O . ALA B 1 95 ? -23.859 -16.734 -8.578 1 97.88 95 ALA B O 1
ATOM 4634 N N . ILE B 1 96 ? -21.75 -16.375 -9.172 1 97.94 96 ILE B N 1
ATOM 4635 C CA . ILE B 1 96 ? -21.609 -15.148 -8.383 1 97.94 96 ILE B CA 1
ATOM 4636 C C . ILE B 1 96 ? -22.359 -14.008 -9.055 1 97.94 96 ILE B C 1
ATOM 4638 O O . ILE B 1 96 ? -22.719 -13.023 -8.406 1 97.94 96 ILE B O 1
ATOM 4642 N N . GLU B 1 97 ? -22.594 -14.164 -10.383 1 95.94 97 GLU B N 1
ATOM 4643 C CA . GLU B 1 97 ? -23.234 -13.172 -11.227 1 95.94 97 GLU B CA 1
ATOM 4644 C C . GLU B 1 97 ? -22.391 -11.906 -11.336 1 95.94 97 GLU B C 1
ATOM 4646 O O . GLU B 1 97 ? -22.844 -10.812 -10.992 1 95.94 97 GLU B O 1
ATOM 4651 N N . LEU B 1 98 ? -21.297 -12.07 -11.977 1 94.81 98 LEU B N 1
ATOM 4652 C CA . LEU B 1 98 ? -20.344 -10.984 -12.203 1 94.81 98 LEU B CA 1
ATOM 4653 C C . LEU B 1 98 ? -20.922 -9.945 -13.164 1 94.81 98 LEU B C 1
ATOM 4655 O O . LEU B 1 98 ? -21.562 -10.305 -14.156 1 94.81 98 LEU B O 1
ATOM 4659 N N . ASP B 1 99 ? -20.688 -8.664 -12.828 1 92.81 99 ASP B N 1
ATOM 4660 C CA . ASP B 1 99 ? -21.172 -7.602 -13.703 1 92.81 99 ASP B CA 1
ATOM 4661 C C . ASP B 1 99 ? -20.141 -7.27 -14.781 1 92.81 99 ASP B C 1
ATOM 4663 O O . ASP B 1 99 ? -20.484 -7.121 -15.961 1 92.81 99 ASP B O 1
ATOM 4667 N N . PHE B 1 100 ? -18.875 -7.078 -14.305 1 91.19 100 PHE B N 1
ATOM 4668 C CA . PHE B 1 100 ? -17.812 -6.73 -15.242 1 91.19 100 PHE B CA 1
ATOM 4669 C C . PHE B 1 100 ? -16.5 -7.402 -14.836 1 91.19 100 PHE B C 1
ATOM 4671 O O . PHE B 1 100 ? -16.219 -7.578 -13.648 1 91.19 100 PHE B O 1
ATOM 4678 N N . ALA B 1 101 ? -15.695 -7.781 -15.836 1 91.88 101 ALA B N 1
ATOM 4679 C CA . ALA B 1 101 ? -14.383 -8.391 -15.617 1 91.88 101 ALA B CA 1
ATOM 4680 C C . ALA B 1 101 ? -13.32 -7.723 -16.484 1 91.88 101 ALA B C 1
ATOM 4682 O O . ALA B 1 101 ? -13.578 -7.391 -17.641 1 91.88 101 ALA B O 1
ATOM 4683 N N . SER B 1 102 ? -12.203 -7.543 -15.859 1 89.31 102 SER B N 1
ATOM 4684 C CA . SER B 1 102 ? -11.031 -7.203 -16.656 1 89.31 102 SER B CA 1
ATOM 4685 C C . SER B 1 102 ? -10.188 -8.438 -16.969 1 89.31 102 SER B C 1
ATOM 4687 O O . SER B 1 102 ? -10.414 -9.5 -16.391 1 89.31 102 SER B O 1
ATOM 4689 N N . LEU B 1 103 ? -9.297 -8.25 -17.906 1 88.25 103 LEU B N 1
ATOM 4690 C CA . LEU B 1 103 ? -8.406 -9.336 -18.266 1 88.25 103 LEU B CA 1
ATOM 4691 C C . LEU B 1 103 ? -7.109 -9.273 -17.453 1 88.25 103 LEU B C 1
ATOM 4693 O O . LEU B 1 103 ? -6.66 -8.18 -17.094 1 88.25 103 LEU B O 1
ATOM 4697 N N . GLY B 1 104 ? -6.656 -10.391 -17.141 1 90.5 104 GLY B N 1
ATOM 4698 C CA . GLY B 1 104 ? -5.293 -10.547 -16.672 1 90.5 104 GLY B CA 1
ATOM 4699 C C . GLY B 1 104 ? -4.422 -11.352 -17.625 1 90.5 104 GLY B C 1
ATOM 4700 O O . GLY B 1 104 ? -4.883 -11.789 -18.672 1 90.5 104 GLY B O 1
ATOM 4701 N N . ASN B 1 105 ? -3.188 -11.461 -17.328 1 87.06 105 ASN B N 1
ATOM 4702 C CA . ASN B 1 105 ? -2.234 -12.109 -18.234 1 87.06 105 ASN B CA 1
ATOM 4703 C C . ASN B 1 105 ? -2.494 -13.609 -18.328 1 87.06 105 ASN B C 1
ATOM 4705 O O . ASN B 1 105 ? -2.146 -14.242 -19.328 1 87.06 105 ASN B O 1
ATOM 4709 N N . HIS B 1 106 ? -3.225 -14.172 -17.422 1 91.25 106 HIS B N 1
ATOM 4710 C CA . HIS B 1 106 ? -3.395 -15.625 -17.406 1 91.25 106 HIS B CA 1
ATOM 4711 C C . HIS B 1 106 ? -4.656 -16.047 -18.156 1 91.25 106 HIS B C 1
ATOM 4713 O O . HIS B 1 106 ? -4.938 -17.234 -18.281 1 91.25 106 HIS B O 1
ATOM 4719 N N . GLU B 1 107 ? -5.352 -15.117 -18.656 1 90.56 107 GLU B N 1
ATOM 4720 C CA . GLU B 1 107 ? -6.531 -15.445 -19.453 1 90.56 107 GLU B CA 1
ATOM 4721 C C . GLU B 1 107 ? -6.145 -16.125 -20.75 1 90.56 107 GLU B C 1
ATOM 4723 O O . GLU B 1 107 ? -6.953 -16.844 -21.359 1 90.56 107 GLU B O 1
ATOM 4728 N N . PHE B 1 108 ? -4.852 -15.992 -21.109 1 84.75 108 PHE B N 1
ATOM 4729 C CA . PHE B 1 108 ? -4.445 -16.484 -22.422 1 84.75 108 PHE B CA 1
ATOM 4730 C C . PHE B 1 108 ? -3.492 -17.656 -22.297 1 84.75 108 PHE B C 1
ATOM 4732 O O . PHE B 1 108 ? -2.877 -18.078 -23.281 1 84.75 108 PHE B O 1
ATOM 4739 N N . ASP B 1 109 ? -3.41 -18.156 -21.172 1 87.69 109 ASP B N 1
ATOM 4740 C CA . ASP B 1 109 ? -2.428 -19.203 -20.906 1 87.69 109 ASP B CA 1
ATOM 4741 C C . ASP B 1 109 ? -2.664 -20.422 -21.797 1 87.69 109 ASP B C 1
ATOM 4743 O O . ASP B 1 109 ? -1.721 -21.125 -22.156 1 87.69 109 ASP B O 1
ATOM 4747 N N . PHE B 1 110 ? -3.889 -20.719 -22.156 1 89.12 110 PHE B N 1
ATOM 4748 C CA . PHE B 1 110 ? -4.211 -21.875 -22.984 1 89.12 110 PHE B CA 1
ATOM 4749 C C . PHE B 1 110 ? -4.562 -21.438 -24.406 1 89.12 110 PHE B C 1
ATOM 4751 O O . PHE B 1 110 ? -5.344 -22.109 -25.094 1 89.12 110 PHE B O 1
ATOM 4758 N N . GLY B 1 111 ? -4.164 -20.25 -24.766 1 85.31 111 GLY B N 1
ATOM 4759 C CA . GLY B 1 111 ? -4.324 -19.75 -26.109 1 85.31 111 GLY B CA 1
ATOM 4760 C C . GLY B 1 111 ? -5.543 -18.859 -26.281 1 85.31 111 GLY B C 1
ATOM 4761 O O . GLY B 1 111 ? -6.477 -18.922 -25.469 1 85.31 111 GLY B O 1
ATOM 4762 N N . ILE B 1 112 ? -5.555 -18.109 -27.328 1 84.81 112 ILE B N 1
ATOM 4763 C CA . ILE B 1 112 ? -6.613 -17.156 -27.625 1 84.81 112 ILE B CA 1
ATOM 4764 C C . ILE B 1 112 ? -7.902 -17.891 -27.969 1 84.81 112 ILE B C 1
ATOM 4766 O O . ILE B 1 112 ? -9 -17.438 -27.625 1 84.81 112 ILE B O 1
ATOM 4770 N N . GLU B 1 113 ? -7.777 -18.984 -28.688 1 87.88 113 GLU B N 1
ATOM 4771 C CA . GLU B 1 113 ? -8.953 -19.766 -29.062 1 87.88 113 GLU B CA 1
ATOM 4772 C C . GLU B 1 113 ? -9.688 -20.281 -27.828 1 87.88 113 GLU B C 1
ATOM 4774 O O . GLU B 1 113 ? -10.922 -20.234 -27.766 1 87.88 113 GLU B O 1
ATOM 4779 N N . ASN B 1 114 ? -8.891 -20.734 -26.891 1 91.25 114 ASN B N 1
ATOM 4780 C CA . ASN B 1 114 ? -9.5 -21.188 -25.641 1 91.25 114 ASN B CA 1
ATOM 4781 C C . ASN B 1 114 ? -10.227 -20.047 -24.938 1 91.25 114 ASN B C 1
ATOM 4783 O O . ASN B 1 114 ? -11.344 -20.219 -24.438 1 91.25 114 ASN B O 1
ATOM 4787 N N . PHE B 1 115 ? -9.641 -18.938 -24.922 1 89.31 115 PHE B N 1
ATOM 4788 C CA . PHE B 1 115 ? -10.242 -17.781 -24.281 1 89.31 115 PHE B CA 1
ATOM 4789 C C . PHE B 1 115 ? -11.57 -17.438 -24.922 1 89.31 115 PHE B C 1
ATOM 4791 O O . PHE B 1 115 ? -12.562 -17.203 -24.234 1 89.31 115 PHE B O 1
ATOM 4798 N N . VAL B 1 116 ? -11.562 -17.375 -26.219 1 86.44 116 VAL B N 1
ATOM 4799 C CA . VAL B 1 116 ? -12.789 -17.047 -26.953 1 86.44 116 VAL B CA 1
ATOM 4800 C C . VAL B 1 116 ? -13.875 -18.078 -26.609 1 86.44 116 VAL B C 1
ATOM 4802 O O . VAL B 1 116 ? -15.031 -17.719 -26.406 1 86.44 116 VAL B O 1
ATOM 4805 N N . ASN B 1 117 ? -13.516 -19.281 -26.547 1 89.88 117 ASN B N 1
ATOM 4806 C CA . ASN B 1 117 ? -14.469 -20.328 -26.203 1 89.88 117 ASN B CA 1
ATOM 4807 C C . ASN B 1 117 ? -15.062 -20.094 -24.812 1 89.88 117 ASN B C 1
ATOM 4809 O O . ASN B 1 117 ? -16.25 -20.328 -24.594 1 89.88 117 ASN B O 1
ATOM 4813 N N . LEU B 1 118 ? -14.242 -19.719 -23.859 1 91.75 118 LEU B N 1
ATOM 4814 C CA . LEU B 1 118 ? -14.695 -19.469 -22.5 1 91.75 118 LEU B CA 1
ATOM 4815 C C . LEU B 1 118 ? -15.695 -18.312 -22.469 1 91.75 118 LEU B C 1
ATOM 4817 O O . LEU B 1 118 ? -16.609 -18.312 -21.641 1 91.75 118 LEU B O 1
ATOM 4821 N N . THR B 1 119 ? -15.5 -17.328 -23.297 1 87.38 119 THR B N 1
ATOM 4822 C CA . THR B 1 119 ? -16.391 -16.172 -23.312 1 87.38 119 THR B CA 1
ATOM 4823 C C . THR B 1 119 ? -17.797 -16.562 -23.719 1 87.38 119 THR B C 1
ATOM 4825 O O . THR B 1 119 ? -18.766 -15.938 -23.312 1 87.38 119 THR B O 1
ATOM 4828 N N . PHE B 1 120 ? -17.922 -17.594 -24.531 1 87.38 120 PHE B N 1
ATOM 4829 C CA . PHE B 1 120 ? -19.219 -18.062 -24.969 1 87.38 120 PHE B CA 1
ATOM 4830 C C . PHE B 1 120 ? -20 -18.688 -23.828 1 87.38 120 PHE B C 1
ATOM 4832 O O . PHE B 1 120 ? -21.234 -18.719 -23.828 1 87.38 120 PHE B O 1
ATOM 4839 N N . SER B 1 121 ? -19.234 -19.109 -22.891 1 89.62 121 SER B N 1
ATOM 4840 C CA . SER B 1 121 ? -19.875 -19.75 -21.734 1 89.62 121 SER B CA 1
ATOM 4841 C C . SER B 1 121 ? -20.078 -18.766 -20.594 1 89.62 121 SER B C 1
ATOM 4843 O O . SER B 1 121 ? -20.625 -19.109 -19.547 1 89.62 121 SER B O 1
ATOM 4845 N N . SER B 1 122 ? -19.656 -17.578 -20.766 1 89.94 122 SER B N 1
ATOM 4846 C CA . SER B 1 122 ? -19.719 -16.562 -19.734 1 89.94 122 SER B CA 1
ATOM 4847 C C . SER B 1 122 ? -21.031 -15.781 -19.812 1 89.94 122 SER B C 1
ATOM 4849 O O . SER B 1 122 ? -21.516 -15.484 -20.906 1 89.94 122 SER B O 1
ATOM 4851 N N . ASN B 1 123 ? -21.641 -15.492 -18.672 1 87.62 123 ASN B N 1
ATOM 4852 C CA . ASN B 1 123 ? -22.844 -14.656 -18.594 1 87.62 123 ASN B CA 1
ATOM 4853 C C . ASN B 1 123 ? -22.484 -13.195 -18.344 1 87.62 123 ASN B C 1
ATOM 4855 O O . ASN B 1 123 ? -23.359 -12.375 -18.094 1 87.62 123 ASN B O 1
ATOM 4859 N N . PHE B 1 124 ? -21.234 -12.859 -18.25 1 83.69 124 PHE B N 1
ATOM 4860 C CA . PHE B 1 124 ? -20.766 -11.5 -17.984 1 83.69 124 PHE B CA 1
ATOM 4861 C C . PHE B 1 124 ? -19.859 -11.016 -19.109 1 83.69 124 PHE B C 1
ATOM 4863 O O . PHE B 1 124 ? -19.234 -11.82 -19.812 1 83.69 124 PHE B O 1
ATOM 4870 N N . PRO B 1 125 ? -19.906 -9.664 -19.266 1 76.06 125 PRO B N 1
ATOM 4871 C CA . PRO B 1 125 ? -19.031 -9.117 -20.297 1 76.06 125 PRO B CA 1
ATOM 4872 C C . PRO B 1 125 ? -17.547 -9.258 -19.953 1 76.06 125 PRO B C 1
ATOM 4874 O O . PRO B 1 125 ? -17.125 -8.891 -18.859 1 76.06 125 PRO B O 1
ATOM 4877 N N . CYS B 1 126 ? -16.844 -9.992 -20.641 1 64.38 126 CYS B N 1
ATOM 4878 C CA . CYS B 1 126 ? -15.391 -10.117 -20.5 1 64.38 126 CYS B CA 1
ATOM 4879 C C . CYS B 1 126 ? -14.688 -9.719 -21.797 1 64.38 126 CYS B C 1
ATOM 4881 O O . CYS B 1 126 ? -13.469 -9.57 -21.828 1 64.38 126 CYS B O 1
ATOM 4883 N N . ARG B 1 127 ? -15.453 -9.719 -22.844 1 55.97 127 ARG B N 1
ATOM 4884 C CA . ARG B 1 127 ? -14.938 -9.578 -24.188 1 55.97 127 ARG B CA 1
ATOM 4885 C C . ARG B 1 127 ? -14.5 -8.141 -24.469 1 55.97 127 ARG B C 1
ATOM 4887 O O . ARG B 1 127 ? -13.703 -7.895 -25.375 1 55.97 127 ARG B O 1
ATOM 4894 N N . GLU B 1 128 ? -15.195 -7.289 -23.672 1 51.75 128 GLU B N 1
ATOM 4895 C CA . GLU B 1 128 ? -14.961 -5.887 -24.016 1 51.75 128 GLU B CA 1
ATOM 4896 C C . GLU B 1 128 ? -13.484 -5.527 -23.906 1 51.75 128 GLU B C 1
ATOM 4898 O O . GLU B 1 128 ? -13.078 -4.422 -24.266 1 51.75 128 GLU B O 1
ATOM 4903 N N . LEU B 1 129 ? -12.672 -6.562 -23.406 1 51.47 129 LEU B N 1
ATOM 4904 C CA . LEU B 1 129 ? -11.258 -6.223 -23.25 1 51.47 129 LEU B CA 1
ATOM 4905 C C . LEU B 1 129 ? -10.453 -6.707 -24.453 1 51.47 129 LEU B C 1
ATOM 4907 O O . LEU B 1 129 ? -9.234 -6.523 -24.5 1 51.47 129 LEU B O 1
ATOM 4911 N N . LEU B 1 130 ? -11.188 -7.324 -25.422 1 49.12 130 LEU B N 1
ATOM 4912 C CA . LEU B 1 130 ? -10.477 -7.812 -26.594 1 49.12 130 LEU B CA 1
ATOM 4913 C C . LEU B 1 130 ? -10.492 -6.777 -27.719 1 49.12 130 LEU B C 1
ATOM 4915 O O . LEU B 1 130 ? -11.312 -5.863 -27.719 1 49.12 130 LEU B O 1
ATOM 4919 N N . ARG B 1 131 ? -9.547 -6.887 -28.641 1 47.47 131 ARG B N 1
ATOM 4920 C CA . ARG B 1 131 ? -9.367 -5.984 -29.766 1 47.47 131 ARG B CA 1
ATOM 4921 C C . ARG B 1 131 ? -10.695 -5.699 -30.469 1 47.47 131 ARG B C 1
ATOM 4923 O O . ARG B 1 131 ? -11.477 -6.617 -30.719 1 47.47 131 ARG B O 1
ATOM 4930 N N . GLY B 1 132 ? -10.781 -4.379 -30.828 1 50 132 GLY B N 1
ATOM 4931 C CA . GLY B 1 132 ? -11.93 -3.881 -31.578 1 50 132 GLY B CA 1
ATOM 4932 C C . GLY B 1 132 ? -13.141 -3.621 -30.688 1 50 132 GLY B C 1
ATOM 4933 O O . GLY B 1 132 ? -14.188 -3.186 -31.172 1 50 132 GLY B O 1
ATOM 4934 N N . THR B 1 133 ? -12.797 -4.027 -29.453 1 58.19 133 THR B N 1
ATOM 4935 C CA . THR B 1 133 ? -13.922 -3.775 -28.547 1 58.19 133 THR B CA 1
ATOM 4936 C C . THR B 1 133 ? -13.703 -2.49 -27.766 1 58.19 133 THR B C 1
ATOM 4938 O O . THR B 1 133 ? -12.609 -1.926 -27.766 1 58.19 133 THR B O 1
ATOM 4941 N N . VAL B 1 134 ? -14.703 -1.928 -27.5 1 65 134 VAL B N 1
ATOM 4942 C CA . VAL B 1 134 ? -14.672 -0.767 -26.609 1 65 134 VAL B CA 1
ATOM 4943 C C . VAL B 1 134 ? -14.383 -1.214 -25.172 1 65 134 VAL B C 1
ATOM 4945 O O . VAL B 1 134 ? -15.211 -1.868 -24.547 1 65 134 VAL B O 1
ATOM 4948 N N . PRO B 1 135 ? -13.148 -0.927 -24.734 1 69.69 135 PRO B N 1
ATOM 4949 C CA . PRO B 1 135 ? -12.734 -1.517 -23.453 1 69.69 135 PRO B CA 1
ATOM 4950 C C . PRO B 1 135 ? -13.336 -0.8 -22.25 1 69.69 135 PRO B C 1
ATOM 4952 O O . PRO B 1 135 ? -12.633 -0.53 -21.266 1 69.69 135 PRO B O 1
ATOM 4955 N N . HIS B 1 136 ? -14.641 -0.249 -22.516 1 79.19 136 HIS B N 1
ATOM 4956 C CA . HIS B 1 136 ? -15.328 0.335 -21.375 1 79.19 136 HIS B CA 1
ATOM 4957 C C . HIS B 1 136 ? -16.812 -0.011 -21.391 1 79.19 136 HIS B C 1
ATOM 4959 O O . HIS B 1 136 ? -17.344 -0.449 -22.422 1 79.19 136 HIS B O 1
ATOM 4965 N N . ALA B 1 137 ? -17.359 0.032 -20.219 1 87.5 137 ALA B N 1
ATOM 4966 C CA . ALA B 1 137 ? -18.797 -0.208 -20.016 1 87.5 137 ALA B CA 1
ATOM 4967 C C . ALA B 1 137 ? -19.406 0.848 -19.109 1 87.5 137 ALA B C 1
ATOM 4969 O O . ALA B 1 137 ? -18.688 1.545 -18.375 1 87.5 137 ALA B O 1
ATOM 4970 N N . ILE B 1 138 ? -20.734 1.044 -19.281 1 92.94 138 ILE B N 1
ATOM 4971 C CA . ILE B 1 138 ? -21.469 1.964 -18.422 1 92.94 138 ILE B CA 1
ATOM 4972 C C . ILE B 1 138 ? -22.609 1.226 -17.734 1 92.94 138 ILE B C 1
ATOM 4974 O O . ILE B 1 138 ? -23.391 0.524 -18.391 1 92.94 138 ILE B O 1
ATOM 4978 N N . LYS B 1 139 ? -22.609 1.283 -16.453 1 95.06 139 LYS B N 1
ATOM 4979 C CA . LYS B 1 139 ? -23.734 0.777 -15.664 1 95.06 139 LYS B CA 1
ATOM 4980 C C . LYS B 1 139 ? -24.578 1.922 -15.117 1 95.06 139 LYS B C 1
ATOM 4982 O O . LYS B 1 139 ? -24.062 2.795 -14.406 1 95.06 139 LYS B O 1
ATOM 4987 N N . ASN B 1 140 ? -25.891 1.927 -15.414 1 96.69 140 ASN B N 1
ATOM 4988 C CA . ASN B 1 140 ? -26.828 2.912 -14.883 1 96.69 140 ASN B CA 1
ATOM 4989 C C . ASN B 1 140 ? -27.719 2.309 -13.805 1 96.69 140 ASN B C 1
ATOM 4991 O O . ASN B 1 140 ? -28.375 1.29 -14.031 1 96.69 140 ASN B O 1
ATOM 4995 N N . PHE B 1 141 ? -27.656 2.912 -12.664 1 97.31 141 PHE B N 1
ATOM 4996 C CA . PHE B 1 141 ? -28.547 2.537 -11.578 1 97.31 141 PHE B CA 1
ATOM 4997 C C . PHE B 1 141 ? -29.688 3.543 -11.445 1 97.31 141 PHE B C 1
ATOM 4999 O O . PHE B 1 141 ? -29.469 4.754 -11.555 1 97.31 141 PHE B O 1
ATOM 5006 N N . THR B 1 142 ? -30.938 3.09 -11.273 1 95.56 142 THR B N 1
ATOM 5007 C CA . THR B 1 142 ? -32.094 3.951 -11.109 1 95.56 142 THR B CA 1
ATOM 5008 C C . THR B 1 142 ? -32.969 3.484 -9.938 1 95.56 142 THR B C 1
ATOM 5010 O O . THR B 1 142 ? -34.188 3.334 -10.062 1 95.56 142 THR B O 1
ATOM 5013 N N . ASP B 1 143 ? -32.438 3.404 -8.852 1 95.81 143 ASP B N 1
ATOM 5014 C CA . ASP B 1 143 ? -33.188 2.941 -7.672 1 95.81 143 ASP B CA 1
ATOM 5015 C C . ASP B 1 143 ? -33.781 4.117 -6.902 1 95.81 143 ASP B C 1
ATOM 5017 O O . ASP B 1 143 ? -33.062 5.051 -6.535 1 95.81 143 ASP B O 1
ATOM 5021 N N . PRO B 1 144 ? -35.031 4.094 -6.598 1 96.31 144 PRO B N 1
ATOM 5022 C CA . PRO B 1 144 ? -35.688 5.223 -5.938 1 96.31 144 PRO B CA 1
ATOM 5023 C C . PRO B 1 144 ? -35.156 5.469 -4.523 1 96.31 144 PRO B C 1
ATOM 5025 O O . PRO B 1 144 ? -35.219 6.598 -4.031 1 96.31 144 PRO B O 1
ATOM 5028 N N . ILE B 1 145 ? -34.719 4.496 -3.912 1 96.56 145 ILE B N 1
ATOM 5029 C CA . ILE B 1 145 ? -34.281 4.617 -2.527 1 96.56 145 ILE B CA 1
ATOM 5030 C C . ILE B 1 145 ? -32.812 4.984 -2.492 1 96.56 145 ILE B C 1
ATOM 5032 O O . ILE B 1 145 ? -32.406 5.91 -1.78 1 96.56 145 ILE B O 1
ATOM 5036 N N . ASN B 1 146 ? -31.984 4.379 -3.312 1 97.56 146 ASN B N 1
ATOM 5037 C CA . ASN B 1 146 ? -30.531 4.539 -3.244 1 97.56 146 ASN B CA 1
ATOM 5038 C C . ASN B 1 146 ? -30.031 5.582 -4.246 1 97.56 146 ASN B C 1
ATOM 5040 O O . ASN B 1 146 ? -28.859 5.961 -4.227 1 97.56 146 ASN B O 1
ATOM 5044 N N . GLY B 1 147 ? -30.953 6.023 -5.188 1 97.75 147 GLY B N 1
ATOM 5045 C CA . GLY B 1 147 ? -30.625 7.113 -6.094 1 97.75 147 GLY B CA 1
ATOM 5046 C C . GLY B 1 147 ? -30.188 6.637 -7.465 1 97.75 147 GLY B C 1
ATOM 5047 O O . GLY B 1 147 ? -30 5.438 -7.684 1 97.75 147 GLY B O 1
ATOM 5048 N N . ASN B 1 148 ? -30.078 7.578 -8.367 1 97.75 148 ASN B N 1
ATOM 5049 C CA . ASN B 1 148 ? -29.625 7.324 -9.734 1 97.75 148 ASN B CA 1
ATOM 5050 C C . ASN B 1 148 ? -28.156 7.672 -9.906 1 97.75 148 ASN B C 1
ATOM 5052 O O . ASN B 1 148 ? -27.688 8.703 -9.422 1 97.75 148 ASN B O 1
ATOM 5056 N N . ILE B 1 149 ? -27.453 6.824 -10.516 1 98 149 ILE B N 1
ATOM 5057 C CA . ILE B 1 149 ? -26.047 7.098 -10.75 1 98 149 ILE B CA 1
ATOM 5058 C C . ILE B 1 149 ? -25.547 6.301 -11.953 1 98 149 ILE B C 1
ATOM 5060 O O . ILE B 1 149 ? -25.969 5.16 -12.164 1 98 149 ILE B O 1
ATOM 5064 N N . SER B 1 150 ? -24.703 6.926 -12.75 1 97.94 150 SER B N 1
ATOM 5065 C CA . SER B 1 150 ? -24.031 6.289 -13.883 1 97.94 150 SER B CA 1
ATOM 5066 C C . SER B 1 150 ? -22.562 6.012 -13.578 1 97.94 150 SER B C 1
ATOM 5068 O O . SER B 1 150 ? -21.812 6.93 -13.273 1 97.94 150 SER B O 1
ATOM 5070 N N . VAL B 1 151 ? -22.188 4.727 -13.68 1 97 151 VAL B N 1
ATOM 5071 C CA . VAL B 1 151 ? -20.812 4.324 -13.367 1 97 151 VAL B CA 1
ATOM 5072 C C . VAL B 1 151 ? -20.109 3.838 -14.633 1 97 151 VAL B C 1
ATOM 5074 O O . VAL B 1 151 ? -20.562 2.891 -15.273 1 97 151 VAL B O 1
ATOM 5077 N N . GLY B 1 152 ? -19.031 4.602 -15.047 1 95.94 152 GLY B N 1
ATOM 5078 C CA . GLY B 1 152 ? -18.156 4.117 -16.109 1 95.94 152 GLY B CA 1
ATOM 5079 C C . GLY B 1 152 ? -17.078 3.188 -15.602 1 95.94 152 GLY B C 1
ATOM 5080 O O . GLY B 1 152 ? -16.484 3.432 -14.547 1 95.94 152 GLY B O 1
ATOM 5081 N N . ILE B 1 153 ? -16.875 2.088 -16.312 1 94.75 153 ILE B N 1
ATOM 5082 C CA . ILE B 1 153 ? -15.875 1.093 -15.945 1 94.75 153 ILE B CA 1
ATOM 5083 C C . ILE B 1 153 ? -14.984 0.777 -17.156 1 94.75 153 ILE B C 1
ATOM 5085 O O . ILE B 1 153 ? -15.477 0.644 -18.281 1 94.75 153 ILE B O 1
ATOM 5089 N N . PHE B 1 154 ? -13.648 0.715 -16.906 1 93 154 PHE B N 1
ATOM 5090 C CA . PHE B 1 154 ? -12.766 0.257 -17.969 1 93 154 PHE B CA 1
ATOM 5091 C C . PHE B 1 154 ? -11.664 -0.635 -17.406 1 93 154 PHE B C 1
ATOM 5093 O O . PHE B 1 154 ? -11.414 -0.639 -16.203 1 93 154 PHE B O 1
ATOM 5100 N N . GLY B 1 155 ? -11.094 -1.452 -18.297 1 91.56 155 GLY B N 1
ATOM 5101 C CA . GLY B 1 155 ? -10.023 -2.361 -17.906 1 91.56 155 GLY B CA 1
ATOM 5102 C C . GLY B 1 155 ? -8.688 -2.002 -18.516 1 91.56 155 GLY B C 1
ATOM 5103 O O . GLY B 1 155 ? -8.625 -1.54 -19.656 1 91.56 155 GLY B O 1
ATOM 5104 N N . VAL B 1 156 ? -7.621 -2.156 -17.688 1 90.31 156 VAL B N 1
ATOM 5105 C CA . VAL B 1 156 ? -6.266 -2.002 -18.219 1 90.31 156 VAL B CA 1
ATOM 5106 C C . VAL B 1 156 ? -5.371 -3.1 -17.641 1 90.31 156 VAL B C 1
ATOM 5108 O O . VAL B 1 156 ? -5.5 -3.477 -16.484 1 90.31 156 VAL B O 1
ATOM 5111 N N . MET B 1 157 ? -4.559 -3.59 -18.453 1 88.94 157 MET B N 1
ATOM 5112 C CA . MET B 1 157 ? -3.539 -4.562 -18.062 1 88.94 157 MET B CA 1
ATOM 5113 C C . MET B 1 157 ? -2.143 -4.051 -18.391 1 88.94 157 MET B C 1
ATOM 5115 O O . MET B 1 157 ? -1.98 -3.191 -19.266 1 88.94 157 MET B O 1
ATOM 5119 N N . TYR B 1 158 ? -1.162 -4.574 -17.656 1 86.44 158 TYR B N 1
ATOM 5120 C CA . TYR B 1 158 ? 0.2 -4.148 -17.953 1 86.44 158 TYR B CA 1
ATOM 5121 C C . TYR B 1 158 ? 0.632 -4.641 -19.328 1 86.44 158 TYR B C 1
ATOM 5123 O O . TYR B 1 158 ? 0.033 -5.566 -19.891 1 86.44 158 TYR B O 1
ATOM 5131 N N . ASP B 1 159 ? 1.582 -3.936 -19.875 1 79 159 ASP B N 1
ATOM 5132 C CA . ASP B 1 159 ? 2.145 -4.316 -21.172 1 79 159 ASP B CA 1
ATOM 5133 C C . ASP B 1 159 ? 3 -5.574 -21.047 1 79 159 ASP B C 1
ATOM 5135 O O . ASP B 1 159 ? 4.109 -5.527 -20.516 1 79 159 ASP B O 1
ATOM 5139 N N . MET B 1 160 ? 2.439 -6.691 -21.562 1 74.56 160 MET B N 1
ATOM 5140 C CA . MET B 1 160 ? 3.168 -7.953 -21.5 1 74.56 160 MET B CA 1
ATOM 5141 C C . MET B 1 160 ? 4.293 -7.988 -22.531 1 74.56 160 MET B C 1
ATOM 5143 O O . MET B 1 160 ? 5.156 -8.859 -22.484 1 74.56 160 MET B O 1
ATOM 5147 N N . LYS B 1 161 ? 4.387 -7.07 -23.438 1 69.31 161 LYS B N 1
ATOM 5148 C CA . LYS B 1 161 ? 5.379 -6.965 -24.516 1 69.31 161 LYS B CA 1
ATOM 5149 C C . LYS B 1 161 ? 5.57 -8.305 -25.219 1 69.31 161 LYS B C 1
ATOM 5151 O O . LYS B 1 161 ? 6.695 -8.68 -25.562 1 69.31 161 LYS B O 1
ATOM 5156 N N . ASN B 1 162 ? 4.477 -9.125 -25.109 1 66.69 162 ASN B N 1
ATOM 5157 C CA . ASN B 1 162 ? 4.531 -10.445 -25.719 1 66.69 162 ASN B CA 1
ATOM 5158 C C . ASN B 1 162 ? 3.754 -10.484 -27.031 1 66.69 162 ASN B C 1
ATOM 5160 O O . ASN B 1 162 ? 2.525 -10.57 -27.031 1 66.69 162 ASN B O 1
ATOM 5164 N N . SER B 1 163 ? 4.457 -10.516 -28.125 1 64.81 163 SER B N 1
ATOM 5165 C CA . SER B 1 163 ? 3.828 -10.508 -29.438 1 64.81 163 SER B CA 1
ATOM 5166 C C . SER B 1 163 ? 3.479 -11.914 -29.891 1 64.81 163 SER B C 1
ATOM 5168 O O . SER B 1 163 ? 2.777 -12.102 -30.891 1 64.81 163 SER B O 1
ATOM 5170 N N . SER B 1 164 ? 3.9 -12.883 -29.141 1 62.53 164 SER B N 1
ATOM 5171 C CA . SER B 1 164 ? 3.744 -14.273 -29.562 1 62.53 164 SER B CA 1
ATOM 5172 C C . SER B 1 164 ? 2.287 -14.719 -29.484 1 62.53 164 SER B C 1
ATOM 5174 O O . SER B 1 164 ? 1.902 -15.719 -30.078 1 62.53 164 SER B O 1
ATOM 5176 N N . LYS B 1 165 ? 1.446 -14.023 -28.953 1 67.12 165 LYS B N 1
ATOM 5177 C CA . LYS B 1 165 ? 0.081 -14.477 -28.688 1 67.12 165 LYS B CA 1
ATOM 5178 C C . LYS B 1 165 ? -0.885 -13.914 -29.734 1 67.12 165 LYS B C 1
ATOM 5180 O O . LYS B 1 165 ? -2.092 -14.156 -29.656 1 67.12 165 LYS B O 1
ATOM 5185 N N . GLY B 1 166 ? -0.429 -13.25 -30.656 1 70.62 166 GLY B N 1
ATOM 5186 C CA . GLY B 1 166 ? -1.314 -12.633 -31.641 1 70.62 166 GLY B CA 1
ATOM 5187 C C . GLY B 1 166 ? -2.041 -11.414 -31.094 1 70.62 166 GLY B C 1
ATOM 5188 O O . GLY B 1 166 ? -3.094 -11.031 -31.609 1 70.62 166 GLY B O 1
ATOM 5189 N N . LEU B 1 167 ? -1.548 -10.922 -30.047 1 74.44 167 LEU B N 1
ATOM 5190 C CA . LEU B 1 167 ? -2.146 -9.766 -29.391 1 74.44 167 LEU B CA 1
ATOM 5191 C C . LEU B 1 167 ? -1.213 -8.555 -29.469 1 74.44 167 LEU B C 1
ATOM 5193 O O . LEU B 1 167 ? -0.002 -8.711 -29.641 1 74.44 167 LEU B O 1
ATOM 5197 N N . TYR B 1 168 ? -1.813 -7.422 -29.516 1 76.31 168 TYR B N 1
ATOM 5198 C CA . TYR B 1 168 ? -1.016 -6.203 -29.453 1 76.31 168 TYR B CA 1
ATOM 5199 C C . TYR B 1 168 ? -1.221 -5.492 -28.125 1 76.31 168 TYR B C 1
ATOM 5201 O O . TYR B 1 168 ? -2.303 -5.562 -27.531 1 76.31 168 TYR B O 1
ATOM 5209 N N . TRP B 1 169 ? -0.195 -4.809 -27.75 1 80.19 169 TRP B N 1
ATOM 5210 C CA . TRP B 1 169 ? -0.19 -4.164 -26.438 1 80.19 169 TRP B CA 1
ATOM 5211 C C . TRP B 1 169 ? 0.053 -2.662 -26.562 1 80.19 169 TRP B C 1
ATOM 5213 O O . TRP B 1 169 ? 0.869 -2.23 -27.391 1 80.19 169 TRP B O 1
ATOM 5223 N N . ARG B 1 170 ? -0.721 -1.875 -25.844 1 83.56 170 ARG B N 1
ATOM 5224 C CA . ARG B 1 170 ? -0.545 -0.429 -25.766 1 83.56 170 ARG B CA 1
ATOM 5225 C C . ARG B 1 170 ? -0.145 -0.002 -24.359 1 83.56 170 ARG B C 1
ATOM 5227 O O . ARG B 1 170 ? -0.333 -0.754 -23.406 1 83.56 170 ARG B O 1
ATOM 5234 N N . ASP B 1 171 ? 0.401 1.247 -24.266 1 89.44 171 ASP B N 1
ATOM 5235 C CA . ASP B 1 171 ? 0.765 1.783 -22.953 1 89.44 171 ASP B CA 1
ATOM 5236 C C . ASP B 1 171 ? -0.459 1.9 -22.047 1 89.44 171 ASP B C 1
ATOM 5238 O O . ASP B 1 171 ? -1.442 2.553 -22.406 1 89.44 171 ASP B O 1
ATOM 5242 N N . PRO B 1 172 ? -0.385 1.294 -20.906 1 91.19 172 PRO B N 1
ATOM 5243 C CA . PRO B 1 172 ? -1.559 1.28 -20.031 1 91.19 172 PRO B CA 1
ATOM 5244 C C . PRO B 1 172 ? -1.96 2.676 -19.562 1 91.19 172 PRO B C 1
ATOM 5246 O O . PRO B 1 172 ? -3.148 2.951 -19.375 1 91.19 172 PRO B O 1
ATOM 5249 N N . ILE B 1 173 ? -1.027 3.604 -19.344 1 94.19 173 ILE B N 1
ATOM 5250 C CA . ILE B 1 173 ? -1.313 4.949 -18.844 1 94.19 173 ILE B CA 1
ATOM 5251 C C . ILE B 1 173 ? -2.043 5.746 -19.922 1 94.19 173 ILE B C 1
ATOM 5253 O O . ILE B 1 173 ? -3.068 6.375 -19.656 1 94.19 173 ILE B O 1
ATOM 5257 N N . GLU B 1 174 ? -1.483 5.711 -21.141 1 93.44 174 GLU B N 1
ATOM 5258 C CA . GLU B 1 174 ? -2.119 6.414 -22.25 1 93.44 174 GLU B CA 1
ATOM 5259 C C . GLU B 1 174 ? -3.514 5.863 -22.531 1 93.44 174 GLU B C 1
ATOM 5261 O O . GLU B 1 174 ? -4.449 6.621 -22.781 1 93.44 174 GLU B O 1
ATOM 5266 N N . THR B 1 175 ? -3.58 4.57 -22.484 1 91.25 175 THR B N 1
ATOM 5267 C CA . THR B 1 175 ? -4.871 3.928 -22.703 1 91.25 175 THR B CA 1
ATOM 5268 C C . THR B 1 175 ? -5.875 4.344 -21.625 1 91.25 175 THR B C 1
ATOM 5270 O O . THR B 1 175 ? -7.039 4.613 -21.938 1 91.25 175 THR B O 1
ATOM 5273 N N . ALA B 1 176 ? -5.477 4.371 -20.391 1 94.62 176 ALA B N 1
ATOM 5274 C CA . ALA B 1 176 ? -6.352 4.785 -19.297 1 94.62 176 ALA B CA 1
ATOM 5275 C C . ALA B 1 176 ? -6.84 6.215 -19.5 1 94.62 176 ALA B C 1
ATOM 5277 O O . ALA B 1 176 ? -8.023 6.508 -19.312 1 94.62 176 ALA B O 1
ATOM 5278 N N . ARG B 1 177 ? -5.973 7.137 -19.906 1 97 177 ARG B N 1
ATOM 5279 C CA . ARG B 1 177 ? -6.352 8.523 -20.156 1 97 177 ARG B CA 1
ATOM 5280 C C . ARG B 1 177 ? -7.418 8.609 -21.25 1 97 177 ARG B C 1
ATOM 5282 O O . ARG B 1 177 ? -8.367 9.383 -21.125 1 97 177 ARG B O 1
ATOM 5289 N N . GLU B 1 178 ? -7.203 7.805 -22.281 1 94.25 178 GLU B N 1
ATOM 5290 C CA . GLU B 1 178 ? -8.156 7.781 -23.391 1 94.25 178 GLU B CA 1
ATOM 5291 C C . GLU B 1 178 ? -9.531 7.297 -22.922 1 94.25 178 GLU B C 1
ATOM 5293 O O . GLU B 1 178 ? -10.555 7.859 -23.312 1 94.25 178 GLU B O 1
ATOM 5298 N N . GLN B 1 179 ? -9.523 6.246 -22.109 1 93.81 179 GLN B N 1
ATOM 5299 C CA . GLN B 1 179 ? -10.789 5.703 -21.641 1 93.81 179 GLN B CA 1
ATOM 5300 C C . GLN B 1 179 ? -11.492 6.676 -20.703 1 93.81 179 GLN B C 1
ATOM 5302 O O . GLN B 1 179 ? -12.719 6.805 -20.734 1 93.81 179 GLN B O 1
ATOM 5307 N N . VAL B 1 180 ? -10.789 7.348 -19.844 1 97 180 VAL B N 1
ATOM 5308 C CA . VAL B 1 180 ? -11.359 8.352 -18.953 1 97 180 VAL B CA 1
ATOM 5309 C C . VAL B 1 180 ? -12.008 9.461 -19.781 1 97 180 VAL B C 1
ATOM 5311 O O . VAL B 1 180 ? -13.148 9.844 -19.5 1 97 180 VAL B O 1
ATOM 5314 N N . ALA B 1 181 ? -11.273 9.953 -20.734 1 97.38 181 ALA B N 1
ATOM 5315 C CA . ALA B 1 181 ? -11.805 11.008 -21.594 1 97.38 181 ALA B CA 1
ATOM 5316 C C . ALA B 1 181 ? -13.094 10.562 -22.281 1 97.38 181 ALA B C 1
ATOM 5318 O O . ALA B 1 181 ? -14.055 11.328 -22.359 1 97.38 181 ALA B O 1
ATOM 5319 N N . ALA B 1 182 ? -13.086 9.359 -22.812 1 95.12 182 ALA B N 1
ATOM 5320 C CA . ALA B 1 182 ? -14.258 8.812 -23.5 1 95.12 182 ALA B CA 1
ATOM 5321 C C . ALA B 1 182 ? -15.453 8.727 -22.547 1 95.12 182 ALA B C 1
ATOM 5323 O O . ALA B 1 182 ? -16.578 9.07 -22.922 1 95.12 182 ALA B O 1
ATOM 5324 N N . LEU B 1 183 ? -15.25 8.266 -21.344 1 96.25 183 LEU B N 1
ATOM 5325 C CA . LEU B 1 183 ? -16.328 8.094 -20.375 1 96.25 183 LEU B CA 1
ATOM 5326 C C . LEU B 1 183 ? -16.828 9.453 -19.875 1 96.25 183 LEU B C 1
ATOM 5328 O O . LEU B 1 183 ? -18.016 9.633 -19.641 1 96.25 183 LEU B O 1
ATOM 5332 N N . GLN B 1 184 ? -15.914 10.398 -19.672 1 97.25 184 GLN B N 1
ATOM 5333 C CA . GLN B 1 184 ? -16.312 11.742 -19.266 1 97.25 184 GLN B CA 1
ATOM 5334 C C . GLN B 1 184 ? -17.156 12.406 -20.359 1 97.25 184 GLN B C 1
ATOM 5336 O O . GLN B 1 184 ? -18.109 13.133 -20.047 1 97.25 184 GLN B O 1
ATOM 5341 N N . ALA B 1 185 ? -16.797 12.156 -21.594 1 96.81 185 ALA B N 1
ATOM 5342 C CA . ALA B 1 185 ? -17.562 12.695 -22.719 1 96.81 185 ALA B CA 1
ATOM 5343 C C . ALA B 1 185 ? -18.984 12.133 -22.719 1 96.81 185 ALA B C 1
ATOM 5345 O O . ALA B 1 185 ? -19.906 12.758 -23.25 1 96.81 185 ALA B O 1
ATOM 5346 N N . GLN B 1 186 ? -19.109 11.016 -22.125 1 96.06 186 GLN B N 1
ATOM 5347 C CA . GLN B 1 186 ? -20.422 10.398 -22.031 1 96.06 186 GLN B CA 1
ATOM 5348 C C . GLN B 1 186 ? -21.141 10.797 -20.75 1 96.06 186 GLN B C 1
ATOM 5350 O O . GLN B 1 186 ? -22.219 10.273 -20.438 1 96.06 186 GLN B O 1
ATOM 5355 N N . ASN B 1 187 ? -20.547 11.602 -19.922 1 96.69 187 ASN B N 1
ATOM 5356 C CA . ASN B 1 187 ? -21.094 12.258 -18.75 1 96.69 187 ASN B CA 1
ATOM 5357 C C . ASN B 1 187 ? -21.438 11.258 -17.656 1 96.69 187 ASN B C 1
ATOM 5359 O O . ASN B 1 187 ? -22.5 11.336 -17.047 1 96.69 187 ASN B O 1
ATOM 5363 N N . VAL B 1 188 ? -20.609 10.281 -17.469 1 97.5 188 VAL B N 1
ATOM 5364 C CA . VAL B 1 188 ? -20.812 9.375 -16.344 1 97.5 188 VAL B CA 1
ATOM 5365 C C . VAL B 1 188 ? -20.531 10.102 -15.039 1 97.5 188 VAL B C 1
ATOM 5367 O O . VAL B 1 188 ? -19.781 11.078 -15.016 1 97.5 188 VAL B O 1
ATOM 5370 N N . ASP B 1 189 ? -21.125 9.641 -13.945 1 97.94 189 ASP B N 1
ATOM 5371 C CA . ASP B 1 189 ? -21 10.289 -12.641 1 97.94 189 ASP B CA 1
ATOM 5372 C C . ASP B 1 189 ? -19.703 9.859 -11.945 1 97.94 189 ASP B C 1
ATOM 5374 O O . ASP B 1 189 ? -19.125 10.617 -11.172 1 97.94 189 ASP B O 1
ATOM 5378 N N . LEU B 1 190 ? -19.328 8.609 -12.156 1 97.56 190 LEU B N 1
ATOM 5379 C CA . LEU B 1 190 ? -18.188 8.008 -11.492 1 97.56 190 LEU B CA 1
ATOM 5380 C C . LEU B 1 190 ? -17.453 7.055 -12.43 1 97.56 190 LEU B C 1
ATOM 5382 O O . LEU B 1 190 ? -18.078 6.375 -13.242 1 97.56 190 LEU B O 1
ATOM 5386 N N . ILE B 1 191 ? -16.141 6.996 -12.336 1 97.75 191 ILE B N 1
ATOM 5387 C CA . ILE B 1 191 ? -15.352 6.109 -13.188 1 97.75 191 ILE B CA 1
ATOM 5388 C C . ILE B 1 191 ? -14.531 5.156 -12.32 1 97.75 191 ILE B C 1
ATOM 5390 O O . ILE B 1 191 ? -13.82 5.59 -11.406 1 97.75 191 ILE B O 1
ATOM 5394 N N . ILE B 1 192 ? -14.641 3.863 -12.578 1 97.56 192 ILE B N 1
ATOM 5395 C CA . ILE B 1 192 ? -13.859 2.818 -11.922 1 97.56 192 ILE B CA 1
ATOM 5396 C C . ILE B 1 192 ? -12.922 2.168 -12.945 1 97.56 192 ILE B C 1
ATOM 5398 O O . ILE B 1 192 ? -13.352 1.786 -14.031 1 97.56 192 ILE B O 1
ATOM 5402 N N . ALA B 1 193 ? -11.633 2.084 -12.617 1 96.88 193 ALA B N 1
ATOM 5403 C CA . ALA B 1 193 ? -10.68 1.343 -13.43 1 96.88 193 ALA B CA 1
ATOM 5404 C C . ALA B 1 193 ? -10.43 -0.049 -12.859 1 96.88 193 ALA B C 1
ATOM 5406 O O . ALA B 1 193 ? -10.109 -0.193 -11.68 1 96.88 193 ALA B O 1
ATOM 5407 N N . LEU B 1 194 ? -10.617 -1.074 -13.633 1 95.5 194 LEU B N 1
ATOM 5408 C CA . LEU B 1 194 ? -10.156 -2.424 -13.328 1 95.5 194 LEU B CA 1
ATOM 5409 C C . LEU B 1 194 ? -8.766 -2.666 -13.891 1 95.5 194 LEU B C 1
ATOM 5411 O O . LEU B 1 194 ? -8.57 -2.631 -15.109 1 95.5 194 LEU B O 1
ATOM 5415 N N . THR B 1 195 ? -7.828 -2.916 -12.969 1 95.56 195 THR B N 1
ATOM 5416 C CA . THR B 1 195 ? -6.449 -3.02 -13.438 1 95.56 195 THR B CA 1
ATOM 5417 C C . THR B 1 195 ? -5.871 -4.398 -13.117 1 95.56 195 THR B C 1
ATOM 5419 O O . THR B 1 195 ? -6.262 -5.023 -12.133 1 95.56 195 THR B O 1
ATOM 5422 N N . HIS B 1 196 ? -5.035 -4.891 -13.969 1 95 196 HIS B N 1
ATOM 5423 C CA . HIS B 1 196 ? -4.211 -6.07 -13.719 1 95 196 HIS B CA 1
ATOM 5424 C C . HIS B 1 196 ? -2.736 -5.773 -13.969 1 95 196 HIS B C 1
ATOM 5426 O O . HIS B 1 196 ? -2.211 -6.078 -15.047 1 95 196 HIS B O 1
ATOM 5432 N N . GLN B 1 197 ? -2.199 -5.148 -13.016 1 93.25 197 GLN B N 1
ATOM 5433 C CA . GLN B 1 197 ? -0.816 -4.684 -13.031 1 93.25 197 GLN B CA 1
ATOM 5434 C C . GLN B 1 197 ? -0.21 -4.711 -11.633 1 93.25 197 GLN B C 1
ATOM 5436 O O . GLN B 1 197 ? -0.934 -4.82 -10.641 1 93.25 197 GLN B O 1
ATOM 5441 N N . ASP B 1 198 ? 1.107 -4.672 -11.57 1 90.38 198 ASP B N 1
ATOM 5442 C CA . ASP B 1 198 ? 1.758 -4.777 -10.273 1 90.38 198 ASP B CA 1
ATOM 5443 C C . ASP B 1 198 ? 1.578 -3.496 -9.461 1 90.38 198 ASP B C 1
ATOM 5445 O O . ASP B 1 198 ? 1.085 -2.492 -9.977 1 90.38 198 ASP B O 1
ATOM 5449 N N . LEU B 1 199 ? 1.904 -3.555 -8.258 1 90.31 199 LEU B N 1
ATOM 5450 C CA . LEU B 1 199 ? 1.696 -2.48 -7.293 1 90.31 199 LEU B CA 1
ATOM 5451 C C . LEU B 1 199 ? 2.365 -1.193 -7.762 1 90.31 199 LEU B C 1
ATOM 5453 O O . LEU B 1 199 ? 1.798 -0.107 -7.617 1 90.31 199 LEU B O 1
ATOM 5457 N N . VAL B 1 200 ? 3.586 -1.208 -8.328 1 87.56 200 VAL B N 1
ATOM 5458 C CA . VAL B 1 200 ? 4.332 -0.034 -8.766 1 87.56 200 VAL B CA 1
ATOM 5459 C C . VAL B 1 200 ? 3.59 0.659 -9.906 1 87.56 200 VAL B C 1
ATOM 5461 O O . VAL B 1 200 ? 3.496 1.888 -9.938 1 87.56 200 VAL B O 1
ATOM 5464 N N . ASP B 1 201 ? 3.084 -0.142 -10.789 1 92.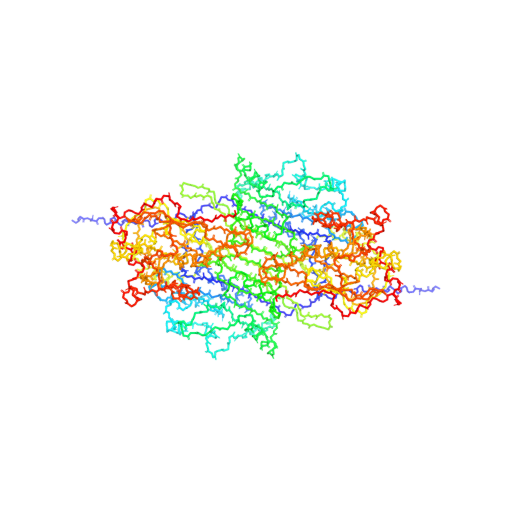19 201 ASP B N 1
ATOM 5465 C CA . ASP B 1 201 ? 2.342 0.401 -11.922 1 92.19 201 ASP B CA 1
ATOM 5466 C C . ASP B 1 201 ? 1.022 1.021 -11.469 1 92.19 201 ASP B C 1
ATOM 5468 O O . ASP B 1 201 ? 0.595 2.045 -12.008 1 92.19 201 ASP B O 1
ATOM 5472 N N . ASP B 1 202 ? 0.332 0.415 -10.531 1 95.81 202 ASP B N 1
ATOM 5473 C CA . ASP B 1 202 ? -0.92 0.979 -10.039 1 95.81 202 ASP B CA 1
ATOM 5474 C C . ASP B 1 202 ? -0.671 2.268 -9.258 1 95.81 202 ASP B C 1
ATOM 5476 O O . ASP B 1 202 ? -1.491 3.188 -9.289 1 95.81 202 ASP B O 1
ATOM 5480 N N . ASN B 1 203 ? 0.498 2.338 -8.5 1 93.12 203 ASN B N 1
ATOM 5481 C CA . ASN B 1 203 ? 0.878 3.604 -7.883 1 93.12 203 ASN B CA 1
ATOM 5482 C C . ASN B 1 203 ? 1.015 4.715 -8.914 1 93.12 203 ASN B C 1
ATOM 5484 O O . ASN B 1 203 ? 0.514 5.824 -8.711 1 93.12 203 ASN B O 1
ATOM 5488 N N . ARG B 1 204 ? 1.687 4.391 -9.984 1 92.5 204 ARG B N 1
ATOM 5489 C CA . ARG B 1 204 ? 1.899 5.359 -11.055 1 92.5 204 ARG B CA 1
ATOM 5490 C C . ARG B 1 204 ? 0.577 5.77 -11.688 1 92.5 204 ARG B C 1
ATOM 5492 O O . ARG B 1 204 ? 0.333 6.957 -11.914 1 92.5 204 ARG B O 1
ATOM 5499 N N . LEU B 1 205 ? -0.282 4.797 -12 1 96.44 205 LEU B N 1
ATOM 5500 C CA . LEU B 1 205 ? -1.587 5.086 -12.578 1 96.44 205 LEU B CA 1
ATOM 5501 C C . LEU B 1 205 ? -2.414 5.969 -11.648 1 96.44 205 LEU B C 1
ATOM 5503 O O . LEU B 1 205 ? -3.045 6.93 -12.102 1 96.44 205 LEU B O 1
ATOM 5507 N N . SER B 1 206 ? -2.42 5.633 -10.414 1 96.31 206 SER B N 1
ATOM 5508 C CA . SER B 1 206 ? -3.121 6.391 -9.391 1 96.31 206 SER B CA 1
ATOM 5509 C C . SER B 1 206 ? -2.695 7.855 -9.391 1 96.31 206 SER B C 1
ATOM 5511 O O . SER B 1 206 ? -3.533 8.75 -9.273 1 96.31 206 SER B O 1
ATOM 5513 N N . GLU B 1 207 ? -1.496 8.094 -9.555 1 92.31 207 GLU B N 1
ATOM 5514 C CA . GLU B 1 207 ? -0.927 9.438 -9.469 1 92.31 207 GLU B CA 1
ATOM 5515 C C . GLU B 1 207 ? -1.124 10.203 -10.773 1 92.31 207 GLU B C 1
ATOM 5517 O O . GLU B 1 207 ? -1.47 11.391 -10.758 1 92.31 207 GLU B O 1
ATOM 5522 N N . GLU B 1 208 ? -0.931 9.555 -11.922 1 92.94 208 GLU B N 1
ATOM 5523 C CA . GLU B 1 208 ? -0.736 10.258 -13.188 1 92.94 208 GLU B CA 1
ATOM 5524 C C . GLU B 1 208 ? -2.059 10.438 -13.93 1 92.94 208 GLU B C 1
ATOM 5526 O O . GLU B 1 208 ? -2.184 11.32 -14.781 1 92.94 208 GLU B O 1
ATOM 5531 N N . VAL B 1 209 ? -2.961 9.539 -13.68 1 96.94 209 VAL B N 1
ATOM 5532 C CA . VAL B 1 209 ? -4.184 9.594 -14.469 1 96.94 209 VAL B CA 1
ATOM 5533 C C . VAL B 1 209 ? -5.312 10.195 -13.641 1 96.94 209 VAL B C 1
ATOM 5535 O O . VAL B 1 209 ? -5.891 9.523 -12.781 1 96.94 209 VAL B O 1
ATOM 5538 N N . GLY B 1 210 ? -5.668 11.414 -13.945 1 95.56 210 GLY B N 1
ATOM 5539 C CA . GLY B 1 210 ? -6.797 12.062 -13.297 1 95.56 210 GLY B CA 1
ATOM 5540 C C . GLY B 1 210 ? -8.141 11.602 -13.828 1 95.56 210 GLY B C 1
ATOM 5541 O O . GLY B 1 210 ? -8.227 11.117 -14.961 1 95.56 210 GLY B O 1
ATOM 5542 N N . GLY B 1 211 ? -9.148 11.688 -13.047 1 97.25 211 GLY B N 1
ATOM 5543 C CA . GLY B 1 211 ? -10.508 11.406 -13.492 1 97.25 211 GLY B CA 1
ATOM 5544 C C . GLY B 1 211 ? -11.023 10.062 -13.031 1 97.25 211 GLY B C 1
ATOM 5545 O O . GLY B 1 211 ? -12.227 9.805 -13.062 1 97.25 211 GLY B O 1
ATOM 5546 N N . ILE B 1 212 ? -10.156 9.172 -12.602 1 98.12 212 ILE B N 1
ATOM 5547 C CA . ILE B 1 212 ? -10.578 7.895 -12.031 1 98.12 212 ILE B CA 1
ATOM 5548 C C . ILE B 1 212 ? -10.961 8.086 -10.562 1 98.12 212 ILE B C 1
ATOM 5550 O O . ILE B 1 212 ? -10.258 8.766 -9.812 1 98.12 212 ILE B O 1
ATOM 5554 N N . ASP B 1 213 ? -12.039 7.488 -10.188 1 98.19 213 ASP B N 1
ATOM 5555 C CA . ASP B 1 213 ? -12.492 7.672 -8.812 1 98.19 213 ASP B CA 1
ATOM 5556 C C . ASP B 1 213 ? -12.023 6.523 -7.926 1 98.19 213 ASP B C 1
ATOM 5558 O O . ASP B 1 213 ? -11.812 6.707 -6.723 1 98.19 213 ASP B O 1
ATOM 5562 N N . LEU B 1 214 ? -11.953 5.352 -8.484 1 98.56 214 LEU B N 1
ATOM 5563 C CA . LEU B 1 214 ? -11.523 4.16 -7.758 1 98.56 214 LEU B CA 1
ATOM 5564 C C . LEU B 1 214 ? -10.836 3.174 -8.688 1 98.56 214 LEU B C 1
ATOM 5566 O O . LEU B 1 214 ? -11.289 2.953 -9.812 1 98.56 214 LEU B O 1
ATOM 5570 N N . ILE B 1 215 ? -9.719 2.635 -8.234 1 98.44 215 ILE B N 1
ATOM 5571 C CA . ILE B 1 215 ? -9.039 1.562 -8.953 1 98.44 215 ILE B CA 1
ATOM 5572 C C . ILE B 1 215 ? -9.227 0.243 -8.203 1 98.44 215 ILE B C 1
ATOM 5574 O O . ILE B 1 215 ? -9.008 0.171 -6.992 1 98.44 215 ILE B O 1
ATOM 5578 N N . ILE B 1 216 ? -9.742 -0.73 -8.852 1 98.19 216 ILE B N 1
ATOM 5579 C CA . ILE B 1 216 ? -9.773 -2.107 -8.375 1 98.19 216 ILE B CA 1
ATOM 5580 C C . ILE B 1 216 ? -8.766 -2.951 -9.148 1 98.19 216 ILE B C 1
ATOM 5582 O O . ILE B 1 216 ? -8.938 -3.186 -10.352 1 98.19 216 ILE B O 1
ATOM 5586 N N . GLY B 1 217 ? -7.727 -3.389 -8.453 1 97.44 217 GLY B N 1
ATOM 5587 C CA . GLY B 1 217 ? -6.617 -4.023 -9.148 1 97.44 217 GLY B CA 1
ATOM 5588 C C . GLY B 1 217 ? -6.395 -5.465 -8.727 1 97.44 217 GLY B C 1
ATOM 5589 O O . GLY B 1 217 ? -7.039 -5.949 -7.797 1 97.44 217 GLY B O 1
ATOM 5590 N N . GLY B 1 218 ? -5.594 -6.211 -9.523 1 96.81 218 GLY B N 1
ATOM 5591 C CA . GLY B 1 218 ? -5.137 -7.562 -9.242 1 96.81 218 GLY B CA 1
ATOM 5592 C C . GLY B 1 218 ? -3.662 -7.766 -9.531 1 96.81 218 GLY B C 1
ATOM 5593 O O . GLY B 1 218 ? -2.857 -6.848 -9.359 1 96.81 218 GLY B O 1
ATOM 5594 N N . HIS B 1 219 ? -3.264 -8.945 -9.695 1 93.94 219 HIS B N 1
ATOM 5595 C CA . HIS B 1 219 ? -1.937 -9.336 -10.156 1 93.94 219 HIS B CA 1
ATOM 5596 C C . HIS B 1 219 ? -1.009 -9.617 -8.977 1 93.94 219 HIS B C 1
ATOM 5598 O O . HIS B 1 219 ? -0.178 -10.531 -9.047 1 93.94 219 HIS B O 1
ATOM 5604 N N . ASP B 1 220 ? -1.124 -8.914 -7.895 1 92.25 220 ASP B N 1
ATOM 5605 C CA . ASP B 1 220 ? -0.159 -8.961 -6.801 1 92.25 220 ASP B CA 1
ATOM 5606 C C . ASP B 1 220 ? -0.479 -10.094 -5.832 1 92.25 220 ASP B C 1
ATOM 5608 O O . ASP B 1 220 ? 0.376 -10.508 -5.047 1 92.25 220 ASP B O 1
ATOM 5612 N N . HIS B 1 221 ? -1.671 -10.594 -5.773 1 93.56 221 HIS B N 1
ATOM 5613 C CA . HIS B 1 221 ? -2.084 -11.719 -4.938 1 93.56 221 HIS B CA 1
ATOM 5614 C C . HIS B 1 221 ? -2.053 -11.344 -3.459 1 93.56 221 HIS B C 1
ATOM 5616 O O . HIS B 1 221 ? -1.72 -12.18 -2.611 1 93.56 221 HIS B O 1
ATOM 5622 N N . SER B 1 222 ? -2.252 -10.117 -3.113 1 94.12 222 SER B N 1
ATOM 5623 C CA . SER B 1 222 ? -2.246 -9.656 -1.729 1 94.12 222 SER B CA 1
ATOM 5624 C C . SER B 1 222 ? -3.295 -8.57 -1.508 1 94.12 222 SER B C 1
ATOM 5626 O O . SER B 1 222 ? -3.527 -7.734 -2.385 1 94.12 222 SER B O 1
ATOM 5628 N N . SER B 1 223 ? -3.896 -8.594 -0.326 1 96.94 223 SER B N 1
ATOM 5629 C CA . SER B 1 223 ? -4.898 -7.59 0.013 1 96.94 223 SER B CA 1
ATOM 5630 C C . SER B 1 223 ? -4.254 -6.234 0.279 1 96.94 223 SER B C 1
ATOM 5632 O O . SER B 1 223 ? -3.281 -6.141 1.031 1 96.94 223 SER B O 1
ATOM 5634 N N . MET B 1 224 ? -4.848 -5.199 -0.377 1 97.81 224 MET B N 1
ATOM 5635 C CA . MET B 1 224 ? -4.289 -3.857 -0.243 1 97.81 224 MET B CA 1
ATOM 5636 C C . MET B 1 224 ? -5.379 -2.799 -0.367 1 97.81 224 MET B C 1
ATOM 5638 O O . MET B 1 224 ? -6.34 -2.975 -1.122 1 97.81 224 MET B O 1
ATOM 5642 N N . LEU B 1 225 ? -5.207 -1.77 0.392 1 98.44 225 LEU B N 1
ATOM 5643 C CA . LEU B 1 225 ? -5.848 -0.475 0.19 1 98.44 225 LEU B CA 1
ATOM 5644 C C . LEU B 1 225 ? -4.82 0.65 0.209 1 98.44 225 LEU B C 1
ATOM 5646 O O . LEU B 1 225 ? -4.008 0.738 1.132 1 98.44 225 LEU B O 1
ATOM 5650 N N . GLN B 1 226 ? -4.82 1.497 -0.822 1 96.62 226 GLN B N 1
ATOM 5651 C CA . GLN B 1 226 ? -3.852 2.584 -0.925 1 96.62 226 GLN B CA 1
ATOM 5652 C C . GLN B 1 226 ? -4.527 3.885 -1.352 1 96.62 226 GLN B C 1
ATOM 5654 O O . GLN B 1 226 ? -5.191 3.934 -2.387 1 96.62 226 GLN B O 1
ATOM 5659 N N . THR B 1 227 ? -4.367 4.957 -0.522 1 95.12 227 THR B N 1
ATOM 5660 C CA . THR B 1 227 ? -4.891 6.27 -0.884 1 95.12 227 THR B CA 1
ATOM 5661 C C . THR B 1 227 ? -3.771 7.309 -0.92 1 95.12 227 THR B C 1
ATOM 5663 O O . THR B 1 227 ? -4.035 8.516 -0.964 1 95.12 227 THR B O 1
ATOM 5666 N N . HIS B 1 228 ? -2.576 6.938 -0.966 1 88.94 228 HIS B N 1
ATOM 5667 C CA . HIS B 1 228 ? -1.4 7.777 -0.763 1 88.94 228 HIS B CA 1
ATOM 5668 C C . HIS B 1 228 ? -1.034 8.531 -2.037 1 88.94 228 HIS B C 1
ATOM 5670 O O . HIS B 1 228 ? -0.501 9.641 -1.976 1 88.94 228 HIS B O 1
ATOM 5676 N N . TYR B 1 229 ? -1.274 8.07 -3.213 1 87.19 229 TYR B N 1
ATOM 5677 C CA . TYR B 1 229 ? -0.695 8.586 -4.449 1 87.19 229 TYR B CA 1
ATOM 5678 C C . TYR B 1 229 ? -1.706 9.438 -5.215 1 87.19 229 TYR B C 1
ATOM 5680 O O . TYR B 1 229 ? -1.33 10.352 -5.945 1 87.19 229 TYR B O 1
ATOM 5688 N N . GLY B 1 230 ? -2.91 9.195 -5.109 1 91.5 230 GLY B N 1
ATOM 5689 C CA . GLY B 1 230 ? -4.008 9.844 -5.812 1 91.5 230 GLY B CA 1
ATOM 5690 C C . GLY B 1 230 ? -5.316 9.086 -5.695 1 91.5 230 GLY B C 1
ATOM 5691 O O . GLY B 1 230 ? -5.898 9.016 -4.609 1 91.5 230 GLY B O 1
ATOM 5692 N N . THR B 1 231 ? -5.633 8.492 -6.883 1 96.44 231 THR B N 1
ATOM 5693 C CA . THR B 1 231 ? -6.852 7.691 -6.855 1 96.44 231 THR B CA 1
ATOM 5694 C C . THR B 1 231 ? -6.695 6.504 -5.91 1 96.44 231 THR B C 1
ATOM 5696 O O . THR B 1 231 ? -5.707 5.773 -5.98 1 96.44 231 THR B O 1
ATOM 5699 N N . PRO B 1 232 ? -7.68 6.34 -4.992 1 97.69 232 PRO B N 1
ATOM 5700 C CA . PRO B 1 232 ? -7.594 5.152 -4.137 1 97.69 232 PRO B CA 1
ATOM 5701 C C . PRO B 1 232 ? -7.664 3.85 -4.934 1 97.69 232 PRO B C 1
ATOM 5703 O O . PRO B 1 232 ? -8.383 3.77 -5.93 1 97.69 232 PRO B O 1
ATOM 5706 N N . TYR B 1 233 ? -6.953 2.828 -4.457 1 98.25 233 TYR B N 1
ATOM 5707 C CA . TYR B 1 233 ? -7.129 1.521 -5.078 1 98.25 233 TYR B CA 1
ATOM 5708 C C . TYR B 1 233 ? -7.18 0.417 -4.031 1 98.25 233 TYR B C 1
ATOM 5710 O O . TYR B 1 233 ? -6.66 0.58 -2.924 1 98.25 233 TYR B O 1
ATOM 5718 N N . ILE B 1 234 ? -7.852 -0.681 -4.375 1 98.62 234 ILE B N 1
ATOM 5719 C CA . ILE B 1 234 ? -7.934 -1.881 -3.547 1 98.62 234 ILE B CA 1
ATOM 5720 C C . ILE B 1 234 ? -7.566 -3.107 -4.383 1 98.62 234 ILE B C 1
ATOM 5722 O O . ILE B 1 234 ? -7.82 -3.143 -5.59 1 98.62 234 ILE B O 1
ATOM 5726 N N . LYS B 1 235 ? -6.91 -4.055 -3.803 1 98.38 235 LYS B N 1
ATOM 5727 C CA . LYS B 1 235 ? -6.605 -5.379 -4.34 1 98.38 235 LYS B CA 1
ATOM 5728 C C . LYS B 1 235 ? -6.953 -6.473 -3.334 1 98.38 235 LYS B C 1
ATOM 5730 O O . LYS B 1 235 ? -6.734 -6.309 -2.131 1 98.38 235 LYS B O 1
ATOM 5735 N N . SER B 1 236 ? -7.484 -7.539 -3.84 1 98.12 236 SER B N 1
ATOM 5736 C CA . SER B 1 236 ? -7.812 -8.672 -2.979 1 98.12 236 SER B CA 1
ATOM 5737 C C . SER B 1 236 ? -6.672 -9.68 -2.936 1 98.12 236 SER B C 1
ATOM 5739 O O . SER B 1 236 ? -5.781 -9.656 -3.789 1 98.12 236 SER B O 1
ATOM 5741 N N . ASP B 1 237 ? -6.746 -10.539 -1.927 1 96.19 237 ASP B N 1
ATOM 5742 C CA . ASP B 1 237 ? -5.922 -11.742 -1.92 1 96.19 237 ASP B CA 1
ATOM 5743 C C . ASP B 1 237 ? -6.387 -12.734 -2.984 1 96.19 237 ASP B C 1
ATOM 5745 O O . ASP B 1 237 ? -7.523 -12.656 -3.457 1 96.19 237 ASP B O 1
ATOM 5749 N N . PHE B 1 238 ? -5.57 -13.625 -3.393 1 95.25 238 PHE B N 1
ATOM 5750 C CA . PHE B 1 238 ? -5.883 -14.539 -4.484 1 95.25 238 PHE B CA 1
ATOM 5751 C C . PHE B 1 238 ? -6.75 -15.695 -3.994 1 95.25 238 PHE B C 1
ATOM 5753 O O . PHE B 1 238 ? -6.887 -15.906 -2.787 1 95.25 238 PHE B O 1
ATOM 5760 N N . ASN B 1 239 ? -7.473 -16.359 -4.883 1 96.31 239 ASN B N 1
ATOM 5761 C CA . ASN B 1 239 ? -8.266 -17.562 -4.68 1 96.31 239 ASN B CA 1
ATOM 5762 C C . ASN B 1 239 ? -9.359 -17.344 -3.637 1 96.31 239 ASN B C 1
ATOM 5764 O O . ASN B 1 239 ? -9.602 -18.203 -2.793 1 96.31 239 ASN B O 1
ATOM 5768 N N . PHE B 1 240 ? -9.945 -16.172 -3.643 1 97.69 240 PHE B N 1
ATOM 5769 C CA . PHE B 1 240 ? -11.062 -15.773 -2.789 1 97.69 240 PHE B CA 1
ATOM 5770 C C . PHE B 1 240 ? -10.672 -15.852 -1.319 1 97.69 240 PHE B C 1
ATOM 5772 O O . PHE B 1 240 ? -11.531 -15.891 -0.442 1 97.69 240 PHE B O 1
ATOM 5779 N N . ARG B 1 241 ? -9.375 -15.93 -1.052 1 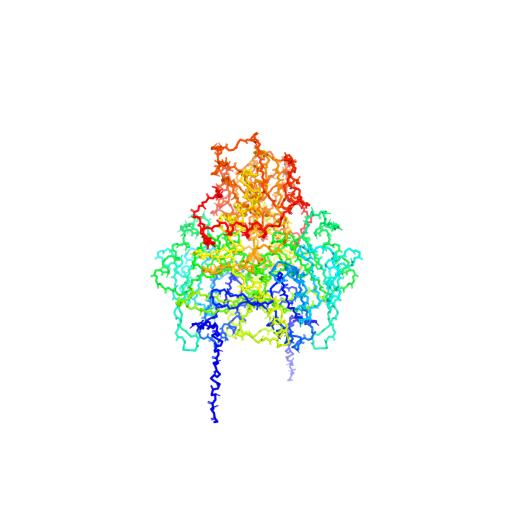95.81 241 ARG B N 1
ATOM 5780 C CA . ARG B 1 241 ? -8.984 -15.922 0.356 1 95.81 241 ARG B CA 1
ATOM 5781 C C . ARG B 1 241 ? -9.523 -14.68 1.062 1 95.81 241 ARG B C 1
ATOM 5783 O O . ARG B 1 241 ? -9.797 -14.711 2.266 1 95.81 241 ARG B O 1
ATOM 5790 N N . SER B 1 242 ? -9.688 -13.609 0.307 1 97.19 242 SER B N 1
ATOM 5791 C CA . SER B 1 242 ? -10.422 -12.43 0.768 1 97.19 242 SER B CA 1
ATOM 5792 C C . SER B 1 242 ? -11.125 -11.727 -0.388 1 97.19 242 SER B C 1
ATOM 5794 O O . SER B 1 242 ? -10.781 -11.938 -1.553 1 97.19 242 SER B O 1
ATOM 5796 N N . ILE B 1 243 ? -12.109 -10.984 -0.033 1 98.69 243 ILE B N 1
ATOM 5797 C CA . ILE B 1 243 ? -12.797 -10.109 -0.977 1 98.69 243 ILE B CA 1
ATOM 5798 C C . ILE B 1 243 ? -12.922 -8.711 -0.38 1 98.69 243 ILE B C 1
ATOM 5800 O O . ILE B 1 243 ? -12.688 -8.516 0.816 1 98.69 243 ILE B O 1
ATOM 5804 N N . TRP B 1 244 ? -13.211 -7.746 -1.227 1 98.81 244 TRP B N 1
ATOM 5805 C CA . TRP B 1 244 ? -13.477 -6.395 -0.751 1 98.81 244 TRP B CA 1
ATOM 5806 C C . TRP B 1 244 ? -14.953 -6.047 -0.901 1 98.81 244 TRP B C 1
ATOM 5808 O O . TRP B 1 244 ? -15.57 -6.348 -1.927 1 98.81 244 TRP B O 1
ATOM 5818 N N . LYS B 1 245 ? -15.539 -5.477 0.101 1 98.81 245 LYS B N 1
ATOM 5819 C CA . LYS B 1 245 ? -16.812 -4.75 0.053 1 98.81 245 LYS B CA 1
ATOM 5820 C C . LYS B 1 245 ? -16.578 -3.244 0.173 1 98.81 245 LYS B C 1
ATOM 5822 O O . LYS B 1 245 ? -15.945 -2.779 1.122 1 98.81 245 LYS B O 1
ATOM 5827 N N . THR B 1 246 ? -17.062 -2.535 -0.771 1 98.75 246 THR B N 1
ATOM 5828 C CA . THR B 1 246 ? -16.938 -1.082 -0.761 1 98.75 246 THR B CA 1
ATOM 5829 C C . THR B 1 246 ? -18.312 -0.423 -0.817 1 98.75 246 THR B C 1
ATOM 5831 O O . THR B 1 246 ? -19.156 -0.797 -1.638 1 98.75 246 THR B O 1
ATOM 5834 N N . HIS B 1 247 ? -18.594 0.47 0.078 1 98.56 247 HIS B N 1
ATOM 5835 C CA . HIS B 1 247 ? -19.766 1.319 0.039 1 98.56 247 HIS B CA 1
ATOM 5836 C C . HIS B 1 247 ? -19.422 2.729 -0.428 1 98.56 247 HIS B C 1
ATOM 5838 O O . HIS B 1 247 ? -18.547 3.375 0.14 1 98.56 247 HIS B O 1
ATOM 5844 N N . ILE B 1 248 ? -20.109 3.191 -1.418 1 98.12 248 ILE B N 1
ATOM 5845 C CA . ILE B 1 248 ? -19.828 4.492 -2.014 1 98.12 248 ILE B CA 1
ATOM 5846 C C . ILE B 1 248 ? -21.016 5.43 -1.802 1 98.12 248 ILE B C 1
ATOM 5848 O O . ILE B 1 248 ? -22.156 5.074 -2.094 1 98.12 248 ILE B O 1
ATOM 5852 N N . GLU B 1 249 ? -20.766 6.578 -1.316 1 97.06 249 GLU B N 1
ATOM 5853 C CA . GLU B 1 249 ? -21.688 7.707 -1.299 1 97.06 249 GLU B CA 1
ATOM 5854 C C . GLU B 1 249 ? -21.281 8.781 -2.299 1 97.06 249 GLU B C 1
ATOM 5856 O O . GLU B 1 249 ? -20.156 9.305 -2.225 1 97.06 249 GLU B O 1
ATOM 5861 N N . TYR B 1 250 ? -22.172 9.086 -3.164 1 97.31 250 TYR B N 1
ATOM 5862 C CA . TYR B 1 250 ? -21.922 10.055 -4.223 1 97.31 250 TYR B CA 1
ATOM 5863 C C . TYR B 1 250 ? -22.719 11.336 -3.99 1 97.31 250 TYR B C 1
ATOM 5865 O O . TYR B 1 250 ? -23.938 11.289 -3.812 1 97.31 250 TYR B O 1
ATOM 5873 N N . TYR B 1 251 ? -22 12.438 -4.016 1 95.94 251 TYR B N 1
ATOM 5874 C CA . TYR B 1 251 ? -22.578 13.781 -3.943 1 95.94 251 TYR B CA 1
ATOM 5875 C C . TYR B 1 251 ? -22.328 14.547 -5.234 1 95.94 251 TYR B C 1
ATOM 5877 O O . TYR B 1 251 ? -21.188 14.906 -5.539 1 95.94 251 TYR B O 1
ATOM 5885 N N . ALA B 1 252 ? -23.344 14.836 -5.938 1 95.75 252 ALA B N 1
ATOM 5886 C CA . ALA B 1 252 ? -23.234 15.539 -7.215 1 95.75 252 ALA B CA 1
ATOM 5887 C C . ALA B 1 252 ? -22.797 16.984 -7.004 1 95.75 252 ALA B C 1
ATOM 5889 O O . ALA B 1 252 ? -22.969 17.547 -5.914 1 95.75 252 ALA B O 1
ATOM 5890 N N . ALA B 1 253 ? -22.188 17.484 -8.062 1 93.38 253 ALA B N 1
ATOM 5891 C CA . ALA B 1 253 ? -21.828 18.906 -8.016 1 93.38 253 ALA B CA 1
ATOM 5892 C C . ALA B 1 253 ? -23.062 19.766 -7.844 1 93.38 253 ALA B C 1
ATOM 5894 O O . ALA B 1 253 ? -24.141 19.453 -8.359 1 93.38 253 ALA B O 1
ATOM 5895 N N . ASP B 1 254 ? -22.859 20.812 -7.078 1 90.25 254 ASP B N 1
ATOM 5896 C CA . ASP B 1 254 ? -23.922 21.812 -6.941 1 90.25 254 ASP B CA 1
ATOM 5897 C C . ASP B 1 254 ? -23.359 23.219 -7.094 1 90.25 254 ASP B C 1
ATOM 5899 O O . ASP B 1 254 ? -22.297 23.406 -7.684 1 90.25 254 ASP B O 1
ATOM 5903 N N . ALA B 1 255 ? -24.078 24.234 -6.727 1 87.19 255 ALA B N 1
ATOM 5904 C CA . ALA B 1 255 ? -23.703 25.609 -6.977 1 87.19 255 ALA B CA 1
ATOM 5905 C C . ALA B 1 255 ? -22.453 26 -6.191 1 87.19 255 ALA B C 1
ATOM 5907 O O . ALA B 1 255 ? -21.688 26.875 -6.613 1 87.19 255 ALA B O 1
ATOM 5908 N N . SER B 1 256 ? -22.219 25.234 -5.125 1 85.06 256 SER B N 1
ATOM 5909 C CA . SER B 1 256 ? -21.172 25.672 -4.203 1 85.06 256 SER B CA 1
ATOM 5910 C C . SER B 1 256 ? -19.969 24.75 -4.258 1 85.06 256 SER B C 1
ATOM 5912 O O . SER B 1 256 ? -18.844 25.156 -3.955 1 85.06 256 SER B O 1
ATOM 5914 N N . TYR B 1 257 ? -20.266 23.453 -4.602 1 87.5 257 TYR B N 1
ATOM 5915 C CA . TYR B 1 257 ? -19.188 22.469 -4.48 1 87.5 257 TYR B CA 1
ATOM 5916 C C . TYR B 1 257 ? -19.156 21.547 -5.688 1 87.5 257 TYR B C 1
ATOM 5918 O O . TYR B 1 257 ? -20.203 21.234 -6.27 1 87.5 257 TYR B O 1
ATOM 5926 N N . ASP B 1 258 ? -18 21.094 -5.965 1 89.25 258 ASP B N 1
ATOM 5927 C CA . ASP B 1 258 ? -17.828 20.047 -6.969 1 89.25 258 ASP B CA 1
ATOM 5928 C C . ASP B 1 258 ? -18.328 18.688 -6.438 1 89.25 258 ASP B C 1
ATOM 5930 O O . ASP B 1 258 ? -18.656 18.578 -5.258 1 89.25 258 ASP B O 1
ATOM 5934 N N . ARG B 1 259 ? -18.391 17.75 -7.328 1 93.88 259 ARG B N 1
ATOM 5935 C CA . ARG B 1 259 ? -18.812 16.422 -6.91 1 93.88 259 ARG B CA 1
ATOM 5936 C C . ARG B 1 259 ? -17.859 15.844 -5.875 1 93.88 259 ARG B C 1
ATOM 5938 O O . ARG B 1 259 ? -16.672 16.188 -5.855 1 93.88 259 ARG B O 1
ATOM 5945 N N . LYS B 1 260 ? -18.359 14.953 -4.992 1 93.75 260 LYS B N 1
ATOM 5946 C CA . LYS B 1 260 ? -17.562 14.297 -3.959 1 93.75 260 LYS B CA 1
ATOM 5947 C C . LYS B 1 260 ? -18 12.852 -3.76 1 93.75 260 LYS B C 1
ATOM 5949 O O . LYS B 1 260 ? -19.188 12.539 -3.85 1 93.75 260 LYS B O 1
ATOM 5954 N N . VAL B 1 261 ? -17.016 12.039 -3.568 1 95.5 261 VAL B N 1
ATOM 5955 C CA . VAL B 1 261 ? -17.266 10.625 -3.301 1 95.5 261 VAL B CA 1
ATOM 5956 C C . VAL B 1 261 ? -16.672 10.242 -1.943 1 95.5 261 VAL B C 1
ATOM 5958 O O . VAL B 1 261 ? -15.531 10.578 -1.643 1 95.5 261 VAL B O 1
ATOM 5961 N N . VAL B 1 262 ? -17.484 9.625 -1.065 1 95.81 262 VAL B N 1
ATOM 5962 C CA . VAL B 1 262 ? -17.016 9.078 0.208 1 95.81 262 VAL B CA 1
ATOM 5963 C C . VAL B 1 262 ? -17.094 7.555 0.178 1 95.81 262 VAL B C 1
ATOM 5965 O O . VAL B 1 262 ? -18.141 6.992 -0.184 1 95.81 262 VAL B O 1
ATOM 5968 N N . MET B 1 263 ? -16.016 6.922 0.559 1 97.44 263 MET B N 1
ATOM 5969 C CA . MET B 1 263 ? -15.969 5.469 0.413 1 97.44 263 MET B CA 1
ATOM 5970 C C . MET B 1 263 ? -15.688 4.797 1.752 1 97.44 263 MET B C 1
ATOM 5972 O O . MET B 1 263 ? -14.891 5.301 2.545 1 97.44 263 MET B O 1
ATOM 5976 N N . THR B 1 264 ? -16.375 3.717 2.02 1 97.56 264 THR B N 1
ATOM 5977 C CA . THR B 1 264 ? -16.078 2.777 3.098 1 97.56 264 THR B CA 1
ATOM 5978 C C . THR B 1 264 ? -15.656 1.424 2.535 1 97.56 264 THR B C 1
ATOM 5980 O O . THR B 1 264 ? -16.359 0.835 1.719 1 97.56 264 THR B O 1
ATOM 5983 N N . HIS B 1 265 ? -14.469 0.933 2.963 1 98.5 265 HIS B N 1
ATOM 5984 C CA . HIS B 1 265 ? -13.945 -0.332 2.455 1 98.5 265 HIS B CA 1
ATOM 5985 C C . HIS B 1 265 ? -13.836 -1.37 3.566 1 98.5 265 HIS B C 1
ATOM 5987 O O . HIS B 1 265 ? -13.461 -1.041 4.695 1 98.5 265 HIS B O 1
ATOM 5993 N N . GLN B 1 266 ? -14.195 -2.586 3.242 1 98.38 266 GLN B N 1
ATOM 5994 C CA . GLN B 1 266 ? -14.023 -3.713 4.152 1 98.38 266 GLN B CA 1
ATOM 5995 C C . GLN B 1 266 ? -13.438 -4.922 3.424 1 98.38 266 GLN B C 1
ATOM 5997 O O . GLN B 1 266 ? -13.953 -5.336 2.385 1 98.38 266 GLN B O 1
ATOM 6002 N N . THR B 1 267 ? -12.336 -5.418 3.904 1 98.12 267 THR B N 1
ATOM 6003 C CA . THR B 1 267 ? -11.82 -6.691 3.412 1 98.12 267 THR B CA 1
ATOM 6004 C C . THR B 1 267 ? -12.336 -7.848 4.266 1 98.12 267 THR B C 1
ATOM 6006 O O . THR B 1 267 ? -12.312 -7.773 5.496 1 98.12 267 THR B O 1
ATOM 6009 N N . VAL B 1 268 ? -12.805 -8.875 3.639 1 96.75 268 VAL B N 1
ATOM 6010 C CA . VAL B 1 268 ? -13.445 -9.992 4.32 1 96.75 268 VAL B CA 1
ATOM 6011 C C . VAL B 1 268 ? -12.727 -11.297 3.965 1 96.75 268 VAL B C 1
ATOM 6013 O O . VAL B 1 268 ? -12.742 -11.719 2.809 1 96.75 268 VAL B O 1
ATOM 6016 N N . PRO B 1 269 ? -12.125 -11.961 4.965 1 97.19 269 PRO B N 1
ATOM 6017 C CA . PRO B 1 269 ? -11.641 -13.312 4.688 1 97.19 269 PRO B CA 1
ATOM 6018 C C . PRO B 1 269 ? -12.766 -14.32 4.492 1 97.19 269 PRO B C 1
ATOM 6020 O O . PRO B 1 269 ? -13.75 -14.297 5.23 1 97.19 269 PRO B O 1
ATOM 6023 N N . ILE B 1 270 ? -12.617 -15.133 3.539 1 97.81 270 ILE B N 1
ATOM 6024 C CA . ILE B 1 270 ? -13.609 -16.172 3.289 1 97.81 270 ILE B CA 1
ATOM 6025 C C . ILE B 1 270 ? -13.203 -17.453 4.012 1 97.81 270 ILE B C 1
ATOM 6027 O O . ILE B 1 270 ? -12.219 -18.109 3.639 1 97.81 270 ILE B O 1
ATOM 6031 N N . VAL B 1 271 ? -14.008 -17.797 4.984 1 95.31 271 VAL B N 1
ATOM 6032 C CA . VAL B 1 271 ? -13.641 -18.938 5.832 1 95.31 271 VAL B CA 1
ATOM 6033 C C . VAL B 1 271 ? -14.719 -20.016 5.75 1 95.31 271 VAL B C 1
ATOM 6035 O O . VAL B 1 271 ? -15.828 -19.75 5.27 1 95.31 271 VAL B O 1
ATOM 6038 N N . GLU B 1 272 ? -14.445 -21.141 6.285 1 93.88 272 GLU B N 1
ATOM 6039 C CA . GLU B 1 272 ? -15.266 -22.344 6.145 1 93.88 272 GLU B CA 1
ATOM 6040 C C . GLU B 1 272 ? -16.609 -22.172 6.824 1 93.88 272 GLU B C 1
ATOM 6042 O O . GLU B 1 272 ? -17.625 -22.703 6.344 1 93.88 272 GLU B O 1
ATOM 6047 N N . SER B 1 273 ? -16.656 -21.422 7.895 1 92.31 273 SER B N 1
ATOM 6048 C CA . SER B 1 273 ? -17.859 -21.328 8.711 1 92.31 273 SER B CA 1
ATOM 6049 C C . SER B 1 273 ? -18.922 -20.484 8.016 1 92.31 273 SER B C 1
ATOM 6051 O O . SER B 1 273 ? -20.078 -20.469 8.438 1 92.31 273 SER B O 1
ATOM 6053 N N . MET B 1 274 ? -18.609 -19.812 6.977 1 95.81 274 MET B N 1
ATOM 6054 C CA . MET B 1 274 ? -19.562 -18.938 6.289 1 95.81 274 MET B CA 1
ATOM 6055 C C . MET B 1 274 ? -20.562 -19.766 5.48 1 95.81 274 MET B C 1
ATOM 6057 O O . MET B 1 274 ? -20.234 -20.859 5.008 1 95.81 274 MET B O 1
ATOM 6061 N N . PRO B 1 275 ? -21.766 -19.172 5.293 1 97.25 275 PRO B N 1
ATOM 6062 C CA . PRO B 1 275 ? -22.734 -19.875 4.445 1 97.25 275 PRO B CA 1
ATOM 6063 C C . PRO B 1 275 ? -22.234 -20.078 3.016 1 97.25 275 PRO B C 1
ATOM 6065 O O . PRO B 1 275 ? -21.562 -19.188 2.467 1 97.25 275 PRO B O 1
ATOM 6068 N N . SER B 1 276 ? -22.562 -21.203 2.439 1 97.75 276 SER B N 1
ATOM 6069 C CA . SER B 1 276 ? -22.156 -21.5 1.065 1 97.75 276 SER B CA 1
ATOM 6070 C C . SER B 1 276 ? -23.375 -21.688 0.166 1 97.75 276 SER B C 1
ATOM 6072 O O . SER B 1 276 ? -24.516 -21.656 0.64 1 97.75 276 SER B O 1
ATOM 6074 N N . ASP B 1 277 ? -23.172 -21.75 -1.126 1 98.56 277 ASP B N 1
ATOM 6075 C CA . ASP B 1 277 ? -24.203 -21.969 -2.129 1 98.56 277 ASP B CA 1
ATOM 6076 C C . ASP B 1 277 ? -24.312 -23.453 -2.482 1 98.56 277 ASP B C 1
ATOM 6078 O O . ASP B 1 277 ? -23.406 -24.016 -3.113 1 98.56 277 ASP B O 1
ATOM 6082 N N . SER B 1 278 ? -25.438 -24.062 -2.266 1 98.19 278 SER B N 1
ATOM 6083 C CA . SER B 1 278 ? -25.594 -25.516 -2.4 1 98.19 278 SER B CA 1
ATOM 6084 C C . SER B 1 278 ? -25.469 -25.953 -3.855 1 98.19 278 SER B C 1
ATOM 6086 O O . SER B 1 278 ? -24.953 -27.031 -4.137 1 98.19 278 SER B O 1
ATOM 6088 N N . ASN B 1 279 ? -25.969 -25.156 -4.758 1 98.12 279 ASN B N 1
ATOM 6089 C CA . ASN B 1 279 ? -25.844 -25.5 -6.168 1 98.12 279 ASN B CA 1
ATOM 6090 C C . ASN B 1 279 ? -24.391 -25.516 -6.625 1 98.12 279 ASN B C 1
ATOM 6092 O O . ASN B 1 279 ? -23.969 -26.438 -7.316 1 98.12 279 ASN B O 1
ATOM 6096 N N . LEU B 1 280 ? -23.672 -24.484 -6.25 1 98.25 280 LEU B N 1
ATOM 6097 C CA . LEU B 1 280 ? -22.266 -24.422 -6.637 1 98.25 280 LEU B CA 1
ATOM 6098 C C . LEU B 1 280 ? -21.469 -25.516 -5.918 1 98.25 280 LEU B C 1
ATOM 6100 O O . LEU B 1 280 ? -20.531 -26.078 -6.484 1 98.25 280 LEU B O 1
ATOM 6104 N N . ASP B 1 281 ? -21.828 -25.844 -4.695 1 98.12 281 ASP B N 1
ATOM 6105 C CA . ASP B 1 281 ? -21.188 -26.922 -3.973 1 98.12 281 ASP B CA 1
ATOM 6106 C C . ASP B 1 281 ? -21.312 -28.25 -4.734 1 98.12 281 ASP B C 1
ATOM 6108 O O . ASP B 1 281 ? -20.359 -29.031 -4.805 1 98.12 281 ASP B O 1
ATOM 6112 N N . ALA B 1 282 ? -22.484 -28.516 -5.273 1 98 282 ALA B N 1
ATOM 6113 C CA . ALA B 1 282 ? -22.703 -29.734 -6.047 1 98 282 ALA B CA 1
ATOM 6114 C C . ALA B 1 282 ? -21.828 -29.75 -7.293 1 98 282 ALA B C 1
ATOM 6116 O O . ALA B 1 282 ? -21.281 -30.797 -7.652 1 98 282 ALA B O 1
ATOM 6117 N N . THR B 1 283 ? -21.75 -28.594 -7.914 1 97.62 283 THR B N 1
ATOM 6118 C CA . THR B 1 283 ? -20.891 -28.469 -9.086 1 97.62 283 THR B CA 1
ATOM 6119 C C . THR B 1 283 ? -19.422 -28.719 -8.719 1 97.62 283 THR B C 1
ATOM 6121 O O . THR B 1 283 ? -18.703 -29.422 -9.445 1 97.62 283 THR B O 1
ATOM 6124 N N . ILE B 1 284 ? -18.984 -28.156 -7.648 1 97.56 284 ILE B N 1
ATOM 6125 C CA . ILE B 1 284 ? -17.625 -28.328 -7.164 1 97.56 284 ILE B CA 1
ATOM 6126 C C . ILE B 1 284 ? -17.359 -29.797 -6.879 1 97.56 284 ILE B C 1
ATOM 6128 O O . ILE B 1 284 ? -16.297 -30.328 -7.242 1 97.56 284 ILE B O 1
ATOM 6132 N N . ALA B 1 285 ? -18.312 -30.469 -6.293 1 96.56 285 ALA B N 1
ATOM 6133 C CA . ALA B 1 285 ? -18.188 -31.891 -6 1 96.56 285 ALA B CA 1
ATOM 6134 C C . ALA B 1 285 ? -18.031 -32.719 -7.285 1 96.56 285 ALA B C 1
ATOM 6136 O O . ALA B 1 285 ? -17.25 -33.656 -7.336 1 96.56 285 ALA B O 1
ATOM 6137 N N . ALA B 1 286 ? -18.766 -32.344 -8.266 1 96.44 286 ALA B N 1
ATOM 6138 C CA . ALA B 1 286 ? -18.672 -33.031 -9.555 1 96.44 286 ALA B CA 1
ATOM 6139 C C . ALA B 1 286 ? -17.312 -32.844 -10.188 1 96.44 286 ALA B C 1
ATOM 6141 O O . ALA B 1 286 ? -16.734 -33.812 -10.727 1 96.44 286 ALA B O 1
ATOM 6142 N N . TYR B 1 287 ? -16.844 -31.578 -10.203 1 95.75 287 TYR B N 1
ATOM 6143 C CA . TYR B 1 287 ? -15.5 -31.312 -10.727 1 95.75 287 TYR B CA 1
ATOM 6144 C C . TYR B 1 287 ? -14.445 -32.062 -9.93 1 95.75 287 TYR B C 1
ATOM 6146 O O . TYR B 1 287 ? -13.508 -32.625 -10.5 1 95.75 287 TYR B O 1
ATOM 6154 N N . GLN B 1 288 ? -14.609 -32.094 -8.586 1 95.06 288 GLN B N 1
ATOM 6155 C CA . GLN B 1 288 ? -13.68 -32.812 -7.715 1 95.06 288 GLN B CA 1
ATOM 6156 C C . GLN B 1 288 ? -13.617 -34.281 -8.055 1 95.06 288 GLN B C 1
ATOM 6158 O O . GLN B 1 288 ? -12.539 -34.875 -8.055 1 95.06 288 GLN B O 1
ATOM 6163 N N . ALA B 1 289 ? -14.688 -34.906 -8.32 1 94.75 289 ALA B N 1
ATOM 6164 C CA . ALA B 1 289 ? -14.758 -36.312 -8.664 1 94.75 289 ALA B CA 1
ATOM 6165 C C . ALA B 1 289 ? -13.945 -36.594 -9.922 1 94.75 289 ALA B C 1
ATOM 6167 O O . ALA B 1 289 ? -13.344 -37.688 -10.039 1 94.75 289 ALA B O 1
ATOM 6168 N N . GLN B 1 290 ? -13.914 -35.656 -10.797 1 93.06 290 GLN B N 1
ATOM 6169 C CA . GLN B 1 290 ? -13.164 -35.844 -12.039 1 93.06 290 GLN B CA 1
ATOM 6170 C C . GLN B 1 290 ? -11.656 -35.844 -11.789 1 93.06 290 GLN B C 1
ATOM 6172 O O . GLN B 1 290 ? -10.883 -36.344 -12.586 1 93.06 290 GLN B O 1
ATOM 6177 N N . MET B 1 291 ? -11.289 -35.125 -10.727 1 93.56 291 MET B N 1
ATOM 6178 C CA . MET B 1 291 ? -9.867 -34.969 -10.422 1 93.56 291 MET B CA 1
ATOM 6179 C C . MET B 1 291 ? -9.367 -36.094 -9.539 1 93.56 291 MET B C 1
ATOM 6181 O O . MET B 1 291 ? -8.156 -36.281 -9.375 1 93.56 291 MET B O 1
ATOM 6185 N N . GLU B 1 292 ? -10.219 -36.906 -8.992 1 92.06 292 GLU B N 1
ATOM 6186 C CA . GLU B 1 292 ? -9.906 -37.906 -7.969 1 92.06 292 GLU B CA 1
ATOM 6187 C C . GLU B 1 292 ? -8.836 -38.875 -8.445 1 92.06 292 GLU B C 1
ATOM 6189 O O . GLU B 1 292 ? -7.945 -39.25 -7.688 1 92.06 292 GLU B O 1
ATOM 6194 N N . THR B 1 293 ? -8.961 -39.344 -9.68 1 92.75 293 THR B N 1
ATOM 6195 C CA . THR B 1 293 ? -8 -40.312 -10.195 1 92.75 293 THR B CA 1
ATOM 6196 C C . THR B 1 293 ? -6.586 -39.75 -10.141 1 92.75 293 THR B C 1
ATOM 6198 O O . THR B 1 293 ? -5.648 -40.438 -9.75 1 92.75 293 THR B O 1
ATOM 6201 N N . LEU B 1 294 ? -6.441 -38.5 -10.555 1 92.56 294 LEU B N 1
ATOM 6202 C CA . LEU B 1 294 ? -5.133 -37.875 -10.523 1 92.56 294 LEU B CA 1
ATOM 6203 C C . LEU B 1 294 ? -4.66 -37.656 -9.086 1 92.56 294 LEU B C 1
ATOM 6205 O O . LEU B 1 294 ? -3.467 -37.812 -8.797 1 92.56 294 LEU B O 1
ATOM 6209 N N . GLU B 1 295 ? -5.582 -37.375 -8.188 1 91.94 295 GLU B N 1
ATOM 6210 C CA . GLU B 1 295 ? -5.262 -37.062 -6.793 1 91.94 295 GLU B CA 1
ATOM 6211 C C . GLU B 1 295 ? -4.969 -38.344 -6 1 91.94 295 GLU B C 1
ATOM 6213 O O . GLU B 1 295 ? -4.371 -38.281 -4.926 1 91.94 295 GLU B O 1
ATOM 6218 N N . GLU B 1 296 ? -5.309 -39.469 -6.555 1 93.12 296 GLU B N 1
ATOM 6219 C CA . GLU B 1 296 ? -5.094 -40.75 -5.875 1 93.12 296 GLU B CA 1
ATOM 6220 C C . GLU B 1 296 ? -3.877 -41.469 -6.441 1 93.12 296 GLU B C 1
ATOM 6222 O O . GLU B 1 296 ? -3.363 -42.406 -5.82 1 93.12 296 GLU B O 1
ATOM 6227 N N . GLN B 1 297 ? -3.455 -41.062 -7.578 1 94.88 297 GLN B N 1
ATOM 6228 C CA . GLN B 1 297 ? -2.301 -41.719 -8.195 1 94.88 297 GLN B CA 1
ATOM 6229 C C . GLN B 1 297 ? -1.004 -41.281 -7.516 1 94.88 297 GLN B C 1
ATOM 6231 O O . GLN B 1 297 ? -0.488 -40.188 -7.781 1 94.88 297 GLN B O 1
ATOM 6236 N N . ILE B 1 298 ? -0.404 -42.156 -6.762 1 95.56 298 ILE B N 1
ATOM 6237 C CA . ILE B 1 298 ? 0.83 -41.875 -6.039 1 95.56 298 ILE B CA 1
ATOM 6238 C C . ILE B 1 298 ? 2.023 -41.969 -6.984 1 95.56 298 ILE B C 1
ATOM 6240 O O . ILE B 1 298 ? 2.191 -43 -7.656 1 95.56 298 ILE B O 1
ATOM 6244 N N . ILE B 1 299 ? 2.834 -41 -7.047 1 95.5 299 ILE B N 1
ATOM 6245 C CA . ILE B 1 299 ? 3.984 -41 -7.945 1 95.5 299 ILE B CA 1
ATOM 6246 C C . ILE B 1 299 ? 5.277 -40.969 -7.129 1 95.5 299 ILE B C 1
ATOM 6248 O O . ILE B 1 299 ? 6.371 -41.062 -7.691 1 95.5 299 ILE B O 1
ATOM 6252 N N . GLY B 1 300 ? 5.176 -40.75 -5.859 1 95.94 300 GLY B N 1
ATOM 6253 C CA . GLY B 1 300 ? 6.297 -40.688 -4.938 1 95.94 300 GLY B CA 1
ATOM 6254 C C . GLY B 1 300 ? 5.902 -40.219 -3.549 1 95.94 300 GLY B C 1
ATOM 6255 O O . GLY B 1 300 ? 4.75 -40.375 -3.139 1 95.94 300 GLY B O 1
ATOM 6256 N N . ASN B 1 301 ? 6.887 -39.812 -2.787 1 96.19 301 ASN B N 1
ATOM 6257 C CA . ASN B 1 301 ? 6.625 -39.281 -1.461 1 96.19 301 ASN B CA 1
ATOM 6258 C C . ASN B 1 301 ? 7.637 -38.188 -1.091 1 96.19 301 ASN B C 1
ATOM 6260 O O . ASN B 1 301 ? 8.758 -38.188 -1.596 1 96.19 301 ASN B O 1
ATOM 6264 N N . LEU B 1 302 ? 7.199 -37.281 -0.268 1 96.19 302 LEU B N 1
ATOM 6265 C CA . LEU B 1 302 ? 8.047 -36.219 0.299 1 96.19 302 LEU B CA 1
ATOM 6266 C C . LEU B 1 302 ? 8.586 -36.656 1.665 1 96.19 302 LEU B C 1
ATOM 6268 O O . LEU B 1 302 ? 7.816 -37.062 2.533 1 96.19 302 LEU B O 1
ATOM 6272 N N . CYS B 1 303 ? 9.891 -36.469 1.898 1 96.12 303 CYS B N 1
ATOM 6273 C CA . CYS B 1 303 ? 10.484 -36.875 3.17 1 96.12 303 CYS B CA 1
ATOM 6274 C C . CYS B 1 303 ? 10.289 -35.812 4.227 1 96.12 303 CYS B C 1
ATOM 6276 O O . CYS B 1 303 ? 10.469 -36.062 5.418 1 96.12 303 CYS B O 1
ATOM 6278 N N . GLU B 1 304 ? 9.977 -34.594 3.805 1 95.19 304 GLU B N 1
ATOM 6279 C CA . GLU B 1 304 ? 9.727 -33.438 4.664 1 95.19 304 GLU B CA 1
ATOM 6280 C C . GLU B 1 304 ? 8.734 -32.469 4.023 1 95.19 304 GLU B C 1
ATOM 6282 O O . GLU B 1 304 ? 8.414 -32.594 2.838 1 95.19 304 GLU B O 1
ATOM 6287 N N . ASP B 1 305 ? 8.203 -31.594 4.809 1 92.62 305 ASP B N 1
ATOM 6288 C CA . ASP B 1 305 ? 7.332 -30.547 4.262 1 92.62 305 ASP B CA 1
ATOM 6289 C C . ASP B 1 305 ? 8.062 -29.734 3.197 1 92.62 305 ASP B C 1
ATOM 6291 O O . ASP B 1 305 ? 9.266 -29.5 3.307 1 92.62 305 ASP B O 1
ATOM 6295 N N . LEU B 1 306 ? 7.359 -29.406 2.219 1 94.75 306 LEU B N 1
ATOM 6296 C CA . LEU B 1 306 ? 7.922 -28.656 1.104 1 94.75 306 LEU B CA 1
ATOM 6297 C C . LEU B 1 306 ? 7.164 -27.344 0.899 1 94.75 306 LEU B C 1
ATOM 6299 O O . LEU B 1 306 ? 5.953 -27.344 0.672 1 94.75 306 LEU B O 1
ATOM 6303 N N . ALA B 1 307 ? 7.891 -26.203 0.984 1 92.75 307 ALA B N 1
ATOM 6304 C CA . ALA B 1 307 ? 7.273 -24.891 0.85 1 92.75 307 ALA B CA 1
ATOM 6305 C C . ALA B 1 307 ? 7.184 -24.469 -0.616 1 92.75 307 ALA B C 1
ATOM 6307 O O . ALA B 1 307 ? 8.203 -24.422 -1.315 1 92.75 307 ALA B O 1
ATOM 6308 N N . LEU B 1 308 ? 5.996 -24.125 -1.042 1 94.19 308 LEU B N 1
ATOM 6309 C CA . LEU B 1 308 ? 5.773 -23.703 -2.418 1 94.19 308 LEU B CA 1
ATOM 6310 C C . LEU B 1 308 ? 5.203 -22.281 -2.461 1 94.19 308 LEU B C 1
ATOM 6312 O O . LEU B 1 308 ? 4.871 -21.781 -3.535 1 94.19 308 LEU B O 1
ATOM 6316 N N . SER B 1 309 ? 5.121 -21.625 -1.353 1 90.25 309 SER B N 1
ATOM 6317 C CA . SER B 1 309 ? 4.48 -20.312 -1.295 1 90.25 309 SER B CA 1
ATOM 6318 C C . SER B 1 309 ? 5.223 -19.297 -2.156 1 90.25 309 SER B C 1
ATOM 6320 O O . SER B 1 309 ? 6.434 -19.406 -2.348 1 90.25 309 SER B O 1
ATOM 6322 N N . GLN B 1 310 ? 4.504 -18.328 -2.617 1 89.25 310 GLN B N 1
ATOM 6323 C CA . GLN B 1 310 ? 5.066 -17.297 -3.484 1 89.25 310 GLN B CA 1
ATOM 6324 C C . GLN B 1 310 ? 6.203 -16.547 -2.793 1 89.25 310 GLN B C 1
ATOM 6326 O O . GLN B 1 310 ? 7.184 -16.172 -3.436 1 89.25 310 GLN B O 1
ATOM 6331 N N . ASN B 1 311 ? 6.059 -16.297 -1.491 1 86.75 311 ASN B N 1
ATOM 6332 C CA . ASN B 1 311 ? 7.098 -15.586 -0.759 1 86.75 311 ASN B CA 1
ATOM 6333 C C . ASN B 1 311 ? 8.391 -16.406 -0.682 1 86.75 311 ASN B C 1
ATOM 6335 O O . ASN B 1 311 ? 9.445 -15.867 -0.346 1 86.75 311 ASN B O 1
ATOM 6339 N N . VAL B 1 312 ? 8.312 -17.672 -1.042 1 91.31 312 VAL B N 1
ATOM 6340 C CA . VAL B 1 312 ? 9.492 -18.531 -1.056 1 91.31 312 VAL B CA 1
ATOM 6341 C C . VAL B 1 312 ? 10.031 -18.641 -2.48 1 91.31 312 VAL B C 1
ATOM 6343 O O . VAL B 1 312 ? 11.156 -18.234 -2.764 1 91.31 312 VAL B O 1
ATOM 6346 N N . VAL B 1 313 ? 9.203 -19 -3.406 1 95.19 313 VAL B N 1
ATOM 6347 C CA . VAL B 1 313 ? 9.672 -19.375 -4.738 1 95.19 313 VAL B CA 1
ATOM 6348 C C . VAL B 1 313 ? 10.008 -18.109 -5.535 1 95.19 313 VAL B C 1
ATOM 6350 O O . VAL B 1 313 ? 10.734 -18.172 -6.531 1 95.19 313 VAL B O 1
ATOM 6353 N N . ARG B 1 314 ? 9.508 -16.922 -5.066 1 93.44 314 ARG B N 1
ATOM 6354 C CA . ARG B 1 314 ? 9.719 -15.711 -5.836 1 93.44 314 ARG B CA 1
ATOM 6355 C C . ARG B 1 314 ? 10.695 -14.773 -5.121 1 93.44 314 ARG B C 1
ATOM 6357 O O . ARG B 1 314 ? 10.922 -13.648 -5.566 1 93.44 314 ARG B O 1
ATOM 6364 N N . THR B 1 315 ? 11.281 -15.219 -3.988 1 90.38 315 THR B N 1
ATOM 6365 C CA . THR B 1 315 ? 12.117 -14.266 -3.266 1 90.38 315 THR B CA 1
ATOM 6366 C C . THR B 1 315 ? 13.43 -14.914 -2.846 1 90.38 315 THR B C 1
ATOM 6368 O O . THR B 1 315 ? 14.391 -14.219 -2.494 1 90.38 315 THR B O 1
ATOM 6371 N N . LYS B 1 316 ? 13.492 -16.25 -2.828 1 91.12 316 LYS B N 1
ATOM 6372 C CA . LYS B 1 316 ? 14.727 -16.844 -2.305 1 91.12 316 LYS B CA 1
ATOM 6373 C C . LYS B 1 316 ? 14.969 -18.219 -2.9 1 91.12 316 LYS B C 1
ATOM 6375 O O . LYS B 1 316 ? 14.047 -18.859 -3.428 1 91.12 316 LYS B O 1
ATOM 6380 N N . ASP B 1 317 ? 16.266 -18.609 -2.781 1 94.62 317 ASP B N 1
ATOM 6381 C CA . ASP B 1 317 ? 16.641 -19.984 -3.111 1 94.62 317 ASP B CA 1
ATOM 6382 C C . ASP B 1 317 ? 15.891 -20.984 -2.246 1 94.62 317 ASP B C 1
ATOM 6384 O O . ASP B 1 317 ? 15.719 -20.766 -1.044 1 94.62 317 ASP B O 1
ATOM 6388 N N . CYS B 1 318 ? 15.352 -22.031 -2.934 1 95.38 318 CYS B N 1
ATOM 6389 C CA . CYS B 1 318 ? 14.508 -22.938 -2.156 1 95.38 318 CYS B CA 1
ATOM 6390 C C . CYS B 1 318 ? 14.523 -24.344 -2.744 1 95.38 318 CYS B C 1
ATOM 6392 O O . CYS B 1 318 ? 14.891 -24.531 -3.906 1 95.38 318 CYS B O 1
ATOM 6394 N N . LYS B 1 319 ? 14.07 -25.297 -2.01 1 96.56 319 LYS B N 1
ATOM 6395 C CA . LYS B 1 319 ? 14.141 -26.719 -2.34 1 96.56 319 LYS B CA 1
ATOM 6396 C C . LYS B 1 319 ? 13.266 -27.062 -3.545 1 96.56 319 LYS B C 1
ATOM 6398 O O . LYS B 1 319 ? 13.68 -27.797 -4.434 1 96.56 319 LYS B O 1
ATOM 6403 N N . ILE B 1 320 ? 12.047 -26.531 -3.59 1 97.38 320 ILE B N 1
ATOM 6404 C CA . ILE B 1 320 ? 11.164 -26.844 -4.707 1 97.38 320 ILE B CA 1
ATOM 6405 C C . ILE B 1 320 ? 11.766 -26.312 -6.004 1 97.38 320 ILE B C 1
ATOM 6407 O O . ILE B 1 320 ? 11.602 -26.906 -7.07 1 97.38 320 ILE B O 1
ATOM 6411 N N . GLY B 1 321 ? 12.414 -25.156 -5.902 1 97.56 321 GLY B N 1
ATOM 6412 C CA . GLY B 1 321 ? 13.141 -24.656 -7.059 1 97.56 321 GLY B CA 1
ATOM 6413 C C . GLY B 1 321 ? 14.242 -25.594 -7.52 1 97.56 321 GLY B C 1
ATOM 6414 O O . GLY B 1 321 ? 14.43 -25.797 -8.719 1 97.56 321 GLY B O 1
ATOM 6415 N N . HIS B 1 322 ? 14.977 -26.172 -6.566 1 97.44 322 HIS B N 1
ATOM 6416 C CA . HIS B 1 322 ? 16 -27.156 -6.879 1 97.44 322 HIS B CA 1
ATOM 6417 C C . HIS B 1 322 ? 15.414 -28.375 -7.574 1 97.44 322 HIS B C 1
ATOM 6419 O O . HIS B 1 322 ? 15.992 -28.891 -8.531 1 97.44 322 HIS B O 1
ATOM 6425 N N . LEU B 1 323 ? 14.305 -28.781 -7.059 1 97.25 323 LEU B N 1
ATOM 6426 C CA . LEU B 1 323 ? 13.656 -29.953 -7.648 1 97.25 323 LEU B CA 1
ATOM 6427 C C . LEU B 1 323 ? 13.344 -29.703 -9.125 1 97.25 323 LEU B C 1
ATOM 6429 O O . LEU B 1 323 ? 13.641 -30.547 -9.969 1 97.25 323 LEU B O 1
ATOM 6433 N N . PHE B 1 324 ? 12.719 -28.578 -9.375 1 98.06 324 PHE B N 1
ATOM 6434 C CA . PHE B 1 324 ? 12.367 -28.234 -10.75 1 98.06 324 PHE B CA 1
ATOM 6435 C C . PHE B 1 324 ? 13.617 -28.125 -11.617 1 98.06 324 PHE B C 1
ATOM 6437 O O . PHE B 1 324 ? 13.648 -28.672 -12.727 1 98.06 324 PHE B O 1
ATOM 6444 N N . ALA B 1 325 ? 14.633 -27.453 -11.141 1 97.88 325 ALA B N 1
ATOM 6445 C CA . ALA B 1 325 ? 15.852 -27.219 -11.922 1 97.88 325 ALA B CA 1
ATOM 6446 C C . ALA B 1 325 ? 16.609 -28.531 -12.133 1 97.88 325 ALA B C 1
ATOM 6448 O O . ALA B 1 325 ? 17.156 -28.766 -13.219 1 97.88 325 ALA B O 1
ATOM 6449 N N . ASP B 1 326 ? 16.703 -29.359 -11.148 1 96.81 326 ASP B N 1
ATOM 6450 C CA . ASP B 1 326 ? 17.391 -30.641 -11.281 1 96.81 326 ASP B CA 1
ATOM 6451 C C . ASP B 1 326 ? 16.672 -31.547 -12.281 1 96.81 326 ASP B C 1
ATOM 6453 O O . ASP B 1 326 ? 17.312 -32.219 -13.086 1 96.81 326 ASP B O 1
ATOM 6457 N N . ALA B 1 327 ? 15.336 -31.594 -12.156 1 97.5 327 ALA B N 1
ATOM 6458 C CA . ALA B 1 327 ? 14.555 -32.375 -13.117 1 97.5 327 ALA B CA 1
ATOM 6459 C C . ALA B 1 327 ? 14.82 -31.906 -14.547 1 97.5 327 ALA B C 1
ATOM 6461 O O . ALA B 1 327 ? 14.961 -32.719 -15.453 1 97.5 327 ALA B O 1
ATOM 6462 N N . ALA B 1 328 ? 14.898 -30.641 -14.711 1 98 328 ALA B N 1
ATOM 6463 C CA . ALA B 1 328 ? 15.156 -30.062 -16.031 1 98 328 ALA B CA 1
ATOM 6464 C C . ALA B 1 328 ? 16.547 -30.438 -16.531 1 98 328 ALA B C 1
ATOM 6466 O O . ALA B 1 328 ? 16.719 -30.812 -17.688 1 98 328 ALA B O 1
ATOM 6467 N N . LEU B 1 329 ? 17.516 -30.312 -15.672 1 97.81 329 LEU B N 1
ATOM 6468 C CA . LEU B 1 329 ? 18.906 -30.578 -16.031 1 97.81 329 LEU B CA 1
ATOM 6469 C C . LEU B 1 329 ? 19.078 -32 -16.5 1 97.81 329 LEU B C 1
ATOM 6471 O O . LEU B 1 329 ? 19.859 -32.281 -17.422 1 97.81 329 LEU B O 1
ATOM 6475 N N . GLN B 1 330 ? 18.359 -32.906 -15.977 1 96 330 GLN B N 1
ATOM 6476 C CA . GLN B 1 330 ? 18.641 -34.344 -16.156 1 96 330 GLN B CA 1
ATOM 6477 C C . GLN B 1 330 ? 17.688 -34.969 -17.172 1 96 330 GLN B C 1
ATOM 6479 O O . GLN B 1 330 ? 17.875 -36.125 -17.562 1 96 330 GLN B O 1
ATOM 6484 N N . TYR B 1 331 ? 16.75 -34.312 -17.609 1 97 331 TYR B N 1
ATOM 6485 C CA . TYR B 1 331 ? 15.602 -34.938 -18.281 1 97 331 TYR B CA 1
ATOM 6486 C C . TYR B 1 331 ? 16.031 -35.594 -19.594 1 97 331 TYR B C 1
ATOM 6488 O O . TYR B 1 331 ? 15.594 -36.719 -19.891 1 97 331 TYR B O 1
ATOM 6496 N N . TYR B 1 332 ? 16.828 -34.938 -20.359 1 96.12 332 TYR B N 1
ATOM 6497 C CA . TYR B 1 332 ? 17.172 -35.469 -21.672 1 96.12 332 TYR B CA 1
ATOM 6498 C C . TYR B 1 332 ? 18.391 -36.375 -21.625 1 96.12 332 TYR B C 1
ATOM 6500 O O . TYR B 1 332 ? 19.016 -36.625 -22.641 1 96.12 332 TYR B O 1
ATOM 6508 N N . GLY B 1 333 ? 18.75 -36.75 -20.453 1 92.38 333 GLY B N 1
ATOM 6509 C CA . GLY B 1 333 ? 19.859 -37.688 -20.266 1 92.38 333 GLY B CA 1
ATOM 6510 C C . GLY B 1 333 ? 21.094 -37.031 -19.688 1 92.38 333 GLY B C 1
ATOM 6511 O O . GLY B 1 333 ? 21.219 -35.812 -19.688 1 92.38 333 GLY B O 1
ATOM 6512 N N . LYS B 1 334 ? 21.906 -37.844 -19.172 1 85.56 334 LYS B N 1
ATOM 6513 C CA . LYS B 1 334 ? 23.141 -37.344 -18.578 1 85.56 334 LYS B CA 1
ATOM 6514 C C . LYS B 1 334 ? 24 -36.625 -19.609 1 85.56 334 LYS B C 1
ATOM 6516 O O . LYS B 1 334 ? 24.234 -37.156 -20.703 1 85.56 334 LYS B O 1
ATOM 6521 N N . GLY B 1 335 ? 24.344 -35.469 -19.312 1 87.44 335 GLY B N 1
ATOM 6522 C CA . GLY B 1 335 ? 25.234 -34.688 -20.188 1 87.44 335 GLY B CA 1
ATOM 6523 C C . GLY B 1 335 ? 24.484 -33.906 -21.25 1 87.44 335 GLY B C 1
ATOM 6524 O O . GLY B 1 335 ? 25.109 -33.188 -22.031 1 87.44 335 GLY B O 1
ATOM 6525 N N . SER B 1 336 ? 23.219 -34.094 -21.297 1 93.75 336 SER B N 1
ATOM 6526 C CA . SER B 1 336 ? 22.438 -33.406 -22.312 1 93.75 336 SER B CA 1
ATOM 6527 C C . SER B 1 336 ? 22.391 -31.891 -22.031 1 93.75 336 SER B C 1
ATOM 6529 O O . SER B 1 336 ? 22.219 -31.094 -22.953 1 93.75 336 SER B O 1
ATOM 6531 N N . ALA B 1 337 ? 22.469 -31.531 -20.812 1 97.56 337 ALA B N 1
ATOM 6532 C CA . ALA B 1 337 ? 22.547 -30.141 -20.391 1 97.56 337 ALA B CA 1
ATOM 6533 C C . ALA B 1 337 ? 23.594 -29.969 -19.281 1 97.56 337 ALA B C 1
ATOM 6535 O O . ALA B 1 337 ? 23.859 -30.891 -18.516 1 97.56 337 ALA B O 1
ATOM 6536 N N . ASP B 1 338 ? 24.141 -28.797 -19.281 1 98.19 338 ASP B N 1
ATOM 6537 C CA . ASP B 1 338 ? 25.156 -28.484 -18.281 1 98.19 338 ASP B CA 1
ATOM 6538 C C . ASP B 1 338 ? 24.562 -27.672 -17.125 1 98.19 338 ASP B C 1
ATOM 6540 O O . ASP B 1 338 ? 25.031 -27.781 -15.984 1 98.19 338 ASP B O 1
ATOM 6544 N N . VAL B 1 339 ? 23.672 -26.828 -17.453 1 98.44 339 VAL B N 1
ATOM 6545 C CA . VAL B 1 339 ? 22.984 -26.016 -16.453 1 98.44 339 VAL B CA 1
ATOM 6546 C C . VAL B 1 339 ? 21.5 -25.953 -16.781 1 98.44 339 VAL B C 1
ATOM 6548 O O . VAL B 1 339 ? 21.078 -26.281 -17.891 1 98.44 339 VAL B O 1
ATOM 6551 N N . ALA B 1 340 ? 20.703 -25.625 -15.789 1 98.56 340 ALA B N 1
ATOM 6552 C CA . ALA B 1 340 ? 19.266 -25.422 -15.969 1 98.56 340 ALA B CA 1
ATOM 6553 C C . ALA B 1 340 ? 18.766 -24.234 -15.148 1 98.56 340 ALA B C 1
ATOM 6555 O O . ALA B 1 340 ? 19.281 -23.969 -14.07 1 98.56 340 ALA B O 1
ATOM 6556 N N . VAL B 1 341 ? 17.797 -23.531 -15.703 1 98.44 341 VAL B N 1
ATOM 6557 C CA . VAL B 1 341 ? 17.172 -22.422 -14.992 1 98.44 341 VAL B CA 1
ATOM 6558 C C . VAL B 1 341 ? 15.648 -22.547 -15.086 1 98.44 341 VAL B C 1
ATOM 6560 O O . VAL B 1 341 ? 15.117 -22.969 -16.109 1 98.44 341 VAL B O 1
ATOM 6563 N N . VAL B 1 342 ? 15.031 -22.266 -14 1 97.62 342 VAL B N 1
ATOM 6564 C CA . VAL B 1 342 ? 13.578 -22.188 -13.891 1 97.62 342 VAL B CA 1
ATOM 6565 C C . VAL B 1 342 ? 13.18 -20.938 -13.125 1 97.62 342 VAL B C 1
ATOM 6567 O O . VAL B 1 342 ? 13.883 -20.516 -12.203 1 97.62 342 VAL B O 1
ATOM 6570 N N . ASN B 1 343 ? 12.102 -20.266 -13.594 1 96.81 343 ASN B N 1
ATOM 6571 C CA . ASN B 1 343 ? 11.68 -19.062 -12.891 1 96.81 343 ASN B CA 1
ATOM 6572 C C . ASN B 1 343 ? 10.664 -19.375 -11.797 1 96.81 343 ASN B C 1
ATOM 6574 O O . ASN B 1 343 ? 9.867 -20.297 -11.93 1 96.81 343 ASN B O 1
ATOM 6578 N N . GLY B 1 344 ? 10.664 -18.547 -10.789 1 95.81 344 GLY B N 1
ATOM 6579 C CA . GLY B 1 344 ? 9.797 -18.766 -9.633 1 95.81 344 GLY B CA 1
ATOM 6580 C C . GLY B 1 344 ? 8.32 -18.797 -10 1 95.81 344 GLY B C 1
ATOM 6581 O O . GLY B 1 344 ? 7.559 -19.578 -9.422 1 95.81 344 GLY B O 1
ATOM 6582 N N . GLY B 1 345 ? 7.906 -18.078 -10.945 1 93.94 345 GLY B N 1
ATOM 6583 C CA . GLY B 1 345 ? 6.512 -17.984 -11.344 1 93.94 345 GLY B CA 1
ATOM 6584 C C . GLY B 1 345 ? 5.992 -19.25 -11.992 1 93.94 345 GLY B C 1
ATOM 6585 O O . GLY B 1 345 ? 4.781 -19.469 -12.086 1 93.94 345 GLY B O 1
ATOM 6586 N N . CYS B 1 346 ? 6.91 -20.062 -12.461 1 94.5 346 CYS B N 1
ATOM 6587 C CA . CYS B 1 346 ? 6.52 -21.328 -13.094 1 94.5 346 CYS B CA 1
ATOM 6588 C C . CYS B 1 346 ? 6.125 -22.359 -12.055 1 94.5 346 CYS B C 1
ATOM 6590 O O . CYS B 1 346 ? 5.473 -23.359 -12.375 1 94.5 346 CYS B O 1
ATOM 6592 N N . ILE B 1 347 ? 6.547 -22.109 -10.836 1 96 347 ILE B N 1
ATOM 6593 C CA . ILE B 1 347 ? 6.258 -23.016 -9.727 1 96 347 ILE B CA 1
ATOM 6594 C C . ILE B 1 347 ? 5.004 -22.547 -8.992 1 96 347 ILE B C 1
ATOM 6596 O O . ILE B 1 347 ? 4.969 -21.438 -8.469 1 96 347 ILE B O 1
ATOM 6600 N N . ARG B 1 348 ? 4.008 -23.391 -8.945 1 93.38 348 ARG B N 1
ATOM 6601 C CA . ARG B 1 348 ? 2.734 -22.984 -8.367 1 93.38 348 ARG B CA 1
ATOM 6602 C C . ARG B 1 348 ? 2.336 -23.906 -7.219 1 93.38 348 ARG B C 1
ATOM 6604 O O . ARG B 1 348 ? 3.006 -24.906 -6.957 1 93.38 348 ARG B O 1
ATOM 6611 N N . GLY B 1 349 ? 1.231 -23.625 -6.535 1 88.69 349 GLY B N 1
ATOM 6612 C CA . GLY B 1 349 ? 0.724 -24.297 -5.355 1 88.69 349 GLY B CA 1
ATOM 6613 C C . GLY B 1 349 ? 0.487 -23.359 -4.184 1 88.69 349 GLY B C 1
ATOM 6614 O O . GLY B 1 349 ? -0.539 -23.453 -3.508 1 88.69 349 GLY B O 1
ATOM 6615 N N . ASP B 1 350 ? 1.424 -22.484 -3.965 1 86.75 350 ASP B N 1
ATOM 6616 C CA . ASP B 1 350 ? 1.371 -21.375 -3.006 1 86.75 350 ASP B CA 1
ATOM 6617 C C . ASP B 1 350 ? 0.962 -21.875 -1.621 1 86.75 350 ASP B C 1
ATOM 6619 O O . ASP B 1 350 ? 0.049 -21.328 -1.002 1 86.75 350 ASP B O 1
ATOM 6623 N N . LYS B 1 351 ? 1.461 -22.891 -1.124 1 85.69 351 LYS B N 1
ATOM 6624 C CA . LYS B 1 351 ? 1.239 -23.484 0.188 1 85.69 351 LYS B CA 1
ATOM 6625 C C . LYS B 1 351 ? 2.414 -24.375 0.595 1 85.69 351 LYS B C 1
ATOM 6627 O O . LYS B 1 351 ? 3.309 -24.641 -0.212 1 85.69 351 LYS B O 1
ATOM 6632 N N . VAL B 1 352 ? 2.43 -24.75 1.838 1 88.44 352 VAL B N 1
ATOM 6633 C CA . VAL B 1 352 ? 3.344 -25.781 2.303 1 88.44 352 VAL B CA 1
ATOM 6634 C C . VAL B 1 352 ? 2.705 -27.156 2.113 1 88.44 352 VAL B C 1
ATOM 6636 O O . VAL B 1 352 ? 1.599 -27.406 2.596 1 88.44 352 VAL B O 1
ATOM 6639 N N . VAL B 1 353 ? 3.338 -27.969 1.361 1 91.06 353 VAL B N 1
ATOM 6640 C CA . VAL B 1 353 ? 2.885 -29.328 1.165 1 91.06 353 VAL B CA 1
ATOM 6641 C C . VAL B 1 353 ? 3.477 -30.234 2.246 1 91.06 353 VAL B C 1
ATOM 6643 O O . VAL B 1 353 ? 4.695 -30.266 2.441 1 91.06 353 VAL B O 1
ATOM 6646 N N . ALA B 1 354 ? 2.643 -30.953 2.906 1 88.69 354 ALA B N 1
ATOM 6647 C CA . ALA B 1 354 ? 3.082 -31.812 4.008 1 88.69 354 ALA B CA 1
ATOM 6648 C C . ALA B 1 354 ? 3.865 -33.031 3.488 1 88.69 354 ALA B C 1
ATOM 6650 O O . ALA B 1 354 ? 3.619 -33.5 2.381 1 88.69 354 ALA B O 1
ATOM 6651 N N . ALA B 1 355 ? 4.777 -33.469 4.34 1 94.56 355 ALA B N 1
ATOM 6652 C CA . ALA B 1 355 ? 5.469 -34.719 4.035 1 94.56 355 ALA B CA 1
ATOM 6653 C C . ALA B 1 355 ? 4.473 -35.844 3.854 1 94.56 355 ALA B C 1
ATOM 6655 O O . ALA B 1 355 ? 3.395 -35.844 4.453 1 94.56 355 ALA B O 1
ATOM 6656 N N . GLY B 1 356 ? 4.879 -36.812 3.016 1 95.19 356 GLY B N 1
ATOM 6657 C CA . GLY B 1 356 ? 4.012 -37.938 2.732 1 95.19 356 GLY B CA 1
ATOM 6658 C C . GLY B 1 356 ? 3.854 -38.219 1.25 1 95.19 356 GLY B C 1
ATOM 6659 O O . GLY B 1 356 ? 4.742 -37.906 0.457 1 95.19 356 GLY B O 1
ATOM 6660 N N . ASP B 1 357 ? 2.754 -38.844 0.892 1 95.5 357 ASP B N 1
ATOM 6661 C CA . ASP B 1 357 ? 2.523 -39.25 -0.485 1 95.5 357 ASP B CA 1
ATOM 6662 C C . ASP B 1 357 ? 2.436 -38.062 -1.424 1 95.5 357 ASP B C 1
ATOM 6664 O O . ASP B 1 357 ? 1.849 -37.031 -1.075 1 95.5 357 ASP B O 1
ATOM 6668 N N . LEU B 1 358 ? 3.098 -38.156 -2.457 1 95.81 358 LEU B N 1
ATOM 6669 C CA . LEU B 1 358 ? 3.02 -37.219 -3.559 1 95.81 358 LEU B CA 1
ATOM 6670 C C . LEU B 1 358 ? 2.221 -37.781 -4.723 1 95.81 358 LEU B C 1
ATOM 6672 O O . LEU B 1 358 ? 2.521 -38.875 -5.207 1 95.81 358 LEU B O 1
ATOM 6676 N N . THR B 1 359 ? 1.22 -37.094 -5.148 1 95.81 359 THR B N 1
ATOM 6677 C CA . THR B 1 359 ? 0.334 -37.625 -6.184 1 95.81 359 THR B CA 1
ATOM 6678 C C . THR B 1 359 ? 0.577 -36.906 -7.512 1 95.81 359 THR B C 1
ATOM 6680 O O . THR B 1 359 ? 1.264 -35.906 -7.555 1 95.81 359 THR B O 1
ATOM 6683 N N . MET B 1 360 ? 0.041 -37.531 -8.539 1 95.38 360 MET B N 1
ATOM 6684 C CA . MET B 1 360 ? 0.071 -36.875 -9.852 1 95.38 360 MET B CA 1
ATOM 6685 C C . MET B 1 360 ? -0.666 -35.531 -9.812 1 95.38 360 MET B C 1
ATOM 6687 O O . MET B 1 360 ? -0.273 -34.594 -10.492 1 95.38 360 MET B O 1
ATOM 6691 N N . GLY B 1 361 ? -1.738 -35.438 -9.047 1 94.56 361 GLY B N 1
ATOM 6692 C CA . GLY B 1 361 ? -2.453 -34.188 -8.859 1 94.56 361 GLY B CA 1
ATOM 6693 C C . GLY B 1 361 ? -1.587 -33.094 -8.273 1 94.56 361 GLY B C 1
ATOM 6694 O O . GLY B 1 361 ? -1.652 -31.953 -8.711 1 94.56 361 GLY B O 1
ATOM 6695 N N . ASP B 1 362 ? -0.805 -33.438 -7.305 1 94.12 362 ASP B N 1
ATOM 6696 C CA . ASP B 1 362 ? 0.137 -32.5 -6.73 1 94.12 362 ASP B CA 1
ATOM 6697 C C . ASP B 1 362 ? 1.103 -31.953 -7.789 1 94.12 362 ASP B C 1
ATOM 6699 O O . ASP B 1 362 ? 1.262 -30.75 -7.941 1 94.12 362 ASP B O 1
ATOM 6703 N N . LEU B 1 363 ? 1.659 -32.938 -8.469 1 95.44 363 LEU B N 1
ATOM 6704 C CA . LEU B 1 363 ? 2.684 -32.594 -9.445 1 95.44 363 LEU B CA 1
ATOM 6705 C C . LEU B 1 363 ? 2.121 -31.656 -10.516 1 95.44 363 LEU B C 1
ATOM 6707 O O . LEU B 1 363 ? 2.74 -30.641 -10.852 1 95.44 363 LEU B O 1
ATOM 6711 N N . LEU B 1 364 ? 0.997 -31.984 -11.008 1 94.38 364 LEU B N 1
ATOM 6712 C CA . LEU B 1 364 ? 0.38 -31.172 -12.055 1 94.38 364 LEU B CA 1
ATOM 6713 C C . LEU B 1 364 ? -0.018 -29.812 -11.523 1 94.38 364 LEU B C 1
ATOM 6715 O O . LEU B 1 364 ? 0.022 -28.812 -12.258 1 94.38 364 LEU B O 1
ATOM 6719 N N . SER B 1 365 ? -0.357 -29.688 -10.242 1 94.06 365 SER B N 1
ATOM 6720 C CA . SER B 1 365 ? -0.694 -28.406 -9.641 1 94.06 365 SER B CA 1
ATOM 6721 C C . SER B 1 365 ? 0.543 -27.531 -9.477 1 94.06 365 SER B C 1
ATOM 6723 O O . SER B 1 365 ? 0.44 -26.297 -9.453 1 94.06 365 SER B O 1
ATOM 6725 N N . TRP B 1 366 ? 1.737 -28.125 -9.383 1 96.12 366 TRP B N 1
ATOM 6726 C CA . TRP B 1 366 ? 2.982 -27.375 -9.242 1 96.12 366 TRP B CA 1
ATOM 6727 C C . TRP B 1 366 ? 3.43 -26.812 -10.586 1 96.12 366 TRP B C 1
ATOM 6729 O O . TRP B 1 366 ? 4.121 -25.797 -10.633 1 96.12 366 TRP B O 1
ATOM 6739 N N . SER B 1 367 ? 3.094 -27.484 -11.672 1 95.31 367 SER B N 1
ATOM 6740 C CA . SER B 1 367 ? 3.475 -27.094 -13.023 1 95.31 367 SER B CA 1
ATOM 6741 C C . SER B 1 367 ? 2.268 -27.078 -13.953 1 95.31 367 SER B C 1
ATOM 6743 O O . SER B 1 367 ? 2.209 -27.844 -14.922 1 95.31 367 SER B O 1
ATOM 6745 N N . PRO B 1 368 ? 1.453 -26.125 -13.773 1 92.12 368 PRO B N 1
ATOM 6746 C CA . PRO B 1 368 ? 0.148 -26.188 -14.438 1 92.12 368 PRO B CA 1
ATOM 6747 C C . PRO B 1 368 ? 0.161 -25.562 -15.828 1 92.12 368 PRO B C 1
ATOM 6749 O O . PRO B 1 368 ? -0.843 -25.609 -16.547 1 92.12 368 PRO B O 1
ATOM 6752 N N . PHE B 1 369 ? 1.206 -25 -16.328 1 91.06 369 PHE B N 1
ATOM 6753 C CA . PHE B 1 369 ? 1.201 -24.141 -17.5 1 91.06 369 PHE B CA 1
ATOM 6754 C C . PHE B 1 369 ? 1.456 -24.938 -18.766 1 91.06 369 PHE B C 1
ATOM 6756 O O . PHE B 1 369 ? 1.369 -24.406 -19.875 1 91.06 369 PHE B O 1
ATOM 6763 N N . ARG B 1 370 ? 1.84 -26.219 -18.656 1 90 370 ARG B N 1
ATOM 6764 C CA . ARG B 1 370 ? 2.16 -27.062 -19.797 1 90 370 ARG B CA 1
ATOM 6765 C C . ARG B 1 370 ? 3.385 -26.547 -20.547 1 90 370 ARG B C 1
ATOM 6767 O O . ARG B 1 370 ? 3.461 -26.656 -21.781 1 90 370 ARG B O 1
ATOM 6774 N N . ASN B 1 371 ? 4.23 -25.922 -19.812 1 92.88 371 ASN B N 1
ATOM 6775 C CA . ASN B 1 371 ? 5.477 -25.453 -20.406 1 92.88 371 ASN B CA 1
ATOM 6776 C C . ASN B 1 371 ? 6.316 -26.625 -20.922 1 92.88 371 ASN B C 1
ATOM 6778 O O . ASN B 1 371 ? 6.277 -27.719 -20.359 1 92.88 371 ASN B O 1
ATOM 6782 N N . ARG B 1 372 ? 6.988 -26.312 -21.953 1 96.12 372 ARG B N 1
ATOM 6783 C CA . ARG B 1 372 ? 7.879 -27.312 -22.547 1 96.12 372 ARG B CA 1
ATOM 6784 C C . ARG B 1 372 ? 9.336 -27.016 -22.188 1 96.12 372 ARG B C 1
ATOM 6786 O O . ARG B 1 372 ? 9.742 -25.859 -22.109 1 96.12 372 ARG B O 1
ATOM 6793 N N . LEU B 1 373 ? 10.078 -28.078 -22.031 1 98 373 LEU B N 1
ATOM 6794 C CA . LEU B 1 373 ? 11.469 -27.969 -21.594 1 98 373 LEU B CA 1
ATOM 6795 C C . LEU B 1 373 ? 12.414 -27.984 -22.797 1 98 373 LEU B C 1
ATOM 6797 O O . LEU B 1 373 ? 12.75 -29.047 -23.328 1 98 373 LEU B O 1
ATOM 6801 N N . MET B 1 374 ? 12.953 -26.812 -23.109 1 98.19 374 MET B N 1
ATOM 6802 C CA . MET B 1 374 ? 13.906 -26.641 -24.203 1 98.19 374 MET B CA 1
ATOM 6803 C C . MET B 1 374 ? 15.344 -26.719 -23.703 1 98.19 374 MET B C 1
ATOM 6805 O O . MET B 1 374 ? 15.578 -26.672 -22.5 1 98.19 374 MET B O 1
ATOM 6809 N N . THR B 1 375 ? 16.25 -26.938 -24.672 1 98.31 375 THR B N 1
ATOM 6810 C CA . THR B 1 375 ? 17.672 -26.734 -24.406 1 98.31 375 THR B CA 1
ATOM 6811 C C . THR B 1 375 ? 18.297 -25.828 -25.453 1 98.31 375 THR B C 1
ATOM 6813 O O . THR B 1 375 ? 17.906 -25.859 -26.625 1 98.31 375 THR B O 1
ATOM 6816 N N . ILE B 1 376 ? 19.219 -25.031 -24.969 1 98.44 376 ILE B N 1
ATOM 6817 C CA . ILE B 1 376 ? 19.953 -24.156 -25.875 1 98.44 376 ILE B CA 1
ATOM 6818 C C . ILE B 1 376 ? 21.453 -24.219 -25.578 1 98.44 376 ILE B C 1
ATOM 6820 O O . ILE B 1 376 ? 21.844 -24.438 -24.438 1 98.44 376 ILE B O 1
ATOM 6824 N N . GLN B 1 377 ? 22.266 -24.031 -26.609 1 98.44 377 GLN B N 1
ATOM 6825 C CA . GLN B 1 377 ? 23.688 -23.75 -26.422 1 98.44 377 GLN B CA 1
ATOM 6826 C C . GLN B 1 377 ? 23.922 -22.266 -26.234 1 98.44 377 GLN B C 1
ATOM 6828 O O . GLN B 1 377 ? 23.422 -21.438 -27.016 1 98.44 377 GLN B O 1
ATOM 6833 N N . THR B 1 378 ? 24.562 -21.891 -25.156 1 98.38 378 THR B N 1
ATOM 6834 C CA . THR B 1 378 ? 24.859 -20.5 -24.828 1 98.38 378 THR B CA 1
ATOM 6835 C C . THR B 1 378 ? 26.203 -20.391 -24.109 1 98.38 378 THR B C 1
ATOM 6837 O O . THR B 1 378 ? 27.031 -21.297 -24.203 1 98.38 378 THR B O 1
ATOM 6840 N N . ASN B 1 379 ? 26.469 -19.188 -23.5 1 98.19 379 ASN B N 1
ATOM 6841 C CA . ASN B 1 379 ? 27.766 -19.016 -22.859 1 98.19 379 ASN B CA 1
ATOM 6842 C C . ASN B 1 379 ? 27.656 -18.281 -21.531 1 98.19 379 ASN B C 1
ATOM 6844 O O . ASN B 1 379 ? 26.562 -17.875 -21.141 1 98.19 379 ASN B O 1
ATOM 6848 N N . GLY B 1 380 ? 28.828 -18.188 -20.891 1 98.06 380 GLY B N 1
ATOM 6849 C CA . GLY B 1 380 ? 28.844 -17.578 -19.578 1 98.06 380 GLY B CA 1
ATOM 6850 C C . GLY B 1 380 ? 28.422 -16.125 -19.578 1 98.06 380 GLY B C 1
ATOM 6851 O O . GLY B 1 380 ? 27.719 -15.68 -18.672 1 98.06 380 GLY B O 1
ATOM 6852 N N . ALA B 1 381 ? 28.797 -15.383 -20.547 1 97.75 381 ALA B N 1
ATOM 6853 C CA . ALA B 1 381 ? 28.406 -13.977 -20.656 1 97.75 381 ALA B CA 1
ATOM 6854 C C . ALA B 1 381 ? 26.906 -13.828 -20.797 1 97.75 381 ALA B C 1
ATOM 6856 O O . ALA B 1 381 ? 26.297 -12.953 -20.156 1 97.75 381 ALA B O 1
ATOM 6857 N N . SER B 1 382 ? 26.344 -14.648 -21.625 1 98.12 382 SER B N 1
ATOM 6858 C CA . SER B 1 382 ? 24.906 -14.617 -21.844 1 98.12 382 SER B CA 1
ATOM 6859 C C . SER B 1 382 ? 24.141 -15.008 -20.578 1 98.12 382 SER B C 1
ATOM 6861 O O . SER B 1 382 ? 23.109 -14.422 -20.25 1 98.12 382 SER B O 1
ATOM 6863 N N . LEU B 1 383 ? 24.641 -16.016 -19.891 1 98.25 383 LEU B N 1
ATOM 6864 C CA . LEU B 1 383 ? 24.016 -16.422 -18.641 1 98.25 383 LEU B CA 1
ATOM 6865 C C . LEU B 1 383 ? 24.062 -15.297 -17.609 1 98.25 383 LEU B C 1
ATOM 6867 O O . LEU B 1 383 ? 23.078 -15.047 -16.922 1 98.25 383 LEU B O 1
ATOM 6871 N N . LYS B 1 384 ? 25.156 -14.625 -17.516 1 96.88 384 LYS B N 1
ATOM 6872 C CA . LYS B 1 384 ? 25.297 -13.5 -16.594 1 96.88 384 LYS B CA 1
ATOM 6873 C C . LYS B 1 384 ? 24.312 -12.391 -16.938 1 96.88 384 LYS B C 1
ATOM 6875 O O . LYS B 1 384 ? 23.672 -11.82 -16.047 1 96.88 384 LYS B O 1
ATOM 6880 N N . LEU B 1 385 ? 24.203 -12.062 -18.188 1 95.88 385 LEU B N 1
ATOM 6881 C CA . LEU B 1 385 ? 23.266 -11.039 -18.641 1 95.88 385 LEU B CA 1
ATOM 6882 C C . LEU B 1 385 ? 21.828 -11.406 -18.25 1 95.88 385 LEU B C 1
ATOM 6884 O O . LEU B 1 385 ? 21.078 -10.547 -17.781 1 95.88 385 LEU B O 1
ATOM 6888 N N . PHE B 1 386 ? 21.547 -12.617 -18.453 1 96.69 386 PHE B N 1
ATOM 6889 C CA . PHE B 1 386 ? 20.219 -13.109 -18.125 1 96.69 386 PHE B CA 1
ATOM 6890 C C . PHE B 1 386 ? 19.938 -12.992 -16.641 1 96.69 386 PHE B C 1
ATOM 6892 O O . PHE B 1 386 ? 18.906 -12.477 -16.234 1 96.69 386 PHE B O 1
ATOM 6899 N N . LEU B 1 387 ? 20.875 -13.453 -15.805 1 96.5 387 LEU B N 1
ATOM 6900 C CA . LEU B 1 387 ? 20.719 -13.406 -14.359 1 96.5 387 LEU B CA 1
ATOM 6901 C C . LEU B 1 387 ? 20.625 -11.969 -13.859 1 96.5 387 LEU B C 1
ATOM 6903 O O . LEU B 1 387 ? 19.797 -11.656 -13 1 96.5 387 LEU B O 1
ATOM 6907 N N . ASP B 1 388 ? 21.422 -11.125 -14.422 1 93.25 388 ASP B N 1
ATOM 6908 C CA . ASP B 1 388 ? 21.359 -9.711 -14.055 1 93.25 388 ASP B CA 1
ATOM 6909 C C . ASP B 1 388 ? 20 -9.102 -14.391 1 93.25 388 ASP B C 1
ATOM 6911 O O . ASP B 1 388 ? 19.438 -8.359 -13.586 1 93.25 388 ASP B O 1
ATOM 6915 N N . HIS B 1 389 ? 19.609 -9.453 -15.523 1 91.56 389 HIS B N 1
ATOM 6916 C CA . HIS B 1 389 ? 18.328 -8.938 -15.992 1 91.56 389 HIS B CA 1
ATOM 6917 C C . HIS B 1 389 ? 17.188 -9.391 -15.094 1 91.56 389 HIS B C 1
ATOM 6919 O O . HIS B 1 389 ? 16.344 -8.578 -14.68 1 91.56 389 HIS B O 1
ATOM 6925 N N . GLU B 1 390 ? 17.109 -10.648 -14.75 1 92.62 390 GLU B N 1
ATOM 6926 C CA . GLU B 1 390 ? 16 -11.195 -13.984 1 92.62 390 GLU B CA 1
ATOM 6927 C C . GLU B 1 390 ? 16.062 -10.758 -12.523 1 92.62 390 GLU B C 1
ATOM 6929 O O . GLU B 1 390 ? 15.047 -10.406 -11.93 1 92.62 390 GLU B O 1
ATOM 6934 N N . MET B 1 391 ? 17.203 -10.719 -11.961 1 90.38 391 MET B N 1
ATOM 6935 C CA . MET B 1 391 ? 17.359 -10.484 -10.523 1 90.38 391 MET B CA 1
ATOM 6936 C C . MET B 1 391 ? 17.234 -9 -10.195 1 90.38 391 MET B C 1
ATOM 6938 O O . MET B 1 391 ? 16.984 -8.633 -9.047 1 90.38 391 MET B O 1
ATOM 6942 N N . ALA B 1 392 ? 17.406 -8.195 -11.203 1 86.88 392 ALA B N 1
ATOM 6943 C CA . ALA B 1 392 ? 17.234 -6.762 -10.977 1 86.88 392 ALA B CA 1
ATOM 6944 C C . ALA B 1 392 ? 15.82 -6.457 -10.492 1 86.88 392 ALA B C 1
ATOM 6946 O O . ALA B 1 392 ? 15.609 -5.52 -9.719 1 86.88 392 ALA B O 1
ATOM 6947 N N . ARG B 1 393 ? 14.898 -7.262 -10.828 1 82.38 393 ARG B N 1
ATOM 6948 C CA . ARG B 1 393 ? 13.492 -7.07 -10.477 1 82.38 393 ARG B CA 1
ATOM 6949 C C . ARG B 1 393 ? 13.242 -7.422 -9.016 1 82.38 393 ARG B C 1
ATOM 6951 O O . ARG B 1 393 ? 12.195 -7.09 -8.461 1 82.38 393 ARG B O 1
ATOM 6958 N N . SER B 1 394 ? 14.188 -8.094 -8.477 1 80.81 394 SER B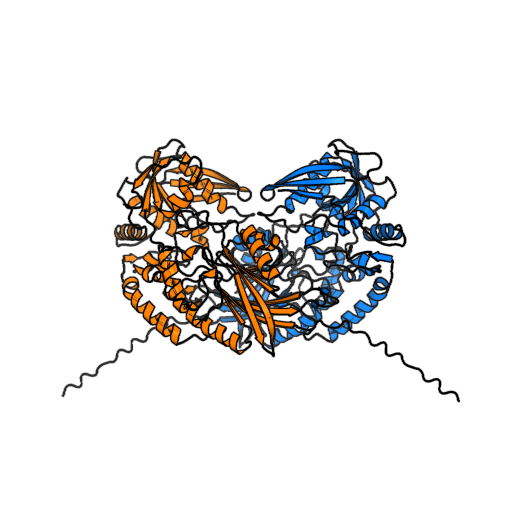 N 1
ATOM 6959 C CA . SER B 1 394 ? 14.07 -8.477 -7.074 1 80.81 394 SER B CA 1
ATOM 6960 C C . SER B 1 394 ? 14.562 -7.367 -6.156 1 80.81 394 SER B C 1
ATOM 6962 O O . SER B 1 394 ? 14.531 -7.508 -4.93 1 80.81 394 SER B O 1
ATOM 6964 N N . CYS B 1 395 ? 15.008 -6.254 -6.699 1 77.12 395 CYS B N 1
ATOM 6965 C CA . CYS B 1 395 ? 15.625 -5.18 -5.926 1 77.12 395 CYS B CA 1
ATOM 6966 C C . CYS B 1 395 ? 14.641 -4.043 -5.691 1 77.12 395 CYS B C 1
ATOM 6968 O O . CYS B 1 395 ? 14.602 -3.076 -6.457 1 77.12 395 CYS B O 1
ATOM 6970 N N . GLY B 1 396 ? 13.852 -4.125 -4.57 1 70.75 396 GLY B N 1
ATOM 6971 C CA . GLY B 1 396 ? 12.984 -3.023 -4.184 1 70.75 396 GLY B CA 1
ATOM 6972 C C . GLY B 1 396 ? 13.695 -1.974 -3.35 1 70.75 396 GLY B C 1
ATOM 6973 O O . GLY B 1 396 ? 14.922 -2.008 -3.209 1 70.75 396 GLY B O 1
ATOM 6974 N N . SER B 1 397 ? 12.844 -0.904 -2.936 1 70.94 397 SER B N 1
ATOM 6975 C CA . SER B 1 397 ? 13.406 0.113 -2.053 1 70.94 397 SER B CA 1
ATOM 6976 C C . SER B 1 397 ? 13.625 -0.434 -0.646 1 70.94 397 SER B C 1
ATOM 6978 O O . SER B 1 397 ? 12.719 -0.382 0.192 1 70.94 397 SER B O 1
ATOM 6980 N N . ASN B 1 398 ? 14.766 -0.986 -0.406 1 70.81 398 ASN B N 1
ATOM 6981 C CA . ASN B 1 398 ? 15.18 -1.55 0.873 1 70.81 398 ASN B CA 1
ATOM 6982 C C . ASN B 1 398 ? 14.438 -2.844 1.187 1 70.81 398 ASN B C 1
ATOM 6984 O O . ASN B 1 398 ? 14.273 -3.203 2.354 1 70.81 398 ASN B O 1
ATOM 6988 N N . THR B 1 399 ? 13.781 -3.443 0.154 1 77.62 399 THR B N 1
ATOM 6989 C CA . THR B 1 399 ? 13.078 -4.711 0.321 1 77.62 399 THR B CA 1
ATOM 6990 C C . THR B 1 399 ? 13.391 -5.656 -0.834 1 77.62 399 THR B C 1
ATOM 6992 O O . THR B 1 399 ? 13.797 -5.219 -1.913 1 77.62 399 THR B O 1
ATOM 6995 N N . ILE B 1 400 ? 13.289 -6.934 -0.625 1 78.88 400 ILE B N 1
ATOM 6996 C CA . ILE B 1 400 ? 13.289 -7.926 -1.691 1 78.88 400 ILE B CA 1
ATOM 6997 C C . ILE B 1 400 ? 11.875 -8.062 -2.264 1 78.88 400 ILE B C 1
ATOM 6999 O O . ILE B 1 400 ? 10.938 -8.398 -1.538 1 78.88 400 ILE B O 1
ATOM 7003 N N . GLU B 1 401 ? 11.688 -7.789 -3.48 1 82.88 401 GLU B N 1
ATOM 7004 C CA . GLU B 1 401 ? 10.375 -7.844 -4.117 1 82.88 401 GLU B CA 1
ATOM 7005 C C . GLU B 1 401 ? 10.078 -9.242 -4.648 1 82.88 401 GLU B C 1
ATOM 7007 O O . GLU B 1 401 ? 10.984 -9.945 -5.113 1 82.88 401 GLU B O 1
ATOM 7012 N N . GLN B 1 402 ? 8.812 -9.641 -4.461 1 86.12 402 GLN B N 1
ATOM 7013 C CA . GLN B 1 402 ? 8.398 -10.867 -5.137 1 86.12 402 GLN B CA 1
ATOM 7014 C C . GLN B 1 402 ? 8.508 -10.727 -6.652 1 86.12 402 GLN B C 1
ATOM 7016 O O . GLN B 1 402 ? 7.973 -9.781 -7.234 1 86.12 402 GLN B O 1
ATOM 7021 N N . ASN B 1 403 ? 9.25 -11.633 -7.176 1 87.62 403 ASN B N 1
ATOM 7022 C CA . ASN B 1 403 ? 9.609 -11.625 -8.586 1 87.62 403 ASN B CA 1
ATOM 7023 C C . ASN B 1 403 ? 9.266 -12.953 -9.258 1 87.62 403 ASN B C 1
ATOM 7025 O O . ASN B 1 403 ? 9.891 -13.977 -8.969 1 87.62 403 ASN B O 1
ATOM 7029 N N . GLY B 1 404 ? 8.328 -12.922 -10.133 1 91.12 404 GLY B N 1
ATOM 7030 C CA . GLY B 1 404 ? 7.965 -14.141 -10.844 1 91.12 404 GLY B CA 1
ATOM 7031 C C . GLY B 1 404 ? 9.109 -14.703 -11.664 1 91.12 404 GLY B C 1
ATOM 7032 O O . GLY B 1 404 ? 9.102 -15.891 -12.016 1 91.12 404 GLY B O 1
ATOM 7033 N N . PHE B 1 405 ? 10.117 -13.906 -11.914 1 92.88 405 PHE B N 1
ATOM 7034 C CA . PHE B 1 405 ? 11.242 -14.352 -12.734 1 92.88 405 PHE B CA 1
ATOM 7035 C C . PHE B 1 405 ? 12.469 -14.625 -11.875 1 92.88 405 PHE B C 1
ATOM 7037 O O . PHE B 1 405 ? 13.586 -14.711 -12.391 1 92.88 405 PHE B O 1
ATOM 7044 N N . TYR B 1 406 ? 12.188 -14.727 -10.562 1 94.12 406 TYR B N 1
ATOM 7045 C CA . TYR B 1 406 ? 13.281 -15.18 -9.719 1 94.12 406 TYR B CA 1
ATOM 7046 C C . TYR B 1 406 ? 13.867 -16.484 -10.25 1 94.12 406 TYR B C 1
ATOM 7048 O O . TYR B 1 406 ? 13.125 -17.438 -10.531 1 94.12 406 TYR B O 1
ATOM 7056 N N . VAL B 1 407 ? 15.203 -16.594 -10.297 1 96.38 407 VAL B N 1
ATOM 7057 C CA . VAL B 1 407 ? 15.805 -17.703 -11.031 1 96.38 407 VAL B CA 1
ATOM 7058 C C . VAL B 1 407 ? 16.188 -18.812 -10.055 1 96.38 407 VAL B C 1
ATOM 7060 O O . VAL B 1 407 ? 17 -18.594 -9.141 1 96.38 407 VAL B O 1
ATOM 7063 N N . HIS B 1 408 ? 15.602 -19.953 -10.242 1 97.25 408 HIS B N 1
ATOM 7064 C CA . HIS B 1 408 ? 16.062 -21.203 -9.641 1 97.25 408 HIS B CA 1
ATOM 7065 C C . HIS B 1 408 ? 16.953 -21.984 -10.602 1 97.25 408 HIS B C 1
ATOM 7067 O O . HIS B 1 408 ? 16.781 -21.906 -11.82 1 97.25 408 HIS B O 1
ATOM 7073 N N . LEU B 1 409 ? 17.891 -22.828 -9.977 1 98.06 409 LEU B N 1
ATOM 7074 C CA . LEU B 1 409 ? 18.969 -23.25 -10.867 1 98.06 409 LEU B CA 1
ATOM 7075 C C . LEU B 1 409 ? 19.5 -24.625 -10.477 1 98.06 409 LEU B C 1
ATOM 7077 O O . LEU B 1 409 ? 19.297 -25.062 -9.344 1 98.06 409 LEU B O 1
ATOM 7081 N N . SER B 1 410 ? 20.125 -25.203 -11.391 1 97.62 410 SER B N 1
ATOM 7082 C CA . SER B 1 410 ? 20.906 -26.406 -11.227 1 97.62 410 SER B CA 1
ATOM 7083 C C . SER B 1 410 ? 22.156 -26.375 -12.102 1 97.62 410 SER B C 1
ATOM 7085 O O . SER B 1 410 ? 22.141 -25.828 -13.203 1 97.62 410 SER B O 1
ATOM 7087 N N . GLY B 1 411 ? 23.281 -26.875 -11.531 1 97.44 411 GLY B N 1
ATOM 7088 C CA . GLY B 1 411 ? 24.516 -26.984 -12.289 1 97.44 411 GLY B CA 1
ATOM 7089 C C . GLY B 1 411 ? 25.469 -25.828 -12.047 1 97.44 411 GLY B C 1
ATOM 7090 O O . GLY B 1 411 ? 26.609 -25.844 -12.516 1 97.44 411 GLY B O 1
ATOM 7091 N N . PHE B 1 412 ? 24.969 -24.766 -11.375 1 97.88 412 PHE B N 1
ATOM 7092 C CA . PHE B 1 412 ? 25.812 -23.641 -11.008 1 97.88 412 PHE B CA 1
ATOM 7093 C C . PHE B 1 412 ? 25.266 -22.938 -9.758 1 97.88 412 PHE B C 1
ATOM 7095 O O . PHE B 1 412 ? 24.188 -23.281 -9.273 1 97.88 412 PHE B O 1
ATOM 7102 N N . SER B 1 413 ? 26.016 -22.094 -9.172 1 97.44 413 SER B N 1
ATOM 7103 C CA . SER B 1 413 ? 25.625 -21.203 -8.086 1 97.44 413 SER B CA 1
ATOM 7104 C C . SER B 1 413 ? 26.016 -19.75 -8.375 1 97.44 413 SER B C 1
ATOM 7106 O O . SER B 1 413 ? 26.938 -19.5 -9.172 1 97.44 413 SER B O 1
ATOM 7108 N N . TYR B 1 414 ? 25.266 -18.859 -7.828 1 96.62 414 TYR B N 1
ATOM 7109 C CA . TYR B 1 414 ? 25.625 -17.469 -8.07 1 96.62 414 TYR B CA 1
ATOM 7110 C C . TYR B 1 414 ? 25.266 -16.594 -6.879 1 96.62 414 TYR B C 1
ATOM 7112 O O . TYR B 1 414 ? 24.484 -17.016 -6.016 1 96.62 414 TYR B O 1
ATOM 7120 N N . THR B 1 415 ? 25.906 -15.453 -6.809 1 94.75 415 THR B N 1
ATOM 7121 C CA . THR B 1 415 ? 25.578 -14.383 -5.879 1 94.75 415 THR B CA 1
ATOM 7122 C C . THR B 1 415 ? 25.234 -13.102 -6.633 1 94.75 415 THR B C 1
ATOM 7124 O O . THR B 1 415 ? 25.984 -12.68 -7.52 1 94.75 415 THR B O 1
ATOM 7127 N N . TYR B 1 416 ? 24.109 -12.625 -6.363 1 92.69 416 TYR B N 1
ATOM 7128 C CA . TYR B 1 416 ? 23.703 -11.328 -6.887 1 92.69 416 TYR B CA 1
ATOM 7129 C C . TYR B 1 416 ? 23.891 -10.234 -5.84 1 92.69 416 TYR B C 1
ATOM 7131 O O . TYR B 1 416 ? 23.328 -10.32 -4.746 1 92.69 416 TYR B O 1
ATOM 7139 N N . THR B 1 417 ? 24.641 -9.219 -6.137 1 89.5 417 THR B N 1
ATOM 7140 C CA . THR B 1 417 ? 24.891 -8.109 -5.219 1 89.5 417 THR B CA 1
ATOM 7141 C C . THR B 1 417 ? 24.109 -6.867 -5.648 1 89.5 417 THR B C 1
ATOM 7143 O O . THR B 1 417 ? 24.359 -6.316 -6.719 1 89.5 417 THR B O 1
ATOM 7146 N N . ARG B 1 418 ? 23.281 -6.535 -4.727 1 83.44 418 ARG B N 1
ATOM 7147 C CA . ARG B 1 418 ? 22.469 -5.344 -4.957 1 83.44 418 ARG B CA 1
ATOM 7148 C C . ARG B 1 418 ? 23.188 -4.086 -4.473 1 83.44 418 ARG B C 1
ATOM 7150 O O . ARG B 1 418 ? 23.734 -4.066 -3.367 1 83.44 418 ARG B O 1
ATOM 7157 N N . THR B 1 419 ? 23.141 -2.928 -5.211 1 75.94 419 THR B N 1
ATOM 7158 C CA . THR B 1 419 ? 23.781 -1.684 -4.793 1 75.94 419 THR B CA 1
ATOM 7159 C C . THR B 1 419 ? 22.734 -0.611 -4.504 1 75.94 419 THR B C 1
ATOM 7161 O O . THR B 1 419 ? 22.891 0.179 -3.57 1 75.94 419 THR B O 1
ATOM 7164 N N . ARG B 1 420 ? 21.719 -0.523 -5.219 1 72.5 420 ARG B N 1
ATOM 7165 C CA . ARG B 1 420 ? 20.594 0.386 -5.016 1 72.5 420 ARG B CA 1
ATOM 7166 C C . ARG B 1 420 ? 19.328 -0.151 -5.676 1 72.5 420 ARG B C 1
ATOM 7168 O O . ARG B 1 420 ? 19.328 -1.25 -6.234 1 72.5 420 ARG B O 1
ATOM 7175 N N . GLU B 1 421 ? 18.25 0.48 -5.465 1 67.44 421 GLU B N 1
ATOM 7176 C CA . GLU B 1 421 ? 16.984 0.014 -6.035 1 67.44 421 GLU B CA 1
ATOM 7177 C C . GLU B 1 421 ? 17.109 -0.217 -7.539 1 67.44 421 GLU B C 1
ATOM 7179 O O . GLU B 1 421 ? 17.562 0.666 -8.273 1 67.44 421 GLU B O 1
ATOM 7184 N N . GLY B 1 422 ? 16.797 -1.384 -7.922 1 68.56 422 GLY B N 1
ATOM 7185 C CA . GLY B 1 422 ? 16.75 -1.754 -9.328 1 68.56 422 GLY B CA 1
ATOM 7186 C C . GLY B 1 422 ? 18.125 -1.975 -9.922 1 68.56 422 GLY B C 1
ATOM 7187 O O . GLY B 1 422 ? 18.266 -2.25 -11.117 1 68.56 422 GLY B O 1
ATOM 7188 N N . VAL B 1 423 ? 19.25 -1.833 -9.086 1 77 423 VAL B N 1
ATOM 7189 C CA . VAL B 1 423 ? 20.594 -1.945 -9.641 1 77 423 VAL B CA 1
ATOM 7190 C C . VAL B 1 423 ? 21.406 -2.979 -8.852 1 77 423 VAL B C 1
ATOM 7192 O O . VAL B 1 423 ? 21.422 -2.945 -7.621 1 77 423 VAL B O 1
ATOM 7195 N N . GLY B 1 424 ? 21.969 -3.912 -9.633 1 84.19 424 GLY B N 1
ATOM 7196 C CA . GLY B 1 424 ? 22.844 -4.934 -9.078 1 84.19 424 GLY B CA 1
ATOM 7197 C C . GLY B 1 424 ? 23.641 -5.668 -10.133 1 84.19 424 GLY B C 1
ATOM 7198 O O . GLY B 1 424 ? 23.609 -5.309 -11.305 1 84.19 424 GLY B O 1
ATOM 7199 N N . THR B 1 425 ? 24.516 -6.512 -9.562 1 89.88 425 THR B N 1
ATOM 7200 C CA . THR B 1 425 ? 25.344 -7.293 -10.477 1 89.88 425 THR B CA 1
ATOM 7201 C C . THR B 1 425 ? 25.625 -8.68 -9.906 1 89.88 425 THR B C 1
ATOM 7203 O O . THR B 1 425 ? 25.562 -8.875 -8.688 1 89.88 425 THR B O 1
ATOM 7206 N N . ILE B 1 426 ? 25.906 -9.602 -10.867 1 94.31 426 ILE B N 1
ATOM 7207 C CA . ILE B 1 426 ? 26.375 -10.922 -10.461 1 94.31 426 ILE B CA 1
ATOM 7208 C C . ILE B 1 426 ? 27.828 -10.828 -9.992 1 94.31 426 ILE B C 1
ATOM 7210 O O . ILE B 1 426 ? 28.719 -10.609 -10.805 1 94.31 426 ILE B O 1
ATOM 7214 N N . SER B 1 427 ? 28.047 -11.039 -8.711 1 93.62 427 SER B N 1
ATOM 7215 C CA . SER B 1 427 ? 29.375 -10.891 -8.148 1 93.62 427 SER B CA 1
ATOM 7216 C C . SER B 1 427 ? 30.109 -12.234 -8.102 1 93.62 427 SER B C 1
ATOM 7218 O O . SER B 1 427 ? 31.328 -12.273 -7.961 1 93.62 427 SER B O 1
ATOM 7220 N N . SER B 1 428 ? 29.328 -13.312 -8.172 1 95.56 428 SER B N 1
ATOM 7221 C CA . SER B 1 428 ? 29.906 -14.648 -8.195 1 95.56 428 SER B CA 1
ATOM 7222 C C . SER B 1 428 ? 29.078 -15.586 -9.078 1 95.56 428 SER B C 1
ATOM 7224 O O . SER B 1 428 ? 27.859 -15.539 -9.055 1 95.56 428 SER B O 1
ATOM 7226 N N . LEU B 1 429 ? 29.688 -16.375 -9.891 1 97.69 429 LEU B N 1
ATOM 7227 C CA . LEU B 1 429 ? 29.109 -17.391 -10.766 1 97.69 429 LEU B CA 1
ATOM 7228 C C . LEU B 1 429 ? 30.047 -18.594 -10.875 1 97.69 429 LEU B C 1
ATOM 7230 O O . LEU B 1 429 ? 31.125 -18.5 -11.469 1 97.69 429 LEU B O 1
ATOM 7234 N N . VAL B 1 430 ? 29.562 -19.75 -10.312 1 97.88 430 VAL B N 1
ATOM 7235 C CA . VAL B 1 430 ? 30.484 -20.875 -10.148 1 97.88 430 VAL B CA 1
ATOM 7236 C C . VAL B 1 430 ? 29.781 -22.172 -10.555 1 97.88 430 VAL B C 1
ATOM 7238 O O . VAL B 1 430 ? 28.594 -22.359 -10.289 1 97.88 430 VAL B O 1
ATOM 7241 N N . TRP B 1 431 ? 30.516 -23.016 -11.227 1 97.81 431 TRP B N 1
ATOM 7242 C CA . TRP B 1 431 ? 30 -24.359 -11.516 1 97.81 431 TRP B CA 1
ATOM 7243 C C . TRP B 1 431 ? 29.656 -25.094 -10.234 1 97.81 431 TRP B C 1
ATOM 7245 O O . TRP B 1 431 ? 30.359 -25 -9.234 1 97.81 431 TRP B O 1
ATOM 7255 N N . LEU B 1 432 ? 28.562 -25.828 -10.312 1 96.38 432 LEU B N 1
ATOM 7256 C CA . LEU B 1 432 ? 28.125 -26.609 -9.164 1 96.38 432 LEU B CA 1
ATOM 7257 C C . LEU B 1 432 ? 27.828 -28.047 -9.562 1 96.38 432 LEU B C 1
ATOM 7259 O O . LEU B 1 432 ? 26.953 -28.297 -10.383 1 96.38 432 LEU B O 1
ATOM 7263 N N . ASP B 1 433 ? 28.609 -29.016 -9.055 1 92.31 433 ASP B N 1
ATOM 7264 C CA . ASP B 1 433 ? 28.406 -30.453 -9.211 1 92.31 433 ASP B CA 1
ATOM 7265 C C . ASP B 1 433 ? 28.453 -30.859 -10.688 1 92.31 433 ASP B C 1
ATOM 7267 O O . ASP B 1 433 ? 27.672 -31.703 -11.125 1 92.31 433 ASP B O 1
ATOM 7271 N N . HIS B 1 434 ? 29.188 -30.125 -11.445 1 94.44 434 HIS B N 1
ATOM 7272 C CA . HIS B 1 434 ? 29.391 -30.516 -12.844 1 94.44 434 HIS B CA 1
ATOM 7273 C C . HIS B 1 434 ? 30.469 -31.594 -12.977 1 94.44 434 HIS B C 1
ATOM 7275 O O . HIS B 1 434 ? 31.484 -31.547 -12.289 1 94.44 434 HIS B O 1
ATOM 7281 N N . PRO B 1 435 ? 30.172 -32.469 -13.828 1 91.56 435 PRO B N 1
ATOM 7282 C CA . PRO B 1 435 ? 31.109 -33.594 -13.898 1 91.56 435 PRO B CA 1
ATOM 7283 C C . PRO B 1 435 ? 32.469 -33.219 -14.445 1 91.56 435 PRO B C 1
ATOM 7285 O O . PRO B 1 435 ? 33.469 -33.844 -14.117 1 91.56 435 PRO B O 1
ATOM 7288 N N . ILE B 1 436 ? 32.594 -32.188 -15.188 1 92.62 436 ILE B N 1
ATOM 7289 C CA . ILE B 1 436 ? 33.844 -31.875 -15.906 1 92.62 436 ILE B CA 1
ATOM 7290 C C . ILE B 1 436 ? 34.344 -30.5 -15.477 1 92.62 436 ILE B C 1
ATOM 7292 O O . ILE B 1 436 ? 35.531 -30.312 -15.281 1 92.62 436 ILE B O 1
ATOM 7296 N N . ASN B 1 437 ? 33.469 -29.594 -15.336 1 94.44 437 ASN B N 1
ATOM 7297 C CA . ASN B 1 437 ? 33.844 -28.219 -15.086 1 94.44 437 ASN B CA 1
ATOM 7298 C C . ASN B 1 437 ? 33.781 -27.875 -13.602 1 94.44 437 ASN B C 1
ATOM 7300 O O . ASN B 1 437 ? 32.938 -28.391 -12.875 1 94.44 437 ASN B O 1
ATOM 7304 N N . SER B 1 438 ? 34.781 -27.016 -13.156 1 96.06 438 SER B N 1
ATOM 7305 C CA . SER B 1 438 ? 34.812 -26.531 -11.781 1 96.06 438 SER B CA 1
ATOM 7306 C C . SER B 1 438 ? 35.312 -25.094 -11.719 1 96.06 438 SER B C 1
ATOM 7308 O O . SER B 1 438 ? 35.812 -24.562 -12.703 1 96.06 438 SER B O 1
ATOM 7310 N N . GLY B 1 439 ? 35.062 -24.484 -10.586 1 96.69 439 GLY B N 1
ATOM 7311 C CA . GLY B 1 439 ? 35.5 -23.109 -10.43 1 96.69 439 GLY B CA 1
ATOM 7312 C C . GLY B 1 439 ? 34.531 -22.109 -11.039 1 96.69 439 GLY B C 1
ATOM 7313 O O . GLY B 1 439 ? 33.344 -22.375 -11.172 1 96.69 439 GLY B O 1
ATOM 7314 N N . GLU B 1 440 ? 35.062 -20.953 -11.422 1 97.81 440 GLU B N 1
ATOM 7315 C CA . GLU B 1 440 ? 34.25 -19.859 -11.945 1 97.81 440 GLU B CA 1
ATOM 7316 C C . GLU B 1 440 ? 33.781 -20.141 -13.367 1 97.81 440 GLU B C 1
ATOM 7318 O O . GLU B 1 440 ? 34.562 -20.688 -14.18 1 97.81 440 GLU B O 1
ATOM 7323 N N . ILE B 1 441 ? 32.625 -19.875 -13.648 1 98.25 441 ILE B N 1
ATOM 7324 C CA . ILE B 1 441 ? 32.156 -19.891 -15.031 1 98.25 441 ILE B CA 1
ATOM 7325 C C . ILE B 1 441 ? 32.625 -18.641 -15.758 1 98.25 441 ILE B C 1
ATOM 7327 O O . ILE B 1 441 ? 32.25 -17.516 -15.398 1 98.25 441 ILE B O 1
ATOM 7331 N N . LYS B 1 442 ? 33.438 -18.828 -16.781 1 96.62 442 LYS B N 1
ATOM 7332 C CA . LYS B 1 442 ? 34 -17.703 -17.562 1 96.62 442 LYS B CA 1
ATOM 7333 C C . LYS B 1 442 ? 33 -17.219 -18.594 1 96.62 442 LYS B C 1
ATOM 7335 O O . LYS B 1 442 ? 32.156 -17.984 -19.062 1 96.62 442 LYS B O 1
ATOM 7340 N N . ASP B 1 443 ? 33.156 -16.047 -19 1 97.5 443 ASP B N 1
ATOM 7341 C CA . ASP B 1 443 ? 32.281 -15.445 -20 1 97.5 443 ASP B CA 1
ATOM 7342 C C . ASP B 1 443 ? 32.281 -16.25 -21.312 1 97.5 443 ASP B C 1
ATOM 7344 O O . ASP B 1 443 ? 31.281 -16.344 -22 1 97.5 443 ASP B O 1
ATOM 7348 N N . SER B 1 444 ? 33.438 -16.828 -21.609 1 97 444 SER B N 1
ATOM 7349 C CA . SER B 1 444 ? 33.625 -17.484 -22.891 1 97 444 SER B CA 1
ATOM 7350 C C . SER B 1 444 ? 33.25 -18.969 -22.828 1 97 444 SER B C 1
ATOM 7352 O O . SER B 1 444 ? 33.188 -19.641 -23.859 1 97 444 SER B O 1
ATOM 7354 N N . ASP B 1 445 ? 33.031 -19.484 -21.641 1 97.62 445 ASP B N 1
ATOM 7355 C CA . ASP B 1 445 ? 32.625 -20.875 -21.547 1 97.62 445 ASP B CA 1
ATOM 7356 C C . ASP B 1 445 ? 31.328 -21.141 -22.328 1 97.62 445 ASP B C 1
ATOM 7358 O O . ASP B 1 445 ? 30.359 -20.406 -22.203 1 97.62 445 ASP B O 1
ATOM 7362 N N . GLU B 1 446 ? 31.344 -22.172 -23.141 1 97.5 446 GLU B N 1
ATOM 7363 C CA . GLU B 1 446 ? 30.156 -22.594 -23.875 1 97.5 446 GLU B CA 1
ATOM 7364 C C . GLU B 1 446 ? 29.531 -23.828 -23.219 1 97.5 446 GLU B C 1
ATOM 7366 O O . GLU B 1 446 ? 30.25 -24.766 -22.828 1 97.5 446 GLU B O 1
ATOM 7371 N N . PHE B 1 447 ? 28.234 -23.812 -23.094 1 98.06 447 PHE B N 1
ATOM 7372 C CA . PHE B 1 447 ? 27.547 -24.922 -22.469 1 98.06 447 PHE B CA 1
ATOM 7373 C C . PHE B 1 447 ? 26.078 -24.984 -22.906 1 98.06 447 PHE B C 1
ATOM 7375 O O . PHE B 1 447 ? 25.594 -24.078 -23.578 1 98.06 447 PHE B O 1
ATOM 7382 N N . VAL B 1 448 ? 25.438 -26.109 -22.594 1 98.44 448 VAL B N 1
ATOM 7383 C CA . VAL B 1 448 ? 24.016 -26.312 -22.906 1 98.44 448 VAL B CA 1
ATOM 7384 C C . VAL B 1 448 ? 23.172 -26 -21.672 1 98.44 448 VAL B C 1
ATOM 7386 O O . VAL B 1 448 ? 23.438 -26.5 -20.578 1 98.44 448 VAL B O 1
ATOM 7389 N N . MET B 1 449 ? 22.172 -25.172 -21.859 1 98.69 449 MET B N 1
ATOM 7390 C CA . MET B 1 449 ? 21.281 -24.75 -20.781 1 98.69 449 MET B CA 1
ATOM 7391 C C . MET B 1 449 ? 19.844 -25.219 -21.047 1 98.69 449 MET B C 1
ATOM 7393 O O . MET B 1 449 ? 19.328 -25.031 -22.141 1 98.69 449 MET B O 1
ATOM 7397 N N . ALA B 1 450 ? 19.297 -25.922 -20.078 1 98.62 450 ALA B N 1
ATOM 7398 C CA . ALA B 1 450 ? 17.875 -26.266 -20.125 1 98.62 450 ALA B CA 1
ATOM 7399 C C . ALA B 1 450 ? 17.016 -25.156 -19.531 1 98.62 450 ALA B C 1
ATOM 7401 O O . ALA B 1 450 ? 17.344 -24.609 -18.484 1 98.62 450 ALA B O 1
ATOM 7402 N N . LEU B 1 451 ? 15.969 -24.781 -20.156 1 98.38 451 LEU B N 1
ATOM 7403 C CA . LEU B 1 451 ? 15.008 -23.797 -19.688 1 98.38 451 LEU B CA 1
ATOM 7404 C C . LEU B 1 451 ? 13.648 -23.984 -20.344 1 98.38 451 LEU B C 1
ATOM 7406 O O . LEU B 1 451 ? 13.539 -24.734 -21.328 1 98.38 451 LEU B O 1
ATOM 7410 N N . THR B 1 452 ? 12.641 -23.375 -19.859 1 96.81 452 THR B N 1
ATOM 7411 C CA . THR B 1 452 ? 11.305 -23.531 -20.422 1 96.81 452 THR B CA 1
ATOM 7412 C C . THR B 1 452 ? 11.156 -22.688 -21.688 1 96.81 452 THR B C 1
ATOM 7414 O O . THR B 1 452 ? 11.867 -21.688 -21.875 1 96.81 452 THR B O 1
ATOM 7417 N N . ASN B 1 453 ? 10.195 -23.109 -22.531 1 94.25 453 ASN B N 1
ATOM 7418 C CA . ASN B 1 453 ? 9.891 -22.328 -23.734 1 94.25 453 ASN B CA 1
ATOM 7419 C C . ASN B 1 453 ? 9.43 -20.922 -23.375 1 94.25 453 ASN B C 1
ATOM 7421 O O . ASN B 1 453 ? 9.742 -19.953 -24.078 1 94.25 453 ASN B O 1
ATOM 7425 N N . TYR B 1 454 ? 8.727 -20.812 -22.344 1 91.12 454 TYR B N 1
ATOM 7426 C CA . TYR B 1 454 ? 8.258 -19.516 -21.875 1 91.12 454 TYR B CA 1
ATOM 7427 C C . TYR B 1 454 ? 9.438 -18.609 -21.547 1 91.12 454 TYR B C 1
ATOM 7429 O O . TYR B 1 454 ? 9.5 -17.469 -22.016 1 91.12 454 TYR B O 1
ATOM 7437 N N . LEU B 1 455 ? 10.359 -19.047 -20.719 1 93.94 455 LEU B N 1
ATOM 7438 C CA . LEU B 1 455 ? 11.523 -18.266 -20.312 1 93.94 455 LEU B CA 1
ATOM 7439 C C . LEU B 1 455 ? 12.391 -17.922 -21.516 1 93.94 455 LEU B C 1
ATOM 7441 O O . LEU B 1 455 ? 12.945 -16.828 -21.594 1 93.94 455 LEU B O 1
ATOM 7445 N N . TYR B 1 456 ? 12.516 -18.859 -22.406 1 94.5 456 TYR B N 1
ATOM 7446 C CA . TYR B 1 456 ? 13.344 -18.641 -23.594 1 94.5 456 TYR B CA 1
ATOM 7447 C C . TYR B 1 456 ? 12.789 -17.5 -24.438 1 94.5 456 TYR B C 1
ATOM 7449 O O . TYR B 1 456 ? 13.508 -16.562 -24.766 1 94.5 456 TYR B O 1
ATOM 7457 N N . SER B 1 457 ? 11.516 -17.594 -24.719 1 89.31 457 SER B N 1
ATOM 7458 C CA . SER B 1 457 ? 10.914 -16.703 -25.703 1 89.31 457 SER B CA 1
ATOM 7459 C C . SER B 1 457 ? 10.633 -15.328 -25.125 1 89.31 457 SER B C 1
ATOM 7461 O O . SER B 1 457 ? 10.688 -14.32 -25.828 1 89.31 457 SER B O 1
ATOM 7463 N N . THR B 1 458 ? 10.398 -15.266 -23.781 1 87.12 458 THR B N 1
ATOM 7464 C CA . THR B 1 458 ? 9.914 -14.008 -23.219 1 87.12 458 THR B CA 1
ATOM 7465 C C . THR B 1 458 ? 11.031 -13.289 -22.469 1 87.12 458 THR B C 1
ATOM 7467 O O . THR B 1 458 ? 10.953 -12.078 -22.266 1 87.12 458 THR B O 1
ATOM 7470 N N . GLU B 1 459 ? 12.008 -14.008 -22.062 1 91.81 459 GLU B N 1
ATOM 7471 C CA . GLU B 1 459 ? 13.016 -13.383 -21.203 1 91.81 459 GLU B CA 1
ATOM 7472 C C . GLU B 1 459 ? 14.414 -13.516 -21.797 1 91.81 459 GLU B C 1
ATOM 7474 O O . GLU B 1 459 ? 15.125 -12.523 -21.953 1 91.81 459 GLU B O 1
ATOM 7479 N N . PHE B 1 460 ? 14.797 -14.656 -22.234 1 94.62 460 PHE B N 1
ATOM 7480 C CA . PHE B 1 460 ? 16.203 -14.914 -22.562 1 94.62 460 PHE B CA 1
ATOM 7481 C C . PHE B 1 460 ? 16.562 -14.297 -23.906 1 94.62 460 PHE B C 1
ATOM 7483 O O . PHE B 1 460 ? 17.453 -13.453 -23.984 1 94.62 460 PHE B O 1
ATOM 7490 N N . VAL B 1 461 ? 15.844 -14.656 -24.922 1 92.62 461 VAL B N 1
ATOM 7491 C CA . VAL B 1 461 ? 16.266 -14.32 -26.266 1 92.62 461 VAL B CA 1
ATOM 7492 C C . VAL B 1 461 ? 16 -12.836 -26.547 1 92.62 461 VAL B C 1
ATOM 7494 O O . VAL B 1 461 ? 16.562 -12.266 -27.484 1 92.62 461 VAL B O 1
ATOM 7497 N N . VAL B 1 462 ? 15.242 -12.219 -25.719 1 89.19 462 VAL B N 1
ATOM 7498 C CA . VAL B 1 462 ? 14.898 -10.82 -25.953 1 89.19 462 VAL B CA 1
ATOM 7499 C C . VAL B 1 462 ? 15.977 -9.914 -25.359 1 89.19 462 VAL B C 1
ATOM 7501 O O . VAL B 1 462 ? 15.953 -8.703 -25.562 1 89.19 462 VAL B O 1
ATOM 7504 N N . ILE B 1 463 ? 16.922 -10.445 -24.625 1 92.56 463 ILE B N 1
ATOM 7505 C CA . ILE B 1 463 ? 18 -9.672 -24.031 1 92.56 463 ILE B CA 1
ATOM 7506 C C . ILE B 1 463 ? 19.062 -9.383 -25.094 1 92.56 463 ILE B C 1
ATOM 7508 O O . ILE B 1 463 ? 19.609 -10.312 -25.703 1 92.56 463 ILE B O 1
ATOM 7512 N N . ASP B 1 464 ? 19.391 -8.07 -25.172 1 93.75 464 ASP B N 1
ATOM 7513 C CA . ASP B 1 464 ? 20.422 -7.688 -26.125 1 93.75 464 ASP B CA 1
ATOM 7514 C C . ASP B 1 464 ? 21.781 -8.297 -25.75 1 93.75 464 ASP B C 1
ATOM 7516 O O . ASP B 1 464 ? 22.203 -8.219 -24.609 1 93.75 464 ASP B O 1
ATOM 7520 N N . GLY B 1 465 ? 22.344 -8.938 -26.719 1 95.19 465 GLY B N 1
ATOM 7521 C CA . GLY B 1 465 ? 23.719 -9.398 -26.531 1 95.19 465 GLY B CA 1
ATOM 7522 C C . GLY B 1 465 ? 23.812 -10.867 -26.172 1 95.19 465 GLY B C 1
ATOM 7523 O O . GLY B 1 465 ? 24.891 -11.453 -26.188 1 95.19 465 GLY B O 1
ATOM 7524 N N . VAL B 1 466 ? 22.672 -11.531 -25.953 1 95.94 466 VAL B N 1
ATOM 7525 C CA . VAL B 1 466 ? 22.75 -12.945 -25.594 1 95.94 466 VAL B CA 1
ATOM 7526 C C . VAL B 1 466 ? 22.922 -13.789 -26.859 1 95.94 466 VAL B C 1
ATOM 7528 O O . VAL B 1 466 ? 22.453 -13.414 -27.922 1 95.94 466 VAL B O 1
ATOM 7531 N N . ASN B 1 467 ? 23.641 -14.852 -26.625 1 95.44 467 ASN B N 1
ATOM 7532 C CA . ASN B 1 467 ? 23.797 -15.867 -27.672 1 95.44 467 ASN B CA 1
ATOM 7533 C C . ASN B 1 467 ? 23.031 -17.141 -27.312 1 95.44 467 ASN B C 1
ATOM 7535 O O . ASN B 1 467 ? 23.125 -17.641 -26.188 1 95.44 467 ASN B O 1
ATOM 7539 N N . ALA B 1 468 ? 22.281 -17.641 -28.344 1 96.38 468 ALA B N 1
ATOM 7540 C CA . ALA B 1 468 ? 21.531 -18.875 -28.125 1 96.38 468 ALA B CA 1
ATOM 7541 C C . ALA B 1 468 ? 21.391 -19.672 -29.406 1 96.38 468 ALA B C 1
ATOM 7543 O O . ALA B 1 468 ? 20.953 -19.141 -30.438 1 96.38 468 ALA B O 1
ATOM 7544 N N . THR B 1 469 ? 21.812 -20.891 -29.391 1 97.44 469 THR B N 1
ATOM 7545 C CA . THR B 1 469 ? 21.531 -21.875 -30.438 1 97.44 469 THR B CA 1
ATOM 7546 C C . THR B 1 469 ? 20.625 -22.984 -29.906 1 97.44 469 THR B C 1
ATOM 7548 O O . THR B 1 469 ? 21.031 -23.75 -29.031 1 97.44 469 THR B O 1
ATOM 7551 N N . VAL B 1 470 ? 19.469 -23.109 -30.5 1 97.5 470 VAL B N 1
ATOM 7552 C CA . VAL B 1 470 ? 18.484 -24.062 -30.016 1 97.5 470 VAL B CA 1
ATOM 7553 C C . VAL B 1 470 ? 18.953 -25.484 -30.297 1 97.5 470 VAL B C 1
ATOM 7555 O O . VAL B 1 470 ? 19.359 -25.797 -31.422 1 97.5 470 VAL B O 1
ATOM 7558 N N . LYS B 1 471 ? 19 -26.359 -29.297 1 97.25 471 LYS B N 1
ATOM 7559 C CA . LYS B 1 471 ? 19.344 -27.766 -29.438 1 97.25 471 LYS B CA 1
ATOM 7560 C C . LYS B 1 471 ? 18.109 -28.656 -29.406 1 97.25 471 LYS B C 1
ATOM 7562 O O . LYS B 1 471 ? 17.938 -29.516 -30.266 1 97.25 471 LYS B O 1
ATOM 7567 N N . VAL B 1 472 ? 17.297 -28.531 -28.406 1 97.31 472 VAL B N 1
ATOM 7568 C CA . VAL B 1 472 ? 15.961 -29.125 -28.344 1 97.31 472 VAL B CA 1
ATOM 7569 C C . VAL B 1 472 ? 14.914 -28.016 -28.5 1 97.31 472 VAL B C 1
ATOM 7571 O O . VAL B 1 472 ? 14.742 -27.188 -27.594 1 97.31 472 VAL B O 1
ATOM 7574 N N . SER B 1 473 ? 14.195 -28.031 -29.578 1 95.62 473 SER B N 1
ATOM 7575 C CA . SER B 1 473 ? 13.227 -26.984 -29.891 1 95.62 473 SER B CA 1
ATOM 7576 C C . SER B 1 473 ? 11.914 -27.203 -29.141 1 95.62 473 SER B C 1
ATOM 7578 O O . SER B 1 473 ? 11.68 -28.266 -28.578 1 95.62 473 SER B O 1
ATOM 7580 N N . GLU B 1 474 ? 11.117 -26.234 -29.125 1 93.12 474 GLU B N 1
ATOM 7581 C CA . GLU B 1 474 ? 9.82 -26.297 -28.469 1 93.12 474 GLU B CA 1
ATOM 7582 C C . GLU B 1 474 ? 8.984 -27.453 -29.016 1 93.12 474 GLU B C 1
ATOM 7584 O O . GLU B 1 474 ? 8.281 -28.125 -28.266 1 93.12 474 GLU B O 1
ATOM 7589 N N . VAL B 1 475 ? 9.055 -27.641 -30.312 1 91.31 475 VAL B N 1
ATOM 7590 C CA . VAL B 1 475 ? 8.25 -28.656 -30.984 1 91.31 475 VAL B CA 1
ATOM 7591 C C . VAL B 1 475 ? 8.719 -30.047 -30.578 1 91.31 475 VAL B C 1
ATOM 7593 O O . VAL B 1 475 ? 7.918 -30.969 -30.453 1 91.31 475 VAL B O 1
ATOM 7596 N N . GLU B 1 476 ? 9.984 -30.188 -30.25 1 93.75 476 GLU B N 1
ATOM 7597 C CA . GLU B 1 476 ? 10.586 -31.469 -29.891 1 93.75 476 GLU B CA 1
ATOM 7598 C C . GLU B 1 476 ? 10.555 -31.688 -28.391 1 93.75 476 GLU B C 1
ATOM 7600 O O . GLU B 1 476 ? 10.742 -32.812 -27.922 1 93.75 476 GLU B O 1
ATOM 7605 N N . ALA B 1 477 ? 10.367 -30.625 -27.672 1 95.06 477 ALA B N 1
ATOM 7606 C CA . ALA B 1 477 ? 10.539 -30.641 -26.219 1 95.06 477 ALA B CA 1
ATOM 7607 C C . ALA B 1 477 ? 9.352 -31.312 -25.531 1 95.06 477 ALA B C 1
ATOM 7609 O O . ALA B 1 477 ? 8.227 -31.25 -26.031 1 95.06 477 ALA B O 1
ATOM 7610 N N . ASP B 1 478 ? 9.617 -31.984 -24.422 1 95.62 478 ASP B N 1
ATOM 7611 C CA . ASP B 1 478 ? 8.57 -32.5 -23.547 1 95.62 478 ASP B CA 1
ATOM 7612 C C . ASP B 1 478 ? 8.172 -31.484 -22.484 1 95.62 478 ASP B C 1
ATOM 7614 O O . ASP B 1 478 ? 8.812 -30.438 -22.359 1 95.62 478 ASP B O 1
ATOM 7618 N N . ARG B 1 479 ? 7.105 -31.844 -21.781 1 95.62 479 ARG B N 1
ATOM 7619 C CA . ARG B 1 479 ? 6.57 -30.906 -20.797 1 95.62 479 ARG B CA 1
ATOM 7620 C C . ARG B 1 479 ? 7.398 -30.922 -19.516 1 95.62 479 ARG B C 1
ATOM 7622 O O . ARG B 1 479 ? 8.016 -31.938 -19.188 1 95.62 479 ARG B O 1
ATOM 7629 N N . VAL B 1 480 ? 7.328 -29.828 -18.812 1 96.38 480 VAL B N 1
ATOM 7630 C CA . VAL B 1 480 ? 8.039 -29.703 -17.547 1 96.38 480 VAL B CA 1
ATOM 7631 C C . VAL B 1 480 ? 7.508 -30.719 -16.547 1 96.38 480 VAL B C 1
ATOM 7633 O O . VAL B 1 480 ? 8.273 -31.297 -15.773 1 96.38 480 VAL B O 1
ATOM 7636 N N . ASP B 1 481 ? 6.16 -30.953 -16.516 1 95.25 481 ASP B N 1
ATOM 7637 C CA . ASP B 1 481 ? 5.586 -31.906 -15.57 1 95.25 481 ASP B CA 1
ATOM 7638 C C . ASP B 1 481 ? 6.098 -33.312 -15.844 1 95.25 481 ASP B C 1
ATOM 7640 O O . ASP B 1 481 ? 6.309 -34.094 -14.914 1 95.25 481 ASP B O 1
ATOM 7644 N N . SER B 1 482 ? 6.336 -33.625 -17.094 1 95.38 482 SER B N 1
ATOM 7645 C CA . SER B 1 482 ? 6.926 -34.906 -17.438 1 95.38 482 SER B CA 1
ATOM 7646 C C . SER B 1 482 ? 8.344 -35.031 -16.891 1 95.38 482 SER B C 1
ATOM 7648 O O . SER B 1 482 ? 8.742 -36.125 -16.438 1 95.38 482 SER B O 1
ATOM 7650 N N . ALA B 1 483 ? 9.047 -34 -17.047 1 96.81 483 ALA B N 1
ATOM 7651 C CA . ALA B 1 483 ? 10.406 -34 -16.5 1 96.81 483 ALA B CA 1
ATOM 7652 C C . ALA B 1 483 ? 10.391 -34.219 -14.992 1 96.81 483 ALA B C 1
ATOM 7654 O O . ALA B 1 483 ? 11.219 -34.969 -14.469 1 96.81 483 ALA B O 1
ATOM 7655 N N . LEU B 1 484 ? 9.516 -33.594 -14.297 1 97.25 484 LEU B N 1
ATOM 7656 C CA . LEU B 1 484 ? 9.391 -33.75 -12.852 1 97.25 484 LEU B CA 1
ATOM 7657 C C . LEU B 1 484 ? 9.031 -35.188 -12.492 1 97.25 484 LEU B C 1
ATOM 7659 O O . LEU B 1 484 ? 9.625 -35.781 -11.586 1 97.25 484 LEU B O 1
ATOM 7663 N N . GLU B 1 485 ? 8.062 -35.719 -13.172 1 95.62 485 GLU B N 1
ATOM 7664 C CA . GLU B 1 485 ? 7.652 -37.094 -12.938 1 95.62 485 GLU B CA 1
ATOM 7665 C C . GLU B 1 485 ? 8.812 -38.062 -13.141 1 95.62 485 GLU B C 1
ATOM 7667 O O . GLU B 1 485 ? 9.031 -38.969 -12.32 1 95.62 485 GLU B O 1
ATOM 7672 N N . ALA B 1 486 ? 9.484 -37.906 -14.242 1 96 486 ALA B N 1
ATOM 7673 C CA . ALA B 1 486 ? 10.625 -38.75 -14.555 1 96 486 ALA B CA 1
ATOM 7674 C C . ALA B 1 486 ? 11.695 -38.656 -13.477 1 96 486 ALA B C 1
ATOM 7676 O O . ALA B 1 486 ? 12.297 -39.656 -13.086 1 96 486 ALA B O 1
ATOM 7677 N N . TYR B 1 487 ? 11.961 -37.469 -13.055 1 96.31 487 TYR B N 1
ATOM 7678 C CA . TYR B 1 487 ? 12.969 -37.25 -12.023 1 96.31 487 TYR B CA 1
ATOM 7679 C C . TYR B 1 487 ? 12.586 -37.969 -10.734 1 96.31 487 TYR B C 1
ATOM 7681 O O . TYR B 1 487 ? 13.414 -38.656 -10.133 1 96.31 487 TYR B O 1
ATOM 7689 N N . ILE B 1 488 ? 11.367 -37.812 -10.273 1 96.12 488 ILE B N 1
ATOM 7690 C CA . ILE B 1 488 ? 10.883 -38.375 -9.031 1 96.12 488 ILE B CA 1
ATOM 7691 C C . ILE B 1 488 ? 10.922 -39.906 -9.125 1 96.12 488 ILE B C 1
ATOM 7693 O O . ILE B 1 488 ? 11.312 -40.594 -8.172 1 96.12 488 ILE B O 1
ATOM 7697 N N . SER B 1 489 ? 10.578 -40.438 -10.242 1 93.44 489 SER B N 1
ATOM 7698 C CA . SER B 1 489 ? 10.562 -41.875 -10.445 1 93.44 489 SER B CA 1
ATOM 7699 C C . SER B 1 489 ? 11.969 -42.469 -10.359 1 93.44 489 SER B C 1
ATOM 7701 O O . SER B 1 489 ? 12.133 -43.656 -10.047 1 93.44 489 SER B O 1
ATOM 7703 N N . ARG B 1 490 ? 12.93 -41.688 -10.625 1 92.56 490 ARG B N 1
ATOM 7704 C CA . ARG B 1 490 ? 14.305 -42.156 -10.625 1 92.56 490 ARG B CA 1
ATOM 7705 C C . ARG B 1 490 ? 14.898 -42.125 -9.219 1 92.56 490 ARG B C 1
ATOM 7707 O O . ARG B 1 490 ? 15.93 -42.75 -8.961 1 92.56 490 ARG B O 1
ATOM 7714 N N . LEU B 1 491 ? 14.281 -41.406 -8.406 1 92.19 491 LEU B N 1
ATOM 7715 C CA . LEU B 1 491 ? 14.766 -41.344 -7.035 1 92.19 491 LEU B CA 1
ATOM 7716 C C . LEU B 1 491 ? 14.531 -42.656 -6.301 1 92.19 491 LEU B C 1
ATOM 7718 O O . LEU B 1 491 ? 13.578 -43.375 -6.605 1 92.19 491 LEU B O 1
ATOM 7722 N N . SER B 1 492 ? 15.391 -42.906 -5.352 1 84.81 492 SER B N 1
ATOM 7723 C CA . SER B 1 492 ? 15.25 -44.125 -4.547 1 84.81 492 SER B CA 1
ATOM 7724 C C . SER B 1 492 ? 13.891 -44.188 -3.855 1 84.81 492 SER B C 1
ATOM 7726 O O . SER B 1 492 ? 13.578 -43.312 -3.029 1 84.81 492 SER B O 1
ATOM 7728 N N . ASN B 1 493 ? 13.086 -45.156 -4.121 1 84.06 493 ASN B N 1
ATOM 7729 C CA . ASN B 1 493 ? 11.758 -45.375 -3.553 1 84.06 493 ASN B CA 1
ATOM 7730 C C . ASN B 1 493 ? 10.805 -44.219 -3.855 1 84.06 493 ASN B C 1
ATOM 7732 O O . ASN B 1 493 ? 9.812 -44.031 -3.152 1 84.06 493 ASN B O 1
ATOM 7736 N N . GLY B 1 494 ? 11.273 -43.406 -4.797 1 88.88 494 GLY B N 1
ATOM 7737 C CA . GLY B 1 494 ? 10.438 -42.281 -5.176 1 88.88 494 GLY B CA 1
ATOM 7738 C C . GLY B 1 494 ? 10.359 -41.188 -4.105 1 88.88 494 GLY B C 1
ATOM 7739 O O . GLY B 1 494 ? 9.398 -40.438 -4.055 1 88.88 494 GLY B O 1
ATOM 7740 N N . THR B 1 495 ? 11.32 -41.281 -3.225 1 93.69 495 THR B N 1
ATOM 7741 C CA . THR B 1 495 ? 11.297 -40.344 -2.109 1 93.69 495 THR B CA 1
ATOM 7742 C C . THR B 1 495 ? 12.062 -39.062 -2.459 1 93.69 495 THR B C 1
ATOM 7744 O O . THR B 1 495 ? 13.25 -39.125 -2.766 1 93.69 495 THR B O 1
ATOM 7747 N N . VAL B 1 496 ? 11.398 -38 -2.451 1 94.75 496 VAL B N 1
ATOM 7748 C CA . VAL B 1 496 ? 11.984 -36.688 -2.695 1 94.75 496 VAL B CA 1
ATOM 7749 C C . VAL B 1 496 ? 12.539 -36.125 -1.392 1 94.75 496 VAL B C 1
ATOM 7751 O O . VAL B 1 496 ? 11.781 -35.656 -0.535 1 94.75 496 VAL B O 1
ATOM 7754 N N . CYS B 1 497 ? 13.805 -36.156 -1.246 1 93.88 497 CYS B N 1
ATOM 7755 C CA . CYS B 1 497 ? 14.523 -35.562 -0.117 1 93.88 497 CYS B CA 1
ATOM 7756 C C . CYS B 1 497 ? 15.625 -34.625 -0.596 1 93.88 497 CYS B C 1
ATOM 7758 O O . CYS B 1 497 ? 16.766 -35.062 -0.8 1 93.88 497 CYS B O 1
ATOM 7760 N N . LEU B 1 498 ? 15.266 -33.438 -0.617 1 89.94 498 LEU B N 1
ATOM 7761 C CA . LEU B 1 498 ? 16.188 -32.438 -1.188 1 89.94 498 LEU B CA 1
ATOM 7762 C C . LEU B 1 498 ? 17.141 -31.922 -0.13 1 89.94 498 LEU B C 1
ATOM 7764 O O . LEU B 1 498 ? 16.766 -31.75 1.028 1 89.94 498 LEU B O 1
ATOM 7768 N N . GLN B 1 499 ? 18.344 -31.734 -0.478 1 86.5 499 GLN B N 1
ATOM 7769 C CA . GLN B 1 499 ? 19.359 -31.234 0.432 1 86.5 499 GLN B CA 1
ATOM 7770 C C . GLN B 1 499 ? 19.188 -29.75 0.71 1 86.5 499 GLN B C 1
ATOM 7772 O O . GLN B 1 499 ? 18.688 -29.016 -0.141 1 86.5 499 GLN B O 1
ATOM 7777 N N . HIS B 1 500 ? 19.5 -29.438 1.988 1 85 500 HIS B N 1
ATOM 7778 C CA . HIS B 1 500 ? 19.531 -28.016 2.303 1 85 500 HIS B CA 1
ATOM 7779 C C . HIS B 1 500 ? 20.797 -27.359 1.763 1 85 500 HIS B C 1
ATOM 7781 O O . HIS B 1 500 ? 21.891 -27.594 2.287 1 85 500 HIS B O 1
ATOM 7787 N N . GLU B 1 501 ? 20.703 -26.797 0.681 1 88.06 501 GLU B N 1
ATOM 7788 C CA . GLU B 1 501 ? 21.812 -26.078 0.071 1 88.06 501 GLU B CA 1
ATOM 7789 C C . GLU B 1 501 ? 21.359 -24.734 -0.493 1 88.06 501 GLU B C 1
ATOM 7791 O O . GLU B 1 501 ? 20.172 -24.531 -0.731 1 88.06 501 GLU B O 1
ATOM 7796 N N . LEU B 1 502 ? 22.266 -23.844 -0.474 1 91.06 502 LEU B N 1
ATOM 7797 C CA . LEU B 1 502 ? 22.016 -22.547 -1.122 1 91.06 502 LEU B CA 1
ATOM 7798 C C . LEU B 1 502 ? 22.766 -22.469 -2.445 1 91.06 502 LEU B C 1
ATOM 7800 O O . LEU B 1 502 ? 24 -22.609 -2.479 1 91.06 502 LEU B O 1
ATOM 7804 N N . ARG B 1 503 ? 22 -22.375 -3.5 1 96.31 503 ARG B N 1
ATOM 7805 C CA . ARG B 1 503 ? 22.594 -22.281 -4.828 1 96.31 503 ARG B CA 1
ATOM 7806 C C . ARG B 1 503 ? 22.641 -20.844 -5.312 1 96.31 503 ARG B C 1
ATOM 7808 O O . ARG B 1 503 ? 23.344 -20.531 -6.273 1 96.31 503 ARG B O 1
ATOM 7815 N N . SER B 1 504 ? 21.812 -20.016 -4.719 1 94.56 504 SER B N 1
ATOM 7816 C CA . SER B 1 504 ? 21.844 -18.594 -5.039 1 94.56 504 SER B CA 1
ATOM 7817 C C . SER B 1 504 ? 21.688 -17.734 -3.781 1 94.56 504 SER B C 1
ATOM 7819 O O . SER B 1 504 ? 21.156 -18.203 -2.771 1 94.56 504 SER B O 1
ATOM 7821 N N . SER B 1 505 ? 22.281 -16.547 -3.83 1 89.44 505 SER B N 1
ATOM 7822 C CA . SER B 1 505 ? 22.156 -15.602 -2.725 1 89.44 505 SER B CA 1
ATOM 7823 C C . SER B 1 505 ? 22.141 -14.164 -3.229 1 89.44 505 SER B C 1
ATOM 7825 O O . SER B 1 505 ? 22.688 -13.867 -4.297 1 89.44 505 SER B O 1
ATOM 7827 N N . VAL B 1 506 ? 21.406 -13.453 -2.541 1 84.81 506 VAL B N 1
ATOM 7828 C CA . VAL B 1 506 ? 21.375 -12.016 -2.807 1 84.81 506 VAL B CA 1
ATOM 7829 C C . VAL B 1 506 ? 22.062 -11.266 -1.668 1 84.81 506 VAL B C 1
ATOM 7831 O O . VAL B 1 506 ? 21.781 -11.508 -0.494 1 84.81 506 VAL B O 1
ATOM 7834 N N . SER B 1 507 ? 23 -10.406 -1.984 1 80.94 507 SER B N 1
ATOM 7835 C CA . SER B 1 507 ? 23.703 -9.602 -0.991 1 80.94 507 SER B CA 1
ATOM 7836 C C . SER B 1 507 ? 23.484 -8.117 -1.227 1 80.94 507 SER B C 1
ATOM 7838 O O . SER B 1 507 ? 23.188 -7.695 -2.346 1 80.94 507 SER B O 1
ATOM 7840 N N . PHE B 1 508 ? 23.438 -7.402 -0.109 1 74.38 508 PHE B N 1
ATOM 7841 C CA . PHE B 1 508 ? 23.312 -5.949 -0.174 1 74.38 508 PHE B CA 1
ATOM 7842 C C . PHE B 1 508 ? 24.625 -5.27 0.148 1 74.38 508 PHE B C 1
ATOM 7844 O O . PHE B 1 508 ? 25.422 -5.781 0.946 1 74.38 508 PHE B O 1
#

InterPro domains:
  IPR004843 Calcineurin-like, phosphoesterase domain [PF00149] (56-222)
  IPR006179 5'-Nucleotidase/apyrase [PR01607] (186-203)
  IPR006179 5'-Nucleotidase/apyrase [PR01607] (205-228)
  IPR006179 5'-Nucleotidase/apyrase [PR01607] (357-380)
  IPR006179 5'-Nucleotidase/apyrase [PTHR11575] (22-492)
  IPR008334 5'-Nucleotidase, C-terminal [PF02872] (308-456)
  IPR029052 Metallo-dependent phosphatase-like [G3DSA:3.60.21.10] (23-295)
  IPR029052 Metallo-dependent phosphatase-like [SSF56300] (24-292)
  IPR036907 5'-Nucleotidase, C-terminal domain superfamily [G3DSA:3.90.780.10] (298-505)
  IPR036907 5'-Nucleotidase, C-terminal domain superfamily [SSF55816] (297-462)